Protein AF-A0A952PHN7-F1 (afdb_monomer_lite)

Secondary structure (DSSP, 8-state):
---SPPPHHHHHHHHHHHHHHHTTS--HHHHHHHH-HHHHHHHHHHHHHHHHHHHHHHHTT----------------------------------------------------PPPP--STTS-TTTT--TTSTTHHHHHHHHHHHHHHTSPSSB-GGGG---HHHHHHHHHHHHH--HHHHHHHHHS-TT-EEGGGTTEEHHHHHHHHHHHHHHHHHHHH--TT--HHHHHTTS-HHHHHHHEETTEE-HHHHHHHHHHHHHTTB---TTS-STTHHHHHHHTTTSS-TTGGGGHHHHTTTS---HHHHHHHH-TTT--HHHHHHHHHHHHHHTTSS-HHHHHHHHTT-SSS-GGGHHHHHHHHHS-TTSS-----TTSTT-SBPPPEEE--TTSPPEEEE-B--GGGGT---SEEEEEETTTEEEEEEEETTEEEESS-EEEETT-SSPEEEEE-TT--EEEEEE--SS-TT-SEEEEETTT--EE-TTTS---TTS-EEEEEETTEEESS--S-EEEETTTTEEEEEE-TT--TT--EEETTS-EEE-----SS---PPPHHHHT-EEEES-SEEETT-EE-EEEE--TT-EEEEEEETTEEE-----SSEEEPPPEE--HHHHHTT-EEEEEEEETTEEEEEEEE-S-EEEEEEEE-SSSEEEE-TTSEEEHHHHHHS-EEEE--HHHHHTGGGEEEEETTEEEEE--SS-B-------BSPPEEEEESS---SGGGEEEEESEEE--BTEEEEEESSSSEEEEEESS-----TTEEEEEE-SSSPPEEEEGGGEEEEETTEEEEE-TT-S--SEEEEEETTEEEEEE--S--HHHHHHHTTTS-HHHHHHHHHHHT--TTSHHHHHHHHHHHHHSHHHHHHHHHSSTTPPTT-B--S-HHHHHHHHHHHHTT---SSHHHHHHHHHHHT-SSSS--HHHHHHHHHHH-HHHHHHHHHHHHHHH--HHHHHHHHHHHTT--TT--HHHHHHHHHHHHHHHHHHHT--HHHHHHHHHHHHHHHHHTSS--HHHHHHHHHHHTSHHHHHHHHHHHHHHHHHHTT---------------PPPTT-----EEEETTTTEEEEEE--TTSSSTT--EEEEESSHHHHHHHHHHHHHHH----PPP---------------

Radius of gyration: 39.13 Å; chains: 1; bounding box: 106×112×116 Å

Sequence (1160 aa):
MLSDSPTITQIEDAVLEFLSTQAGRKSKDDIAAGIGIKDLRLVVRALQNLRAQRRVRAFNQGTGSSICTVYDVDPNNNQPQKPSQIVQPQIRQLTKSNPEVPKQPGDSKHSESTPTTPSNADAALFSALDPITRDSINKAFIRIKSRLYELPAPRSLCELRLSRDDYNWLVDWASNVTAATLTEYLNREPWRRTPDLEGFSNREALGTLFLVLAAEAARRESREGSVWPTFVNKFSDTARSAIAFMEGVNSSVRQSIEASAQSLRLRNAFGHTGIQYYYVSIFLQFGITRRGLRQLPYWLTGRTVTETIRYLMEGSSTHSPSFAKFWTLLIDFRNRRVGEDQFRRFLRTTPWVLPEWHDEVCRLAKAQPGDDEDEFDDDYADQLLTEPTLVWRYPDEPHFQFELGNTKALGLNEREYVLRIEGWKDIRLRQSSDRLRPTEPIRIPFSIPQPTLVLLDVNEEEKHRVELELWDPSEEIAIFDISNGKRIDAFEQFIRINRSYAVVTTDDLVPSHSIDKWFRLRKFDKMAWFLAEGWSKDFSFAWSDGELCWQPNLSVGDESGLPFAVKQISVQCDSKRAQIGDAINVSVNAPSSVRIKSLRLAGSRHQLPFENGKIDLPTLTVTPKIAASGFKIAMIVEFEEKKYRVTKAVPVTTSGSVRWNGYSWDPVQRETALEADDAQSYTYKLFLPQRIKDNLTDFGIFEGDSFCGRLKRRRQHLGLLSGYGAPLVVKKMFNATQEDDSVEICSAVRNSGILHSATYADNVTIQIDFKRPLDLADKHAVIIWPDDSEPTFLSSEELSQTSESTWQAICPSIRDFIALAIAYDGVRIGAQWPDSIDSFLANASGRIWPGKIAAYLRWMGFPILAARNFDTVRKFAYSYPDDVLAAWLSDYALHTGLNYHNNWSDWLTAVRKLYRNWYPSSPQIANKIIQKLSDSGNQGDLSLVAAKLLSCDPCLMYSVIHEWYRESKDARSIQQCINTVLHLTDTATGNDQVYWQKQCLETAAKTLRVDLRFLENTASTILKELQSVGHLADNTLANIDSLISAAAFRDYLASFLLLSITRTSTVAPNTQQTSNASSSSGMSDAELLKKFVFKESTGLLVVYYAGDKFGSPGKTLRKEFRQPQDAVSFIRRVGAAVREPTIRMNTDGTKKRAYRKNPS

pLDDT: mean 74.47, std 20.15, range [22.59, 96.69]

Foldseek 3Di:
DDPDDDDPVVVLVVVLVVVCVVVPNDDSVVVCVVCDPVNSVVVVVVVVVVVVVVVVVVVVPDDDDDDDDDDDDDDDDDDDDDDDDDDDDDDDDYDDDDDDDDDDDDDDDDDDDDPDDPPDLPDALCPPADLQDLCSLLSSLLSQLVLLVVDDFQAASLVSVHDPVNLVSLLVNQANDALVSLCCLLVPDQLPQDVSSVLGGSLLSNLVSLLNNQLVQCQEPHDQPDGFVSSLVSHDPRNSVNFDDPSGGDPSSVVSVVVNCVVSRYQFQPLPFDPARVVLRSCLNQPAHPVRLLCLLVVLVVPDDDPSLVCCQPNPSSHDPLSNVLSVVLSCLLVVVDDLVRNLVVVVVRSNDDPVCSVVSNVNSNDHPQVVHDDDDDPQLPDQWDPWAWADDPPDFIWTFIDGDDCVSLVDDAQWKWWDFAPDDTWIWGDDSNDTDTPDTPIGGPLCQWIKIFIAHPVRDTSDIDTDGNDDLLDAKWKAFNVGRDTDDQAPDADDLQTKMWIKGALQKDKPDDQPHKDANVVRNIIIGIGHRNDDQQIFIAGVVRHTDGHGHNDDDPPPPDDPQLVPKDKEKPALEDEQFDKIKIKIFHAQQKWWPWKTWPNDTDDDPGDHTMDIDPTDHRHPSCLVVQGKMWTWMAHPNDIDIDIDGYNYQYWEKWWDPSRDTHGQDQADAAEQVSLQPIWMDTRDGVVCVVPQVQKAKDQALHGAGGDDPDIDRSHGDLALFGWTKIAGLADRPDPVRIDTHYLTYHHQAQWDDWDDPDQFKIKTFGPFFDDQDQQKKKWFAALQAHIDIDTSVQKDDPDRGMIMGGGNPHRDTQKMFMDGQQATRGMDGDPECQSSLVNCVVHPDLLLVLLCCQRNSHNCNNPRNVVSSLVSCLVQVLSNLLSQLHVPNPDPRHDHDPPNLNSLQSVCVSCVLPAPPALVSLCSNQCSQQVDNPNRLLLSSLVSQLSNALLSSLRSVLRNCVPVVPVLSLVSNLCSLLSHDSPDDPVNSVVSLVVLLVQLCVSLVHDSVVLVVLLVQSLCCCVPPSHDDPSSVVNVSSSSVRSSSSSSSNSVSSVVSVVVVVDDDDDDDDDDDDDDDDDDPPPPDFDWDQDPVPQKIKTWDDDPPPDDPDDIDIDIDNDPVVVVVVVVVVVVVVPDDDDDDDDDDDDDDDDDDDDD

Structure (mmCIF, N/CA/C/O backbone):
data_AF-A0A952PHN7-F1
#
_entry.id   AF-A0A952PHN7-F1
#
loop_
_atom_site.group_PDB
_atom_site.id
_atom_site.type_symbol
_atom_site.label_atom_id
_atom_site.label_alt_id
_atom_site.label_comp_id
_atom_site.label_asym_id
_atom_site.label_entity_id
_atom_site.label_seq_id
_atom_site.pdbx_PDB_ins_code
_atom_site.Cartn_x
_atom_site.Cartn_y
_atom_site.Cartn_z
_atom_site.occupancy
_atom_site.B_iso_or_equiv
_atom_site.auth_seq_id
_atom_site.auth_comp_id
_atom_site.auth_asym_id
_atom_site.auth_atom_id
_atom_site.pdbx_PDB_model_num
ATOM 1 N N . MET A 1 1 ? -60.856 -6.091 -3.788 1.00 25.16 1 MET A N 1
ATOM 2 C CA . MET A 1 1 ? -60.203 -6.383 -5.085 1.00 25.16 1 MET A CA 1
ATOM 3 C C . MET A 1 1 ? -58.868 -5.648 -5.106 1.00 25.16 1 MET A C 1
ATOM 5 O O . MET A 1 1 ? -58.891 -4.433 -5.167 1.00 25.16 1 MET A O 1
ATOM 9 N N . LEU A 1 2 ? -57.686 -6.234 -4.937 1.00 24.84 2 LEU A N 1
ATOM 10 C CA . LEU A 1 2 ? -57.224 -7.623 -4.937 1.00 24.84 2 LEU A CA 1
ATOM 11 C C . LEU A 1 2 ? -56.180 -7.775 -3.813 1.00 24.84 2 LEU A C 1
ATOM 13 O O . LEU A 1 2 ? -55.282 -6.943 -3.692 1.00 24.84 2 LEU A O 1
ATOM 17 N N . SER A 1 3 ? -56.335 -8.817 -2.999 1.00 29.38 3 SER A N 1
ATOM 18 C CA . SER A 1 3 ? -55.445 -9.243 -1.908 1.00 29.38 3 SER A CA 1
ATOM 19 C C . SER A 1 3 ? -54.341 -10.204 -2.367 1.00 29.38 3 SER A C 1
ATOM 21 O O . SER A 1 3 ? -53.545 -10.639 -1.542 1.00 29.38 3 SER A O 1
ATOM 23 N N . ASP A 1 4 ? -54.244 -10.480 -3.669 1.00 38.00 4 ASP A N 1
ATOM 24 C CA . ASP A 1 4 ? -53.289 -11.432 -4.237 1.00 38.00 4 ASP A CA 1
ATOM 25 C C . ASP A 1 4 ? -52.246 -10.711 -5.099 1.00 38.00 4 ASP A C 1
ATOM 27 O O . ASP A 1 4 ? -52.570 -9.796 -5.862 1.00 38.00 4 ASP A O 1
ATOM 31 N N . SER A 1 5 ? -50.972 -11.096 -4.959 1.00 38.72 5 SER A N 1
ATOM 32 C CA . SER A 1 5 ? -49.879 -10.544 -5.772 1.00 38.72 5 SER A CA 1
ATOM 33 C C . SER A 1 5 ? -50.035 -10.994 -7.229 1.00 38.72 5 SER A C 1
ATOM 35 O O . SER A 1 5 ? -49.944 -12.196 -7.481 1.00 38.72 5 SER A O 1
ATOM 37 N N . PRO A 1 6 ? -50.233 -10.080 -8.199 1.00 46.44 6 PRO A N 1
ATOM 38 C CA . PRO A 1 6 ? -50.332 -10.470 -9.596 1.00 46.44 6 PRO A CA 1
ATOM 39 C C . PRO A 1 6 ? -48.989 -11.008 -10.102 1.00 46.44 6 PRO A C 1
ATOM 41 O O . PRO A 1 6 ? -47.919 -10.500 -9.750 1.00 46.44 6 PRO A O 1
ATOM 44 N N . THR A 1 7 ? -49.046 -12.044 -10.935 1.00 56.91 7 THR A N 1
ATOM 45 C CA . THR A 1 7 ? -47.867 -12.621 -11.597 1.00 56.91 7 THR A CA 1
ATOM 46 C C . THR A 1 7 ? -47.265 -11.624 -12.594 1.00 56.91 7 THR A C 1
ATOM 48 O O . THR A 1 7 ? -47.943 -10.711 -13.064 1.00 56.91 7 THR A O 1
ATOM 51 N N . ILE A 1 8 ? -45.978 -11.781 -12.934 1.00 50.44 8 ILE A N 1
ATOM 52 C CA . ILE A 1 8 ? -45.269 -10.888 -13.875 1.00 50.44 8 ILE A CA 1
ATOM 53 C C . ILE A 1 8 ? -46.044 -10.744 -15.192 1.00 50.44 8 ILE A C 1
ATOM 55 O O . ILE A 1 8 ? -46.203 -9.630 -15.678 1.00 50.44 8 ILE A O 1
ATOM 59 N N . THR A 1 9 ? -46.616 -11.839 -15.692 1.00 54.78 9 THR A N 1
ATOM 60 C CA . THR A 1 9 ? -47.423 -11.871 -16.918 1.00 54.78 9 THR A CA 1
ATOM 61 C C . THR A 1 9 ? -48.673 -10.990 -16.822 1.00 54.78 9 THR A C 1
ATOM 63 O O . THR A 1 9 ? -48.987 -10.269 -17.758 1.00 54.78 9 THR A O 1
ATOM 66 N N . GLN A 1 10 ? -49.337 -10.939 -15.662 1.00 60.16 10 GLN A N 1
ATOM 67 C CA . GLN A 1 10 ? -50.516 -10.085 -15.455 1.00 60.16 10 GLN A CA 1
ATOM 68 C C . GLN A 1 10 ? -50.166 -8.590 -15.418 1.00 60.16 10 GLN A C 1
ATOM 70 O O . GLN A 1 10 ? -50.974 -7.750 -15.812 1.00 60.16 10 GLN A O 1
ATOM 75 N N . ILE A 1 11 ? -48.963 -8.240 -14.950 1.00 60.09 11 ILE A N 1
ATOM 76 C CA . ILE A 1 11 ? -48.474 -6.854 -14.963 1.00 60.09 11 ILE A CA 1
ATOM 77 C C . ILE A 1 11 ? -48.022 -6.465 -16.378 1.00 60.09 11 ILE A C 1
ATOM 79 O O . ILE A 1 11 ? -48.313 -5.353 -16.816 1.00 60.09 11 ILE A O 1
ATOM 83 N N . GLU A 1 12 ? -47.350 -7.371 -17.096 1.00 59.28 12 GLU A N 1
ATOM 84 C CA . GLU A 1 12 ? -46.977 -7.190 -18.506 1.00 59.28 12 GLU A CA 1
ATOM 85 C C . GLU A 1 12 ? -48.232 -6.936 -19.368 1.00 59.28 12 GLU A C 1
ATOM 87 O O . GLU A 1 12 ? -48.279 -5.942 -20.097 1.00 59.28 12 GLU A O 1
ATOM 92 N N . ASP A 1 13 ? -49.291 -7.732 -19.191 1.00 64.25 13 ASP A N 1
ATOM 93 C CA . ASP A 1 13 ? -50.555 -7.582 -19.922 1.00 64.25 13 ASP A CA 1
ATOM 94 C C . ASP A 1 13 ? -51.287 -6.272 -19.608 1.00 64.25 13 ASP A C 1
ATOM 96 O O . ASP A 1 13 ? -51.806 -5.625 -20.522 1.00 64.25 13 ASP A O 1
ATOM 100 N N . ALA A 1 14 ? -51.297 -5.840 -18.342 1.00 64.50 14 ALA A N 1
ATOM 101 C CA . ALA A 1 14 ? -51.923 -4.582 -17.930 1.00 64.50 14 ALA A CA 1
ATOM 102 C C . ALA A 1 14 ? -51.176 -3.348 -18.472 1.00 64.50 14 ALA A C 1
ATOM 104 O O . ALA A 1 14 ? -51.799 -2.353 -18.847 1.00 64.50 14 ALA A O 1
ATOM 105 N N . VAL A 1 15 ? -49.841 -3.407 -18.550 1.00 63.16 15 VAL A N 1
ATOM 106 C CA . VAL A 1 15 ? -49.017 -2.338 -19.137 1.00 63.16 15 VAL A CA 1
ATOM 107 C C . VAL A 1 15 ? -49.210 -2.274 -20.652 1.00 63.16 15 VAL A C 1
ATOM 109 O O . VAL A 1 15 ? -49.379 -1.182 -21.195 1.00 63.16 15 VAL A O 1
ATOM 112 N N . LEU A 1 16 ? -49.251 -3.420 -21.338 1.00 61.19 16 LEU A N 1
ATOM 113 C CA . LEU A 1 16 ? -49.525 -3.473 -22.777 1.00 61.19 16 LEU A CA 1
ATOM 114 C C . LEU A 1 16 ? -50.943 -2.986 -23.110 1.00 61.19 16 LEU A C 1
ATOM 116 O O . LEU A 1 16 ? -51.140 -2.303 -24.113 1.00 61.19 16 LEU A O 1
ATOM 120 N N . GLU A 1 17 ? -51.923 -3.262 -22.251 1.00 65.62 17 GLU A N 1
ATOM 121 C CA . GLU A 1 17 ? -53.291 -2.754 -22.390 1.00 65.62 17 GLU A CA 1
ATOM 122 C C . GLU A 1 17 ? -53.381 -1.240 -22.199 1.00 65.62 17 GLU A C 1
ATOM 124 O O . GLU A 1 17 ? -53.993 -0.540 -23.010 1.00 65.62 17 GLU A O 1
ATOM 129 N N . PHE A 1 18 ? -52.702 -0.709 -21.182 1.00 63.56 18 PHE A N 1
ATOM 130 C CA . PHE A 1 18 ? -52.616 0.729 -20.954 1.00 63.56 18 PHE A CA 1
ATOM 131 C C . PHE A 1 18 ? -51.954 1.455 -22.138 1.00 63.56 18 PHE A C 1
ATOM 133 O O . PHE A 1 18 ? -52.471 2.466 -22.616 1.00 63.56 18 PHE A O 1
ATOM 140 N N . LEU A 1 19 ? -50.852 0.911 -22.665 1.00 57.75 19 LEU A N 1
ATOM 141 C CA . LEU A 1 19 ? -50.144 1.481 -23.815 1.00 57.75 19 LEU A CA 1
ATOM 142 C C . LEU A 1 19 ? -50.949 1.366 -25.118 1.00 57.75 19 LEU A C 1
ATOM 144 O O . LEU A 1 19 ? -50.977 2.320 -25.893 1.00 57.75 19 LEU A O 1
ATOM 148 N N . SER A 1 20 ? -51.667 0.260 -25.334 1.00 61.25 20 SER A N 1
ATOM 149 C CA . SER A 1 20 ? -52.590 0.098 -26.469 1.00 61.25 20 SER A CA 1
ATOM 150 C C . SER A 1 20 ? -53.733 1.117 -26.433 1.00 61.25 20 SER A C 1
ATOM 152 O O . SER A 1 20 ? -54.090 1.694 -27.465 1.00 61.25 20 SER A O 1
ATOM 154 N N . THR A 1 21 ? -54.234 1.428 -25.234 1.00 61.25 21 THR A N 1
ATOM 155 C CA . THR A 1 21 ? -55.294 2.426 -25.029 1.00 61.25 21 THR A CA 1
ATOM 156 C C . THR A 1 21 ? -54.805 3.853 -25.313 1.00 61.25 21 THR A C 1
ATOM 158 O O . THR A 1 21 ? -55.535 4.644 -25.907 1.00 61.25 21 THR A O 1
ATOM 161 N N . GLN A 1 22 ? -53.558 4.184 -24.957 1.00 58.03 22 GLN A N 1
ATOM 162 C CA . GLN A 1 22 ? -52.957 5.499 -25.230 1.00 58.03 22 GLN A CA 1
ATOM 163 C C . GLN A 1 22 ? -52.492 5.668 -26.687 1.00 58.03 22 GLN A C 1
ATOM 165 O O . GLN A 1 22 ? -52.459 6.785 -27.196 1.00 58.03 22 GLN A O 1
ATOM 170 N N . ALA A 1 23 ? -52.159 4.574 -27.379 1.00 57.06 23 ALA A N 1
ATOM 171 C CA . ALA A 1 23 ? -51.619 4.605 -28.740 1.00 57.06 23 ALA A CA 1
ATOM 172 C C . ALA A 1 23 ? -52.681 4.633 -29.859 1.00 57.06 23 ALA A C 1
ATOM 174 O O . ALA A 1 23 ? -52.315 4.604 -31.033 1.00 57.06 23 ALA A O 1
ATOM 175 N N . GLY A 1 24 ? -53.976 4.690 -29.528 1.00 48.31 24 GLY A N 1
ATOM 176 C CA . GLY A 1 24 ? -55.052 4.848 -30.513 1.00 48.31 24 GLY A CA 1
ATOM 177 C C . GLY A 1 24 ? -55.189 3.665 -31.483 1.00 48.31 24 GLY A C 1
ATOM 178 O O . GLY A 1 24 ? -54.911 3.801 -32.670 1.00 48.31 24 GLY A O 1
ATOM 179 N N . ARG A 1 25 ? -55.681 2.519 -30.982 1.00 46.12 25 ARG A N 1
ATOM 180 C CA . ARG A 1 25 ? -56.027 1.291 -31.742 1.00 46.12 25 ARG A CA 1
ATOM 181 C C . ARG A 1 25 ? -54.864 0.605 -32.489 1.00 46.12 25 ARG A C 1
ATOM 183 O O . ARG A 1 25 ? -55.049 0.137 -33.610 1.00 46.12 25 ARG A O 1
ATOM 190 N N . LYS A 1 26 ? -53.694 0.458 -31.858 1.00 57.50 26 LYS A N 1
ATOM 191 C CA . LYS A 1 26 ? -52.699 -0.562 -32.265 1.00 57.50 26 LYS A CA 1
ATOM 192 C C . LYS A 1 26 ? -52.862 -1.834 -31.430 1.00 57.50 26 LYS A C 1
ATOM 194 O O . LYS A 1 26 ? -53.170 -1.740 -30.238 1.00 57.50 26 LYS A O 1
ATOM 199 N N . SER A 1 27 ? -52.690 -3.004 -32.053 1.00 70.00 27 SER A N 1
ATOM 200 C CA . SER A 1 27 ? -52.836 -4.296 -31.369 1.00 70.00 27 SER A CA 1
ATOM 201 C C . SER A 1 27 ? -51.749 -4.469 -30.296 1.00 70.00 27 SER A C 1
ATOM 203 O O . SER A 1 27 ? -50.674 -3.870 -30.397 1.00 70.00 27 SER A O 1
ATOM 205 N N . LYS A 1 28 ? -52.023 -5.256 -29.243 1.00 61.41 28 LYS A N 1
ATOM 206 C CA . LYS A 1 28 ? -51.049 -5.509 -28.161 1.00 61.41 28 LYS A CA 1
ATOM 207 C C . LYS A 1 28 ? -49.740 -6.111 -28.705 1.00 61.41 28 LYS A C 1
ATOM 209 O O . LYS A 1 28 ? -48.668 -5.749 -28.219 1.00 61.41 28 LYS A O 1
ATOM 214 N N . ASP A 1 29 ? -49.826 -6.931 -29.753 1.00 64.56 29 ASP A N 1
ATOM 215 C CA . ASP A 1 29 ? -48.677 -7.608 -30.366 1.00 64.56 29 ASP A CA 1
ATOM 216 C C . ASP A 1 29 ? -47.746 -6.631 -31.108 1.00 64.56 29 ASP A C 1
ATOM 218 O O . ASP A 1 29 ? -46.523 -6.742 -30.999 1.00 64.56 29 ASP A O 1
ATOM 222 N N . ASP A 1 30 ? -48.295 -5.597 -31.759 1.00 64.19 30 ASP A N 1
ATOM 223 C CA . ASP A 1 30 ? -47.498 -4.565 -32.444 1.00 64.19 30 ASP A CA 1
ATOM 224 C C . ASP A 1 30 ? -46.695 -3.698 -31.460 1.00 64.19 30 ASP A C 1
ATOM 226 O O . ASP A 1 30 ? -45.573 -3.270 -31.743 1.00 64.19 30 ASP A O 1
ATOM 230 N N . ILE A 1 31 ? -47.264 -3.435 -30.280 1.00 62.34 31 ILE A N 1
ATOM 231 C CA . ILE A 1 31 ? -46.611 -2.649 -29.223 1.00 62.34 31 ILE A CA 1
ATOM 232 C C . ILE A 1 31 ? -45.529 -3.485 -28.530 1.00 62.34 31 ILE A C 1
ATOM 234 O O . ILE A 1 31 ? -44.439 -2.977 -28.259 1.00 62.34 31 ILE A O 1
ATOM 238 N N . ALA A 1 32 ? -45.790 -4.774 -28.296 1.00 56.06 32 ALA A N 1
ATOM 239 C CA . ALA A 1 32 ? -44.815 -5.693 -27.715 1.00 56.06 32 ALA A CA 1
ATOM 240 C C . ALA A 1 32 ? -43.590 -5.898 -28.628 1.00 56.06 32 ALA A C 1
ATOM 242 O O . ALA A 1 32 ? -42.456 -5.917 -28.140 1.00 56.06 32 ALA A O 1
ATOM 243 N N . ALA A 1 33 ? -43.798 -5.977 -29.948 1.00 59.47 33 ALA A N 1
ATOM 244 C CA . ALA A 1 33 ? -42.720 -6.096 -30.930 1.00 59.47 33 ALA A CA 1
ATOM 245 C C . ALA A 1 33 ? -41.837 -4.835 -31.010 1.00 59.47 33 ALA A C 1
ATOM 247 O O . ALA A 1 33 ? -40.624 -4.949 -31.177 1.00 59.47 33 ALA A O 1
ATOM 248 N N . GLY A 1 34 ? -42.422 -3.642 -30.851 1.00 58.56 34 GLY A N 1
ATOM 249 C CA . GLY A 1 34 ? -41.694 -2.370 -30.919 1.00 58.56 34 GLY A CA 1
ATOM 250 C C . GLY A 1 34 ? -40.891 -2.009 -29.664 1.00 58.56 34 GLY A C 1
ATOM 251 O O . GLY A 1 34 ? -39.894 -1.301 -29.772 1.00 58.56 34 GLY A O 1
ATOM 252 N N . ILE A 1 35 ? -41.307 -2.477 -28.482 1.00 60.25 35 ILE A N 1
ATOM 253 C CA . ILE A 1 35 ? -40.648 -2.145 -27.204 1.00 60.25 35 ILE A CA 1
ATOM 254 C C . ILE A 1 35 ? -39.605 -3.202 -26.809 1.00 60.25 35 ILE A C 1
ATOM 256 O O . ILE A 1 35 ? -38.677 -2.891 -26.076 1.00 60.25 35 ILE A O 1
ATOM 260 N N . GLY A 1 36 ? -39.713 -4.437 -27.309 1.00 58.62 36 GLY A N 1
ATOM 261 C CA . GLY A 1 36 ? -38.817 -5.530 -26.938 1.00 58.62 36 GLY A CA 1
ATOM 262 C C . GLY A 1 36 ? -39.097 -6.061 -25.523 1.00 58.62 36 GLY A C 1
ATOM 263 O O . GLY A 1 36 ? -39.077 -5.342 -24.526 1.00 58.62 36 GLY A O 1
ATOM 264 N N . ILE A 1 37 ? -39.320 -7.375 -25.401 1.00 50.50 37 ILE A N 1
ATOM 265 C CA . ILE A 1 37 ? -39.713 -8.048 -24.141 1.00 50.50 37 ILE A CA 1
ATOM 266 C C . ILE A 1 37 ? -38.724 -7.796 -22.979 1.00 50.50 37 ILE A C 1
ATOM 268 O O . ILE A 1 37 ? -39.112 -7.809 -21.809 1.00 50.50 37 ILE A O 1
ATOM 272 N N . LYS A 1 38 ? -37.439 -7.544 -23.270 1.00 47.75 38 LYS A N 1
ATOM 273 C CA . LYS A 1 38 ? -36.427 -7.232 -22.245 1.00 47.75 38 LYS A CA 1
ATOM 274 C C . LYS A 1 38 ? -36.626 -5.856 -21.602 1.00 47.75 38 LYS A C 1
ATOM 276 O O . LYS A 1 38 ? -36.463 -5.752 -20.386 1.00 47.75 38 LYS A O 1
ATOM 281 N N . ASP A 1 39 ? -37.021 -4.847 -22.372 1.00 50.44 39 ASP A N 1
ATOM 282 C CA . ASP A 1 39 ? -37.175 -3.479 -21.869 1.00 50.44 39 ASP A CA 1
ATOM 283 C C . ASP A 1 39 ? -38.470 -3.332 -21.064 1.00 50.44 39 ASP A C 1
ATOM 285 O O . ASP A 1 39 ? -38.482 -2.696 -20.007 1.00 50.44 39 ASP A O 1
ATOM 289 N N . LEU A 1 40 ? -39.530 -4.047 -21.464 1.00 48.84 40 LEU A N 1
ATOM 290 C CA . LEU A 1 40 ? -40.777 -4.124 -20.698 1.00 48.84 40 LEU A CA 1
ATOM 291 C C . LEU A 1 40 ? -40.547 -4.732 -19.298 1.00 48.84 40 LEU A C 1
ATOM 293 O O . LEU A 1 40 ? -41.014 -4.199 -18.290 1.00 48.84 40 LEU A O 1
ATOM 297 N N . ARG A 1 41 ? -39.735 -5.795 -19.204 1.00 54.44 41 ARG A N 1
ATOM 298 C CA . ARG A 1 41 ? -39.349 -6.419 -17.922 1.00 54.44 41 ARG A CA 1
ATOM 299 C C . ARG A 1 41 ? -38.484 -5.517 -17.046 1.00 54.44 41 ARG A C 1
ATOM 301 O O . ARG A 1 41 ? -38.558 -5.604 -15.817 1.00 54.44 41 ARG A O 1
ATOM 308 N N . LEU A 1 42 ? -37.684 -4.643 -17.656 1.00 48.06 42 LEU A N 1
ATOM 309 C CA . LEU A 1 42 ? -36.872 -3.660 -16.941 1.00 48.06 42 LEU A CA 1
ATOM 310 C C . LEU A 1 42 ? -37.757 -2.596 -16.272 1.00 48.06 42 LEU A C 1
ATOM 312 O O . LEU A 1 42 ? -37.559 -2.276 -15.099 1.00 48.06 42 LEU A O 1
ATOM 316 N N . VAL A 1 43 ? -38.784 -2.118 -16.983 1.00 45.75 43 VAL A N 1
ATOM 317 C CA . VAL A 1 43 ? -39.782 -1.168 -16.461 1.00 45.75 43 VAL A CA 1
ATOM 318 C C . VAL A 1 43 ? -40.606 -1.796 -15.331 1.00 45.75 43 VAL A C 1
ATOM 320 O O . VAL A 1 43 ? -40.799 -1.168 -14.288 1.00 45.75 43 VAL A O 1
ATOM 323 N N . VAL A 1 44 ? -41.021 -3.060 -15.475 1.00 51.47 44 VAL A N 1
ATOM 324 C CA . VAL A 1 44 ? -41.748 -3.794 -14.422 1.00 51.47 44 VAL A CA 1
ATOM 325 C C . VAL A 1 44 ? -40.894 -3.958 -13.156 1.00 51.47 44 VAL A C 1
ATOM 327 O O . VAL A 1 44 ? -41.381 -3.702 -12.051 1.00 51.47 44 VAL A O 1
ATOM 330 N N . ARG A 1 45 ? -39.599 -4.286 -13.288 1.00 51.62 45 ARG A N 1
ATOM 331 C CA . ARG A 1 45 ? -38.665 -4.337 -12.145 1.00 51.62 45 ARG A CA 1
ATOM 332 C C . ARG A 1 45 ? -38.447 -2.969 -11.497 1.00 51.62 45 ARG A C 1
ATOM 334 O O . ARG A 1 45 ? -38.401 -2.880 -10.270 1.00 51.62 45 ARG A O 1
ATOM 341 N N . ALA A 1 46 ? -38.355 -1.898 -12.284 1.00 44.12 46 ALA A N 1
ATOM 342 C CA . ALA A 1 46 ? -38.221 -0.540 -11.756 1.00 44.12 46 ALA A CA 1
ATOM 343 C C . ALA A 1 46 ? -39.458 -0.113 -10.942 1.00 44.12 46 ALA A C 1
ATOM 345 O O . ALA A 1 46 ? -39.319 0.467 -9.862 1.00 44.12 46 ALA A O 1
ATOM 346 N N . LEU A 1 47 ? -40.664 -0.466 -11.401 1.00 44.50 47 LEU A N 1
ATOM 347 C CA . LEU A 1 47 ? -41.917 -0.198 -10.687 1.00 44.50 47 LEU A CA 1
ATOM 348 C C . LEU A 1 47 ? -42.041 -1.010 -9.386 1.00 44.50 47 LEU A C 1
ATOM 350 O O . LEU A 1 47 ? -42.504 -0.477 -8.374 1.00 44.50 47 LEU A O 1
ATOM 354 N N . GLN A 1 48 ? -41.577 -2.264 -9.371 1.00 55.16 48 GLN A N 1
ATOM 355 C CA . GLN A 1 48 ? -41.507 -3.073 -8.147 1.00 55.16 48 GLN A CA 1
ATOM 356 C C . GLN A 1 48 ? -40.517 -2.483 -7.128 1.00 55.16 48 GLN A C 1
ATOM 358 O O . GLN A 1 48 ? -40.858 -2.356 -5.949 1.00 55.16 48 GLN A O 1
ATOM 363 N N . ASN A 1 49 ? -39.347 -2.022 -7.582 1.00 46.53 49 ASN A N 1
ATOM 364 C CA . ASN A 1 49 ? -38.347 -1.373 -6.727 1.00 46.53 49 ASN A CA 1
ATOM 365 C C . ASN A 1 49 ? -38.844 -0.039 -6.146 1.00 46.53 49 ASN A C 1
ATOM 367 O O . ASN A 1 49 ? -38.657 0.224 -4.959 1.00 46.53 49 ASN A O 1
ATOM 371 N N . LEU A 1 50 ? -39.555 0.774 -6.933 1.00 40.72 50 LEU A N 1
ATOM 372 C CA . LEU A 1 50 ? -40.196 2.006 -6.453 1.00 40.72 50 LEU A CA 1
ATOM 373 C C . LEU A 1 50 ? -41.273 1.732 -5.392 1.00 40.72 50 LEU A C 1
ATOM 375 O O . LEU A 1 50 ? -41.431 2.506 -4.445 1.00 40.72 50 LEU A O 1
ATOM 379 N N . ARG A 1 51 ? -41.996 0.612 -5.507 1.00 44.22 51 ARG A N 1
ATOM 380 C CA . ARG A 1 51 ? -42.998 0.189 -4.517 1.00 44.22 51 ARG A CA 1
ATOM 381 C C . ARG A 1 51 ? -42.347 -0.320 -3.226 1.00 44.22 51 ARG A C 1
ATOM 383 O O . ARG A 1 51 ? -42.831 0.011 -2.143 1.00 44.22 51 ARG A O 1
ATOM 390 N N . ALA A 1 52 ? -41.231 -1.044 -3.327 1.00 44.84 52 ALA A N 1
ATOM 391 C CA . ALA A 1 52 ? -40.421 -1.456 -2.179 1.00 44.84 52 ALA A CA 1
ATOM 392 C C . ALA A 1 52 ? -39.835 -0.240 -1.436 1.00 44.84 52 ALA A C 1
ATOM 394 O O . ALA A 1 52 ? -39.968 -0.136 -0.219 1.00 44.84 52 ALA A O 1
ATOM 395 N N . GLN A 1 53 ? -39.310 0.750 -2.167 1.00 41.62 53 GLN A N 1
ATOM 396 C CA . GLN A 1 53 ? -38.807 2.003 -1.588 1.00 41.62 53 GLN A CA 1
ATOM 397 C C . GLN A 1 53 ? -39.909 2.842 -0.918 1.00 41.62 53 GLN A C 1
ATOM 399 O O . GLN A 1 53 ? -39.663 3.476 0.109 1.00 41.62 53 GLN A O 1
ATOM 404 N N . ARG A 1 54 ? -41.143 2.824 -1.444 1.00 39.25 54 ARG A N 1
ATOM 405 C CA . ARG A 1 54 ? -42.294 3.479 -0.797 1.00 39.25 54 ARG A CA 1
ATOM 406 C C . ARG A 1 54 ? -42.763 2.756 0.468 1.00 39.25 54 ARG A C 1
ATOM 408 O O . ARG A 1 54 ? -43.148 3.438 1.410 1.00 39.25 54 ARG A O 1
ATOM 415 N N . ARG A 1 55 ? -42.679 1.420 0.535 1.00 40.78 55 ARG A N 1
ATOM 416 C CA . ARG A 1 55 ? -42.941 0.660 1.774 1.00 40.78 55 ARG A CA 1
ATOM 417 C C . ARG A 1 55 ? -41.913 0.968 2.864 1.00 40.78 55 ARG A C 1
ATOM 419 O O . ARG A 1 55 ? -42.310 1.190 3.998 1.00 40.78 55 ARG A O 1
ATOM 426 N N . VAL A 1 56 ? -40.633 1.085 2.510 1.00 39.47 56 VAL A N 1
ATOM 427 C CA . VAL A 1 56 ? -39.569 1.469 3.458 1.00 39.47 56 VAL A CA 1
ATOM 428 C C . VAL A 1 56 ? -39.737 2.917 3.945 1.00 39.47 56 VAL A C 1
ATOM 430 O O . VAL A 1 56 ? -39.545 3.196 5.124 1.00 39.47 56 VAL A O 1
ATOM 433 N N . ARG A 1 57 ? -40.181 3.846 3.084 1.00 34.94 57 ARG A N 1
ATOM 434 C CA . ARG A 1 57 ? -40.498 5.227 3.507 1.00 34.94 57 ARG A CA 1
ATOM 435 C C . ARG A 1 57 ? -41.768 5.343 4.355 1.00 34.94 57 ARG A C 1
ATOM 437 O O . ARG A 1 57 ? -41.793 6.184 5.242 1.00 34.94 57 ARG A O 1
ATOM 444 N N . ALA A 1 58 ? -42.784 4.516 4.109 1.00 33.50 58 ALA A N 1
ATOM 445 C CA . ALA A 1 58 ? -43.998 4.482 4.928 1.00 33.50 58 ALA A CA 1
ATOM 446 C C . ALA A 1 58 ? -43.755 3.838 6.306 1.00 33.50 58 ALA A C 1
ATOM 448 O O . ALA A 1 58 ? -44.356 4.263 7.285 1.00 33.50 58 ALA A O 1
ATOM 449 N N . PHE A 1 59 ? -42.832 2.872 6.397 1.00 34.09 59 PHE A N 1
ATOM 450 C CA . PHE A 1 59 ? -42.434 2.246 7.663 1.00 34.09 59 PHE A CA 1
ATOM 451 C C . PHE A 1 59 ? -41.601 3.191 8.552 1.00 34.09 59 PHE A C 1
ATOM 453 O O . PHE A 1 59 ? -41.727 3.163 9.768 1.00 34.09 59 PHE A O 1
ATOM 460 N N . ASN A 1 60 ? -40.827 4.103 7.952 1.00 35.75 60 ASN A N 1
ATOM 461 C CA . ASN A 1 60 ? -39.993 5.071 8.681 1.00 35.75 60 ASN A CA 1
ATOM 462 C C . ASN A 1 60 ? -40.719 6.370 9.095 1.00 35.75 60 ASN A C 1
ATOM 464 O O . ASN A 1 60 ? -40.078 7.270 9.633 1.00 35.75 60 ASN A O 1
ATOM 468 N N . GLN A 1 61 ? -42.027 6.508 8.839 1.00 33.19 61 GLN A N 1
ATOM 469 C CA . GLN A 1 61 ? -42.799 7.721 9.169 1.00 33.19 61 GLN A CA 1
ATOM 470 C C . GLN A 1 61 ? -44.044 7.474 10.036 1.00 33.19 61 GLN A C 1
ATOM 472 O O . GLN A 1 61 ? -44.854 8.382 10.203 1.00 33.19 61 GLN A O 1
ATOM 477 N N . GLY A 1 62 ? -44.204 6.293 10.638 1.00 30.61 62 GLY A N 1
ATOM 478 C CA . GLY A 1 62 ? -45.363 6.030 11.490 1.00 30.61 62 GLY A CA 1
ATOM 479 C C . GLY A 1 62 ? -45.136 4.935 12.518 1.00 30.61 62 GLY A C 1
ATOM 480 O O . GLY A 1 62 ? -45.485 3.790 12.267 1.00 30.61 62 GLY A O 1
ATOM 481 N N . THR A 1 63 ? -44.641 5.302 13.700 1.00 28.45 63 THR A N 1
ATOM 482 C CA . THR A 1 63 ? -44.843 4.509 14.922 1.00 28.45 63 THR A CA 1
ATOM 483 C C . THR A 1 63 ? -45.121 5.444 16.092 1.00 28.45 63 THR A C 1
ATOM 485 O O . THR A 1 63 ? -44.217 5.893 16.792 1.00 28.45 63 THR A O 1
ATOM 488 N N . GLY A 1 64 ? -46.403 5.745 16.274 1.00 26.98 64 GLY A N 1
ATOM 489 C CA . GLY A 1 64 ? -46.979 6.219 17.522 1.00 26.98 64 GLY A CA 1
ATOM 490 C C . GLY A 1 64 ? -48.267 5.435 17.771 1.00 26.98 64 GLY A C 1
ATOM 491 O O . GLY A 1 64 ? -49.103 5.345 16.876 1.00 26.98 64 GLY A O 1
ATOM 492 N N . SER A 1 65 ? -48.404 4.904 18.986 1.00 27.41 65 SER A N 1
ATOM 493 C CA . SER A 1 65 ? -49.553 4.198 19.585 1.00 27.41 65 SER A CA 1
ATOM 494 C C . SER A 1 65 ? -49.709 2.680 19.347 1.00 27.41 65 SER A C 1
ATOM 496 O O . SER A 1 65 ? -50.115 2.198 18.295 1.00 27.41 65 SER A O 1
ATOM 498 N N . SER A 1 66 ? -49.339 1.948 20.403 1.00 26.23 66 SER A N 1
ATOM 499 C CA . SER A 1 66 ? -50.135 0.988 21.185 1.00 26.23 66 SER A CA 1
ATOM 500 C C . SER A 1 66 ? -51.354 0.323 20.540 1.00 26.23 66 SER A C 1
ATOM 502 O O . SER A 1 66 ? -52.350 0.994 20.287 1.00 26.23 66 SER A O 1
ATOM 504 N N . ILE A 1 67 ? -51.359 -1.015 20.491 1.00 23.50 67 ILE A N 1
ATOM 505 C CA . ILE A 1 67 ? -52.594 -1.807 20.598 1.00 23.50 67 ILE A CA 1
ATOM 506 C C . ILE A 1 67 ? -52.367 -2.976 21.563 1.00 23.50 67 ILE A C 1
ATOM 508 O O . ILE A 1 67 ? -51.464 -3.792 21.387 1.00 23.50 67 ILE A O 1
ATOM 512 N N . CYS A 1 68 ? -53.209 -2.991 22.596 1.00 23.09 68 CYS A N 1
ATOM 513 C CA . CYS A 1 68 ? -53.351 -4.010 23.621 1.00 23.09 68 CYS A CA 1
ATOM 514 C C . CYS A 1 68 ? -53.842 -5.352 23.063 1.00 23.09 68 CYS A C 1
ATOM 516 O O . CYS A 1 68 ? -54.637 -5.422 22.129 1.00 23.09 68 CYS A O 1
ATOM 518 N N . THR A 1 69 ? -53.420 -6.409 23.744 1.00 23.98 69 THR A N 1
ATOM 519 C CA . THR A 1 69 ? -53.980 -7.759 23.734 1.00 23.98 69 THR A CA 1
ATOM 520 C C . THR A 1 69 ? -55.467 -7.770 24.103 1.00 23.98 69 THR A C 1
ATOM 522 O O . THR A 1 69 ? -55.851 -7.207 25.126 1.00 23.98 69 THR A O 1
ATOM 525 N N . VAL A 1 70 ? -56.276 -8.509 23.338 1.00 22.59 70 VAL A N 1
ATOM 526 C CA . VAL A 1 70 ? -57.548 -9.093 23.795 1.00 22.59 70 VAL A CA 1
ATOM 527 C C . VAL A 1 70 ? -57.596 -10.537 23.292 1.00 22.59 70 VAL A C 1
ATOM 529 O O . VAL A 1 70 ? -57.472 -10.789 22.095 1.00 22.59 70 VAL A O 1
ATOM 532 N N . TYR A 1 71 ? -57.711 -11.470 24.237 1.00 24.31 71 TYR A N 1
ATOM 533 C CA . TYR A 1 71 ? -58.097 -12.857 24.001 1.00 24.31 71 TYR A CA 1
ATOM 534 C C . TYR A 1 71 ? -59.592 -12.901 23.693 1.00 24.31 71 TYR A C 1
ATOM 536 O O . TYR A 1 71 ? -60.361 -12.285 24.424 1.00 24.31 71 TYR A O 1
ATOM 544 N N . ASP A 1 72 ? -59.995 -13.701 22.709 1.00 22.72 72 ASP A N 1
ATOM 545 C CA . ASP A 1 72 ? -61.254 -14.425 22.828 1.00 22.72 72 ASP A CA 1
ATOM 546 C C . ASP A 1 72 ? -61.132 -15.810 22.197 1.00 22.72 72 ASP A C 1
ATOM 548 O O . ASP A 1 72 ? -60.580 -16.003 21.111 1.00 22.72 72 ASP A O 1
ATOM 552 N N . VAL A 1 73 ? -61.578 -16.773 22.991 1.00 26.97 73 VAL A N 1
ATOM 553 C CA . VAL A 1 73 ? -61.614 -18.207 22.742 1.00 26.97 73 VAL A CA 1
ATOM 554 C C . VAL A 1 73 ? -62.957 -18.537 22.093 1.00 26.97 73 VAL A C 1
ATOM 556 O O . VAL A 1 73 ? -63.919 -17.784 22.221 1.00 26.97 73 VAL A O 1
ATOM 559 N N . ASP A 1 74 ? -63.002 -19.711 21.469 1.00 28.02 74 ASP A N 1
ATOM 560 C CA . ASP A 1 74 ? -64.082 -20.711 21.550 1.00 28.02 74 ASP A CA 1
ATOM 561 C C . ASP A 1 74 ? -64.567 -21.198 20.161 1.00 28.02 74 ASP A C 1
ATOM 563 O O . ASP A 1 74 ? -64.204 -20.647 19.121 1.00 28.02 74 ASP A O 1
ATOM 567 N N . PRO A 1 75 ? -65.259 -22.341 20.084 1.00 38.38 75 PRO A N 1
ATOM 568 C CA . PRO A 1 75 ? -64.638 -23.652 19.919 1.00 38.38 75 PRO A CA 1
ATOM 569 C C . PRO A 1 75 ? -65.291 -24.392 18.746 1.00 38.38 75 PRO A C 1
ATOM 571 O O . PRO A 1 75 ? -66.432 -24.118 18.390 1.00 38.38 75 PRO A O 1
ATOM 574 N N . ASN A 1 76 ? -64.633 -25.395 18.167 1.00 26.00 76 ASN A N 1
ATOM 575 C CA . ASN A 1 76 ? -65.337 -26.629 17.806 1.00 26.00 76 ASN A CA 1
ATOM 576 C C . ASN A 1 76 ? -64.385 -27.703 17.277 1.00 26.00 76 ASN A C 1
ATOM 578 O O . ASN A 1 76 ? -63.819 -27.601 16.195 1.00 26.00 76 ASN A O 1
ATOM 582 N N . ASN A 1 77 ? -64.377 -28.784 18.052 1.00 28.44 77 ASN A N 1
ATOM 583 C CA . ASN A 1 77 ? -64.337 -30.177 17.634 1.00 28.44 77 ASN A CA 1
ATOM 584 C C . ASN A 1 77 ? -63.048 -30.787 17.055 1.00 28.44 77 ASN A C 1
ATOM 586 O O . ASN A 1 77 ? -62.775 -30.775 15.861 1.00 28.44 77 ASN A O 1
ATOM 590 N N . ASN A 1 78 ? -62.400 -31.509 17.975 1.00 26.86 78 ASN A N 1
ATOM 591 C CA . ASN A 1 78 ? -62.239 -32.967 17.960 1.00 26.86 78 ASN A CA 1
ATOM 592 C C . ASN A 1 78 ? -61.274 -33.606 16.944 1.00 26.86 78 ASN A C 1
ATOM 594 O O . ASN A 1 78 ? -61.610 -33.954 15.817 1.00 26.86 78 ASN A O 1
ATOM 598 N N . GLN A 1 79 ? -60.084 -33.887 17.487 1.00 25.06 79 GLN A N 1
ATOM 599 C CA . GLN A 1 79 ? -59.277 -35.109 17.330 1.00 25.06 79 GLN A CA 1
ATOM 600 C C . GLN A 1 79 ? -60.080 -36.420 17.104 1.00 25.06 79 GLN A C 1
ATOM 602 O O . GLN A 1 79 ? -61.268 -36.460 17.423 1.00 25.06 79 GLN A O 1
ATOM 607 N N . PRO A 1 80 ? -59.425 -37.581 16.863 1.00 39.19 80 PRO A N 1
ATOM 608 C CA . PRO A 1 80 ? -58.164 -37.885 16.155 1.00 39.19 80 PRO A CA 1
ATOM 609 C C . PRO A 1 80 ? -58.333 -39.094 15.188 1.00 39.19 80 PRO A C 1
ATOM 611 O O . PRO A 1 80 ? -59.358 -39.758 15.233 1.00 39.19 80 PRO A O 1
ATOM 614 N N . GLN A 1 81 ? -57.319 -39.442 14.374 1.00 25.17 81 GLN A N 1
ATOM 615 C CA . GLN A 1 81 ? -56.825 -40.832 14.158 1.00 25.17 81 GLN A CA 1
ATOM 616 C C . GLN A 1 81 ? -55.831 -40.949 12.974 1.00 25.17 81 GLN A C 1
ATOM 618 O O . GLN A 1 81 ? -56.076 -40.501 11.860 1.00 25.17 81 GLN A O 1
ATOM 623 N N . LYS A 1 82 ? -54.694 -41.602 13.244 1.00 25.05 82 LYS A N 1
ATOM 624 C CA . LYS A 1 82 ? -53.821 -42.351 12.304 1.00 25.05 82 LYS A CA 1
ATOM 625 C C . LYS A 1 82 ? -54.368 -43.803 12.182 1.00 25.05 82 LYS A C 1
ATOM 627 O O . LYS A 1 82 ? -55.166 -44.158 13.046 1.00 25.05 82 LYS A O 1
ATOM 632 N N . PRO A 1 83 ? -53.803 -44.736 11.373 1.00 41.56 83 PRO A N 1
ATOM 633 C CA . PRO A 1 83 ? -53.107 -44.664 10.072 1.00 41.56 83 PRO A CA 1
ATOM 634 C C . PRO A 1 83 ? -53.570 -45.763 9.054 1.00 41.56 83 PRO A C 1
ATOM 636 O O . PRO A 1 83 ? -54.327 -46.661 9.405 1.00 41.56 83 PRO A O 1
ATOM 639 N N . SER A 1 84 ? -52.959 -45.766 7.852 1.00 25.80 84 SER A N 1
ATOM 640 C CA . SER A 1 84 ? -52.629 -46.944 6.999 1.00 25.80 84 SER A CA 1
ATOM 641 C C . SER A 1 84 ? -53.449 -47.243 5.720 1.00 25.80 84 SER A C 1
ATOM 643 O O . SER A 1 84 ? -54.619 -47.584 5.773 1.00 25.80 84 SER A O 1
ATOM 645 N N . GLN A 1 85 ? -52.687 -47.327 4.613 1.00 26.27 85 GLN A N 1
ATOM 646 C CA . GLN A 1 85 ? -52.637 -48.427 3.625 1.00 26.27 85 GLN A CA 1
ATOM 647 C C . GLN A 1 85 ? -53.566 -48.492 2.374 1.00 26.27 85 GLN A C 1
ATOM 649 O O . GLN A 1 85 ? -54.782 -48.538 2.468 1.00 26.27 85 GLN A O 1
ATOM 654 N N . ILE A 1 86 ? -52.880 -48.697 1.225 1.00 24.98 86 ILE A N 1
ATOM 655 C CA . ILE A 1 86 ? -53.178 -49.595 0.072 1.00 24.98 86 ILE A CA 1
ATOM 656 C C . ILE A 1 86 ? -53.755 -49.016 -1.259 1.00 24.98 86 ILE A C 1
ATOM 658 O O . ILE A 1 86 ? -54.922 -48.679 -1.375 1.00 24.98 86 ILE A O 1
ATOM 662 N N . VAL A 1 87 ? -52.859 -48.989 -2.271 1.00 26.02 87 VAL A N 1
ATOM 663 C CA . VAL A 1 87 ? -52.884 -49.573 -3.652 1.00 26.02 87 VAL A CA 1
ATOM 664 C C . VAL A 1 87 ? -54.003 -49.252 -4.681 1.00 26.02 87 VAL A C 1
ATOM 666 O O . VAL A 1 87 ? -55.114 -49.741 -4.559 1.00 26.02 87 VAL A O 1
ATOM 669 N N . GLN A 1 88 ? -53.553 -48.606 -5.784 1.00 26.16 88 GLN A N 1
ATOM 670 C CA . GLN A 1 88 ? -53.850 -48.715 -7.249 1.00 26.16 88 GLN A CA 1
ATOM 671 C C . GLN A 1 88 ? -55.304 -48.710 -7.805 1.00 26.16 88 GLN A C 1
ATOM 673 O O . GLN A 1 88 ? -56.253 -49.037 -7.106 1.00 26.16 88 GLN A O 1
ATOM 678 N N . PRO A 1 89 ? -55.490 -48.324 -9.097 1.00 32.78 89 PRO A N 1
ATOM 679 C CA . PRO A 1 89 ? -55.352 -49.273 -10.224 1.00 32.78 89 PRO A CA 1
ATOM 680 C C . PRO A 1 89 ? -54.590 -48.743 -11.468 1.00 32.78 89 PRO A C 1
ATOM 682 O O . PRO A 1 89 ? -54.579 -47.553 -11.775 1.00 32.78 89 PRO A O 1
ATOM 685 N N . GLN A 1 90 ? -53.985 -49.675 -12.216 1.00 28.95 90 GLN A N 1
ATOM 686 C CA . GLN A 1 90 ? -53.569 -49.554 -13.625 1.00 28.95 90 GLN A CA 1
ATOM 687 C C . GLN A 1 90 ? -54.677 -50.095 -14.570 1.00 28.95 90 GLN A C 1
ATOM 689 O O . GLN A 1 90 ? -55.473 -50.920 -14.132 1.00 28.95 90 GLN A O 1
ATOM 694 N N . ILE A 1 91 ? -54.629 -49.753 -15.877 1.00 30.14 91 ILE A N 1
ATOM 695 C CA . ILE A 1 91 ? -54.488 -50.673 -17.054 1.00 30.14 91 ILE A CA 1
ATOM 696 C C . ILE A 1 91 ? -55.187 -50.179 -18.362 1.00 30.14 91 ILE A C 1
ATOM 698 O O . ILE A 1 91 ? -56.402 -50.069 -18.421 1.00 30.14 91 ILE A O 1
ATOM 702 N N . ARG A 1 92 ? -54.338 -49.992 -19.404 1.00 27.86 92 ARG A N 1
ATOM 703 C CA . ARG A 1 92 ? -54.348 -50.332 -20.872 1.00 27.86 92 ARG A CA 1
ATOM 704 C C . ARG A 1 92 ? -55.587 -50.198 -21.791 1.00 27.86 92 ARG A C 1
ATOM 706 O O . ARG A 1 92 ? -56.665 -50.631 -21.422 1.00 27.86 92 ARG A O 1
ATOM 713 N N . GLN A 1 93 ? -55.323 -49.888 -23.084 1.00 26.17 93 GLN A N 1
ATOM 714 C CA . GLN A 1 93 ? -55.419 -50.787 -24.284 1.00 26.17 93 GLN A CA 1
ATOM 715 C C . GLN A 1 93 ? -54.955 -50.079 -25.608 1.00 26.17 93 GLN A C 1
ATOM 717 O O . GLN A 1 93 ? -55.256 -48.906 -25.769 1.00 26.17 93 GLN A O 1
ATOM 722 N N . LEU A 1 94 ? -54.014 -50.659 -26.406 1.00 27.47 94 LEU A N 1
ATOM 723 C CA . LEU A 1 94 ? -54.117 -51.327 -27.760 1.00 27.47 94 LEU A CA 1
ATOM 724 C C . LEU A 1 94 ? -54.064 -50.328 -28.972 1.00 27.47 94 LEU A C 1
ATOM 726 O O . LEU A 1 94 ? -54.568 -49.232 -28.824 1.00 27.47 94 LEU A O 1
ATOM 730 N N . THR A 1 95 ? -53.494 -50.523 -30.188 1.00 26.83 95 THR A N 1
ATOM 731 C CA . THR A 1 95 ? -52.998 -51.680 -30.990 1.00 26.83 95 THR A CA 1
ATOM 732 C C . THR A 1 95 ? -52.270 -51.251 -32.302 1.00 26.83 95 THR A C 1
ATOM 734 O O . THR A 1 95 ? -52.681 -50.285 -32.927 1.00 26.83 95 THR A O 1
ATOM 737 N N . LYS A 1 96 ? -51.256 -52.045 -32.718 1.00 30.66 96 LYS A N 1
ATOM 738 C CA . LYS A 1 96 ? -50.803 -52.551 -34.061 1.00 30.66 96 LYS A CA 1
ATOM 739 C C . LYS A 1 96 ? -51.082 -51.814 -35.402 1.00 30.66 96 LYS A C 1
ATOM 741 O O . LYS A 1 96 ? -52.235 -51.582 -35.740 1.00 30.66 96 LYS A O 1
ATOM 746 N N . SER A 1 97 ? -50.078 -51.773 -36.303 1.00 27.22 97 SER A N 1
ATOM 747 C CA . SER A 1 97 ? -49.962 -52.620 -37.534 1.00 27.22 97 SER A CA 1
ATOM 748 C C . SER A 1 97 ? -48.820 -52.185 -38.493 1.00 27.22 97 SER A C 1
ATOM 750 O O . SER A 1 97 ? -48.393 -51.038 -38.475 1.00 27.22 97 SER A O 1
ATOM 752 N N . ASN A 1 98 ? -48.317 -53.138 -39.290 1.00 27.89 98 ASN A N 1
ATOM 753 C CA . ASN A 1 98 ? -47.251 -53.071 -40.315 1.00 27.89 98 ASN A CA 1
ATOM 754 C C . ASN A 1 98 ? -47.734 -53.899 -41.538 1.00 27.89 98 ASN A C 1
ATOM 756 O O . ASN A 1 98 ? -48.538 -54.807 -41.299 1.00 27.89 98 ASN A O 1
ATOM 760 N N . PRO A 1 99 ? -47.325 -53.625 -42.799 1.00 47.88 99 PRO A N 1
ATOM 761 C CA . PRO A 1 99 ? -46.794 -54.700 -43.693 1.00 47.88 99 PRO A CA 1
ATOM 762 C C . PRO A 1 99 ? -45.742 -54.211 -44.753 1.00 47.88 99 PRO A C 1
ATOM 764 O O . PRO A 1 99 ? -45.798 -53.066 -45.182 1.00 47.88 99 PRO A O 1
ATOM 767 N N . GLU A 1 100 ? -44.618 -54.911 -45.015 1.00 28.17 100 GLU A N 1
ATOM 768 C CA . GLU A 1 100 ? -44.282 -55.941 -46.062 1.00 28.17 100 GLU A CA 1
ATOM 769 C C . GLU A 1 100 ? -43.540 -55.466 -47.364 1.00 28.17 100 GLU A C 1
ATOM 771 O O . GLU A 1 100 ? -44.137 -54.875 -48.252 1.00 28.17 100 GLU A O 1
ATOM 776 N N . VAL A 1 101 ? -42.209 -55.719 -47.440 1.00 32.31 101 VAL A N 1
ATOM 777 C CA . VAL A 1 101 ? -41.353 -56.549 -48.372 1.00 32.31 101 VAL A CA 1
ATOM 778 C C . VAL A 1 101 ? -41.732 -56.716 -49.883 1.00 32.31 101 VAL A C 1
ATOM 780 O O . VAL A 1 101 ? -42.884 -57.040 -50.154 1.00 32.31 101 VAL A O 1
ATOM 783 N N . PRO A 1 102 ? -40.791 -56.617 -50.886 1.00 43.19 102 PRO A N 1
ATOM 784 C CA . PRO A 1 102 ? -40.050 -57.803 -51.419 1.00 43.19 102 PRO A CA 1
ATOM 785 C C . PRO A 1 102 ? -38.614 -57.660 -52.030 1.00 43.19 102 PRO A C 1
ATOM 787 O O . PRO A 1 102 ? -38.350 -56.796 -52.853 1.00 43.19 102 PRO A O 1
ATOM 790 N N . LYS A 1 103 ? -37.773 -58.668 -51.694 1.00 29.55 103 LYS A N 1
ATOM 791 C CA . LYS A 1 103 ? -36.810 -59.521 -52.472 1.00 29.55 103 LYS A CA 1
ATOM 792 C C . LYS A 1 103 ? -35.496 -59.004 -53.151 1.00 29.55 103 LYS A C 1
ATOM 794 O O . LYS A 1 103 ? -35.469 -58.040 -53.897 1.00 29.55 103 LYS A O 1
ATOM 799 N N . GLN A 1 104 ? -34.438 -59.804 -52.899 1.00 29.20 104 GLN A N 1
ATOM 800 C CA . GLN A 1 104 ? -32.998 -59.880 -53.305 1.00 29.20 104 GLN A CA 1
ATOM 801 C C . GLN A 1 104 ? -32.739 -60.422 -54.754 1.00 29.20 104 GLN A C 1
ATOM 803 O O . GLN A 1 104 ? -33.754 -60.821 -55.332 1.00 29.20 104 GLN A O 1
ATOM 808 N N . PRO A 1 105 ? -31.495 -60.539 -55.353 1.00 45.41 105 PRO A N 1
ATOM 809 C CA . PRO A 1 105 ? -30.201 -60.992 -54.741 1.00 45.41 105 PRO A CA 1
ATOM 810 C C . PRO A 1 105 ? -28.811 -60.524 -55.312 1.00 45.41 105 PRO A C 1
ATOM 812 O O . PRO A 1 105 ? -28.725 -59.943 -56.387 1.00 45.41 105 PRO A O 1
ATOM 815 N N . GLY A 1 106 ? -27.722 -60.906 -54.600 1.00 27.20 106 GLY A N 1
ATOM 816 C CA . GLY A 1 106 ? -26.337 -61.171 -55.095 1.00 27.20 106 GLY A CA 1
ATOM 817 C C . GLY A 1 106 ? -25.288 -60.063 -54.852 1.00 27.20 106 GLY A C 1
ATOM 818 O O . GLY A 1 106 ? -25.313 -59.057 -55.543 1.00 27.20 106 GLY A O 1
ATOM 819 N N . ASP A 1 107 ? -24.435 -60.067 -53.815 1.00 28.66 107 ASP A N 1
ATOM 820 C CA . ASP A 1 107 ? -23.264 -60.916 -53.461 1.00 28.66 107 ASP A CA 1
ATOM 821 C C . ASP A 1 107 ? -21.915 -60.161 -53.595 1.00 28.66 107 ASP A C 1
ATOM 823 O O . ASP A 1 107 ? -21.355 -60.026 -54.679 1.00 28.66 107 ASP A O 1
ATOM 827 N N . SER A 1 108 ? -21.357 -59.684 -52.470 1.00 28.88 108 SER A N 1
ATOM 828 C CA . SER A 1 108 ? -20.067 -60.141 -51.898 1.00 28.88 108 SER A CA 1
ATOM 829 C C . SER A 1 108 ? -19.384 -59.102 -50.975 1.00 28.88 108 SER A C 1
ATOM 831 O O . SER A 1 108 ? -18.953 -58.034 -51.386 1.00 28.88 108 SER A O 1
ATOM 833 N N . LYS A 1 109 ? -19.263 -59.498 -49.698 1.00 29.92 109 LYS A N 1
ATOM 834 C CA . LYS A 1 109 ? -18.221 -59.169 -48.699 1.00 29.92 109 LYS A CA 1
ATOM 835 C C . LYS A 1 109 ? -17.833 -57.693 -48.468 1.00 29.92 109 LYS A C 1
ATOM 837 O O . LYS A 1 109 ? -16.814 -57.229 -48.965 1.00 29.92 109 LYS A O 1
ATOM 842 N N . HIS A 1 110 ? -18.501 -57.054 -47.503 1.00 31.05 110 HIS A N 1
ATOM 843 C CA . HIS A 1 110 ? -17.877 -56.046 -46.638 1.00 31.05 110 HIS A CA 1
ATOM 844 C C . HIS A 1 110 ? -18.085 -56.414 -45.166 1.00 31.05 110 HIS A C 1
ATOM 846 O O . HIS A 1 110 ? -19.197 -56.692 -44.728 1.00 31.05 110 HIS A O 1
ATOM 852 N N . SER A 1 111 ? -16.971 -56.470 -44.440 1.00 28.66 111 SER A N 1
ATOM 853 C CA . SER A 1 111 ? -16.867 -56.714 -43.005 1.00 28.66 111 SER A CA 1
ATOM 854 C C . SER A 1 111 ? -17.578 -55.627 -42.200 1.00 28.66 111 SER A C 1
ATOM 856 O O . SER A 1 111 ? -17.328 -54.441 -42.412 1.00 28.66 111 SER A O 1
ATOM 858 N N . GLU A 1 112 ? -18.409 -56.050 -41.251 1.00 26.61 112 GLU A N 1
ATOM 859 C CA . GLU A 1 112 ? -19.018 -55.210 -40.222 1.00 26.61 112 GLU A CA 1
ATOM 860 C C . GLU A 1 112 ? -17.939 -54.487 -39.402 1.00 26.61 112 GLU A C 1
ATOM 862 O O . GLU A 1 112 ? -17.171 -55.100 -38.661 1.00 26.61 112 GLU A O 1
ATOM 867 N N . SER A 1 113 ? -17.891 -53.161 -39.530 1.00 27.33 113 SER A N 1
ATOM 868 C CA . SER A 1 113 ? -17.236 -52.275 -38.574 1.00 27.33 113 SER A CA 1
ATOM 869 C C . SER A 1 113 ? -18.192 -52.016 -37.410 1.00 27.33 113 SER A C 1
ATOM 871 O O . SER A 1 113 ? -19.237 -51.382 -37.577 1.00 27.33 113 SER A O 1
ATOM 873 N N . THR A 1 114 ? -17.822 -52.493 -36.229 1.00 26.48 114 THR A N 1
ATOM 874 C CA . THR A 1 114 ? -18.361 -52.061 -34.937 1.00 26.48 114 THR A CA 1
ATOM 875 C C . THR A 1 114 ? -18.310 -50.529 -34.800 1.00 26.48 114 THR A C 1
ATOM 877 O O . THR A 1 114 ? -17.360 -49.907 -35.283 1.00 26.48 114 THR A O 1
ATOM 880 N N . PRO A 1 115 ? -19.280 -49.883 -34.121 1.00 29.59 115 PRO A N 1
ATOM 881 C CA . PRO A 1 115 ? -19.216 -48.452 -33.850 1.00 29.59 115 PRO A CA 1
ATOM 882 C C . PRO A 1 115 ? -18.059 -48.169 -32.888 1.00 29.59 115 PRO A C 1
ATOM 884 O O . PRO A 1 115 ? -18.044 -48.641 -31.751 1.00 29.59 115 PRO A O 1
ATOM 887 N N . THR A 1 116 ? -17.086 -47.402 -33.364 1.00 27.70 116 THR A N 1
ATOM 888 C CA . THR A 1 116 ? -15.935 -46.901 -32.614 1.00 27.70 116 THR A CA 1
ATOM 889 C C . THR A 1 116 ? -16.348 -46.114 -31.368 1.00 27.70 116 THR A C 1
ATOM 891 O O . THR A 1 116 ? -17.083 -45.130 -31.433 1.00 27.70 116 THR A O 1
ATOM 894 N N . THR A 1 117 ? -15.805 -46.561 -30.241 1.00 28.14 117 THR A N 1
ATOM 895 C CA . THR A 1 117 ? -15.712 -45.934 -28.917 1.00 28.14 117 THR A CA 1
ATOM 896 C C . THR A 1 117 ? -15.212 -44.476 -28.977 1.00 28.14 117 THR A C 1
ATOM 898 O O . THR A 1 117 ? -14.333 -44.177 -29.789 1.00 28.14 117 THR A O 1
ATOM 901 N N . PRO A 1 118 ? -15.668 -43.560 -28.095 1.00 32.12 118 PRO A N 1
ATOM 902 C CA . PRO A 1 118 ? -15.099 -42.217 -27.982 1.00 32.12 118 PRO A CA 1
ATOM 903 C C . PRO A 1 118 ? -13.747 -42.278 -27.250 1.00 32.12 118 PRO A C 1
ATOM 905 O O . PRO A 1 118 ? -13.692 -42.297 -26.025 1.00 32.12 118 PRO A O 1
ATOM 908 N N . SER A 1 119 ? -12.648 -42.328 -28.001 1.00 37.66 119 SER A N 1
ATOM 909 C CA . SER A 1 119 ? -11.274 -42.417 -27.485 1.00 37.66 119 SER A CA 1
ATOM 910 C C . SER A 1 119 ? -10.472 -41.171 -27.868 1.00 37.66 119 SER A C 1
ATOM 912 O O . SER A 1 119 ? -9.849 -41.156 -28.924 1.00 37.66 119 SER A O 1
ATOM 914 N N . ASN A 1 120 ? -10.495 -40.134 -27.022 1.00 38.69 120 ASN A N 1
ATOM 915 C CA . ASN A 1 120 ? -9.414 -39.128 -26.946 1.00 38.69 120 ASN A CA 1
ATOM 916 C C . ASN A 1 120 ? -9.483 -38.197 -25.714 1.00 38.69 120 ASN A C 1
ATOM 918 O O . ASN A 1 120 ? -8.593 -37.372 -25.526 1.00 38.69 120 ASN A O 1
ATOM 922 N N . ALA A 1 121 ? -10.493 -38.315 -24.843 1.00 44.84 121 ALA A N 1
ATOM 923 C CA . ALA A 1 121 ? -10.593 -37.471 -23.645 1.00 44.84 121 ALA A CA 1
ATOM 924 C C . ALA A 1 121 ? -9.634 -37.877 -22.500 1.00 44.84 121 ALA A C 1
ATOM 926 O O . ALA A 1 121 ? -9.354 -37.034 -21.646 1.00 44.84 121 ALA A O 1
ATOM 927 N N . ASP A 1 122 ? -9.101 -39.107 -22.522 1.00 51.94 122 ASP A N 1
ATOM 928 C CA . ASP A 1 122 ? -8.326 -39.709 -21.420 1.00 51.94 122 ASP A CA 1
ATOM 929 C C . ASP A 1 122 ? -6.801 -39.776 -21.658 1.00 51.94 122 ASP A C 1
ATOM 931 O O . ASP A 1 122 ? -6.070 -40.284 -20.811 1.00 51.94 122 ASP A O 1
ATOM 935 N N . ALA A 1 123 ? -6.282 -39.267 -22.783 1.00 67.88 123 ALA A N 1
ATOM 936 C CA . ALA A 1 123 ? -4.833 -39.211 -23.005 1.00 67.88 123 ALA A CA 1
ATOM 937 C C . ALA A 1 123 ? -4.197 -38.070 -22.187 1.00 67.88 123 ALA A C 1
ATOM 939 O O . ALA A 1 123 ? -4.673 -36.932 -22.242 1.00 67.88 123 ALA A O 1
ATOM 940 N N . ALA A 1 124 ? -3.112 -38.363 -21.458 1.00 82.38 124 ALA A N 1
ATOM 941 C CA . ALA A 1 124 ? -2.366 -37.367 -20.688 1.00 82.38 124 ALA A CA 1
ATOM 942 C C . ALA A 1 124 ? -1.859 -36.234 -21.601 1.00 82.38 124 ALA A C 1
ATOM 944 O O . ALA A 1 124 ? -1.245 -36.484 -22.647 1.00 82.38 124 ALA A O 1
ATOM 945 N N . LEU A 1 125 ? -2.120 -34.986 -21.205 1.00 90.06 125 LEU A N 1
ATOM 946 C CA . LEU A 1 125 ? -1.812 -33.759 -21.947 1.00 90.06 125 LEU A CA 1
ATOM 947 C C . LEU A 1 125 ? -0.324 -33.658 -22.331 1.00 90.06 125 LEU A C 1
ATOM 949 O O . LEU A 1 125 ? 0.014 -33.190 -23.426 1.00 90.06 125 LEU A O 1
ATOM 953 N N . PHE A 1 126 ? 0.565 -34.134 -21.458 1.00 92.50 126 PHE A N 1
ATOM 954 C CA . PHE A 1 126 ? 2.019 -34.046 -21.613 1.00 92.50 126 PHE A CA 1
ATOM 955 C C . PHE A 1 126 ? 2.696 -35.362 -22.025 1.00 92.50 126 PHE A C 1
ATOM 957 O O . PHE A 1 126 ? 3.914 -35.391 -22.147 1.00 92.50 126 PHE A O 1
ATOM 964 N N . SER A 1 127 ? 1.937 -36.419 -22.342 1.00 81.69 127 SER A N 1
ATOM 965 C CA . SER A 1 127 ? 2.430 -37.785 -22.658 1.00 81.69 127 SER A CA 1
ATOM 966 C C . SER A 1 127 ? 3.502 -37.916 -23.757 1.00 81.69 127 SER A C 1
ATOM 968 O O . SER A 1 127 ? 4.102 -38.976 -23.899 1.00 81.69 127 SER A O 1
ATOM 970 N N . ALA A 1 128 ? 3.760 -36.861 -24.532 1.00 82.12 128 ALA A N 1
ATOM 971 C CA . ALA A 1 128 ? 4.756 -36.832 -25.607 1.00 82.12 128 ALA A CA 1
ATOM 972 C C . ALA A 1 128 ? 5.731 -35.644 -25.491 1.00 82.12 128 ALA A C 1
ATOM 974 O O . ALA A 1 128 ? 6.347 -35.254 -26.482 1.00 82.12 128 ALA A O 1
ATOM 975 N N . LEU A 1 129 ? 5.815 -35.013 -24.317 1.00 89.38 129 LEU A N 1
ATOM 976 C CA . LEU A 1 129 ? 6.757 -33.934 -24.035 1.00 89.38 129 LEU A CA 1
ATOM 977 C C . LEU A 1 129 ? 7.826 -34.423 -23.066 1.00 89.38 129 LEU A C 1
ATOM 979 O O . LEU A 1 129 ? 7.510 -34.997 -22.030 1.00 89.38 129 LEU A O 1
ATOM 983 N N . ASP A 1 130 ? 9.084 -34.133 -23.373 1.00 86.81 130 ASP A N 1
ATOM 984 C CA . ASP A 1 130 ? 10.182 -34.333 -22.432 1.00 86.81 130 ASP A CA 1
ATOM 985 C C . ASP A 1 130 ? 10.251 -33.131 -21.462 1.00 86.81 130 ASP A C 1
ATOM 987 O O . ASP A 1 130 ? 10.462 -31.999 -21.932 1.00 86.81 130 ASP A O 1
ATOM 991 N N . PRO A 1 131 ? 10.071 -33.344 -20.139 1.00 85.69 131 PRO A N 1
ATOM 992 C CA . PRO A 1 131 ? 10.082 -32.276 -19.138 1.00 85.69 131 PRO A CA 1
ATOM 993 C C . PRO A 1 131 ? 11.445 -31.585 -18.982 1.00 85.69 131 PRO A C 1
ATOM 995 O O . PRO A 1 131 ? 11.498 -30.489 -18.430 1.00 85.69 131 PRO A O 1
ATOM 998 N N . ILE A 1 132 ? 12.541 -32.176 -19.470 1.00 83.38 132 ILE A N 1
ATOM 999 C CA . ILE A 1 132 ? 13.912 -31.682 -19.245 1.00 83.38 132 ILE A CA 1
ATOM 1000 C C . ILE A 1 132 ? 14.395 -30.785 -20.401 1.00 83.38 132 ILE A C 1
ATOM 1002 O O . ILE A 1 132 ? 15.371 -30.043 -20.280 1.00 83.38 132 ILE A O 1
ATOM 1006 N N . THR A 1 133 ? 13.701 -30.788 -21.541 1.00 80.50 133 THR A N 1
ATOM 1007 C CA . THR A 1 133 ? 14.111 -29.972 -22.694 1.00 80.50 133 THR A CA 1
ATOM 1008 C C . THR A 1 133 ? 13.931 -28.472 -22.440 1.00 80.50 133 THR A C 1
ATOM 1010 O O . THR A 1 133 ? 12.955 -28.042 -21.828 1.00 80.50 133 THR A O 1
ATOM 1013 N N . ARG A 1 134 ? 14.830 -27.634 -22.980 1.00 69.62 134 ARG A N 1
ATOM 1014 C CA . ARG A 1 134 ? 14.752 -26.159 -22.852 1.00 69.62 134 ARG A CA 1
ATOM 1015 C C . ARG A 1 134 ? 13.468 -25.560 -23.449 1.00 69.62 134 ARG A C 1
ATOM 1017 O O . ARG A 1 134 ? 13.031 -24.494 -23.033 1.00 69.62 134 ARG A O 1
ATOM 1024 N N . ASP A 1 135 ? 12.866 -26.254 -24.411 1.00 82.19 135 ASP A N 1
ATOM 1025 C CA . ASP A 1 135 ? 11.636 -25.854 -25.108 1.00 82.19 135 ASP A CA 1
ATOM 1026 C C . ASP A 1 135 ? 10.358 -26.460 -24.482 1.00 82.19 135 ASP A C 1
ATOM 1028 O O . ASP A 1 135 ? 9.246 -26.265 -24.975 1.00 82.19 135 ASP A O 1
ATOM 1032 N N . SER A 1 136 ? 10.498 -27.201 -23.376 1.00 87.31 136 SER A N 1
ATOM 1033 C CA . SER A 1 136 ? 9.379 -27.832 -22.662 1.00 87.31 136 SER A CA 1
ATOM 1034 C C . SER A 1 136 ? 8.328 -26.816 -22.204 1.00 87.31 136 SER A C 1
ATOM 1036 O O . SER A 1 136 ? 7.137 -27.088 -22.336 1.00 87.31 136 SER A O 1
ATOM 1038 N N . ILE A 1 137 ? 8.752 -25.628 -21.750 1.00 91.12 137 ILE A N 1
ATOM 1039 C CA . ILE A 1 137 ? 7.871 -24.540 -21.286 1.00 91.12 137 ILE A CA 1
ATOM 1040 C C . ILE A 1 137 ? 6.918 -24.108 -22.406 1.00 91.12 137 ILE A C 1
ATOM 1042 O O . ILE A 1 137 ? 5.700 -24.101 -22.225 1.00 91.12 137 ILE A O 1
ATOM 1046 N N . ASN A 1 138 ? 7.465 -23.805 -23.583 1.00 90.69 138 ASN A N 1
ATOM 1047 C CA . ASN A 1 138 ? 6.706 -23.321 -24.733 1.00 90.69 138 ASN A CA 1
ATOM 1048 C C . ASN A 1 138 ? 5.755 -24.392 -25.273 1.00 90.69 138 ASN A C 1
ATOM 1050 O O . ASN A 1 138 ? 4.566 -24.138 -25.470 1.00 90.69 138 ASN A O 1
ATOM 1054 N N . LYS A 1 139 ? 6.254 -25.622 -25.446 1.00 90.50 139 LYS A N 1
ATOM 1055 C CA . LYS A 1 139 ? 5.445 -26.755 -25.916 1.00 90.50 139 LYS A CA 1
ATOM 1056 C C . LYS A 1 139 ? 4.312 -27.100 -24.954 1.00 90.50 139 LYS A C 1
ATOM 1058 O O . LYS A 1 139 ? 3.188 -27.337 -25.398 1.00 90.50 139 LYS A O 1
ATOM 1063 N N . ALA A 1 140 ? 4.582 -27.118 -23.649 1.00 93.06 140 ALA A N 1
ATOM 1064 C CA . ALA A 1 140 ? 3.561 -27.363 -22.636 1.00 93.06 140 ALA A CA 1
ATOM 1065 C C . ALA A 1 140 ? 2.521 -26.237 -22.622 1.00 93.06 140 ALA A C 1
ATOM 1067 O O . ALA A 1 140 ? 1.322 -26.519 -22.616 1.00 93.06 140 ALA A O 1
ATOM 1068 N N . PHE A 1 141 ? 2.962 -24.977 -22.708 1.00 94.12 141 PHE A N 1
ATOM 1069 C CA . PHE A 1 141 ? 2.070 -23.826 -22.810 1.00 94.12 141 PHE A CA 1
ATOM 1070 C C . PHE A 1 141 ? 1.128 -23.928 -24.016 1.00 94.12 141 PHE A C 1
ATOM 1072 O O . PHE A 1 141 ? -0.080 -23.780 -23.841 1.00 94.12 141 PHE A O 1
ATOM 1079 N N . ILE A 1 142 ? 1.635 -24.245 -25.213 1.00 91.75 142 ILE A N 1
ATOM 1080 C CA . ILE A 1 142 ? 0.809 -24.386 -26.425 1.00 91.75 142 ILE A CA 1
ATOM 1081 C C . ILE A 1 142 ? -0.274 -25.457 -26.230 1.00 91.75 142 ILE A C 1
ATOM 1083 O O . ILE A 1 142 ? -1.437 -25.231 -26.578 1.00 91.75 142 ILE A O 1
ATOM 1087 N N . ARG A 1 143 ? 0.062 -26.602 -25.617 1.00 93.25 143 ARG A N 1
ATOM 1088 C CA . ARG A 1 143 ? -0.921 -27.665 -25.330 1.00 93.25 143 ARG A CA 1
ATOM 1089 C C . ARG A 1 143 ? -1.971 -27.231 -24.309 1.00 93.25 143 ARG A C 1
ATOM 1091 O O . ARG A 1 143 ? -3.160 -27.463 -24.528 1.00 93.25 143 ARG A O 1
ATOM 1098 N N . ILE A 1 144 ? -1.549 -26.576 -23.224 1.00 94.38 144 ILE A N 1
ATOM 1099 C CA . ILE A 1 144 ? -2.453 -26.031 -22.200 1.00 94.38 144 ILE A CA 1
ATOM 1100 C C . ILE A 1 144 ? -3.400 -25.007 -22.829 1.00 94.38 144 ILE A C 1
ATOM 1102 O O . ILE A 1 144 ? -4.615 -25.115 -22.672 1.00 94.38 144 ILE A O 1
ATOM 1106 N N . LYS A 1 145 ? -2.859 -24.040 -23.577 1.00 92.75 145 LYS A N 1
ATOM 1107 C CA . LYS A 1 145 ? -3.620 -22.993 -24.263 1.00 92.75 145 LYS A CA 1
ATOM 1108 C C . LYS A 1 145 ? -4.650 -23.591 -25.217 1.00 92.75 145 LYS A C 1
ATOM 1110 O O . LYS A 1 145 ? -5.819 -23.221 -25.130 1.00 92.75 145 LYS A O 1
ATOM 1115 N N . SER A 1 146 ? -4.233 -24.519 -26.080 1.00 91.00 146 SER A N 1
ATOM 1116 C CA . SER A 1 146 ? -5.110 -25.154 -27.073 1.00 91.00 146 SER A CA 1
ATOM 1117 C C . SER A 1 146 ? -6.326 -25.795 -26.400 1.00 91.00 146 SER A C 1
ATOM 1119 O O . SER A 1 146 ? -7.461 -25.479 -26.745 1.00 91.00 146 SER A O 1
ATOM 1121 N N . ARG A 1 147 ? -6.102 -26.588 -25.345 1.00 91.31 147 ARG A N 1
ATOM 1122 C CA . ARG A 1 147 ? -7.182 -27.255 -24.601 1.00 91.31 147 ARG A CA 1
ATOM 1123 C C . ARG A 1 147 ? -8.016 -26.288 -23.755 1.00 91.31 147 ARG A C 1
ATOM 1125 O O . ARG A 1 147 ? -9.218 -26.475 -23.611 1.00 91.31 147 ARG A O 1
ATOM 1132 N N . LEU A 1 148 ? -7.422 -25.217 -23.220 1.00 91.12 148 LEU A N 1
ATOM 1133 C CA . LEU A 1 148 ? -8.175 -24.155 -22.540 1.00 91.12 148 LEU A CA 1
ATOM 1134 C C . LEU A 1 148 ? -9.096 -23.401 -23.502 1.00 91.12 148 LEU A C 1
ATOM 1136 O O . LEU A 1 148 ? -10.170 -22.963 -23.093 1.00 91.12 148 LEU A O 1
ATOM 1140 N N . TYR A 1 149 ? -8.685 -23.212 -24.755 1.00 88.00 149 TYR A N 1
ATOM 1141 C CA . TYR A 1 149 ? -9.447 -22.455 -25.751 1.00 88.00 149 TYR A CA 1
ATOM 1142 C C . TYR A 1 149 ? -10.685 -23.202 -26.254 1.00 88.00 149 TYR A C 1
ATOM 1144 O O . TYR A 1 149 ? -11.639 -22.555 -26.679 1.00 88.00 149 TYR A O 1
ATOM 1152 N N . GLU A 1 150 ? -10.724 -24.523 -26.087 1.00 89.88 150 GLU A N 1
ATOM 1153 C CA . GLU A 1 150 ? -11.927 -25.344 -26.270 1.00 89.88 150 GLU A CA 1
ATOM 1154 C C . GLU A 1 150 ? -12.976 -25.125 -25.159 1.00 89.88 150 GLU A C 1
ATOM 1156 O O . GLU A 1 150 ? -14.139 -25.502 -25.313 1.00 89.88 150 GLU A O 1
ATOM 1161 N N . LEU A 1 151 ? -12.596 -24.494 -24.039 1.00 86.56 151 LEU A N 1
ATOM 1162 C CA . LEU A 1 151 ? -13.469 -24.232 -22.894 1.00 86.56 151 LEU A CA 1
ATOM 1163 C C . LEU A 1 151 ? -14.011 -22.790 -22.896 1.00 86.56 151 LEU A C 1
ATOM 1165 O O . LEU A 1 151 ? -13.278 -21.847 -23.219 1.00 86.56 151 LEU A O 1
ATOM 1169 N N . PRO A 1 152 ? -15.270 -22.574 -22.465 1.00 83.00 152 PRO A N 1
ATOM 1170 C CA . PRO A 1 152 ? -15.862 -21.242 -22.393 1.00 83.00 152 PRO A CA 1
ATOM 1171 C C . PRO A 1 152 ? -15.179 -20.378 -21.323 1.00 83.00 152 PRO A C 1
ATOM 1173 O O . PRO A 1 152 ? -14.967 -20.815 -20.195 1.00 83.00 152 PRO A O 1
ATOM 1176 N N . ALA A 1 153 ? -14.871 -19.124 -21.661 1.00 79.75 153 ALA A N 1
ATOM 1177 C CA . ALA A 1 153 ? -14.331 -18.153 -20.710 1.00 79.75 153 ALA A CA 1
ATOM 1178 C C . ALA A 1 153 ? -15.446 -17.493 -19.858 1.00 79.75 153 ALA A C 1
ATOM 1180 O O . ALA A 1 153 ? -16.542 -17.266 -20.377 1.00 79.75 153 ALA A O 1
ATOM 1181 N N . PRO A 1 154 ? -15.173 -17.096 -18.597 1.00 85.25 154 PRO A N 1
ATOM 1182 C CA . PRO A 1 154 ? -13.937 -17.344 -17.852 1.00 85.25 154 PRO A CA 1
ATOM 1183 C C . PRO A 1 154 ? -13.839 -18.815 -17.415 1.00 85.25 154 PRO A C 1
ATOM 1185 O O . PRO A 1 154 ? -14.859 -19.434 -17.118 1.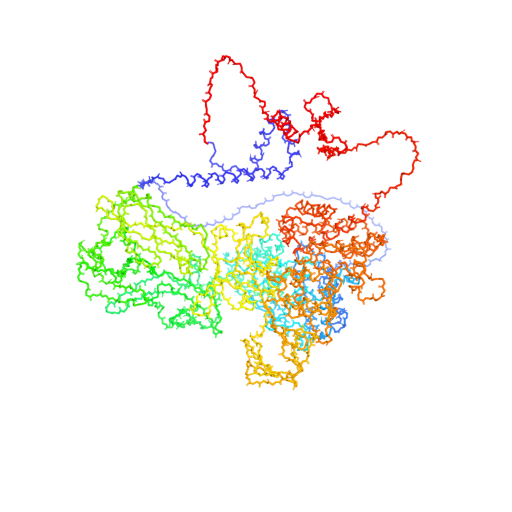00 85.25 154 PRO A O 1
ATOM 1188 N N . ARG A 1 155 ? -12.619 -19.359 -17.370 1.00 90.75 155 ARG A N 1
ATOM 1189 C CA . ARG A 1 155 ? -12.333 -20.802 -17.189 1.00 90.75 155 ARG A CA 1
ATOM 1190 C C . ARG A 1 155 ? -11.379 -21.087 -16.030 1.00 90.75 155 ARG A C 1
ATOM 1192 O O . ARG A 1 155 ? -10.661 -20.190 -15.599 1.00 90.75 155 ARG A O 1
ATOM 1199 N N . SER A 1 156 ? -11.378 -22.317 -15.524 1.00 94.69 156 SER A N 1
ATOM 1200 C CA . SER A 1 156 ? -10.527 -22.763 -14.410 1.00 94.69 156 SER A CA 1
ATOM 1201 C C . SER A 1 156 ? -9.620 -23.903 -14.854 1.00 94.69 156 SER A C 1
ATOM 1203 O O . SER A 1 156 ? -10.036 -24.753 -15.635 1.00 94.69 156 SER A O 1
ATOM 1205 N N . LEU A 1 157 ? -8.393 -23.962 -14.333 1.00 95.69 157 LEU A N 1
ATOM 1206 C CA . LEU A 1 157 ? -7.417 -24.965 -14.784 1.00 95.69 157 LEU A CA 1
ATOM 1207 C C . LEU A 1 157 ? -7.829 -26.415 -14.499 1.00 95.69 157 LEU A C 1
ATOM 1209 O O . LEU A 1 157 ? -7.488 -27.290 -15.288 1.00 95.69 157 LEU A O 1
ATOM 1213 N N . CYS A 1 158 ? -8.614 -26.692 -13.451 1.00 94.00 158 CYS A N 1
ATOM 1214 C CA . CYS A 1 158 ? -9.121 -28.049 -13.211 1.00 94.00 158 CYS A CA 1
ATOM 1215 C C . CYS A 1 158 ? -9.979 -28.584 -14.373 1.00 94.00 158 CYS A C 1
ATOM 1217 O O . CYS A 1 158 ? -10.037 -29.796 -14.587 1.00 94.00 158 CYS A O 1
ATOM 1219 N N . GLU A 1 159 ? -10.602 -27.700 -15.162 1.00 92.00 159 GLU A N 1
ATOM 1220 C CA . GLU A 1 159 ? -11.439 -28.057 -16.312 1.00 92.00 159 GLU A CA 1
ATOM 1221 C C . GLU A 1 159 ? -10.617 -28.664 -17.466 1.00 92.00 159 GLU A C 1
ATOM 1223 O O . GLU A 1 159 ? -11.188 -29.347 -18.313 1.00 92.00 159 GLU A O 1
ATOM 1228 N N . LEU A 1 160 ? -9.280 -28.527 -17.446 1.00 91.31 160 LEU A N 1
ATOM 1229 C CA . LEU A 1 160 ? -8.365 -29.252 -18.340 1.00 91.31 160 LEU A CA 1
ATOM 1230 C C . LEU A 1 160 ? -8.380 -30.770 -18.112 1.00 91.31 160 LEU A C 1
ATOM 1232 O O . LEU A 1 160 ? -8.049 -31.521 -19.033 1.00 91.31 160 LEU A O 1
ATOM 1236 N N . ARG A 1 161 ? -8.781 -31.207 -16.907 1.00 91.19 161 ARG A N 1
ATOM 1237 C CA . ARG A 1 161 ? -8.768 -32.604 -16.444 1.00 91.19 161 ARG A CA 1
ATOM 1238 C C . ARG A 1 161 ? -7.384 -33.243 -16.553 1.00 91.19 161 ARG A C 1
ATOM 1240 O O . ARG A 1 161 ? -7.228 -34.293 -17.168 1.00 91.19 161 ARG A O 1
ATOM 1247 N N . LEU A 1 162 ? -6.390 -32.584 -15.961 1.00 91.88 162 LEU A N 1
ATOM 1248 C CA . LEU A 1 162 ? -5.030 -33.112 -15.904 1.00 91.88 162 LEU A CA 1
ATOM 1249 C C . LEU A 1 162 ? -5.016 -34.463 -15.183 1.00 91.88 162 LEU A C 1
ATOM 1251 O O . LEU A 1 162 ? -5.586 -34.618 -14.098 1.00 91.88 162 LEU A O 1
ATOM 1255 N N . SER A 1 163 ? -4.372 -35.439 -15.814 1.00 90.88 163 SER A N 1
ATOM 1256 C CA . SER A 1 163 ? -4.194 -36.779 -15.265 1.00 90.88 163 SER A CA 1
ATOM 1257 C C . SER A 1 163 ? -3.145 -36.786 -14.146 1.00 90.88 163 SER A C 1
ATOM 1259 O O . SER A 1 163 ? -2.462 -35.792 -13.881 1.00 90.88 163 SER A O 1
ATOM 1261 N N . ARG A 1 164 ? -2.987 -37.931 -13.468 1.00 90.12 164 ARG A N 1
ATOM 1262 C CA . ARG A 1 164 ? -1.889 -38.102 -12.507 1.00 90.12 164 ARG A CA 1
ATOM 1263 C C . ARG A 1 164 ? -0.524 -38.015 -13.196 1.00 90.12 164 ARG A C 1
ATOM 1265 O O . ARG A 1 164 ? 0.390 -37.440 -12.614 1.00 90.12 164 ARG A O 1
ATOM 1272 N N . ASP A 1 165 ? -0.421 -38.513 -14.424 1.00 92.44 165 ASP A N 1
ATOM 1273 C CA . ASP A 1 165 ? 0.810 -38.465 -15.214 1.00 92.44 165 ASP A CA 1
ATOM 1274 C C . ASP A 1 165 ? 1.156 -37.030 -15.618 1.00 92.44 165 ASP A C 1
ATOM 1276 O O . ASP A 1 165 ? 2.315 -36.637 -15.540 1.00 92.44 165 ASP A O 1
ATOM 1280 N N . ASP A 1 166 ? 0.153 -36.205 -15.935 1.00 94.62 166 ASP A N 1
ATOM 1281 C CA . ASP A 1 166 ? 0.367 -34.778 -16.203 1.00 94.62 166 ASP A CA 1
ATOM 1282 C C . ASP A 1 166 ? 0.880 -34.029 -14.971 1.00 94.62 166 ASP A C 1
ATOM 1284 O O . ASP A 1 166 ? 1.747 -33.162 -15.073 1.00 94.62 166 ASP A O 1
ATOM 1288 N N . TYR A 1 167 ? 0.358 -34.370 -13.789 1.00 94.56 167 TYR A N 1
ATOM 1289 C CA . TYR A 1 167 ? 0.851 -33.806 -12.536 1.00 94.56 167 TYR A CA 1
ATOM 1290 C C . TYR A 1 167 ? 2.294 -34.234 -12.249 1.00 94.56 167 TYR A C 1
ATOM 1292 O O . TYR A 1 167 ? 3.109 -33.394 -11.875 1.00 94.56 167 TYR A O 1
ATOM 1300 N N . ASN A 1 168 ? 2.622 -35.512 -12.456 1.00 94.12 168 ASN A N 1
ATOM 1301 C CA . ASN A 1 168 ? 3.989 -36.005 -12.292 1.00 94.12 168 ASN A CA 1
ATOM 1302 C C . ASN A 1 168 ? 4.943 -35.300 -13.268 1.00 94.12 168 ASN A C 1
ATOM 1304 O O . ASN A 1 168 ? 5.980 -34.813 -12.838 1.00 94.12 168 ASN A O 1
ATOM 1308 N N . TRP A 1 169 ? 4.539 -35.115 -14.530 1.00 95.88 169 TRP A N 1
ATOM 1309 C CA . TRP A 1 169 ? 5.315 -34.364 -15.520 1.00 95.88 169 TRP A CA 1
ATOM 1310 C C . TRP A 1 169 ? 5.628 -32.932 -15.058 1.00 95.88 169 TRP A C 1
ATOM 1312 O O . TRP A 1 169 ? 6.755 -32.469 -15.206 1.00 95.88 169 TRP A O 1
ATOM 1322 N N . LEU A 1 170 ? 4.657 -32.229 -14.459 1.00 95.31 170 LEU A N 1
ATOM 1323 C CA . LEU A 1 170 ? 4.866 -30.874 -13.928 1.00 95.31 170 LEU A CA 1
ATOM 1324 C C . LEU A 1 170 ? 5.853 -30.853 -12.753 1.00 95.31 170 LEU A C 1
ATOM 1326 O O . LEU A 1 170 ? 6.637 -29.913 -12.630 1.00 95.31 170 LEU A O 1
ATOM 1330 N N . VAL A 1 171 ? 5.806 -31.868 -11.888 1.00 94.88 171 VAL A N 1
ATOM 1331 C CA . VAL A 1 171 ? 6.743 -32.013 -10.763 1.00 94.88 171 VAL A CA 1
ATOM 1332 C C . VAL A 1 171 ? 8.148 -32.343 -11.269 1.00 94.88 171 VAL A C 1
ATOM 1334 O O . VAL A 1 171 ? 9.116 -31.745 -10.795 1.00 94.88 171 VAL A O 1
ATOM 1337 N N . ASP A 1 172 ? 8.261 -33.222 -12.264 1.00 93.50 172 ASP A N 1
ATOM 1338 C CA . ASP A 1 172 ? 9.531 -33.577 -12.897 1.00 93.50 172 ASP A CA 1
ATOM 1339 C C . ASP A 1 172 ? 10.141 -32.366 -13.611 1.00 93.50 172 ASP A C 1
ATOM 1341 O O . ASP A 1 172 ? 11.321 -32.070 -13.428 1.00 93.50 172 ASP A O 1
ATOM 1345 N N . TRP A 1 173 ? 9.338 -31.599 -14.355 1.00 95.06 173 TRP A N 1
ATOM 1346 C CA . TRP A 1 173 ? 9.767 -30.338 -14.965 1.00 95.06 173 TRP A CA 1
ATOM 1347 C C . TRP A 1 173 ? 10.279 -29.342 -13.914 1.00 95.06 173 TRP A C 1
ATOM 1349 O O . TRP A 1 173 ? 11.392 -28.831 -14.038 1.00 95.06 173 TRP A O 1
ATOM 1359 N N . ALA A 1 174 ? 9.511 -29.100 -12.847 1.00 93.69 174 ALA A N 1
ATOM 1360 C CA . ALA A 1 174 ? 9.888 -28.154 -11.794 1.00 93.69 174 ALA A CA 1
ATOM 1361 C C . ALA A 1 174 ? 11.169 -28.568 -11.052 1.00 93.69 174 ALA A C 1
ATOM 1363 O O . ALA A 1 174 ? 11.973 -27.715 -10.673 1.00 93.69 174 ALA A O 1
ATOM 1364 N N . SER A 1 175 ? 11.391 -29.873 -10.888 1.00 92.38 175 SER A N 1
ATOM 1365 C CA . SER A 1 175 ? 12.587 -30.408 -10.233 1.00 92.38 175 SER A CA 1
ATOM 1366 C C . SER A 1 175 ? 13.846 -30.268 -11.099 1.00 92.38 175 SER A C 1
ATOM 1368 O O . SER A 1 175 ? 14.945 -30.155 -10.556 1.00 92.38 175 SER A O 1
ATOM 1370 N N . ASN A 1 176 ? 13.698 -30.246 -12.430 1.00 90.94 176 ASN A N 1
ATOM 1371 C CA . ASN A 1 176 ? 14.813 -30.249 -13.386 1.00 90.94 176 ASN A CA 1
ATOM 1372 C C . ASN A 1 176 ? 15.079 -28.893 -14.066 1.00 90.94 176 ASN A C 1
ATOM 1374 O O . ASN A 1 176 ? 16.139 -28.711 -14.668 1.00 90.94 176 ASN A O 1
ATOM 1378 N N . VAL A 1 177 ? 14.155 -27.929 -13.992 1.00 91.12 177 VAL A N 1
ATOM 1379 C CA . VAL A 1 177 ? 14.356 -26.603 -14.594 1.00 91.12 177 VAL A CA 1
ATOM 1380 C C . VAL A 1 177 ? 15.505 -25.853 -13.908 1.00 91.12 177 VAL A C 1
ATOM 1382 O O . VAL A 1 177 ? 15.631 -25.846 -12.686 1.00 91.12 177 VAL A O 1
ATOM 1385 N N . THR A 1 178 ? 16.367 -25.205 -14.694 1.00 87.56 178 THR A N 1
ATOM 1386 C CA . THR A 1 178 ? 17.541 -24.494 -14.168 1.00 87.56 178 THR A CA 1
ATOM 1387 C C . THR A 1 178 ? 17.224 -23.042 -13.815 1.00 87.56 178 THR A C 1
ATOM 1389 O O . THR A 1 178 ? 16.430 -22.388 -14.495 1.00 87.56 178 THR A O 1
ATOM 1392 N N . ALA A 1 179 ? 17.917 -22.497 -12.809 1.00 82.31 179 ALA A N 1
ATOM 1393 C CA . ALA A 1 179 ? 17.816 -21.084 -12.429 1.00 82.31 179 ALA A CA 1
ATOM 1394 C C . ALA A 1 179 ? 18.047 -20.140 -13.622 1.00 82.31 179 ALA A C 1
ATOM 1396 O O . ALA A 1 179 ? 17.283 -19.205 -13.821 1.00 82.31 179 ALA A O 1
ATOM 1397 N N . ALA A 1 180 ? 19.038 -20.437 -14.472 1.00 76.31 180 ALA A N 1
ATOM 1398 C CA . ALA A 1 180 ? 19.335 -19.646 -15.667 1.00 76.31 180 ALA A CA 1
ATOM 1399 C C . ALA A 1 180 ? 18.150 -19.580 -16.647 1.00 76.31 180 ALA A C 1
ATOM 1401 O O . ALA A 1 180 ? 17.845 -18.510 -17.166 1.00 76.31 180 ALA A O 1
ATOM 1402 N N . THR A 1 181 ? 17.449 -20.700 -16.862 1.00 83.25 181 THR A N 1
ATOM 1403 C CA . THR A 1 181 ? 16.266 -20.740 -17.738 1.00 83.25 181 THR A CA 1
ATOM 1404 C C . THR A 1 181 ? 15.117 -19.929 -17.141 1.00 83.25 181 THR A C 1
ATOM 1406 O O . THR A 1 181 ? 14.461 -19.173 -17.854 1.00 83.25 181 THR A O 1
ATOM 1409 N N . LEU A 1 182 ? 14.888 -20.044 -15.828 1.00 84.75 182 LEU A N 1
ATOM 1410 C CA . LEU A 1 182 ? 13.850 -19.276 -15.136 1.00 84.75 182 LEU A CA 1
ATOM 1411 C C . LEU A 1 182 ? 14.133 -17.773 -15.196 1.00 84.75 182 LEU A C 1
ATOM 1413 O O . LEU A 1 182 ? 13.252 -17.009 -15.581 1.00 84.75 182 LEU A O 1
ATOM 1417 N N . THR A 1 183 ? 15.362 -17.357 -14.892 1.00 76.50 183 THR A N 1
ATOM 1418 C CA . THR A 1 183 ? 15.790 -15.956 -14.964 1.00 76.50 183 THR A CA 1
ATOM 1419 C C . THR A 1 183 ? 15.671 -15.413 -16.385 1.00 76.50 183 THR A C 1
ATOM 1421 O O . THR A 1 183 ? 15.145 -14.322 -16.572 1.00 76.50 183 THR A O 1
ATOM 1424 N N . GLU A 1 184 ? 16.067 -16.182 -17.405 1.00 77.81 184 GLU A N 1
ATOM 1425 C CA . GLU A 1 184 ? 15.900 -15.783 -18.806 1.00 77.81 184 GLU A CA 1
ATOM 1426 C C . GLU A 1 184 ? 14.423 -15.541 -19.160 1.00 77.81 184 GLU A C 1
ATOM 1428 O O . GLU A 1 184 ? 14.088 -14.517 -19.750 1.00 77.81 184 GLU A O 1
ATOM 1433 N N . TYR A 1 185 ? 13.521 -16.457 -18.799 1.00 81.81 185 TYR A N 1
ATOM 1434 C CA . TYR A 1 185 ? 12.095 -16.326 -19.115 1.00 81.81 185 TYR A CA 1
ATOM 1435 C C . TYR A 1 185 ? 11.396 -15.229 -18.298 1.00 81.81 185 TYR A C 1
ATOM 1437 O O . TYR A 1 185 ? 10.477 -14.588 -18.808 1.00 81.81 185 TYR A O 1
ATOM 1445 N N . LEU A 1 186 ? 11.817 -15.009 -17.049 1.00 75.06 186 LEU A N 1
ATOM 1446 C CA . LEU A 1 186 ? 11.260 -13.985 -16.161 1.00 75.06 186 LEU A CA 1
ATOM 1447 C C . LEU A 1 186 ? 11.748 -12.573 -16.501 1.00 75.06 186 LEU A C 1
ATOM 1449 O O . LEU A 1 186 ? 10.961 -11.635 -16.372 1.00 75.06 186 LEU A O 1
ATOM 1453 N N . ASN A 1 187 ? 13.002 -12.436 -16.944 1.00 63.47 187 ASN A N 1
ATOM 1454 C CA . ASN A 1 187 ? 13.622 -11.150 -17.279 1.00 63.47 187 ASN A CA 1
ATOM 1455 C C . ASN A 1 187 ? 13.463 -10.774 -18.757 1.00 63.47 187 ASN A C 1
ATOM 1457 O O . ASN A 1 187 ? 13.759 -9.646 -19.137 1.00 63.47 187 ASN A O 1
ATOM 1461 N N . ARG A 1 188 ? 12.999 -11.694 -19.614 1.00 64.81 188 ARG A N 1
ATOM 1462 C CA . ARG A 1 188 ? 12.611 -11.344 -20.984 1.00 64.81 188 ARG A CA 1
ATOM 1463 C C . ARG A 1 188 ? 11.421 -10.393 -20.965 1.00 64.81 188 ARG A C 1
ATOM 1465 O O . ARG A 1 188 ? 10.438 -10.613 -20.258 1.00 64.81 188 ARG A O 1
ATOM 1472 N N . GLU A 1 189 ? 11.509 -9.378 -21.816 1.00 52.91 189 GLU A N 1
ATOM 1473 C CA . GLU A 1 189 ? 10.554 -8.280 -21.836 1.00 52.91 189 GLU A CA 1
ATOM 1474 C C . GLU A 1 189 ? 9.098 -8.761 -22.004 1.00 52.91 189 GLU A C 1
ATOM 1476 O O . GLU A 1 189 ? 8.786 -9.410 -23.010 1.00 52.91 189 GLU A O 1
ATOM 1481 N N . PRO A 1 190 ? 8.185 -8.446 -21.060 1.00 46.09 190 PRO A N 1
ATOM 1482 C CA . PRO A 1 190 ? 6.814 -8.974 -21.034 1.00 46.09 190 PRO A CA 1
ATOM 1483 C C . PRO A 1 190 ? 5.988 -8.668 -22.287 1.00 46.09 190 PRO A C 1
ATOM 1485 O O . PRO A 1 190 ? 5.048 -9.388 -22.605 1.00 46.09 190 PRO A O 1
ATOM 1488 N N . TRP A 1 191 ? 6.329 -7.598 -23.005 1.00 47.56 191 TRP A N 1
ATOM 1489 C CA . TRP A 1 191 ? 5.648 -7.183 -24.232 1.00 47.56 191 TRP A CA 1
ATOM 1490 C C . TRP A 1 191 ? 6.158 -7.895 -25.487 1.00 47.56 191 TRP A C 1
ATOM 1492 O O . TRP A 1 191 ? 5.490 -7.847 -26.522 1.00 47.56 191 TRP A O 1
ATOM 1502 N N . ARG A 1 192 ? 7.320 -8.563 -25.431 1.00 48.44 192 ARG A N 1
ATOM 1503 C CA . ARG A 1 192 ? 7.897 -9.273 -26.578 1.00 48.44 192 ARG A CA 1
ATOM 1504 C C . ARG A 1 192 ? 7.149 -10.587 -26.797 1.00 48.44 192 ARG A C 1
ATOM 1506 O O . ARG A 1 192 ? 7.556 -11.656 -26.338 1.00 48.44 192 ARG A O 1
ATOM 1513 N N . ARG A 1 193 ? 6.023 -10.485 -27.500 1.00 60.91 193 ARG A N 1
ATOM 1514 C CA . ARG A 1 193 ? 5.207 -11.619 -27.935 1.00 60.91 193 ARG A CA 1
ATOM 1515 C C . ARG A 1 193 ? 5.914 -12.343 -29.067 1.00 60.91 193 ARG A C 1
ATOM 1517 O O . ARG A 1 193 ? 6.403 -11.723 -30.008 1.00 60.91 193 ARG A O 1
ATOM 1524 N N . THR A 1 194 ? 6.003 -13.660 -28.953 1.00 62.59 194 THR A N 1
ATOM 1525 C CA . THR A 1 194 ? 6.691 -14.480 -29.953 1.00 62.59 194 THR A CA 1
ATOM 1526 C C . THR A 1 194 ? 5.668 -15.073 -30.926 1.00 62.59 194 THR A C 1
ATOM 1528 O O . THR A 1 194 ? 4.610 -15.529 -30.478 1.00 62.59 194 THR A O 1
ATOM 1531 N N . PRO A 1 195 ? 5.942 -15.073 -32.246 1.00 57.66 195 PRO A N 1
ATOM 1532 C CA . PRO A 1 195 ? 5.081 -15.738 -33.223 1.00 57.66 195 PRO A CA 1
ATOM 1533 C C . PRO A 1 195 ? 4.882 -17.226 -32.906 1.00 57.66 195 PRO A C 1
ATOM 1535 O O . PRO A 1 195 ? 3.765 -17.723 -33.010 1.00 57.66 195 PRO A O 1
ATOM 1538 N N . ASP A 1 196 ? 5.934 -17.893 -32.420 1.00 67.88 196 ASP A N 1
ATOM 1539 C CA . ASP A 1 196 ? 5.923 -19.317 -32.057 1.00 67.88 196 ASP A CA 1
ATOM 1540 C C . ASP A 1 196 ? 4.996 -19.636 -30.871 1.00 67.88 196 ASP A C 1
ATOM 1542 O O . ASP A 1 196 ? 4.502 -20.754 -30.752 1.00 67.88 196 ASP A O 1
ATOM 1546 N N . LEU A 1 197 ? 4.715 -18.651 -30.011 1.00 75.81 197 LEU A N 1
ATOM 1547 C CA . LEU A 1 197 ? 3.734 -18.756 -28.924 1.00 75.81 197 LEU A CA 1
ATOM 1548 C C . LEU A 1 197 ? 2.387 -18.126 -29.292 1.00 75.81 197 LEU A C 1
ATOM 1550 O O . LEU A 1 197 ? 1.587 -17.809 -28.408 1.00 75.81 197 LEU A O 1
ATOM 1554 N N . GLU A 1 198 ? 2.128 -17.924 -30.588 1.00 72.75 198 GLU A N 1
ATOM 1555 C CA . GLU A 1 198 ? 0.864 -17.408 -31.115 1.00 72.75 198 GLU A CA 1
ATOM 1556 C C . GLU A 1 198 ? 0.439 -16.097 -30.426 1.00 72.75 198 GLU A C 1
ATOM 1558 O O . GLU A 1 198 ? -0.699 -15.946 -29.964 1.00 72.75 198 GLU A O 1
ATOM 1563 N N . GLY A 1 199 ? 1.389 -15.166 -30.297 1.00 64.31 199 GLY A N 1
ATOM 1564 C CA . GLY A 1 199 ? 1.142 -13.851 -29.713 1.00 64.31 199 GLY A CA 1
ATOM 1565 C C . GLY A 1 199 ? 1.201 -13.808 -28.185 1.00 64.31 199 GLY A C 1
ATOM 1566 O O . GLY A 1 199 ? 0.709 -12.842 -27.612 1.00 64.31 199 GLY A O 1
ATOM 1567 N N . PHE A 1 200 ? 1.788 -14.803 -27.519 1.00 77.50 200 PHE A N 1
ATOM 1568 C CA . PHE A 1 200 ? 2.097 -14.757 -26.084 1.00 77.50 200 PHE A CA 1
ATOM 1569 C C . PHE A 1 200 ? 3.591 -14.505 -25.843 1.00 77.50 200 PHE A C 1
ATOM 1571 O O . PHE A 1 200 ? 4.451 -14.799 -26.682 1.00 77.50 200 PHE A O 1
ATOM 1578 N N . SER A 1 201 ? 3.905 -13.919 -24.693 1.00 79.12 201 SER A N 1
ATOM 1579 C CA . SER A 1 201 ? 5.273 -13.738 -24.214 1.00 79.12 201 SER A CA 1
ATOM 1580 C C . SER A 1 201 ? 5.799 -15.010 -23.542 1.00 79.12 201 SER A C 1
ATOM 1582 O O . SER A 1 201 ? 5.045 -15.815 -22.993 1.00 79.12 201 SER A O 1
ATOM 1584 N N . ASN A 1 202 ? 7.125 -15.162 -23.515 1.00 81.88 202 ASN A N 1
ATOM 1585 C CA . ASN A 1 202 ? 7.783 -16.235 -22.756 1.00 81.88 202 ASN A CA 1
ATOM 1586 C C . ASN A 1 202 ? 7.407 -16.179 -21.265 1.00 81.88 202 ASN A C 1
ATOM 1588 O O . ASN A 1 202 ? 7.223 -17.209 -20.616 1.00 81.88 202 ASN A O 1
ATOM 1592 N N . ARG A 1 203 ? 7.225 -14.965 -20.735 1.00 83.62 203 ARG A N 1
ATOM 1593 C CA . ARG A 1 203 ? 6.818 -14.737 -19.351 1.00 83.62 203 ARG A CA 1
ATOM 1594 C C . ARG A 1 203 ? 5.413 -15.272 -19.066 1.00 83.62 203 ARG A C 1
ATOM 1596 O O . ARG A 1 203 ? 5.204 -15.876 -18.019 1.00 83.62 203 ARG A O 1
ATOM 1603 N N . GLU A 1 204 ? 4.468 -15.101 -19.988 1.00 84.50 204 GLU A N 1
ATOM 1604 C CA . GLU A 1 204 ? 3.118 -15.677 -19.877 1.00 84.50 204 GLU A CA 1
ATOM 1605 C C . GLU A 1 204 ? 3.118 -17.200 -20.067 1.00 84.50 204 GLU A C 1
ATOM 1607 O O . GLU A 1 204 ? 2.371 -17.915 -19.397 1.00 84.50 204 GLU A O 1
ATOM 1612 N N . ALA A 1 205 ? 3.980 -17.730 -20.938 1.00 91.19 205 ALA A N 1
ATOM 1613 C CA . ALA A 1 205 ? 4.135 -19.175 -21.070 1.00 91.19 205 ALA A CA 1
ATOM 1614 C C . ALA A 1 205 ? 4.615 -19.802 -19.752 1.00 91.19 205 ALA A C 1
ATOM 1616 O O . ALA A 1 205 ? 3.987 -20.729 -19.235 1.00 91.19 205 ALA A O 1
ATOM 1617 N N . LEU A 1 206 ? 5.665 -19.235 -19.150 1.00 92.38 206 LEU A N 1
ATOM 1618 C CA . LEU A 1 206 ? 6.183 -19.685 -17.859 1.00 92.38 206 LEU A CA 1
ATOM 1619 C C . LEU A 1 206 ? 5.168 -19.481 -16.721 1.00 92.38 206 LEU A C 1
ATOM 1621 O O . LEU A 1 206 ? 4.935 -20.397 -15.931 1.00 92.38 206 LEU A O 1
ATOM 1625 N N . GLY A 1 207 ? 4.524 -18.313 -16.656 1.00 92.19 207 GLY A N 1
ATOM 1626 C CA . GLY A 1 207 ? 3.510 -18.018 -15.643 1.00 92.19 207 GLY A CA 1
ATOM 1627 C C . GLY A 1 207 ? 2.304 -18.962 -15.705 1.00 92.19 207 GLY A C 1
ATOM 1628 O O . GLY A 1 207 ? 1.740 -19.308 -14.666 1.00 92.19 207 GLY A O 1
ATOM 1629 N N . THR A 1 208 ? 1.954 -19.457 -16.897 1.00 95.06 208 THR A N 1
ATOM 1630 C CA . THR A 1 208 ? 0.917 -20.481 -17.081 1.00 95.06 208 THR A CA 1
ATOM 1631 C C . THR A 1 208 ? 1.331 -21.804 -16.442 1.00 95.06 208 THR A C 1
ATOM 1633 O O . THR A 1 208 ? 0.550 -22.370 -15.678 1.00 95.06 208 THR A O 1
ATOM 1636 N N . LEU A 1 209 ? 2.556 -22.285 -16.694 1.00 95.56 209 LEU A N 1
ATOM 1637 C CA . LEU A 1 209 ? 3.062 -23.510 -16.063 1.00 95.56 209 LEU A CA 1
ATOM 1638 C C . LEU A 1 209 ? 3.126 -23.369 -14.537 1.00 95.56 209 LEU A C 1
ATOM 1640 O O . LEU A 1 209 ? 2.697 -24.276 -13.823 1.00 95.56 209 LEU A O 1
ATOM 1644 N N . PHE A 1 210 ? 3.589 -22.221 -14.030 1.00 95.50 210 PHE A N 1
ATOM 1645 C CA . PHE A 1 210 ? 3.596 -21.945 -12.592 1.00 95.50 210 PHE A CA 1
ATOM 1646 C C . PHE A 1 210 ? 2.199 -22.005 -11.983 1.00 95.50 210 PHE A C 1
ATOM 1648 O O . PHE A 1 210 ? 2.016 -22.636 -10.944 1.00 95.50 210 PHE A O 1
ATOM 1655 N N . LEU A 1 211 ? 1.206 -21.393 -12.629 1.00 95.62 211 LEU A N 1
ATOM 1656 C CA . LEU A 1 211 ? -0.161 -21.395 -12.124 1.00 95.62 211 LEU A CA 1
ATOM 1657 C C . LEU A 1 211 ? -0.786 -22.799 -12.153 1.00 95.62 211 LEU A C 1
ATOM 1659 O O . LEU A 1 211 ? -1.474 -23.168 -11.203 1.00 95.62 211 LEU A O 1
ATOM 1663 N N . VAL A 1 212 ? -0.520 -23.597 -13.193 1.00 96.69 212 VAL A N 1
ATOM 1664 C CA . VAL A 1 212 ? -0.978 -24.996 -13.277 1.00 96.69 212 VAL A CA 1
ATOM 1665 C C . VAL A 1 212 ? -0.348 -25.847 -12.176 1.00 96.69 212 VAL A C 1
ATOM 1667 O O . VAL A 1 212 ? -1.071 -26.540 -11.457 1.00 96.69 212 VAL A O 1
ATOM 1670 N N . LEU A 1 213 ? 0.972 -25.758 -11.994 1.00 96.06 213 LEU A N 1
ATOM 1671 C CA . LEU A 1 213 ? 1.674 -26.482 -10.937 1.00 96.06 213 LEU A CA 1
ATOM 1672 C C . LEU A 1 213 ? 1.172 -26.065 -9.550 1.00 96.06 213 LEU A C 1
ATOM 1674 O O . LEU A 1 213 ? 0.876 -26.929 -8.727 1.00 96.06 213 LEU A O 1
ATOM 1678 N N . ALA A 1 214 ? 1.032 -24.761 -9.294 1.00 94.75 214 ALA A N 1
ATOM 1679 C CA . ALA A 1 214 ? 0.538 -24.249 -8.020 1.00 94.75 214 ALA A CA 1
ATOM 1680 C C . ALA A 1 214 ? -0.894 -24.720 -7.732 1.00 94.75 214 ALA A C 1
ATOM 1682 O O . ALA A 1 214 ? -1.175 -25.160 -6.619 1.00 94.75 214 ALA A O 1
ATOM 1683 N N . ALA A 1 215 ? -1.786 -24.677 -8.727 1.00 95.56 215 ALA A N 1
ATOM 1684 C CA . ALA A 1 215 ? -3.166 -25.129 -8.583 1.00 95.56 215 ALA A CA 1
ATOM 1685 C C . ALA A 1 215 ? -3.255 -26.633 -8.288 1.00 95.56 215 ALA A C 1
ATOM 1687 O O . ALA A 1 215 ? -3.930 -27.024 -7.338 1.00 95.56 215 ALA A O 1
ATOM 1688 N N . GLU A 1 216 ? -2.557 -27.483 -9.047 1.00 95.25 216 GLU A N 1
ATOM 1689 C CA . GLU A 1 216 ? -2.619 -28.937 -8.849 1.00 95.25 216 GLU A CA 1
ATOM 1690 C C . GLU A 1 216 ? -1.874 -29.403 -7.591 1.00 95.25 216 GLU A C 1
ATOM 1692 O O . GLU A 1 216 ? -2.353 -30.297 -6.886 1.00 95.25 216 GLU A O 1
ATOM 1697 N N . ALA A 1 217 ? -0.749 -28.771 -7.242 1.00 93.62 217 ALA A N 1
ATOM 1698 C CA . ALA A 1 217 ? -0.060 -29.049 -5.987 1.00 93.62 217 ALA A CA 1
ATOM 1699 C C . ALA A 1 217 ? -0.928 -28.640 -4.785 1.00 93.62 217 ALA A C 1
ATOM 1701 O O . ALA A 1 217 ? -1.114 -29.439 -3.863 1.00 93.62 217 ALA A O 1
ATOM 1702 N N . ALA A 1 218 ? -1.546 -27.453 -4.832 1.00 91.69 218 ALA A N 1
ATOM 1703 C CA . ALA A 1 218 ? -2.424 -26.988 -3.763 1.00 91.69 218 ALA A CA 1
ATOM 1704 C C . ALA A 1 218 ? -3.665 -27.864 -3.596 1.00 91.69 218 ALA A C 1
ATOM 1706 O O . ALA A 1 218 ? -3.994 -28.295 -2.488 1.00 91.69 218 ALA A O 1
ATOM 1707 N N . ARG A 1 219 ? -4.315 -28.203 -4.712 1.00 92.94 219 ARG A N 1
ATOM 1708 C CA . ARG A 1 219 ? -5.470 -29.097 -4.753 1.00 92.94 219 ARG A CA 1
ATOM 1709 C C . ARG A 1 219 ? -5.199 -30.418 -4.026 1.00 92.94 219 ARG A C 1
ATOM 1711 O O . ARG A 1 219 ? -6.047 -30.888 -3.264 1.00 92.94 219 ARG A O 1
ATOM 1718 N N . ARG A 1 220 ? -4.022 -31.014 -4.246 1.00 91.31 220 ARG A N 1
ATOM 1719 C CA . ARG A 1 220 ? -3.667 -32.359 -3.762 1.00 91.31 220 ARG A CA 1
ATOM 1720 C C . ARG A 1 220 ? -3.070 -32.380 -2.353 1.00 91.31 220 ARG A C 1
ATOM 1722 O O . ARG A 1 220 ? -3.355 -33.320 -1.609 1.00 91.31 220 ARG A O 1
ATOM 1729 N N . GLU A 1 221 ? -2.257 -31.389 -1.993 1.00 86.94 221 GLU A N 1
ATOM 1730 C CA . GLU A 1 221 ? -1.364 -31.466 -0.824 1.00 86.94 221 GLU A CA 1
ATOM 1731 C C . GLU A 1 221 ? -1.595 -30.358 0.220 1.00 86.94 221 GLU A C 1
ATOM 1733 O O . GLU A 1 221 ? -1.264 -30.546 1.397 1.00 86.94 221 GLU A O 1
ATOM 1738 N N . SER A 1 222 ? -2.190 -29.225 -0.165 1.00 80.81 222 SER A N 1
ATOM 1739 C CA . SER A 1 222 ? -2.321 -28.059 0.713 1.00 80.81 222 SER A CA 1
ATOM 1740 C C . SER A 1 222 ? -3.550 -28.089 1.636 1.00 80.81 222 SER A C 1
ATOM 1742 O O . SER A 1 222 ? -4.406 -28.977 1.580 1.00 80.81 222 SER A O 1
ATOM 1744 N N . ARG A 1 223 ? -3.604 -27.110 2.550 1.00 72.62 223 ARG A N 1
ATOM 1745 C CA . ARG A 1 223 ? -4.784 -26.736 3.350 1.00 72.62 223 ARG A CA 1
ATOM 1746 C C . ARG A 1 223 ? -5.379 -25.444 2.779 1.00 72.62 223 ARG A C 1
ATOM 1748 O O . ARG A 1 223 ? -4.672 -24.695 2.106 1.00 72.62 223 ARG A O 1
ATOM 1755 N N . GLU A 1 224 ? -6.647 -25.168 3.073 1.00 67.19 224 GLU A N 1
ATOM 1756 C CA . GLU A 1 224 ? -7.261 -23.872 2.751 1.00 67.19 224 GLU A CA 1
ATOM 1757 C C . GLU A 1 224 ? -6.394 -22.727 3.318 1.00 67.19 224 GLU A C 1
ATOM 1759 O O . GLU A 1 224 ? -5.987 -22.775 4.478 1.00 67.19 224 GLU A O 1
ATOM 1764 N N . GLY A 1 225 ? -6.046 -21.740 2.484 1.00 61.97 225 GLY A N 1
ATOM 1765 C CA . GLY A 1 225 ? -5.201 -20.597 2.870 1.00 61.97 225 GLY A CA 1
ATOM 1766 C C . GLY A 1 225 ? -3.673 -20.782 2.781 1.00 61.97 225 GLY A C 1
ATOM 1767 O O . GLY A 1 225 ? -2.953 -19.823 3.040 1.00 61.97 225 GLY A O 1
ATOM 1768 N N . SER A 1 226 ? -3.148 -21.949 2.379 1.00 74.94 226 SER A N 1
ATOM 1769 C CA . SER A 1 226 ? -1.697 -22.189 2.217 1.00 74.94 226 SER A CA 1
ATOM 1770 C C . SER A 1 226 ? -1.384 -22.755 0.828 1.00 74.94 226 SER A C 1
ATOM 1772 O O . SER A 1 226 ? -1.987 -23.743 0.434 1.00 74.94 226 SER A O 1
ATOM 1774 N N . VAL A 1 227 ? -0.471 -22.142 0.062 1.00 82.81 227 VAL A N 1
ATOM 1775 C CA . VAL A 1 227 ? -0.147 -22.560 -1.325 1.00 82.81 227 VAL A CA 1
ATOM 1776 C C . VAL A 1 227 ? 1.354 -22.506 -1.616 1.00 82.81 227 VAL A C 1
ATOM 1778 O O . VAL A 1 227 ? 1.908 -23.463 -2.155 1.00 82.81 227 VAL A O 1
ATOM 1781 N N . TRP A 1 228 ? 2.036 -21.412 -1.258 1.00 85.94 228 TRP A N 1
ATOM 1782 C CA . TRP A 1 228 ? 3.426 -21.197 -1.674 1.00 85.94 228 TRP A CA 1
ATOM 1783 C C . TRP A 1 228 ? 4.431 -22.228 -1.166 1.00 85.94 228 TRP A C 1
ATOM 1785 O O . TRP A 1 228 ? 5.224 -22.670 -1.993 1.00 85.94 228 TRP A O 1
ATOM 1795 N N . PRO A 1 229 ? 4.393 -22.693 0.099 1.00 81.69 229 PRO A N 1
ATOM 1796 C CA . PRO A 1 229 ? 5.327 -23.725 0.548 1.00 81.69 229 PRO A CA 1
ATOM 1797 C C . PRO A 1 229 ? 5.212 -25.003 -0.292 1.00 81.69 229 PRO A C 1
ATOM 1799 O O . PRO A 1 229 ? 6.210 -25.572 -0.720 1.00 81.69 229 PRO A O 1
ATOM 1802 N N . THR A 1 230 ? 3.982 -25.421 -0.609 1.00 85.50 230 THR A N 1
ATOM 1803 C CA . THR A 1 230 ? 3.715 -26.604 -1.438 1.00 85.50 230 THR A CA 1
ATOM 1804 C C . THR A 1 230 ? 4.202 -26.425 -2.877 1.00 85.50 230 THR A C 1
ATOM 1806 O O . THR A 1 230 ? 4.663 -27.389 -3.479 1.00 85.50 230 THR A O 1
ATOM 1809 N N . PHE A 1 231 ? 4.134 -25.207 -3.418 1.00 90.19 231 PHE A N 1
ATOM 1810 C CA . PHE A 1 231 ? 4.632 -24.867 -4.752 1.00 90.19 231 PHE A CA 1
ATOM 1811 C C . PHE A 1 231 ? 6.167 -24.784 -4.809 1.00 90.19 231 PHE A C 1
ATOM 1813 O O . PHE A 1 231 ? 6.785 -25.465 -5.623 1.00 90.19 231 PHE A O 1
ATOM 1820 N N . VAL A 1 232 ? 6.794 -23.993 -3.930 1.00 88.00 232 VAL A N 1
ATOM 1821 C CA . VAL A 1 232 ? 8.251 -23.752 -3.916 1.00 88.00 232 VAL A CA 1
ATOM 1822 C C . VAL A 1 232 ? 9.022 -25.048 -3.653 1.00 88.00 232 VAL A C 1
ATOM 1824 O O . VAL A 1 232 ? 10.055 -25.291 -4.278 1.00 88.00 232 VAL A O 1
ATOM 1827 N N . ASN A 1 233 ? 8.480 -25.937 -2.813 1.00 87.62 233 ASN A N 1
ATOM 1828 C CA . ASN A 1 233 ? 9.106 -27.222 -2.502 1.00 87.62 233 ASN A CA 1
ATOM 1829 C C . ASN A 1 233 ? 9.199 -28.188 -3.698 1.00 87.62 233 ASN A C 1
ATOM 1831 O O . ASN A 1 233 ? 9.917 -29.180 -3.598 1.00 87.62 233 ASN A O 1
ATOM 1835 N N . LYS A 1 234 ? 8.517 -27.918 -4.823 1.00 91.94 234 LYS A N 1
ATOM 1836 C CA . LYS A 1 234 ? 8.626 -28.726 -6.054 1.00 91.94 234 LYS A CA 1
ATOM 1837 C C . LYS A 1 234 ? 9.858 -28.397 -6.898 1.00 91.94 234 LYS A C 1
ATOM 1839 O O . LYS A 1 234 ? 10.156 -29.140 -7.823 1.00 91.94 234 LYS A O 1
ATOM 1844 N N . PHE A 1 235 ? 10.556 -27.305 -6.596 1.00 91.44 235 PHE A N 1
ATOM 1845 C CA . PHE A 1 235 ? 11.755 -26.886 -7.318 1.00 91.44 235 PHE A CA 1
ATOM 1846 C C . PHE A 1 235 ? 13.025 -27.333 -6.590 1.00 91.44 235 PHE A C 1
ATOM 1848 O O . PHE A 1 235 ? 13.027 -27.444 -5.359 1.00 91.44 235 PHE A O 1
ATOM 1855 N N . SER A 1 236 ? 14.105 -27.551 -7.346 1.00 87.75 236 SER A N 1
ATOM 1856 C CA . SER A 1 236 ? 15.453 -27.784 -6.807 1.00 87.75 236 SER A CA 1
ATOM 1857 C C . SER A 1 236 ? 15.991 -26.546 -6.081 1.00 87.75 236 SER A C 1
ATOM 1859 O O . SER A 1 236 ? 15.572 -25.423 -6.367 1.00 87.75 236 SER A O 1
ATOM 1861 N N . ASP A 1 237 ? 16.943 -26.717 -5.161 1.00 80.44 237 ASP A N 1
ATOM 1862 C CA . ASP A 1 237 ? 17.472 -25.601 -4.358 1.00 80.44 237 ASP A CA 1
ATOM 1863 C C . ASP A 1 237 ? 18.092 -24.488 -5.216 1.00 80.44 237 ASP A C 1
ATOM 1865 O O . ASP A 1 237 ? 17.919 -23.302 -4.931 1.00 80.44 237 ASP A O 1
ATOM 1869 N N . THR A 1 238 ? 18.735 -24.848 -6.331 1.00 76.94 238 THR A N 1
ATOM 1870 C CA . THR A 1 238 ? 19.283 -23.871 -7.280 1.00 76.94 238 THR A CA 1
ATOM 1871 C C . THR A 1 238 ? 18.171 -23.099 -7.990 1.00 76.94 238 THR A C 1
ATOM 1873 O O . THR A 1 238 ? 18.231 -21.873 -8.057 1.00 76.94 238 THR A O 1
ATOM 1876 N N . ALA A 1 239 ? 17.116 -23.769 -8.460 1.00 82.75 239 ALA A N 1
ATOM 1877 C CA . ALA A 1 239 ? 15.970 -23.121 -9.099 1.00 82.75 239 ALA A CA 1
ATOM 1878 C C . ALA A 1 239 ? 15.169 -22.243 -8.125 1.00 82.75 239 ALA A C 1
ATOM 1880 O O . ALA A 1 239 ? 14.693 -21.177 -8.520 1.00 82.75 239 ALA A O 1
ATOM 1881 N N . ARG A 1 240 ? 15.075 -22.637 -6.844 1.00 82.94 240 ARG A N 1
ATOM 1882 C CA . ARG A 1 240 ? 14.414 -21.847 -5.793 1.00 82.94 240 ARG A CA 1
ATOM 1883 C C . ARG A 1 240 ? 15.021 -20.457 -5.656 1.00 82.94 240 ARG A C 1
ATOM 1885 O O . ARG A 1 240 ? 14.259 -19.511 -5.491 1.00 82.94 240 ARG A O 1
ATOM 1892 N N . SER A 1 241 ? 16.338 -20.302 -5.806 1.00 76.31 241 SER A N 1
ATOM 1893 C CA . SER A 1 241 ? 16.984 -18.981 -5.718 1.00 76.31 241 SER A CA 1
ATOM 1894 C C . SER A 1 241 ? 16.478 -17.973 -6.766 1.00 76.31 241 SER A C 1
ATOM 1896 O O . SER A 1 241 ? 16.465 -16.775 -6.505 1.00 76.31 241 SER A O 1
ATOM 1898 N N . ALA A 1 242 ? 15.975 -18.443 -7.916 1.00 74.56 242 ALA A N 1
ATOM 1899 C CA . ALA A 1 242 ? 15.422 -17.594 -8.974 1.00 74.56 242 ALA A CA 1
ATOM 1900 C C . ALA A 1 242 ? 13.933 -17.230 -8.782 1.00 74.56 242 ALA A C 1
ATOM 1902 O O . ALA A 1 242 ? 13.438 -16.310 -9.437 1.00 74.56 242 ALA A O 1
ATOM 1903 N N . ILE A 1 243 ? 13.196 -17.940 -7.917 1.00 78.44 243 ILE A N 1
ATOM 1904 C CA . ILE A 1 243 ? 11.728 -17.806 -7.791 1.00 78.44 243 ILE A CA 1
ATOM 1905 C C . ILE A 1 243 ? 11.238 -17.507 -6.373 1.00 78.44 243 ILE A C 1
ATOM 1907 O O . ILE A 1 243 ? 10.146 -16.956 -6.221 1.00 78.44 243 ILE A O 1
ATOM 1911 N N . ALA A 1 244 ? 12.003 -17.865 -5.343 1.00 74.50 244 ALA A N 1
ATOM 1912 C CA . ALA A 1 244 ? 11.623 -17.724 -3.945 1.00 74.50 244 ALA A CA 1
ATOM 1913 C C . ALA A 1 244 ? 12.055 -16.364 -3.379 1.00 74.50 244 ALA A C 1
ATOM 1915 O O . ALA A 1 244 ? 13.076 -15.800 -3.767 1.00 74.50 244 ALA A O 1
ATOM 1916 N N . PHE A 1 245 ? 11.263 -15.839 -2.447 1.00 49.81 245 PHE A N 1
ATOM 1917 C CA . PHE A 1 245 ? 11.609 -14.681 -1.628 1.00 49.81 245 PHE A CA 1
ATOM 1918 C C . PHE A 1 245 ? 10.947 -14.834 -0.256 1.00 49.81 245 PHE A C 1
ATOM 1920 O O . PHE A 1 245 ? 9.715 -14.853 -0.165 1.00 49.81 245 PHE A O 1
ATOM 1927 N N . MET A 1 246 ? 11.761 -14.952 0.799 1.00 59.56 246 MET A N 1
ATOM 1928 C CA . MET A 1 246 ? 11.312 -15.324 2.150 1.00 59.56 246 MET A CA 1
ATOM 1929 C C . MET A 1 246 ? 10.427 -16.595 2.127 1.00 59.56 246 MET A C 1
ATOM 1931 O O . MET A 1 246 ? 10.800 -17.582 1.498 1.00 59.56 246 MET A O 1
ATOM 1935 N N . GLU A 1 247 ? 9.248 -16.578 2.763 1.00 49.59 247 GLU A N 1
ATOM 1936 C CA . GLU A 1 247 ? 8.292 -17.702 2.823 1.00 49.59 247 GLU A CA 1
ATOM 1937 C C . GLU A 1 247 ? 7.403 -17.866 1.564 1.00 49.59 247 GLU A C 1
ATOM 1939 O O . GLU A 1 247 ? 6.455 -18.656 1.555 1.00 49.59 247 GLU A O 1
ATOM 1944 N N . GLY A 1 248 ? 7.662 -17.120 0.483 1.00 69.56 248 GLY A N 1
ATOM 1945 C CA . GLY A 1 248 ? 6.827 -17.123 -0.722 1.00 69.56 248 GLY A CA 1
ATOM 1946 C C . GLY A 1 248 ? 7.607 -17.008 -2.031 1.00 69.56 248 GLY A C 1
ATOM 1947 O O . GLY A 1 248 ? 8.793 -17.312 -2.111 1.00 69.56 248 GLY A O 1
ATOM 1948 N N . VAL A 1 249 ? 6.914 -16.569 -3.085 1.00 78.12 249 VAL A N 1
ATOM 1949 C CA . VAL A 1 249 ? 7.508 -16.312 -4.410 1.00 78.12 249 VAL A CA 1
ATOM 1950 C C . VAL A 1 249 ? 7.817 -14.827 -4.614 1.00 78.12 249 VAL A C 1
ATOM 1952 O O . VAL A 1 249 ? 7.107 -13.970 -4.068 1.00 78.12 249 VAL A O 1
ATOM 1955 N N . ASN A 1 250 ? 8.834 -14.521 -5.421 1.00 74.69 250 ASN A N 1
ATOM 1956 C CA . ASN A 1 250 ? 9.229 -13.154 -5.772 1.00 74.69 250 ASN A CA 1
ATOM 1957 C C . ASN A 1 250 ? 8.189 -12.436 -6.666 1.00 74.69 250 ASN A C 1
ATOM 1959 O O . ASN A 1 250 ? 7.232 -13.037 -7.169 1.00 74.69 250 ASN A O 1
ATOM 1963 N N . SER A 1 251 ? 8.351 -11.121 -6.849 1.00 70.81 251 SER A N 1
ATOM 1964 C CA . SER A 1 251 ? 7.418 -10.289 -7.625 1.00 70.81 251 SER A CA 1
ATOM 1965 C C . SER A 1 251 ? 7.346 -10.691 -9.101 1.00 70.81 251 SER A C 1
ATOM 1967 O O . SER A 1 251 ? 6.262 -10.657 -9.689 1.00 70.81 251 SER A O 1
ATOM 1969 N N . SER A 1 252 ? 8.458 -11.141 -9.689 1.00 73.06 252 SER A N 1
ATOM 1970 C CA . SER A 1 252 ? 8.522 -11.535 -11.097 1.00 73.06 252 SER A CA 1
ATOM 1971 C C . SER A 1 252 ? 7.621 -12.730 -11.409 1.00 73.06 252 SER A C 1
ATOM 1973 O O . SER A 1 252 ? 6.884 -12.690 -12.401 1.00 73.06 252 SER A O 1
ATOM 1975 N N . VAL A 1 253 ? 7.620 -13.743 -10.534 1.00 80.81 253 VAL A N 1
ATOM 1976 C CA . VAL A 1 253 ? 6.735 -14.918 -10.612 1.00 80.81 253 VAL A CA 1
ATOM 1977 C C . VAL A 1 253 ? 5.274 -14.505 -10.455 1.00 80.81 253 VAL A C 1
ATOM 1979 O O . VAL A 1 253 ? 4.434 -14.891 -11.267 1.00 80.81 253 VAL A O 1
ATOM 1982 N N . ARG A 1 254 ? 4.963 -13.670 -9.459 1.00 80.19 254 ARG A N 1
ATOM 1983 C CA . ARG A 1 254 ? 3.598 -13.177 -9.206 1.00 80.19 254 ARG A CA 1
ATOM 1984 C C . ARG A 1 254 ? 3.005 -12.457 -10.416 1.00 80.19 254 ARG A C 1
ATOM 1986 O O . ARG A 1 254 ? 1.938 -12.832 -10.892 1.00 80.19 254 ARG A O 1
ATOM 1993 N N . GLN A 1 255 ? 3.749 -11.504 -10.967 1.00 75.19 255 GLN A N 1
ATOM 1994 C CA . GLN A 1 255 ? 3.367 -10.781 -12.179 1.00 75.19 255 GLN A CA 1
ATOM 1995 C C . GLN A 1 255 ? 3.213 -11.718 -13.388 1.00 75.19 255 GLN A C 1
ATOM 1997 O O . GLN A 1 255 ? 2.304 -11.529 -14.190 1.00 75.19 255 GLN A O 1
ATOM 2002 N N . SER A 1 256 ? 4.056 -12.754 -13.519 1.00 83.00 256 SER A N 1
ATOM 2003 C CA . SER A 1 256 ? 3.916 -13.737 -14.605 1.00 83.00 256 SER A CA 1
ATOM 2004 C C . SER A 1 256 ? 2.619 -14.548 -14.489 1.00 83.00 256 SER A C 1
ATOM 2006 O O . SER A 1 256 ? 1.925 -14.739 -15.487 1.00 83.00 256 SER A O 1
ATOM 2008 N N . ILE A 1 257 ? 2.246 -14.968 -13.274 1.00 89.44 257 ILE A N 1
ATOM 2009 C CA . ILE A 1 257 ? 0.989 -15.676 -12.991 1.00 89.44 257 ILE A CA 1
ATOM 2010 C C . ILE A 1 257 ? -0.211 -14.773 -13.292 1.00 89.44 257 ILE A C 1
ATOM 2012 O O . ILE A 1 257 ? -1.170 -15.215 -13.927 1.00 89.44 257 ILE A O 1
ATOM 2016 N N . GLU A 1 258 ? -0.156 -13.512 -12.859 1.00 82.31 258 GLU A N 1
ATOM 2017 C CA . GLU A 1 258 ? -1.214 -12.533 -13.105 1.00 82.31 258 GLU A CA 1
ATOM 2018 C C . GLU A 1 258 ? -1.408 -12.277 -14.605 1.00 82.31 258 GLU A C 1
ATOM 2020 O O . GLU A 1 258 ? -2.526 -12.421 -15.106 1.00 82.31 258 GLU A O 1
ATOM 2025 N N . ALA A 1 259 ? -0.324 -11.997 -15.337 1.00 76.62 259 ALA A N 1
ATOM 2026 C CA . ALA A 1 259 ? -0.359 -11.804 -16.785 1.00 76.62 259 ALA A CA 1
ATOM 2027 C C . ALA A 1 259 ? -0.942 -13.032 -17.502 1.00 76.62 259 ALA A C 1
ATOM 2029 O O . ALA A 1 259 ? -1.848 -12.911 -18.323 1.00 76.62 259 ALA A O 1
ATOM 2030 N N . SER A 1 260 ? -0.503 -14.233 -17.118 1.00 87.31 260 SER A N 1
ATOM 2031 C CA . SER A 1 260 ? -0.989 -15.491 -17.700 1.00 87.31 260 SER A CA 1
ATOM 2032 C C . SER A 1 260 ? -2.486 -15.692 -17.475 1.00 87.31 260 SER A C 1
ATOM 2034 O O . SER A 1 260 ? -3.222 -16.033 -18.401 1.00 87.31 260 SER A O 1
ATOM 2036 N N . ALA A 1 261 ? -2.963 -15.452 -16.252 1.00 85.94 261 ALA A N 1
ATOM 2037 C CA . ALA A 1 261 ? -4.373 -15.594 -15.920 1.00 85.94 261 ALA A CA 1
ATOM 2038 C C . ALA A 1 261 ? -5.252 -14.585 -16.668 1.00 85.94 261 ALA A C 1
ATOM 2040 O O . ALA A 1 261 ? -6.341 -14.949 -17.122 1.00 85.94 261 ALA A O 1
ATOM 2041 N N . GLN A 1 262 ? -4.785 -13.344 -16.828 1.00 80.56 262 GLN A N 1
ATOM 2042 C CA . GLN A 1 262 ? -5.483 -12.316 -17.598 1.00 80.56 262 GLN A CA 1
ATOM 2043 C C . GLN A 1 262 ? -5.529 -12.681 -19.088 1.00 80.56 262 GLN A C 1
ATOM 2045 O O . GLN A 1 262 ? -6.619 -12.756 -19.665 1.00 80.56 262 GLN A O 1
ATOM 2050 N N . SER A 1 263 ? -4.382 -13.003 -19.690 1.00 79.56 263 SER A N 1
ATOM 2051 C CA . SER A 1 263 ? -4.267 -13.304 -21.122 1.00 79.56 263 SER A CA 1
ATOM 2052 C C . SER A 1 263 ? -5.011 -14.579 -21.526 1.00 79.56 263 SER A C 1
ATOM 2054 O O . SER A 1 263 ? -5.663 -14.616 -22.571 1.00 79.56 263 SER A O 1
ATOM 2056 N N . LEU A 1 264 ? -5.023 -15.608 -20.671 1.00 83.75 264 LEU A N 1
ATOM 2057 C CA . LEU A 1 264 ? -5.785 -16.841 -20.904 1.00 83.75 264 LEU A CA 1
ATOM 2058 C C . LEU A 1 264 ? -7.255 -16.755 -20.460 1.00 83.75 264 LEU A C 1
ATOM 2060 O O . LEU A 1 264 ? -8.006 -17.719 -20.653 1.00 83.75 264 LEU A O 1
ATOM 2064 N N . ARG A 1 265 ? -7.703 -15.611 -19.922 1.00 86.06 265 ARG A N 1
ATOM 2065 C CA . ARG A 1 265 ? -9.066 -15.388 -19.402 1.00 86.06 265 ARG A CA 1
ATOM 2066 C C . ARG A 1 265 ? -9.468 -16.425 -18.339 1.00 86.06 265 ARG A C 1
ATOM 2068 O O . ARG A 1 265 ? -10.583 -16.957 -18.359 1.00 86.06 265 ARG A O 1
ATOM 2075 N N . LEU A 1 266 ? -8.547 -16.735 -17.429 1.00 91.44 266 LEU A N 1
ATOM 2076 C CA . LEU A 1 266 ? -8.791 -17.622 -16.292 1.00 91.44 266 LEU A CA 1
ATOM 2077 C C . LEU A 1 266 ? -9.603 -16.904 -15.207 1.00 91.44 266 LEU A C 1
ATOM 2079 O O . LEU A 1 266 ? -9.488 -15.688 -15.037 1.00 91.44 266 LEU A O 1
ATOM 2083 N N . ARG A 1 267 ? -10.408 -17.647 -14.440 1.00 91.44 267 ARG A N 1
ATOM 2084 C CA . ARG A 1 267 ? -11.118 -17.117 -13.264 1.00 91.44 267 ARG A CA 1
ATOM 2085 C C . ARG A 1 267 ? -10.090 -16.651 -12.245 1.00 91.44 267 ARG A C 1
ATOM 2087 O O . ARG A 1 267 ? -9.284 -17.449 -11.798 1.00 91.44 267 ARG A O 1
ATOM 2094 N N . ASN A 1 268 ? -10.098 -15.381 -11.876 1.00 89.06 268 ASN A N 1
ATOM 2095 C CA . ASN A 1 268 ? -9.106 -14.838 -10.959 1.00 89.06 268 ASN A CA 1
ATOM 2096 C C . ASN A 1 268 ? -9.712 -13.733 -10.091 1.00 89.06 268 ASN A C 1
ATOM 2098 O O . ASN A 1 268 ? -10.780 -13.205 -10.396 1.00 89.06 268 ASN A O 1
ATOM 2102 N N . ALA A 1 269 ? -9.017 -13.412 -9.006 1.00 82.50 269 ALA A N 1
ATOM 2103 C CA . ALA A 1 269 ? -9.334 -12.311 -8.108 1.00 82.50 269 ALA A CA 1
ATOM 2104 C C . ALA A 1 269 ? -8.322 -11.156 -8.247 1.00 82.50 269 ALA A C 1
ATOM 2106 O O . ALA A 1 269 ? -8.246 -10.300 -7.364 1.00 82.50 269 ALA A O 1
ATOM 2107 N N . PHE A 1 270 ? -7.536 -11.124 -9.332 1.00 70.69 270 PHE A N 1
ATOM 2108 C CA . PHE A 1 270 ? -6.619 -10.020 -9.613 1.00 70.69 270 PHE A CA 1
ATOM 2109 C C . PHE A 1 270 ? -7.434 -8.735 -9.824 1.00 70.69 270 PHE A C 1
ATOM 2111 O O . PHE A 1 270 ? -8.473 -8.739 -10.484 1.00 70.69 270 PHE A O 1
ATOM 2118 N N . GLY A 1 271 ? -7.028 -7.644 -9.170 1.00 54.03 271 GLY A N 1
ATOM 2119 C CA . GLY A 1 271 ? -7.813 -6.402 -9.100 1.00 54.03 271 GLY A CA 1
ATOM 2120 C C . GLY A 1 271 ? -8.866 -6.341 -7.976 1.00 54.03 271 GLY A C 1
ATOM 2121 O O . GLY A 1 271 ? -9.514 -5.305 -7.801 1.00 54.03 271 GLY A O 1
ATOM 2122 N N . HIS A 1 272 ? -9.034 -7.394 -7.165 1.00 48.34 272 HIS A N 1
ATOM 2123 C CA . HIS A 1 272 ? -9.750 -7.335 -5.883 1.00 48.34 272 HIS A CA 1
ATOM 2124 C C . HIS A 1 272 ? -8.749 -7.210 -4.723 1.00 48.34 272 HIS A C 1
ATOM 2126 O O . HIS A 1 272 ? -7.775 -7.950 -4.642 1.00 48.34 272 HIS A O 1
ATOM 2132 N N . THR A 1 273 ? -8.952 -6.252 -3.814 1.00 36.50 273 THR A N 1
ATOM 2133 C CA . THR A 1 273 ? -7.983 -5.964 -2.740 1.00 36.50 273 THR A CA 1
ATOM 2134 C C . THR A 1 273 ? -8.190 -6.839 -1.507 1.00 36.50 273 THR A C 1
ATOM 2136 O O . THR A 1 273 ? -9.284 -6.864 -0.948 1.00 36.50 273 THR A O 1
ATOM 2139 N N . GLY A 1 274 ? -7.110 -7.456 -1.030 1.00 43.72 274 GLY A N 1
ATOM 2140 C CA . GLY A 1 274 ? -7.021 -8.254 0.195 1.00 43.72 274 GLY A CA 1
ATOM 2141 C C . GLY A 1 274 ? -5.596 -8.795 0.358 1.00 43.72 274 GLY A C 1
ATOM 2142 O O . GLY A 1 274 ? -4.809 -8.717 -0.576 1.00 43.72 274 GLY A O 1
ATOM 2143 N N . ILE A 1 275 ? -5.239 -9.358 1.515 1.00 45.28 275 ILE A N 1
ATOM 2144 C CA . ILE A 1 275 ? -3.873 -9.871 1.785 1.00 45.28 275 ILE A CA 1
ATOM 2145 C C . ILE A 1 275 ? -3.576 -11.154 0.961 1.00 45.28 275 ILE A C 1
ATOM 2147 O O . ILE A 1 275 ? -2.461 -11.662 0.957 1.00 45.28 275 ILE A O 1
ATOM 2151 N N . GLN A 1 276 ? -4.558 -11.672 0.203 1.00 63.34 276 GLN A N 1
ATOM 2152 C CA . GLN A 1 276 ? -4.502 -13.017 -0.374 1.00 63.34 276 GLN A CA 1
ATOM 2153 C C . GLN A 1 276 ? -5.041 -13.172 -1.815 1.00 63.34 276 GLN A C 1
ATOM 2155 O O . GLN A 1 276 ? -5.391 -14.280 -2.213 1.00 63.34 276 GLN A O 1
ATOM 2160 N N . TYR A 1 277 ? -5.099 -12.122 -2.644 1.00 75.19 277 TYR A N 1
ATOM 2161 C CA . TYR A 1 277 ? -5.674 -12.226 -4.004 1.00 75.19 277 TYR A CA 1
ATOM 2162 C C . TYR A 1 277 ? -4.971 -13.256 -4.907 1.00 75.19 277 TYR A C 1
ATOM 2164 O O . TYR A 1 277 ? -5.634 -13.902 -5.719 1.00 75.19 277 TYR A O 1
ATOM 2172 N N . TYR A 1 278 ? -3.665 -13.484 -4.730 1.00 81.38 278 TYR A N 1
ATOM 2173 C CA . TYR A 1 278 ? -2.969 -14.587 -5.401 1.00 81.38 278 TYR A CA 1
ATOM 2174 C C . TYR A 1 278 ? -3.466 -15.959 -4.937 1.00 81.38 278 TYR A C 1
ATOM 2176 O O . TYR A 1 278 ? -3.747 -16.807 -5.778 1.00 81.38 278 TYR A O 1
ATOM 2184 N N . TYR A 1 279 ? -3.635 -16.165 -3.627 1.00 84.31 279 TYR A N 1
ATOM 2185 C CA . TYR A 1 279 ? -4.178 -17.415 -3.096 1.00 84.31 279 TYR A CA 1
ATOM 2186 C C . TYR A 1 279 ? -5.577 -17.648 -3.649 1.00 84.31 279 TYR A C 1
ATOM 2188 O O . TYR A 1 279 ? -5.798 -18.657 -4.309 1.00 84.31 279 TYR A O 1
ATOM 2196 N N . VAL A 1 280 ? -6.493 -16.689 -3.479 1.00 85.19 280 VAL A N 1
ATOM 2197 C CA . VAL A 1 280 ? -7.868 -16.796 -3.993 1.00 85.19 280 VAL A CA 1
ATOM 2198 C C . VAL A 1 280 ? -7.864 -17.095 -5.494 1.00 85.19 280 VAL A C 1
ATOM 2200 O O . VAL A 1 280 ? -8.589 -17.979 -5.936 1.00 85.19 280 VAL A O 1
ATOM 2203 N N . SER A 1 281 ? -7.003 -16.444 -6.281 1.00 90.00 281 SER A N 1
ATOM 2204 C CA . SER A 1 281 ? -6.881 -16.718 -7.720 1.00 90.00 281 SER A CA 1
ATOM 2205 C C . SER A 1 281 ? -6.417 -18.142 -8.029 1.00 90.00 281 SER A C 1
ATOM 2207 O O . SER A 1 281 ? -6.891 -18.722 -9.002 1.00 90.00 281 SER A O 1
ATOM 2209 N N . ILE A 1 282 ? -5.542 -18.730 -7.209 1.00 92.75 282 ILE A N 1
ATOM 2210 C CA . ILE A 1 282 ? -5.117 -20.130 -7.344 1.00 92.75 282 ILE A CA 1
ATOM 2211 C C . ILE A 1 282 ? -6.248 -21.080 -6.925 1.00 92.75 282 ILE A C 1
ATOM 2213 O O . ILE A 1 282 ? -6.562 -22.012 -7.664 1.00 92.75 282 ILE A O 1
ATOM 2217 N N . PHE A 1 283 ? -6.930 -20.815 -5.807 1.00 92.44 283 PHE A N 1
ATOM 2218 C CA . PHE A 1 283 ? -8.085 -21.606 -5.366 1.00 92.44 283 PHE A CA 1
ATOM 2219 C C . PHE A 1 283 ? -9.239 -21.556 -6.379 1.00 92.44 283 PHE A C 1
ATOM 2221 O O . PHE A 1 283 ? -9.873 -22.577 -6.627 1.00 92.44 283 PHE A O 1
ATOM 2228 N N . LEU A 1 284 ? -9.470 -20.430 -7.062 1.00 93.00 284 LEU A N 1
ATOM 2229 C CA . LEU A 1 284 ? -10.456 -20.326 -8.150 1.00 93.00 284 LEU A CA 1
ATOM 2230 C C . LEU A 1 284 ? -10.164 -21.276 -9.329 1.00 93.00 284 LEU A C 1
ATOM 2232 O O . LEU A 1 284 ? -11.066 -21.560 -10.124 1.00 93.00 284 LEU A O 1
ATOM 2236 N N . GLN A 1 285 ? -8.942 -21.808 -9.443 1.00 95.31 285 GLN A N 1
ATOM 2237 C CA . GLN A 1 285 ? -8.598 -22.783 -10.479 1.00 95.31 285 GLN A CA 1
ATOM 2238 C C . GLN A 1 285 ? -9.098 -24.201 -10.184 1.00 95.31 285 GLN A C 1
ATOM 2240 O O . GLN A 1 285 ? -9.217 -24.982 -11.127 1.00 95.31 285 GLN A O 1
ATOM 2245 N N . PHE A 1 286 ? -9.405 -24.544 -8.926 1.00 93.62 286 PHE A N 1
ATOM 2246 C CA . PHE A 1 286 ? -9.794 -25.912 -8.540 1.00 93.62 286 PHE A CA 1
ATOM 2247 C C . PHE A 1 286 ? -10.898 -26.020 -7.471 1.00 93.62 286 PHE A C 1
ATOM 2249 O O . PHE A 1 286 ? -11.421 -27.109 -7.242 1.00 93.62 286 PHE A O 1
ATOM 2256 N N . GLY A 1 287 ? -11.287 -24.918 -6.831 1.00 91.00 287 GLY A N 1
ATOM 2257 C CA . GLY A 1 287 ? -12.392 -24.828 -5.878 1.00 91.00 287 GLY A CA 1
ATOM 2258 C C . GLY A 1 287 ? -12.036 -25.256 -4.456 1.00 91.00 287 GLY A C 1
ATOM 2259 O O . GLY A 1 287 ? -11.990 -24.410 -3.569 1.00 91.00 287 GLY A O 1
ATOM 2260 N N . ILE A 1 288 ? -11.838 -26.559 -4.231 1.00 89.00 288 ILE A N 1
ATOM 2261 C CA . ILE A 1 288 ? -11.743 -27.160 -2.886 1.00 89.00 288 ILE A CA 1
ATOM 2262 C C . ILE A 1 288 ? -10.491 -28.035 -2.778 1.00 89.00 288 ILE A C 1
ATOM 2264 O O . ILE A 1 288 ? -10.211 -28.838 -3.672 1.00 89.00 288 ILE A O 1
ATOM 2268 N N . THR A 1 289 ? -9.743 -27.915 -1.677 1.00 90.25 289 THR A N 1
ATOM 2269 C CA . THR A 1 289 ? -8.587 -28.790 -1.408 1.00 90.25 289 THR A CA 1
ATOM 2270 C C . THR A 1 289 ? -9.015 -30.157 -0.889 1.00 90.25 289 THR A C 1
ATOM 2272 O O . THR A 1 289 ? -10.051 -30.295 -0.235 1.00 90.25 289 THR A O 1
ATOM 2275 N N . ARG A 1 290 ? -8.165 -31.178 -1.071 1.00 87.81 290 ARG A N 1
ATOM 2276 C CA . ARG A 1 290 ? -8.399 -32.507 -0.479 1.00 87.81 290 ARG A CA 1
ATOM 2277 C C . ARG A 1 290 ? -8.661 -32.438 1.026 1.00 87.81 290 ARG A C 1
ATOM 2279 O O . ARG A 1 290 ? -9.556 -33.103 1.533 1.00 87.81 290 ARG A O 1
ATOM 2286 N N . ARG A 1 291 ? -7.868 -31.638 1.749 1.00 81.12 291 ARG A N 1
ATOM 2287 C CA . ARG A 1 291 ? -8.000 -31.476 3.205 1.00 81.12 291 ARG A CA 1
ATOM 2288 C C . ARG A 1 291 ? -9.250 -30.673 3.578 1.00 81.12 291 ARG A C 1
ATOM 2290 O O . ARG A 1 291 ? -9.869 -30.983 4.592 1.00 81.12 291 ARG A O 1
ATOM 2297 N N . GLY A 1 292 ? -9.642 -29.707 2.744 1.00 82.38 292 GLY A N 1
ATOM 2298 C CA . GLY A 1 292 ? -10.863 -28.916 2.893 1.00 82.38 292 GLY A CA 1
ATOM 2299 C C . GLY A 1 292 ? -12.152 -29.733 2.776 1.00 82.38 292 GLY A C 1
ATOM 2300 O O . GLY A 1 292 ? -13.134 -29.384 3.422 1.00 82.38 292 GLY A O 1
ATOM 2301 N N . LEU A 1 293 ? -12.150 -30.871 2.062 1.00 84.94 293 LEU A N 1
ATOM 2302 C CA . LEU A 1 293 ? -13.321 -31.762 1.965 1.00 84.94 293 LEU A CA 1
ATOM 2303 C C . LEU A 1 293 ? -13.893 -32.172 3.327 1.00 84.94 293 LEU A C 1
ATOM 2305 O O . LEU A 1 293 ? -15.093 -32.404 3.434 1.00 84.94 293 LEU A O 1
ATOM 2309 N N . ARG A 1 294 ? -13.076 -32.222 4.383 1.00 82.06 294 ARG A N 1
ATOM 2310 C CA . ARG A 1 294 ? -13.546 -32.533 5.743 1.00 82.06 294 ARG A CA 1
ATOM 2311 C C . ARG A 1 294 ? -14.561 -31.520 6.285 1.00 82.06 294 ARG A C 1
ATOM 2313 O O . ARG A 1 294 ? -15.361 -31.886 7.131 1.00 82.06 294 ARG A O 1
ATOM 2320 N N . GLN A 1 295 ? -14.576 -30.289 5.770 1.00 78.75 295 GLN A N 1
ATOM 2321 C CA . GLN A 1 295 ? -15.543 -29.248 6.139 1.00 78.75 295 GLN A CA 1
ATOM 2322 C C . GLN A 1 295 ? -16.833 -29.289 5.303 1.00 78.75 295 GLN A C 1
ATOM 2324 O O . GLN A 1 295 ? -17.777 -28.549 5.572 1.00 78.75 295 GLN A O 1
ATOM 2329 N N . LEU A 1 296 ? -16.910 -30.177 4.307 1.00 83.38 296 LEU A N 1
ATOM 2330 C CA . LEU A 1 296 ? -18.061 -30.319 3.420 1.00 83.38 296 LEU A CA 1
ATOM 2331 C C . LEU A 1 296 ? -19.403 -30.540 4.155 1.00 83.38 296 LEU A C 1
ATOM 2333 O O . LEU A 1 296 ? -20.379 -29.920 3.737 1.00 83.38 296 LEU A O 1
ATOM 2337 N N . PRO A 1 297 ? -19.499 -31.320 5.259 1.00 81.25 297 PRO A N 1
ATOM 2338 C CA . PRO A 1 297 ? -20.748 -31.433 6.019 1.00 81.25 297 PRO A CA 1
ATOM 2339 C C . PRO A 1 297 ? -21.274 -30.083 6.535 1.00 81.25 297 PRO A C 1
ATOM 2341 O O . PRO A 1 297 ? -22.487 -29.874 6.550 1.00 81.25 297 PRO A O 1
ATOM 2344 N N . TYR A 1 298 ? -20.369 -29.172 6.916 1.00 74.12 298 TYR A N 1
ATOM 2345 C CA . TYR A 1 298 ? -20.690 -27.834 7.422 1.00 74.12 298 TYR A CA 1
ATOM 2346 C C . TYR A 1 298 ? -21.035 -26.862 6.293 1.00 74.12 298 TYR A C 1
ATOM 2348 O O . TYR A 1 298 ? -22.022 -26.140 6.378 1.00 74.12 298 TYR A O 1
ATOM 2356 N N . TRP A 1 299 ? -20.274 -26.860 5.197 1.00 81.19 299 TRP A N 1
ATOM 2357 C CA . TRP A 1 299 ? -20.546 -25.949 4.079 1.00 81.19 299 TRP A CA 1
ATOM 2358 C C . TRP A 1 299 ? -21.902 -26.210 3.405 1.00 81.19 299 TRP A C 1
ATOM 2360 O O . TRP A 1 299 ? -22.518 -25.297 2.858 1.00 81.19 299 TRP A O 1
ATOM 2370 N N . LEU A 1 300 ? -22.394 -27.452 3.443 1.00 77.25 300 LEU A N 1
ATOM 2371 C CA . LEU A 1 300 ? -23.655 -27.832 2.800 1.00 77.25 300 LEU A CA 1
ATOM 2372 C C . LEU A 1 300 ? -24.915 -27.529 3.611 1.00 77.25 300 LEU A C 1
ATOM 2374 O O . LEU A 1 300 ? -26.011 -27.674 3.070 1.00 77.25 300 LEU A O 1
ATOM 2378 N N . THR A 1 301 ? -24.802 -27.123 4.877 1.00 69.38 301 THR A N 1
ATOM 2379 C CA . THR A 1 301 ? -25.967 -26.666 5.658 1.00 69.38 301 THR A CA 1
ATOM 2380 C C . THR A 1 301 ? -26.334 -25.209 5.402 1.00 69.38 301 THR A C 1
ATOM 2382 O O . THR A 1 301 ? -27.312 -24.730 5.966 1.00 69.38 301 THR A O 1
ATOM 2385 N N . GLY A 1 302 ? -25.594 -24.511 4.535 1.00 54.38 302 GLY A N 1
ATOM 2386 C CA . GLY A 1 302 ? -25.801 -23.089 4.253 1.00 54.38 302 GLY A CA 1
ATOM 2387 C C . GLY A 1 302 ? -25.036 -22.147 5.188 1.00 54.38 302 GLY A C 1
ATOM 2388 O O . GLY A 1 302 ? -25.219 -20.937 5.090 1.00 54.38 302 GLY A O 1
ATOM 2389 N N . ARG A 1 303 ? -24.169 -22.684 6.059 1.00 49.94 303 ARG A N 1
ATOM 2390 C CA . ARG A 1 303 ? -23.234 -21.921 6.904 1.00 49.94 303 ARG A CA 1
ATOM 2391 C C . ARG A 1 303 ? -21.987 -21.496 6.122 1.00 49.94 303 ARG A C 1
ATOM 2393 O O . ARG A 1 303 ? -21.734 -22.015 5.037 1.00 49.94 303 ARG A O 1
ATOM 2400 N N . THR A 1 304 ? -21.238 -20.531 6.664 1.00 56.81 304 THR A N 1
ATOM 2401 C CA . THR A 1 304 ? -20.091 -19.825 6.051 1.00 56.81 304 THR A CA 1
ATOM 2402 C C . THR A 1 304 ? -19.240 -20.686 5.099 1.00 56.81 304 THR A C 1
ATOM 2404 O O . THR A 1 304 ? -18.366 -21.452 5.499 1.00 56.81 304 THR A O 1
ATOM 2407 N N . VAL A 1 305 ? -19.485 -20.545 3.792 1.00 71.06 305 VAL A N 1
ATOM 2408 C CA . VAL A 1 305 ? -18.656 -21.145 2.734 1.00 71.06 305 VAL A CA 1
ATOM 2409 C C . VAL A 1 305 ? -17.380 -20.328 2.526 1.00 71.06 305 VAL A C 1
ATOM 2411 O O . VAL A 1 305 ? -17.361 -19.121 2.781 1.00 71.06 305 VAL A O 1
ATOM 2414 N N . THR A 1 306 ? -16.310 -20.953 2.023 1.00 76.50 306 THR A N 1
ATOM 2415 C CA . THR A 1 306 ? -15.081 -20.211 1.705 1.00 76.50 306 THR A CA 1
ATOM 2416 C C . THR A 1 306 ? -15.349 -19.131 0.656 1.00 76.50 306 THR A C 1
ATOM 2418 O O . THR A 1 306 ? -16.234 -19.251 -0.199 1.00 76.50 306 THR A O 1
ATOM 2421 N N . GLU A 1 307 ? -14.551 -18.065 0.685 1.00 78.25 307 GLU A N 1
ATOM 2422 C CA . GLU A 1 307 ? -14.680 -16.967 -0.271 1.00 78.25 307 GLU A CA 1
ATOM 2423 C C . GLU A 1 307 ? -14.524 -17.441 -1.731 1.00 78.25 307 GLU A C 1
ATOM 2425 O O . GLU A 1 307 ? -15.233 -16.960 -2.615 1.00 78.25 307 GLU A O 1
ATOM 2430 N N . THR A 1 308 ? -13.696 -18.462 -1.976 1.00 85.38 308 THR A N 1
ATOM 2431 C CA . THR A 1 308 ? -13.576 -19.140 -3.277 1.00 85.38 308 THR A CA 1
ATOM 2432 C C . THR A 1 308 ? -14.886 -19.802 -3.707 1.00 85.38 308 THR A C 1
ATOM 2434 O O . THR A 1 308 ? -15.328 -19.588 -4.836 1.00 85.38 308 THR A O 1
ATOM 2437 N N . ILE A 1 309 ? -15.528 -20.581 -2.824 1.00 85.44 309 ILE A N 1
ATOM 2438 C CA . ILE A 1 309 ? -16.809 -21.250 -3.114 1.00 85.44 309 ILE A CA 1
ATOM 2439 C C . ILE A 1 309 ? -17.871 -20.195 -3.438 1.00 85.44 309 ILE A C 1
ATOM 2441 O O . ILE A 1 309 ? -18.554 -20.305 -4.456 1.00 85.44 309 ILE A O 1
ATOM 2445 N N . ARG A 1 310 ? -17.949 -19.123 -2.640 1.00 83.25 310 ARG A N 1
ATOM 2446 C CA . ARG A 1 310 ? -18.862 -17.998 -2.885 1.00 83.25 310 ARG A CA 1
ATOM 2447 C C . ARG A 1 310 ? -18.610 -17.339 -4.243 1.00 83.25 310 ARG A C 1
ATOM 2449 O O . ARG A 1 310 ? -19.556 -17.104 -4.991 1.00 83.25 310 ARG A O 1
ATOM 2456 N N . TYR A 1 311 ? -17.353 -17.078 -4.606 1.00 84.31 311 TYR A N 1
ATOM 2457 C CA . TYR A 1 311 ? -17.019 -16.489 -5.906 1.00 84.31 311 TYR A CA 1
ATOM 2458 C C . TYR A 1 311 ? -17.369 -17.397 -7.088 1.00 84.31 311 TYR A C 1
ATOM 2460 O O . TYR A 1 311 ? -17.922 -16.907 -8.073 1.00 84.31 311 TYR A O 1
ATOM 2468 N N . LEU A 1 312 ? -17.129 -18.706 -6.978 1.00 88.50 312 LEU A N 1
ATOM 2469 C CA . LEU A 1 312 ? -17.511 -19.672 -8.012 1.00 88.50 312 LEU A CA 1
ATOM 2470 C C . LEU A 1 312 ? -19.038 -19.831 -8.132 1.00 88.50 312 LEU A C 1
ATOM 2472 O O . LEU A 1 312 ? -19.525 -20.139 -9.220 1.00 88.50 312 LEU A O 1
ATOM 2476 N N . MET A 1 313 ? -19.793 -19.589 -7.055 1.00 85.44 313 MET A N 1
ATOM 2477 C CA . MET A 1 313 ? -21.259 -19.667 -7.027 1.00 85.44 313 MET A CA 1
ATOM 2478 C C . MET A 1 313 ? -21.953 -18.385 -7.508 1.00 85.44 313 MET A C 1
ATOM 2480 O O . MET A 1 313 ? -22.879 -18.471 -8.310 1.00 85.44 313 MET A O 1
ATOM 2484 N N . GLU A 1 314 ? -21.514 -17.203 -7.069 1.00 75.00 314 GLU A N 1
ATOM 2485 C CA . GLU A 1 314 ? -22.294 -15.951 -7.170 1.00 75.00 314 GLU A CA 1
ATOM 2486 C C . GLU A 1 314 ? -21.560 -14.795 -7.883 1.00 75.00 314 GLU A C 1
ATOM 2488 O O . GLU A 1 314 ? -22.161 -13.764 -8.191 1.00 75.00 314 GLU A O 1
ATOM 2493 N N . GLY A 1 315 ? -20.254 -14.915 -8.147 1.00 60.84 315 GLY A N 1
ATOM 2494 C CA . GLY A 1 315 ? -19.442 -13.807 -8.657 1.00 60.84 315 GLY A CA 1
ATOM 2495 C C . GLY A 1 315 ? -19.693 -13.479 -10.133 1.00 60.84 315 GLY A C 1
ATOM 2496 O O . GLY A 1 315 ? -19.472 -14.311 -10.998 1.00 60.84 315 GLY A O 1
ATOM 2497 N N . SER A 1 316 ? -20.049 -12.238 -10.481 1.00 60.34 316 SER A N 1
ATOM 2498 C CA . SER A 1 316 ? -20.321 -11.864 -11.891 1.00 60.34 316 SER A CA 1
ATOM 2499 C C . SER A 1 316 ? -19.169 -12.150 -12.880 1.00 60.34 316 SER A C 1
ATOM 2501 O O . SER A 1 316 ? -19.430 -12.489 -14.032 1.00 60.34 316 SER A O 1
ATOM 2503 N N . SER A 1 317 ? -17.902 -12.046 -12.452 1.00 70.44 317 SER A N 1
ATOM 2504 C CA . SER A 1 317 ? -16.707 -12.326 -13.272 1.00 70.44 317 SER A CA 1
ATOM 2505 C C . SER A 1 317 ? -15.999 -13.646 -12.945 1.00 70.44 317 SER A C 1
ATOM 2507 O O . SER A 1 317 ? -15.169 -14.091 -13.735 1.00 70.44 317 SER A O 1
ATOM 2509 N N . THR A 1 318 ? -16.304 -14.261 -11.801 1.00 82.81 318 THR A N 1
ATOM 2510 C CA . THR A 1 318 ? -15.642 -15.469 -11.273 1.00 82.81 318 THR A CA 1
ATOM 2511 C C . THR A 1 318 ? -16.579 -16.669 -11.151 1.00 82.81 318 THR A C 1
ATOM 2513 O O . THR A 1 318 ? -16.124 -17.754 -10.799 1.00 82.81 318 THR A O 1
ATOM 2516 N N . HIS A 1 319 ? -17.860 -16.511 -11.490 1.00 86.25 319 HIS A N 1
ATOM 2517 C CA . HIS A 1 319 ? -18.844 -17.585 -11.478 1.00 86.25 319 HIS A CA 1
ATOM 2518 C C . HIS A 1 319 ? -18.432 -18.725 -12.413 1.00 86.25 319 HIS A C 1
ATOM 2520 O O . HIS A 1 319 ? -17.931 -18.528 -13.528 1.00 86.25 319 HIS A O 1
ATOM 2526 N N . SER A 1 320 ? -18.671 -19.942 -11.945 1.00 90.94 320 SER A N 1
ATOM 2527 C CA . SER A 1 320 ? -18.446 -21.170 -12.684 1.00 90.94 320 SER A CA 1
ATOM 2528 C C . SER A 1 320 ? -19.750 -21.963 -12.751 1.00 90.94 320 SER A C 1
ATOM 2530 O O . SER A 1 320 ? -20.157 -22.548 -11.746 1.00 90.94 320 SER A O 1
ATOM 2532 N N . PRO A 1 321 ? -20.396 -22.056 -13.929 1.00 88.44 321 PRO A N 1
ATOM 2533 C CA . PRO A 1 321 ? -21.601 -22.867 -14.087 1.00 88.44 321 PRO A CA 1
ATOM 2534 C C . PRO A 1 321 ? -21.356 -24.350 -13.777 1.00 88.44 321 PRO A C 1
ATOM 2536 O O . PRO A 1 321 ? -22.224 -25.029 -13.227 1.00 88.44 321 PRO A O 1
ATOM 2539 N N . SER A 1 322 ? -20.162 -24.859 -14.107 1.00 90.81 322 SER A N 1
ATOM 2540 C CA . SER A 1 322 ? -19.773 -26.248 -13.850 1.00 90.81 322 SER A CA 1
ATOM 2541 C C . SER A 1 322 ? -19.614 -26.509 -12.347 1.00 90.81 322 SER A C 1
ATOM 2543 O O . SER A 1 322 ? -20.108 -27.523 -11.851 1.00 90.81 322 SER A O 1
ATOM 2545 N N . PHE A 1 323 ? -19.011 -25.568 -11.609 1.00 93.69 323 PHE A N 1
ATOM 2546 C CA . PHE A 1 323 ? -18.897 -25.647 -10.152 1.00 93.69 323 PHE A CA 1
ATOM 2547 C C . PHE A 1 323 ? -20.251 -25.466 -9.470 1.00 93.69 323 PHE A C 1
ATOM 2549 O O . PHE A 1 323 ? -20.589 -26.243 -8.588 1.00 93.69 323 PHE A O 1
ATOM 2556 N N . ALA A 1 324 ? -21.063 -24.499 -9.904 1.00 89.88 324 ALA A N 1
ATOM 2557 C CA . ALA A 1 324 ? -22.382 -24.257 -9.331 1.00 89.88 324 ALA A CA 1
ATOM 2558 C C . ALA A 1 324 ? -23.313 -25.463 -9.500 1.00 89.88 324 ALA A C 1
ATOM 2560 O O . ALA A 1 324 ? -24.022 -25.843 -8.565 1.00 89.88 324 ALA A O 1
ATOM 2561 N N . LYS A 1 325 ? -23.255 -26.133 -10.660 1.00 91.50 325 LYS A N 1
ATOM 2562 C CA . LYS A 1 325 ? -23.938 -27.413 -10.881 1.00 91.50 325 LYS A CA 1
ATOM 2563 C C . LYS A 1 325 ? -23.410 -28.502 -9.950 1.00 91.50 325 LYS A C 1
ATOM 2565 O O . LYS A 1 325 ? -24.210 -29.244 -9.386 1.00 91.50 325 LYS A O 1
ATOM 2570 N N . PHE A 1 326 ? -22.089 -28.598 -9.787 1.00 93.50 326 PHE A N 1
ATOM 2571 C CA . PHE A 1 326 ? -21.475 -29.536 -8.850 1.00 93.50 326 PHE A CA 1
ATOM 2572 C C . PHE A 1 326 ? -21.951 -29.291 -7.415 1.00 93.50 326 PHE A C 1
ATOM 2574 O O . PHE A 1 326 ? -22.454 -30.218 -6.790 1.00 93.50 326 PHE A O 1
ATOM 2581 N N . TRP A 1 327 ? -21.890 -28.050 -6.938 1.00 92.44 327 TRP A N 1
ATOM 2582 C CA . TRP A 1 327 ? -22.315 -27.651 -5.599 1.00 92.44 327 TRP A CA 1
ATOM 2583 C C . TRP A 1 327 ? -23.803 -27.924 -5.357 1.00 92.44 327 TRP A C 1
ATOM 2585 O O . TRP A 1 327 ? -24.171 -28.524 -4.351 1.00 92.44 327 TRP A O 1
ATOM 2595 N N . THR A 1 328 ? -24.659 -27.575 -6.322 1.00 89.25 328 THR A N 1
ATOM 2596 C CA . THR A 1 328 ? -26.109 -27.824 -6.250 1.00 89.25 328 THR A CA 1
ATOM 2597 C C . THR A 1 328 ? -26.418 -29.318 -6.177 1.00 89.25 328 THR A C 1
ATOM 2599 O O . THR A 1 328 ? -27.165 -29.744 -5.303 1.00 89.25 328 THR A O 1
ATOM 2602 N N . LEU A 1 329 ? -25.798 -30.139 -7.036 1.00 90.50 329 LEU A N 1
ATOM 2603 C CA . LEU A 1 329 ? -25.980 -31.595 -7.000 1.00 90.50 329 LEU A CA 1
ATOM 2604 C C . LEU A 1 329 ? -25.456 -32.217 -5.707 1.00 90.50 329 LEU A C 1
ATOM 2606 O O . LEU A 1 329 ? -25.975 -33.239 -5.270 1.00 90.50 329 LEU A O 1
ATOM 2610 N N . LEU A 1 330 ? -24.446 -31.607 -5.094 1.00 89.94 330 LEU A N 1
ATOM 2611 C CA . LEU A 1 330 ? -23.889 -32.050 -3.827 1.00 89.94 330 LEU A CA 1
ATOM 2612 C C . LEU A 1 330 ? -24.842 -31.731 -2.656 1.00 89.94 330 LEU A C 1
ATOM 2614 O O . LEU A 1 330 ? -25.074 -32.593 -1.807 1.00 89.94 330 LEU A O 1
ATOM 2618 N N . ILE A 1 331 ? -25.488 -30.558 -2.671 1.00 86.75 331 ILE A N 1
ATOM 2619 C CA . ILE A 1 331 ? -26.593 -30.203 -1.760 1.00 86.75 331 ILE A CA 1
ATOM 2620 C C . ILE A 1 331 ? -27.803 -31.130 -1.973 1.00 86.75 331 ILE A C 1
ATOM 2622 O O . ILE A 1 331 ? -28.382 -31.633 -1.010 1.00 86.75 331 ILE A O 1
ATOM 2626 N N . ASP A 1 332 ? -28.191 -31.397 -3.222 1.00 85.38 332 ASP A N 1
ATOM 2627 C CA . ASP A 1 332 ? -29.319 -32.281 -3.540 1.00 85.38 332 ASP A CA 1
ATOM 2628 C C . ASP A 1 332 ? -29.043 -33.739 -3.148 1.00 85.38 332 ASP A C 1
ATOM 2630 O O . ASP A 1 332 ? -29.938 -34.429 -2.651 1.00 85.38 332 ASP A O 1
ATOM 2634 N N . PHE A 1 333 ? -27.805 -34.207 -3.318 1.00 89.06 333 PHE A N 1
ATOM 2635 C CA . PHE A 1 333 ? -27.364 -35.521 -2.858 1.00 89.06 333 PHE A CA 1
ATOM 2636 C C . PHE A 1 333 ? -27.441 -35.640 -1.330 1.00 89.06 333 PHE A C 1
ATOM 2638 O O . PHE A 1 333 ? -27.992 -36.619 -0.821 1.00 89.06 333 PHE A O 1
ATOM 2645 N N . ARG A 1 334 ? -26.987 -34.616 -0.592 1.00 85.88 334 ARG A N 1
ATOM 2646 C CA . ARG A 1 334 ? -27.139 -34.538 0.873 1.00 85.88 334 ARG A CA 1
ATOM 2647 C C . ARG A 1 334 ? -28.604 -34.592 1.299 1.00 85.88 334 ARG A C 1
ATOM 2649 O O . ARG A 1 334 ? -28.970 -35.379 2.168 1.00 85.88 334 ARG A O 1
ATOM 2656 N N . ASN A 1 335 ? -29.456 -33.814 0.636 1.00 80.25 335 ASN A N 1
ATOM 2657 C CA . ASN A 1 335 ? -30.897 -33.760 0.893 1.00 80.25 335 ASN A CA 1
ATOM 2658 C C . ASN A 1 335 ? -31.666 -34.989 0.371 1.00 80.25 335 ASN A C 1
ATOM 2660 O O . ASN A 1 335 ? -32.897 -34.982 0.365 1.00 80.25 335 ASN A O 1
ATOM 2664 N N . ARG A 1 336 ? -30.962 -36.041 -0.080 1.00 85.25 336 ARG A N 1
ATOM 2665 C CA . ARG A 1 336 ? -31.520 -37.295 -0.619 1.00 85.25 336 ARG A CA 1
ATOM 2666 C C . ARG A 1 336 ? -32.462 -37.099 -1.816 1.00 85.25 336 ARG A C 1
ATOM 2668 O O . ARG A 1 336 ? -33.293 -37.960 -2.093 1.00 85.25 336 ARG A O 1
ATOM 2675 N N . ARG A 1 337 ? -32.324 -35.988 -2.547 1.00 85.25 337 ARG A N 1
ATOM 2676 C CA . ARG A 1 337 ? -33.057 -35.711 -3.797 1.00 85.25 337 ARG A CA 1
ATOM 2677 C C . ARG A 1 337 ? -32.423 -36.402 -5.005 1.00 85.25 337 ARG A C 1
ATOM 2679 O O . ARG A 1 337 ? -33.096 -36.630 -6.003 1.00 85.25 337 ARG A O 1
ATOM 2686 N N . VAL A 1 338 ? -31.139 -36.744 -4.901 1.00 90.69 338 VAL A N 1
ATOM 2687 C CA . VAL A 1 338 ? -30.355 -37.473 -5.908 1.00 90.69 338 VAL A CA 1
ATOM 2688 C C . VAL A 1 338 ? -29.826 -38.765 -5.280 1.00 90.69 338 VAL A C 1
ATOM 2690 O O . VAL A 1 338 ? -29.315 -38.749 -4.161 1.00 90.69 338 VAL A O 1
ATOM 2693 N N . GLY A 1 339 ? -29.949 -39.892 -5.987 1.00 86.44 339 GLY A N 1
ATOM 2694 C CA . GLY A 1 339 ? -29.426 -41.188 -5.532 1.00 86.44 339 GLY A CA 1
ATOM 2695 C C . GLY A 1 339 ? -27.900 -41.291 -5.655 1.00 86.44 339 GLY A C 1
ATOM 2696 O O . GLY A 1 339 ? -27.293 -40.632 -6.498 1.00 86.44 339 GLY A O 1
ATOM 2697 N N . GLU A 1 340 ? -27.261 -42.150 -4.854 1.00 90.81 340 GLU A N 1
ATOM 2698 C CA . GLU A 1 340 ? -25.793 -42.296 -4.853 1.00 90.81 340 GLU A CA 1
ATOM 2699 C C . GLU A 1 340 ? -25.225 -42.740 -6.201 1.00 90.81 340 GLU A C 1
ATOM 2701 O O . GLU A 1 340 ? -24.230 -42.176 -6.646 1.00 90.81 340 GLU A O 1
ATOM 2706 N N . ASP A 1 341 ? -25.887 -43.655 -6.909 1.00 88.69 341 ASP A N 1
ATOM 2707 C CA . ASP A 1 341 ? -25.448 -44.074 -8.244 1.00 88.69 341 ASP A CA 1
ATOM 2708 C C . ASP A 1 341 ? -25.477 -42.921 -9.251 1.00 88.69 341 ASP A C 1
ATOM 2710 O O . ASP A 1 341 ? -24.573 -42.773 -10.078 1.00 88.69 341 ASP A O 1
ATOM 2714 N N . GLN A 1 342 ? -26.501 -42.070 -9.171 1.00 90.00 342 GLN A N 1
ATOM 2715 C CA . GLN A 1 342 ? -26.627 -40.893 -10.025 1.00 90.00 342 GLN A CA 1
ATOM 2716 C C . GLN A 1 342 ? -25.550 -39.856 -9.685 1.00 90.00 342 GLN A C 1
ATOM 2718 O O . GLN A 1 342 ? -24.910 -39.321 -10.592 1.00 90.00 342 GLN A O 1
ATOM 2723 N N . PHE A 1 343 ? -25.301 -39.616 -8.396 1.00 93.06 343 PHE A N 1
ATOM 2724 C CA . PHE A 1 343 ? -24.262 -38.696 -7.941 1.00 93.06 343 PHE A CA 1
ATOM 2725 C C . PHE A 1 343 ? -22.858 -39.195 -8.308 1.00 93.06 343 PHE A C 1
ATOM 2727 O O . PHE A 1 343 ? -22.067 -38.437 -8.860 1.00 93.06 343 PHE A O 1
ATOM 2734 N N . ARG A 1 344 ? -22.564 -40.490 -8.132 1.00 93.06 344 ARG A N 1
ATOM 2735 C CA . ARG A 1 344 ? -21.290 -41.111 -8.536 1.00 93.06 344 ARG A CA 1
ATOM 2736 C C . ARG A 1 344 ? -21.065 -41.059 -10.045 1.00 93.06 344 ARG A C 1
ATOM 2738 O O . ARG A 1 344 ? -19.943 -40.803 -10.477 1.00 93.06 344 ARG A O 1
ATOM 2745 N N . ARG A 1 345 ? -22.108 -41.260 -10.861 1.00 92.00 345 ARG A N 1
ATOM 2746 C CA . ARG A 1 345 ? -22.019 -41.053 -12.320 1.00 92.00 345 ARG A CA 1
ATOM 2747 C C . ARG A 1 345 ? -21.680 -39.604 -12.654 1.00 92.00 345 ARG A C 1
ATOM 2749 O O . ARG A 1 345 ? -20.852 -39.375 -13.527 1.00 92.00 345 ARG A O 1
ATOM 2756 N N . PHE A 1 346 ? -22.264 -38.642 -11.942 1.00 93.00 346 PHE A N 1
ATOM 2757 C CA . PHE A 1 346 ? -21.931 -37.232 -12.119 1.00 93.00 346 PHE A CA 1
ATOM 2758 C C . PHE A 1 346 ? -20.500 -36.903 -11.666 1.00 93.00 346 PHE A C 1
ATOM 2760 O O . PHE A 1 346 ? -19.792 -36.213 -12.400 1.00 93.00 346 PHE A O 1
ATOM 2767 N N . LEU A 1 347 ? -20.035 -37.444 -10.533 1.00 91.81 347 LEU A N 1
ATOM 2768 C CA . LEU A 1 347 ? -18.661 -37.260 -10.051 1.00 91.81 347 LEU A CA 1
ATOM 2769 C C . LEU A 1 347 ? -17.622 -37.704 -11.093 1.00 91.81 347 LEU A C 1
ATOM 2771 O O . LEU A 1 347 ? -16.667 -36.984 -11.346 1.00 91.81 347 LEU A O 1
ATOM 2775 N N . ARG A 1 348 ? -17.867 -38.799 -11.825 1.00 90.44 348 ARG A N 1
ATOM 2776 C CA . ARG A 1 348 ? -16.992 -39.225 -12.941 1.00 90.44 348 ARG A CA 1
ATOM 2777 C C . ARG A 1 348 ? -16.879 -38.207 -14.081 1.00 90.44 348 ARG A C 1
ATOM 2779 O O . ARG A 1 348 ? -15.969 -38.303 -14.894 1.00 90.44 348 ARG A O 1
ATOM 2786 N N . THR A 1 349 ? -17.806 -37.257 -14.168 1.00 88.62 349 THR A N 1
ATOM 2787 C CA . THR A 1 349 ? -17.837 -36.232 -15.221 1.00 88.62 349 THR A CA 1
ATOM 2788 C C . THR A 1 349 ? -17.426 -34.843 -14.730 1.00 88.62 349 THR A C 1
ATOM 2790 O O . THR A 1 349 ? -17.199 -33.956 -15.556 1.00 88.62 349 THR A O 1
ATOM 2793 N N . THR A 1 350 ? -17.331 -34.615 -13.416 1.00 91.62 350 THR A N 1
ATOM 2794 C CA . THR A 1 350 ? -17.005 -33.290 -12.874 1.00 91.62 350 THR A CA 1
ATOM 2795 C C . THR A 1 350 ? -15.490 -33.098 -12.769 1.00 91.62 350 THR A C 1
ATOM 2797 O O . THR A 1 350 ? -14.809 -33.966 -12.235 1.00 91.62 350 THR A O 1
ATOM 2800 N N . PRO A 1 351 ? -14.928 -31.970 -13.240 1.00 92.06 351 PRO A N 1
ATOM 2801 C CA . PRO A 1 351 ? -13.498 -31.698 -13.106 1.00 92.06 351 PRO A CA 1
ATOM 2802 C C . PRO A 1 351 ? -13.097 -31.217 -11.705 1.00 92.06 351 PRO A C 1
ATOM 2804 O O . PRO A 1 351 ? -11.907 -31.124 -11.424 1.00 92.06 351 PRO A O 1
ATOM 2807 N N . TRP A 1 352 ? -14.059 -30.892 -10.833 1.00 93.94 352 TRP A N 1
ATOM 2808 C CA . TRP A 1 352 ? -13.833 -30.228 -9.539 1.00 93.94 352 TRP A CA 1
ATOM 2809 C C . TRP A 1 352 ? -13.397 -31.180 -8.421 1.00 93.94 352 TRP A C 1
ATOM 2811 O O . TRP A 1 352 ? -12.738 -30.766 -7.470 1.00 93.94 352 TRP A O 1
ATOM 2821 N N . VAL A 1 353 ? -13.655 -32.477 -8.574 1.00 92.56 353 VAL A N 1
ATOM 2822 C CA . VAL A 1 353 ? -13.246 -33.528 -7.634 1.00 92.56 353 VAL A CA 1
ATOM 2823 C C . VAL A 1 353 ? -12.399 -34.538 -8.392 1.00 92.56 353 VAL A C 1
ATOM 2825 O O . VAL A 1 353 ? -12.737 -34.901 -9.514 1.00 92.56 353 VAL A O 1
ATOM 2828 N N . LEU A 1 354 ? -11.284 -34.963 -7.801 1.00 91.38 354 LEU A N 1
ATOM 2829 C CA . LEU A 1 354 ? -10.438 -35.982 -8.414 1.00 91.38 354 LEU A CA 1
ATOM 2830 C C . LEU A 1 354 ? -11.055 -37.383 -8.241 1.00 91.38 354 LEU A C 1
ATOM 2832 O O . LEU A 1 354 ? -11.693 -37.626 -7.211 1.00 91.38 354 LEU A O 1
ATOM 2836 N N . PRO A 1 355 ? -10.841 -38.317 -9.190 1.00 89.88 355 PRO A N 1
ATOM 2837 C CA . PRO A 1 355 ? -11.403 -39.667 -9.121 1.00 89.88 355 PRO A CA 1
ATOM 2838 C C . PRO A 1 355 ? -11.141 -40.391 -7.798 1.00 89.88 355 PRO A C 1
ATOM 2840 O O . PRO A 1 355 ? -12.035 -41.032 -7.247 1.00 89.88 355 PRO A O 1
ATOM 2843 N N . GLU A 1 356 ? -9.940 -40.223 -7.247 1.00 90.00 356 GLU A N 1
ATOM 2844 C CA . GLU A 1 356 ? -9.517 -40.798 -5.971 1.00 90.00 356 GLU A CA 1
ATOM 2845 C C . GLU A 1 356 ? -10.251 -40.235 -4.735 1.00 90.00 356 GLU A C 1
ATOM 2847 O O . GLU A 1 356 ? -10.113 -40.785 -3.646 1.00 90.00 356 GLU A O 1
ATOM 2852 N N . TRP A 1 357 ? -11.020 -39.147 -4.864 1.00 92.38 357 TRP A N 1
ATOM 2853 C CA . TRP A 1 357 ? -11.774 -38.535 -3.757 1.00 92.38 357 TRP A CA 1
ATOM 2854 C C . TRP A 1 357 ? -13.260 -38.902 -3.768 1.00 92.38 357 TRP A C 1
ATOM 2856 O O . TRP A 1 357 ? -13.981 -38.532 -2.844 1.00 92.38 357 TRP A O 1
ATOM 2866 N N . HIS A 1 358 ? -13.749 -39.604 -4.796 1.00 93.31 358 HIS A N 1
ATOM 2867 C CA . HIS A 1 358 ? -15.184 -39.837 -4.981 1.00 93.31 358 HIS A CA 1
ATOM 2868 C C . HIS A 1 358 ? -15.854 -40.499 -3.769 1.00 93.31 358 HIS A C 1
ATOM 2870 O O . HIS A 1 358 ? -16.917 -40.051 -3.340 1.00 93.31 358 HIS A O 1
ATOM 2876 N N . ASP A 1 359 ? -15.226 -41.527 -3.193 1.00 91.00 359 ASP A N 1
ATOM 2877 C CA . ASP A 1 359 ? -15.760 -42.220 -2.015 1.00 91.00 359 ASP A CA 1
ATOM 2878 C C . ASP A 1 359 ? -15.809 -41.312 -0.784 1.00 91.00 359 ASP A C 1
ATOM 2880 O O . ASP A 1 359 ? -16.804 -41.286 -0.058 1.00 91.00 359 ASP A O 1
ATOM 2884 N N . GLU A 1 360 ? -14.757 -40.519 -0.579 1.00 90.38 360 GLU A N 1
ATOM 2885 C CA . GLU A 1 360 ? -14.660 -39.581 0.536 1.00 90.38 360 GLU A CA 1
ATOM 2886 C C . GLU A 1 360 ? -15.712 -38.468 0.428 1.00 90.38 360 GLU A C 1
ATOM 2888 O O . GLU A 1 360 ? -16.380 -38.166 1.417 1.00 90.38 360 GLU A O 1
ATOM 2893 N N . VAL A 1 361 ? -15.942 -37.927 -0.773 1.00 92.62 361 VAL A N 1
ATOM 2894 C CA . VAL A 1 361 ? -16.989 -36.925 -1.031 1.00 92.62 361 VAL A CA 1
ATOM 2895 C C . VAL A 1 361 ? -18.383 -37.498 -0.786 1.00 92.62 361 VAL A C 1
ATOM 2897 O O . VAL A 1 361 ? -19.189 -36.855 -0.115 1.00 92.62 361 VAL A O 1
ATOM 2900 N N . CYS A 1 362 ? -18.676 -38.708 -1.278 1.00 91.50 362 CYS A N 1
ATOM 2901 C CA . CYS A 1 362 ? -19.967 -39.360 -1.039 1.00 91.50 362 CYS A CA 1
ATOM 2902 C C . CYS A 1 362 ? -20.236 -39.566 0.459 1.00 91.50 362 CYS A C 1
ATOM 2904 O O . CYS A 1 362 ? -21.350 -39.321 0.926 1.00 91.50 362 CYS A O 1
ATOM 2906 N N . ARG A 1 363 ? -19.211 -39.992 1.209 1.00 91.62 363 ARG A N 1
ATOM 2907 C CA . ARG A 1 363 ? -19.287 -40.193 2.659 1.00 91.62 363 ARG A CA 1
ATOM 2908 C C . ARG A 1 363 ? -19.518 -38.873 3.401 1.00 91.62 363 ARG A C 1
ATOM 2910 O O . ARG A 1 363 ? -20.445 -38.784 4.198 1.00 91.62 363 ARG A O 1
ATOM 2917 N N . LEU A 1 364 ? -18.714 -37.846 3.120 1.00 88.62 364 LEU A N 1
ATOM 2918 C CA . LEU A 1 364 ? -18.764 -36.559 3.825 1.00 88.62 364 LEU A CA 1
ATOM 2919 C C . LEU A 1 364 ? -20.007 -35.733 3.471 1.00 88.62 364 LEU A C 1
ATOM 2921 O O . LEU A 1 364 ? -20.583 -35.097 4.344 1.00 88.62 364 LEU A O 1
ATOM 2925 N N . ALA A 1 365 ? -20.497 -35.787 2.231 1.00 86.81 365 ALA A N 1
ATOM 2926 C CA . ALA A 1 365 ? -21.726 -35.085 1.858 1.00 86.81 365 ALA A CA 1
ATOM 2927 C C . ALA A 1 365 ? -22.957 -35.580 2.649 1.00 86.81 365 ALA A C 1
ATOM 2929 O O . ALA A 1 365 ? -23.872 -34.796 2.914 1.00 86.81 365 ALA A O 1
ATOM 2930 N N . LYS A 1 366 ? -22.965 -36.863 3.048 1.00 83.25 366 LYS A N 1
ATOM 2931 C CA . LYS A 1 366 ? -24.040 -37.514 3.816 1.00 83.25 366 LYS A CA 1
ATOM 2932 C C . LYS A 1 366 ? -23.903 -37.395 5.338 1.00 83.25 366 LYS A C 1
ATOM 2934 O O . LYS A 1 366 ? -24.890 -37.648 6.023 1.00 83.25 366 LYS A O 1
ATOM 2939 N N . ALA A 1 367 ? -22.727 -37.044 5.855 1.00 77.31 367 ALA A N 1
ATOM 2940 C CA . ALA A 1 367 ? -22.498 -36.923 7.294 1.00 77.31 367 ALA A CA 1
ATOM 2941 C C . ALA A 1 367 ? -23.313 -35.758 7.889 1.00 77.31 367 ALA A C 1
ATOM 2943 O O . ALA A 1 367 ? -23.415 -34.694 7.261 1.00 77.31 367 ALA A O 1
ATOM 2944 N N . GLN A 1 368 ? -23.911 -35.937 9.073 1.00 63.75 368 GLN A N 1
ATOM 2945 C CA . GLN A 1 368 ? -24.579 -34.832 9.769 1.00 63.75 368 GLN A CA 1
ATOM 2946 C C . GLN A 1 368 ? -23.531 -33.846 10.315 1.00 63.75 368 GLN A C 1
ATOM 2948 O O . GLN A 1 368 ? -22.431 -34.266 10.679 1.00 63.75 368 GLN A O 1
ATOM 2953 N N . PRO A 1 369 ? -23.834 -32.536 10.380 1.00 55.00 369 PRO A N 1
ATOM 2954 C CA . PRO A 1 369 ? -23.013 -31.600 11.139 1.00 55.00 369 PRO A CA 1
ATOM 2955 C C . PRO A 1 369 ? -23.254 -31.924 12.616 1.00 55.00 369 PRO A C 1
ATOM 2957 O O . PRO A 1 369 ? -24.312 -31.589 13.142 1.00 55.00 369 PRO A O 1
ATOM 2960 N N . GLY A 1 370 ? -22.333 -32.659 13.237 1.00 44.66 370 GLY A N 1
ATOM 2961 C CA . GLY A 1 370 ? -22.486 -33.160 14.605 1.00 44.66 370 GLY A CA 1
ATOM 2962 C C . GLY A 1 370 ? -22.311 -34.671 14.793 1.00 44.66 370 GLY A C 1
ATOM 2963 O O . GLY A 1 370 ? -22.315 -35.102 15.937 1.00 44.66 370 GLY A O 1
ATOM 2964 N N . ASP A 1 371 ? -22.121 -35.476 13.733 1.00 41.41 371 ASP A N 1
ATOM 2965 C CA . ASP A 1 371 ? -21.679 -36.882 13.911 1.00 41.41 371 ASP A CA 1
ATOM 2966 C C . ASP A 1 371 ? -20.201 -36.967 14.363 1.00 41.41 371 ASP A C 1
ATOM 2968 O O . ASP A 1 371 ? -19.767 -37.993 14.880 1.00 41.41 371 ASP A O 1
ATOM 2972 N N . ASP A 1 372 ? -19.461 -35.864 14.211 1.00 38.91 372 ASP A N 1
ATOM 2973 C CA . ASP A 1 372 ? -18.367 -35.462 15.093 1.00 38.91 372 ASP A CA 1
ATOM 2974 C C . ASP A 1 372 ? -18.927 -34.274 15.902 1.00 38.91 372 ASP A C 1
ATOM 2976 O O . ASP A 1 372 ? -19.259 -33.235 15.320 1.00 38.91 372 ASP A O 1
ATOM 2980 N N . GLU A 1 373 ? -19.180 -34.487 17.199 1.00 33.84 373 GLU A N 1
ATOM 2981 C CA . GLU A 1 373 ? -19.879 -33.554 18.092 1.00 33.84 373 GLU A CA 1
ATOM 2982 C C . GLU A 1 373 ? -19.207 -32.188 18.081 1.00 33.84 373 GLU A C 1
ATOM 2984 O O . GLU A 1 373 ? -18.146 -32.026 18.663 1.00 33.84 373 GLU A O 1
ATOM 2989 N N . ASP A 1 374 ? -19.839 -31.199 17.449 1.00 33.25 374 ASP A N 1
ATOM 2990 C CA . ASP A 1 374 ? -19.499 -29.804 17.665 1.00 33.25 374 ASP A CA 1
ATOM 2991 C C . ASP A 1 374 ? -20.601 -28.878 17.140 1.00 33.25 374 ASP A C 1
ATOM 2993 O O . ASP A 1 374 ? -20.610 -28.420 15.993 1.00 33.25 374 ASP A O 1
ATOM 2997 N N . GLU A 1 375 ? -21.556 -28.625 18.035 1.00 36.69 375 GLU A N 1
ATOM 2998 C CA . GLU A 1 375 ? -22.646 -27.664 17.897 1.00 36.69 375 GLU A CA 1
ATOM 2999 C C . GLU A 1 375 ? -22.144 -26.253 17.592 1.00 36.69 375 GLU A C 1
ATOM 3001 O O . GLU A 1 375 ? -21.171 -25.768 18.179 1.00 36.69 375 GLU A O 1
ATOM 3006 N N . PHE A 1 376 ? -22.906 -25.564 16.745 1.00 38.31 376 PHE A N 1
ATOM 3007 C CA . PHE A 1 376 ? -22.843 -24.120 16.605 1.00 38.31 376 PHE A CA 1
ATOM 3008 C C . PHE A 1 376 ? -24.224 -23.543 16.371 1.00 38.31 376 PHE A C 1
ATOM 3010 O O . PHE A 1 376 ? -24.924 -23.980 15.458 1.00 38.31 376 PHE A O 1
ATOM 3017 N N . ASP A 1 377 ? -24.566 -22.554 17.183 1.00 31.91 377 ASP A N 1
ATOM 3018 C CA . ASP A 1 377 ? -25.680 -21.632 17.015 1.00 31.91 377 ASP A CA 1
ATOM 3019 C C . ASP A 1 377 ? -25.136 -20.353 16.354 1.00 31.91 377 ASP A C 1
ATOM 3021 O O . ASP A 1 377 ? -24.095 -19.834 16.767 1.00 31.91 377 ASP A O 1
ATOM 3025 N N . ASP A 1 378 ? -25.798 -19.883 15.294 1.00 36.09 378 ASP A N 1
ATOM 3026 C CA . ASP A 1 378 ? -25.259 -18.898 14.334 1.00 36.09 378 ASP A CA 1
ATOM 3027 C C . ASP A 1 378 ? -25.598 -17.430 14.645 1.00 36.09 378 ASP A C 1
ATOM 3029 O O . ASP A 1 378 ? -25.182 -16.547 13.901 1.00 36.09 378 ASP A O 1
ATOM 3033 N N . ASP A 1 379 ? -26.270 -17.121 15.756 1.00 33.31 379 ASP A N 1
ATOM 3034 C CA . ASP A 1 379 ? -26.659 -15.729 16.055 1.00 33.31 379 ASP A CA 1
ATOM 3035 C C . ASP A 1 379 ? -25.704 -14.988 17.023 1.00 33.31 379 ASP A C 1
ATOM 3037 O O . ASP A 1 379 ? -25.898 -13.807 17.304 1.00 33.31 379 ASP A O 1
ATOM 3041 N N . TYR A 1 380 ? -24.609 -15.629 17.467 1.00 37.19 380 TYR A N 1
ATOM 3042 C CA . TYR A 1 380 ? -23.564 -15.029 18.331 1.00 37.19 380 TYR A CA 1
ATOM 3043 C C . TYR A 1 380 ? -22.123 -15.160 17.782 1.00 37.19 380 TYR A C 1
ATOM 3045 O O . TYR A 1 380 ? -21.153 -14.962 18.516 1.00 37.19 380 TYR A O 1
ATOM 3053 N N . ALA A 1 381 ? -21.953 -15.505 16.501 1.00 42.00 381 ALA A N 1
ATOM 3054 C CA . ALA A 1 381 ? -20.696 -16.035 15.953 1.00 42.00 381 ALA A CA 1
ATOM 3055 C C . ALA A 1 381 ? -19.476 -15.081 15.937 1.00 42.00 381 ALA A C 1
ATOM 3057 O O . ALA A 1 381 ? -18.361 -15.555 15.755 1.00 42.00 381 ALA A O 1
ATOM 3058 N N . ASP A 1 382 ? -19.626 -13.778 16.189 1.00 47.25 382 ASP A N 1
ATOM 3059 C CA . ASP A 1 382 ? -18.517 -12.814 16.045 1.00 47.25 382 ASP A CA 1
ATOM 3060 C C . ASP A 1 382 ? -17.908 -12.301 17.366 1.00 47.25 382 ASP A C 1
ATOM 3062 O O . ASP A 1 382 ? -16.982 -11.486 17.339 1.00 47.25 382 ASP A O 1
ATOM 3066 N N . GLN A 1 383 ? -18.388 -12.744 18.534 1.00 56.94 383 GLN A N 1
ATOM 3067 C CA . GLN A 1 383 ? -17.885 -12.253 19.825 1.00 56.94 383 GLN A CA 1
ATOM 3068 C C . GLN A 1 383 ? -16.954 -13.270 20.509 1.00 56.94 383 GLN A C 1
ATOM 3070 O O . GLN A 1 383 ? -17.391 -14.311 20.995 1.00 56.94 383 GLN A O 1
ATOM 3075 N N . LEU A 1 384 ? -15.652 -12.941 20.584 1.00 72.88 384 LEU A N 1
ATOM 3076 C CA . LEU A 1 384 ? -14.636 -13.701 21.341 1.00 72.88 384 LEU A CA 1
ATOM 3077 C C . LEU A 1 384 ? -14.979 -13.800 22.840 1.00 72.88 384 LEU A C 1
ATOM 3079 O O . LEU A 1 384 ? -14.606 -14.773 23.492 1.00 72.88 384 LEU A O 1
ATOM 3083 N N . LEU A 1 385 ? -15.669 -12.795 23.384 1.00 79.38 385 LEU A N 1
ATOM 3084 C CA . LEU A 1 385 ? -16.053 -12.688 24.792 1.00 79.38 385 LEU A CA 1
ATOM 3085 C C . LEU A 1 385 ? -17.545 -12.381 24.919 1.00 79.38 385 LEU A C 1
ATOM 3087 O O . LEU A 1 385 ? -18.098 -11.680 24.077 1.00 79.38 385 LEU A O 1
ATOM 3091 N N . THR A 1 386 ? -18.170 -12.852 25.995 1.00 80.50 386 THR A N 1
ATOM 3092 C CA . THR A 1 386 ? -19.537 -12.464 26.379 1.00 80.50 386 THR A CA 1
ATOM 3093 C C . THR A 1 386 ? -19.628 -10.992 26.811 1.00 80.50 386 THR A C 1
ATOM 3095 O O . THR A 1 386 ? -18.610 -10.318 26.981 1.00 80.50 386 THR A O 1
ATOM 3098 N N . GLU A 1 387 ? -20.848 -10.488 27.052 1.00 78.19 387 GLU A N 1
ATOM 3099 C CA . GLU A 1 387 ? -21.037 -9.165 27.671 1.00 78.19 387 GLU A CA 1
ATOM 3100 C C . GLU A 1 387 ? -20.264 -9.052 29.007 1.00 78.19 387 GLU A C 1
ATOM 3102 O O . GLU A 1 387 ? -20.259 -10.003 29.799 1.00 78.19 387 GLU A O 1
ATOM 3107 N N . PRO A 1 388 ? -19.623 -7.898 29.284 1.00 87.12 388 PRO A N 1
ATOM 3108 C CA . PRO A 1 388 ? -18.898 -7.671 30.530 1.00 87.12 388 PRO A CA 1
ATOM 3109 C C . PRO A 1 388 ? -19.847 -7.657 31.728 1.00 87.12 388 PRO A C 1
ATOM 3111 O O . PRO A 1 388 ? -20.840 -6.931 31.735 1.00 87.12 388 PRO A O 1
ATOM 3114 N N . THR A 1 389 ? -19.494 -8.395 32.780 1.00 88.50 389 THR A N 1
ATOM 3115 C CA . THR A 1 389 ? -20.227 -8.386 34.054 1.00 88.50 389 THR A CA 1
ATOM 3116 C C . THR A 1 389 ? -19.313 -7.888 35.165 1.00 88.50 389 THR A C 1
ATOM 3118 O O . THR A 1 389 ? -18.271 -8.493 35.427 1.00 88.50 389 THR A O 1
ATOM 3121 N N . LEU A 1 390 ? -19.675 -6.786 35.827 1.00 92.38 390 LEU A N 1
ATOM 3122 C CA . LEU A 1 390 ? -18.938 -6.311 36.995 1.00 92.38 390 LEU A CA 1
ATOM 3123 C C . LEU A 1 390 ? -19.188 -7.234 38.192 1.00 92.38 390 LEU A C 1
ATOM 3125 O O . LEU A 1 390 ? -20.320 -7.375 38.650 1.00 92.38 390 LEU A O 1
ATOM 3129 N N . VAL A 1 391 ? -18.120 -7.801 38.746 1.00 90.69 391 VAL A N 1
ATOM 3130 C CA . VAL A 1 391 ? -18.156 -8.574 39.986 1.00 90.69 391 VAL A CA 1
ATOM 3131 C C . VAL A 1 391 ? -17.402 -7.801 41.058 1.00 90.69 391 VAL A C 1
ATOM 3133 O O . VAL A 1 391 ? -16.215 -7.504 40.919 1.00 90.69 391 VAL A O 1
ATOM 3136 N N . TRP A 1 392 ? -18.087 -7.497 42.159 1.00 91.88 392 TRP A N 1
ATOM 3137 C CA . TRP A 1 392 ? -17.463 -6.870 43.318 1.00 91.88 392 TRP A CA 1
ATOM 3138 C C . TRP A 1 392 ? -17.891 -7.565 44.609 1.00 91.88 392 TRP A C 1
ATOM 3140 O O . TRP A 1 392 ? -19.019 -7.414 45.078 1.00 91.88 392 TRP A O 1
ATOM 3150 N N . ARG A 1 393 ? -16.972 -8.349 45.181 1.00 84.50 393 ARG A N 1
ATOM 3151 C CA . ARG A 1 393 ? -17.129 -9.007 46.483 1.00 84.50 393 ARG A CA 1
ATOM 3152 C C . ARG A 1 393 ? -16.209 -8.330 47.492 1.00 84.50 393 ARG A C 1
ATOM 3154 O O . ARG A 1 393 ? -15.065 -8.724 47.656 1.00 84.50 393 ARG A O 1
ATOM 3161 N N . TYR A 1 394 ? -16.700 -7.275 48.131 1.00 75.75 394 TYR A N 1
ATOM 3162 C CA . TYR A 1 394 ? -15.932 -6.535 49.134 1.00 75.75 394 TYR A CA 1
ATOM 3163 C C . TYR A 1 394 ? -15.402 -7.471 50.249 1.00 75.75 394 TYR A C 1
ATOM 3165 O O . TYR A 1 394 ? -16.181 -8.305 50.725 1.00 75.75 394 TYR A O 1
ATOM 3173 N N . PRO A 1 395 ? -14.138 -7.336 50.712 1.00 78.88 395 PRO A N 1
ATOM 3174 C CA . PRO A 1 395 ? -13.196 -6.231 50.476 1.00 78.88 395 PRO A CA 1
ATOM 3175 C C . PRO A 1 395 ? -12.321 -6.338 49.215 1.00 78.88 395 PRO A C 1
ATOM 3177 O O . PRO A 1 395 ? -11.431 -5.507 49.046 1.00 78.88 395 PRO A O 1
ATOM 3180 N N . ASP A 1 396 ? -12.552 -7.310 48.329 1.00 84.44 396 ASP A N 1
ATOM 3181 C CA . ASP A 1 396 ? -11.728 -7.483 47.127 1.00 84.44 396 ASP A CA 1
ATOM 3182 C C . ASP A 1 396 ? -11.881 -6.311 46.137 1.00 84.44 396 ASP A C 1
ATOM 3184 O O . ASP A 1 396 ? -12.912 -5.625 46.098 1.00 84.44 396 ASP A O 1
ATOM 3188 N N . GLU A 1 397 ? -10.859 -6.100 45.297 1.00 84.31 397 GLU A N 1
ATOM 3189 C CA . GLU A 1 397 ? -10.918 -5.133 44.195 1.00 84.31 397 GLU A CA 1
ATOM 3190 C C . GLU A 1 397 ? -12.019 -5.541 43.190 1.00 84.31 397 GLU A C 1
ATOM 3192 O O . GLU A 1 397 ? -12.116 -6.722 42.815 1.00 84.31 397 GLU A O 1
ATOM 3197 N N . PRO A 1 398 ? -12.864 -4.593 42.733 1.00 90.81 398 PRO A N 1
ATOM 3198 C CA . PRO A 1 398 ? -13.824 -4.876 41.675 1.00 90.81 398 PRO A CA 1
ATOM 3199 C C . PRO A 1 398 ? -13.109 -5.343 40.402 1.00 90.81 398 PRO A C 1
ATOM 3201 O O . PRO A 1 398 ? -12.019 -4.883 40.060 1.00 90.81 398 PRO A O 1
ATOM 3204 N N . HIS A 1 399 ? -13.737 -6.245 39.659 1.00 91.81 399 HIS A N 1
ATOM 3205 C CA . HIS A 1 399 ? -13.219 -6.691 38.369 1.00 91.81 399 HIS A CA 1
ATOM 3206 C C . HIS A 1 399 ? -14.356 -7.062 37.427 1.00 91.81 399 HIS A C 1
ATOM 3208 O O . HIS A 1 399 ? -15.431 -7.485 37.849 1.00 91.81 399 HIS A O 1
ATOM 3214 N N . PHE A 1 400 ? -14.111 -6.920 36.131 1.00 91.75 400 PHE A N 1
ATOM 3215 C CA . PHE A 1 400 ? -15.017 -7.417 35.108 1.00 91.75 400 PHE A CA 1
ATOM 3216 C C . PHE A 1 400 ? -14.709 -8.874 34.825 1.00 91.75 400 PHE A C 1
ATOM 3218 O O . PHE A 1 400 ? -13.559 -9.227 34.574 1.00 91.75 400 PHE A O 1
ATOM 3225 N N . GLN A 1 401 ? -15.732 -9.713 34.863 1.00 89.94 401 GLN A N 1
ATOM 3226 C CA . GLN A 1 401 ? -15.627 -11.110 34.485 1.00 89.94 401 GLN A CA 1
ATOM 3227 C C . GLN A 1 401 ? -16.227 -11.313 33.094 1.00 89.94 401 GLN A C 1
ATOM 3229 O O . GLN A 1 401 ? -17.288 -10.770 32.777 1.00 89.94 401 GLN A O 1
ATOM 3234 N N . PHE A 1 402 ? -15.533 -12.117 32.293 1.00 88.44 402 PHE A N 1
ATOM 3235 C CA . PHE A 1 402 ? -15.965 -12.552 30.972 1.00 88.44 402 PHE A CA 1
ATOM 3236 C C . PHE A 1 402 ? -15.969 -14.068 30.898 1.00 88.44 402 PHE A C 1
ATOM 3238 O O . PHE A 1 402 ? -15.150 -14.743 31.529 1.00 88.44 402 PHE A O 1
ATOM 3245 N N . GLU A 1 403 ? -16.842 -14.588 30.050 1.00 83.25 403 GLU A N 1
ATOM 3246 C CA . GLU A 1 403 ? -16.734 -15.943 29.540 1.00 83.25 403 GLU A CA 1
ATOM 3247 C C . GLU A 1 403 ? -16.234 -15.885 28.094 1.00 83.25 403 GLU A C 1
ATOM 3249 O O . GLU A 1 403 ? -16.450 -14.899 27.379 1.00 83.25 403 GLU A O 1
ATOM 3254 N N . LEU A 1 404 ? -15.517 -16.928 27.665 1.00 78.38 404 LEU A N 1
ATOM 3255 C CA . LEU A 1 404 ? -15.184 -17.069 26.251 1.00 78.38 404 LEU A CA 1
ATOM 3256 C C . LEU A 1 404 ? -16.482 -17.294 25.486 1.00 78.38 404 LEU A C 1
ATOM 3258 O O . LEU A 1 404 ? -17.241 -18.214 25.794 1.00 78.38 404 LEU A O 1
ATOM 3262 N N . GLY A 1 405 ? -16.707 -16.444 24.491 1.00 69.69 405 GLY A N 1
ATOM 3263 C CA . GLY A 1 405 ? -17.770 -16.628 23.524 1.00 69.69 405 GLY A CA 1
ATOM 3264 C C . GLY A 1 405 ? -17.443 -17.769 22.563 1.00 69.69 405 GLY A C 1
ATOM 3265 O O . GLY A 1 405 ? -16.673 -18.689 22.856 1.00 69.69 405 GLY A O 1
ATOM 3266 N N . ASN A 1 406 ? -18.026 -17.725 21.373 1.00 63.31 406 ASN A N 1
ATOM 3267 C CA . ASN A 1 406 ? -17.880 -18.801 20.406 1.00 63.31 406 ASN A CA 1
ATOM 3268 C C . ASN A 1 406 ? -16.505 -18.761 19.699 1.00 63.31 406 ASN A C 1
ATOM 3270 O O . ASN A 1 406 ? -16.359 -18.227 18.601 1.00 63.31 406 ASN A O 1
ATOM 3274 N N . THR A 1 407 ? -15.474 -19.345 20.318 1.00 60.78 407 THR A N 1
ATOM 3275 C CA . THR A 1 407 ? -14.080 -19.266 19.837 1.00 60.78 407 THR A CA 1
ATOM 3276 C C . THR A 1 407 ? -13.819 -19.973 18.514 1.00 60.78 407 THR A C 1
ATOM 3278 O O . THR A 1 407 ? -12.804 -19.726 17.871 1.00 60.78 407 THR A O 1
ATOM 3281 N N . LYS A 1 408 ? -14.691 -20.880 18.084 1.00 54.50 408 LYS A N 1
ATOM 3282 C CA . LYS A 1 408 ? -14.426 -21.680 16.889 1.00 54.50 408 LYS A CA 1
ATOM 3283 C C . LYS A 1 408 ? -14.802 -20.952 15.583 1.00 54.50 408 LYS A C 1
ATOM 3285 O O . LYS A 1 408 ? -14.266 -21.290 14.532 1.00 54.50 408 LYS A O 1
ATOM 3290 N N . ALA A 1 409 ? -15.625 -19.899 15.643 1.00 51.25 409 ALA A N 1
ATOM 3291 C CA . ALA A 1 409 ? -15.841 -18.983 14.513 1.00 51.25 409 ALA A CA 1
ATOM 3292 C C . ALA A 1 409 ? -14.561 -18.218 14.112 1.00 51.25 409 ALA A C 1
ATOM 3294 O O . ALA A 1 409 ? -14.443 -17.717 12.996 1.00 51.25 409 ALA A O 1
ATOM 3295 N N . LEU A 1 410 ? -13.568 -18.181 15.007 1.00 55.22 410 LEU A N 1
ATOM 3296 C CA . LEU A 1 410 ? -12.273 -17.537 14.792 1.00 55.22 410 LEU A CA 1
ATOM 3297 C C . LEU A 1 410 ? -11.248 -18.440 14.081 1.00 55.22 410 LEU A C 1
ATOM 3299 O O . LEU A 1 410 ? -10.116 -18.014 13.870 1.00 55.22 410 LEU A O 1
ATOM 3303 N N . GLY A 1 411 ? -11.615 -19.675 13.705 1.00 59.38 411 GLY A N 1
ATOM 3304 C CA . GLY A 1 411 ? -10.747 -20.569 12.924 1.00 59.38 411 GLY A CA 1
ATOM 3305 C C . GLY A 1 411 ? -9.463 -20.994 13.649 1.00 59.38 411 GLY A C 1
ATOM 3306 O O . GLY A 1 411 ? -8.416 -21.153 13.019 1.00 59.38 411 GLY A O 1
ATOM 3307 N N . LEU A 1 412 ? -9.534 -21.137 14.972 1.00 68.81 412 LEU A N 1
ATOM 3308 C CA . LEU A 1 412 ? -8.407 -21.445 15.852 1.00 68.81 412 LEU A CA 1
ATOM 3309 C C . LEU A 1 412 ? -8.098 -22.957 15.830 1.00 68.81 412 LEU A C 1
ATOM 3311 O O . LEU A 1 412 ? -8.967 -23.765 16.140 1.00 68.81 412 LEU A O 1
ATOM 3315 N N . ASN A 1 413 ? -6.870 -23.336 15.463 1.00 69.50 413 ASN A N 1
ATOM 3316 C CA . ASN A 1 413 ? -6.416 -24.717 15.241 1.00 69.50 413 ASN A CA 1
ATOM 3317 C C . ASN A 1 413 ? -5.269 -25.184 16.165 1.00 69.50 413 ASN A C 1
ATOM 3319 O O . ASN A 1 413 ? -4.877 -26.349 16.095 1.00 69.50 413 ASN A O 1
ATOM 3323 N N . GLU A 1 414 ? -4.695 -24.295 16.975 1.00 74.94 414 GLU A N 1
ATOM 3324 C CA . GLU A 1 414 ? -3.574 -24.606 17.865 1.00 74.94 414 GLU A CA 1
ATOM 3325 C C . GLU A 1 414 ? -4.055 -25.137 19.217 1.00 74.94 414 GLU A C 1
ATOM 3327 O O . GLU A 1 414 ? -5.094 -24.743 19.742 1.00 74.94 414 GLU A O 1
ATOM 3332 N N . ARG A 1 415 ? -3.259 -26.023 19.826 1.00 79.81 415 ARG A N 1
ATOM 3333 C CA . ARG A 1 415 ? -3.609 -26.645 21.118 1.00 79.81 415 ARG A CA 1
ATOM 3334 C C . ARG A 1 415 ? -3.603 -25.659 22.285 1.00 79.81 415 ARG A C 1
ATOM 3336 O O . ARG A 1 415 ? -4.250 -25.904 23.307 1.00 79.81 415 ARG A O 1
ATOM 3343 N N . GLU A 1 416 ? -2.846 -24.580 22.148 1.00 86.12 416 GLU A N 1
ATOM 3344 C CA . GLU A 1 416 ? -2.703 -23.535 23.147 1.00 86.12 416 GLU A CA 1
ATOM 3345 C C . GLU A 1 416 ? -2.702 -22.177 22.445 1.00 86.12 416 GLU A C 1
ATOM 3347 O O . GLU A 1 416 ? -2.127 -22.011 21.372 1.00 86.12 416 GLU A O 1
ATOM 3352 N N . TYR A 1 417 ? -3.375 -21.218 23.062 1.00 88.94 417 TYR A N 1
ATOM 3353 C CA . TYR A 1 417 ? -3.398 -19.823 22.658 1.00 88.94 417 TYR A CA 1
ATOM 3354 C C . TYR A 1 417 ? -3.078 -18.954 23.864 1.00 88.94 417 TYR A C 1
ATOM 3356 O O . TYR A 1 417 ? -3.251 -19.364 25.014 1.00 88.94 417 TYR A O 1
ATOM 3364 N N . VAL A 1 418 ? -2.663 -17.724 23.607 1.00 90.25 418 VAL A N 1
ATOM 3365 C CA . VAL A 1 418 ? -2.463 -16.713 24.637 1.00 90.25 418 VAL A CA 1
ATOM 3366 C C . VAL A 1 418 ? -3.426 -15.567 24.376 1.00 90.25 418 VAL A C 1
ATOM 3368 O O . VAL A 1 418 ? -3.339 -14.879 23.365 1.00 90.25 418 VAL A O 1
ATOM 3371 N N . LEU A 1 419 ? -4.364 -15.354 25.294 1.00 90.38 419 LEU A N 1
ATOM 3372 C CA . LEU A 1 419 ? -5.175 -14.148 25.334 1.00 90.38 419 LEU A CA 1
ATOM 3373 C C . LEU A 1 419 ? -4.399 -13.074 26.098 1.00 90.38 419 LEU A C 1
ATOM 3375 O O . LEU A 1 419 ? -4.415 -13.030 27.328 1.00 90.38 419 LEU A O 1
ATOM 3379 N N . ARG A 1 420 ? -3.705 -12.222 25.355 1.00 89.19 420 ARG A N 1
ATOM 3380 C CA . ARG A 1 420 ? -2.967 -11.073 25.867 1.00 89.19 420 ARG A CA 1
ATOM 3381 C C . ARG A 1 420 ? -3.912 -9.909 26.101 1.00 89.19 420 ARG A C 1
ATOM 3383 O O . ARG A 1 420 ? -4.518 -9.392 25.166 1.00 89.19 420 ARG A O 1
ATOM 3390 N N . ILE A 1 421 ? -4.025 -9.470 27.347 1.00 86.25 421 ILE A N 1
ATOM 3391 C CA . ILE A 1 421 ? -4.703 -8.222 27.696 1.00 86.25 421 ILE A CA 1
ATOM 3392 C C . ILE A 1 421 ? -3.621 -7.148 27.745 1.00 86.25 421 ILE A C 1
ATOM 3394 O O . ILE A 1 421 ? -2.794 -7.135 28.662 1.00 86.25 421 ILE A O 1
ATOM 3398 N N . GLU A 1 422 ? -3.592 -6.283 26.729 1.00 76.88 422 GLU A N 1
ATOM 3399 C CA . GLU A 1 422 ? -2.515 -5.308 26.540 1.00 76.88 422 GLU A CA 1
ATOM 3400 C C . GLU A 1 422 ? -2.323 -4.436 27.790 1.00 76.88 422 GLU A C 1
ATOM 3402 O O . GLU A 1 422 ? -3.265 -3.839 28.316 1.00 76.88 422 GLU A O 1
ATOM 3407 N N . GLY A 1 423 ? -1.076 -4.372 28.268 1.00 69.31 423 GLY A N 1
ATOM 3408 C CA . GLY A 1 423 ? -0.700 -3.592 29.448 1.00 69.31 423 GLY A CA 1
ATOM 3409 C C . GLY A 1 423 ? -1.080 -4.217 30.793 1.00 69.31 423 GLY A C 1
ATOM 3410 O O . GLY A 1 423 ? -0.987 -3.522 31.806 1.00 69.31 423 GLY A O 1
ATOM 3411 N N . TRP A 1 424 ? -1.504 -5.488 30.830 1.00 81.25 424 TRP A N 1
ATOM 3412 C CA . TRP A 1 424 ? -1.837 -6.163 32.085 1.00 81.25 424 TRP A CA 1
ATOM 3413 C C . TRP A 1 424 ? -1.342 -7.605 32.203 1.00 81.25 424 TRP A C 1
ATOM 3415 O O . TRP A 1 424 ? -0.402 -7.850 32.959 1.00 81.25 424 TRP A O 1
ATOM 3425 N N . LYS A 1 425 ? -1.988 -8.568 31.532 1.00 85.69 425 LYS A N 1
ATOM 3426 C CA . LYS A 1 425 ? -1.723 -9.996 31.751 1.00 85.69 425 LYS A CA 1
ATOM 3427 C C . LYS A 1 425 ? -2.037 -10.842 30.520 1.00 85.69 425 LYS A C 1
ATOM 3429 O O . LYS A 1 425 ? -3.013 -10.593 29.816 1.00 85.69 425 LYS A O 1
ATOM 3434 N N . ASP A 1 426 ? -1.242 -11.890 30.347 1.00 89.50 426 ASP A N 1
ATOM 3435 C CA . ASP A 1 426 ? -1.460 -12.961 29.381 1.00 89.50 426 ASP A CA 1
ATOM 3436 C C . ASP A 1 426 ? -2.188 -14.136 30.050 1.00 89.50 426 ASP A C 1
ATOM 3438 O O . ASP A 1 426 ? -1.717 -14.690 31.047 1.00 89.50 426 ASP A O 1
ATOM 3442 N N . ILE A 1 427 ? -3.333 -14.530 29.490 1.00 89.81 427 ILE A N 1
ATOM 3443 C CA . ILE A 1 427 ? -4.135 -15.670 29.944 1.00 89.81 427 ILE A CA 1
ATOM 3444 C C . ILE A 1 427 ? -3.981 -16.796 28.930 1.00 89.81 427 ILE A C 1
ATOM 3446 O O . ILE A 1 427 ? -4.333 -16.649 27.760 1.00 89.81 427 ILE A O 1
ATOM 3450 N N . ARG A 1 428 ? -3.484 -17.952 29.371 1.00 89.62 428 ARG A N 1
ATOM 3451 C CA . ARG A 1 428 ? -3.360 -19.115 28.488 1.00 89.62 428 ARG A CA 1
ATOM 3452 C C . ARG A 1 428 ? -4.725 -19.745 28.266 1.00 89.62 428 ARG A C 1
ATOM 3454 O O . ARG A 1 428 ? -5.467 -20.001 29.212 1.00 89.62 428 ARG A O 1
ATOM 3461 N N . LEU A 1 429 ? -5.050 -20.013 27.013 1.00 88.81 429 LEU A N 1
ATOM 3462 C CA . LEU A 1 429 ? -6.233 -20.749 26.610 1.00 88.81 429 LEU A CA 1
ATOM 3463 C C . LEU A 1 429 ? -5.784 -22.117 26.115 1.00 88.81 429 LEU A C 1
ATOM 3465 O O . LEU A 1 429 ? -4.997 -22.213 25.178 1.00 88.81 429 LEU A O 1
ATOM 3469 N N . ARG A 1 430 ? -6.280 -23.182 26.737 1.00 84.75 430 ARG A N 1
ATOM 3470 C CA . ARG A 1 430 ? -5.996 -24.554 26.316 1.00 84.75 430 ARG A CA 1
ATOM 3471 C C . ARG A 1 430 ? -7.201 -25.144 25.624 1.00 84.75 430 ARG A C 1
ATOM 3473 O O . ARG A 1 430 ? -8.330 -25.012 26.102 1.00 84.75 430 ARG A O 1
ATOM 3480 N N . GLN A 1 431 ? -6.950 -25.819 24.515 1.00 75.00 431 GLN A N 1
ATOM 3481 C CA . GLN A 1 431 ? -7.980 -26.554 23.812 1.00 75.00 431 GLN A CA 1
ATOM 3482 C C . GLN A 1 431 ? -8.284 -27.843 24.582 1.00 75.00 431 GLN A C 1
ATOM 3484 O O . GLN A 1 431 ? -7.437 -28.724 24.726 1.00 75.00 431 GLN A O 1
ATOM 3489 N N . SER A 1 432 ? -9.498 -27.927 25.116 1.00 62.75 432 SER A N 1
ATOM 3490 C CA . SER A 1 432 ? -10.032 -29.101 25.803 1.00 62.75 432 SER A CA 1
ATOM 3491 C C . SER A 1 432 ? -11.300 -29.506 25.077 1.00 62.75 432 SER A C 1
ATOM 3493 O O . SER A 1 432 ? -12.269 -28.750 25.143 1.00 62.75 432 SER A O 1
ATOM 3495 N N . SER A 1 433 ? -11.305 -30.689 24.446 1.00 51.84 433 SER A N 1
ATOM 3496 C CA . SER A 1 433 ? -12.519 -31.305 23.871 1.00 51.84 433 SER A CA 1
ATOM 3497 C C . SER A 1 433 ? -13.357 -30.281 23.085 1.00 51.84 433 SER A C 1
ATOM 3499 O O . SER A 1 433 ? -14.455 -29.921 23.503 1.00 51.84 433 SER A O 1
ATOM 3501 N N . ASP A 1 434 ? -12.727 -29.700 22.060 1.00 55.69 434 ASP A N 1
ATOM 3502 C CA . ASP A 1 434 ? -13.277 -28.718 21.114 1.00 55.69 434 ASP A CA 1
ATOM 3503 C C . ASP A 1 434 ? -13.688 -27.325 21.615 1.00 55.69 434 ASP A C 1
ATOM 3505 O O . ASP A 1 434 ? -14.116 -26.474 20.830 1.00 55.69 434 ASP A O 1
ATOM 3509 N N . ARG A 1 435 ? -13.455 -26.991 22.888 1.00 63.66 435 ARG A N 1
ATOM 3510 C CA . ARG A 1 435 ? -13.570 -25.603 23.369 1.00 63.66 435 ARG A CA 1
ATOM 3511 C C . ARG A 1 435 ? -12.250 -25.097 23.924 1.00 63.66 435 ARG A C 1
ATOM 3513 O O . ARG A 1 435 ? -11.547 -25.791 24.661 1.00 63.66 435 ARG A O 1
ATOM 3520 N N . LEU A 1 436 ? -11.921 -23.852 23.590 1.00 76.50 436 LEU A N 1
ATOM 3521 C CA . LEU A 1 436 ? -10.864 -23.137 24.287 1.00 76.50 436 LEU A CA 1
ATOM 3522 C C . LEU A 1 436 ? -11.352 -22.841 25.695 1.00 76.50 436 LEU A C 1
ATOM 3524 O O . LEU A 1 436 ? -12.412 -22.249 25.890 1.00 76.50 436 LEU A O 1
ATOM 3528 N N . ARG A 1 437 ? -10.586 -23.293 26.682 1.00 80.12 437 ARG A N 1
ATOM 3529 C CA . ARG A 1 437 ? -10.820 -22.965 28.082 1.00 80.12 437 ARG A CA 1
ATOM 3530 C C . ARG A 1 437 ? -9.650 -22.146 28.585 1.00 80.12 437 ARG A C 1
ATOM 3532 O O . ARG A 1 437 ? -8.502 -22.544 28.374 1.00 80.12 437 ARG A O 1
ATOM 3539 N N . PRO A 1 438 ? -9.911 -21.017 29.251 1.00 85.75 438 PRO A N 1
ATOM 3540 C CA . PRO A 1 438 ? -8.837 -20.274 29.859 1.00 85.75 438 PRO A CA 1
ATOM 3541 C C . PRO A 1 438 ? -8.329 -21.079 31.065 1.00 85.75 438 PRO A C 1
ATOM 3543 O O . PRO A 1 438 ? -9.107 -21.723 31.773 1.00 85.75 438 PRO A O 1
ATOM 3546 N N . THR A 1 439 ? -7.017 -21.089 31.293 1.00 84.69 439 THR A N 1
ATOM 3547 C CA . THR A 1 439 ? -6.411 -21.771 32.452 1.00 84.69 439 THR A CA 1
ATOM 3548 C C . THR A 1 439 ? -6.840 -21.147 33.779 1.00 84.69 439 THR A C 1
ATOM 3550 O O . THR A 1 439 ? -6.724 -21.772 34.828 1.00 84.69 439 THR A O 1
ATOM 3553 N N . GLU A 1 440 ? -7.341 -19.917 33.725 1.00 85.62 440 GLU A N 1
ATOM 3554 C CA . GLU A 1 440 ? -7.885 -19.140 34.832 1.00 85.62 440 GLU A CA 1
ATOM 3555 C C . GLU A 1 440 ? -9.062 -18.278 34.331 1.00 85.62 440 GLU A C 1
ATOM 3557 O O . GLU A 1 440 ? -9.112 -17.969 33.144 1.00 85.62 440 GLU A O 1
ATOM 3562 N N . PRO A 1 441 ? -10.024 -17.873 35.180 1.00 85.31 441 PRO A N 1
ATOM 3563 C CA . PRO A 1 441 ? -11.128 -17.013 34.753 1.00 85.31 441 PRO A CA 1
ATOM 3564 C C . PRO A 1 441 ? -10.638 -15.702 34.121 1.00 85.31 441 PRO A C 1
ATOM 3566 O O . PRO A 1 441 ? -9.743 -15.052 34.663 1.00 85.31 441 PRO A O 1
ATOM 3569 N N . ILE A 1 442 ? -11.265 -15.279 33.017 1.00 89.25 442 ILE A N 1
ATOM 3570 C CA . ILE A 1 442 ? -10.944 -14.009 32.353 1.00 89.25 442 ILE A CA 1
ATOM 3571 C C . ILE A 1 442 ? -11.517 -12.875 33.199 1.00 89.25 442 ILE A C 1
ATOM 3573 O O . ILE A 1 442 ? -12.700 -12.540 33.120 1.00 89.25 442 ILE A O 1
ATOM 3577 N N . ARG A 1 443 ? -10.665 -12.317 34.056 1.00 89.44 443 ARG A N 1
ATOM 3578 C CA . ARG A 1 443 ? -10.992 -11.204 34.945 1.00 89.44 443 ARG A CA 1
ATOM 3579 C C . ARG A 1 443 ? -10.190 -10.009 34.501 1.00 89.44 443 ARG A C 1
ATOM 3581 O O . ARG A 1 443 ? -8.983 -10.121 34.467 1.00 89.44 443 ARG A O 1
ATOM 3588 N N . ILE A 1 444 ? -10.815 -8.888 34.185 1.00 88.88 444 ILE A N 1
ATOM 3589 C CA . ILE A 1 444 ? -10.104 -7.646 33.886 1.00 88.88 444 ILE A CA 1
ATOM 3590 C C . ILE A 1 444 ? -10.251 -6.729 35.101 1.00 88.88 444 ILE A C 1
ATOM 3592 O O . ILE A 1 444 ? -11.386 -6.487 35.525 1.00 88.88 444 ILE A O 1
ATOM 3596 N N . PRO A 1 445 ? -9.150 -6.220 35.682 1.00 87.06 445 PRO A N 1
ATOM 3597 C CA . PRO A 1 445 ? -9.221 -5.279 36.787 1.00 87.06 445 PRO A CA 1
ATOM 3598 C C . PRO A 1 445 ? -10.080 -4.079 36.418 1.00 87.06 445 PRO A C 1
ATOM 3600 O O . PRO A 1 445 ? -10.009 -3.561 35.301 1.00 87.06 445 PRO A O 1
ATOM 3603 N N . PHE A 1 446 ? -10.859 -3.589 37.376 1.00 85.88 446 PHE A N 1
ATOM 3604 C CA . PHE A 1 446 ? -11.708 -2.422 37.154 1.00 85.88 446 PHE A CA 1
ATOM 3605 C C . PHE A 1 446 ? -10.915 -1.157 36.786 1.00 85.88 446 PHE A C 1
ATOM 3607 O O . PHE A 1 446 ? -11.432 -0.250 36.134 1.00 85.88 446 PHE A O 1
ATOM 3614 N N . SER A 1 447 ? -9.628 -1.135 37.140 1.00 80.81 447 SER A N 1
ATOM 3615 C CA . SER A 1 447 ? -8.632 -0.140 36.745 1.00 80.81 447 SER A CA 1
ATOM 3616 C C . SER A 1 447 ? -8.223 -0.184 35.264 1.00 80.81 447 SER A C 1
ATOM 3618 O O . SER A 1 447 ? -7.335 0.565 34.870 1.00 80.81 447 SER A O 1
ATOM 3620 N N . ILE A 1 448 ? -8.851 -0.999 34.410 1.00 83.19 448 ILE A N 1
ATOM 3621 C CA . ILE A 1 448 ? -8.625 -0.998 32.956 1.00 83.19 448 ILE A CA 1
ATOM 3622 C C . ILE A 1 448 ? -9.962 -0.739 32.236 1.00 83.19 448 ILE A C 1
ATOM 3624 O O . ILE A 1 448 ? -10.678 -1.681 31.914 1.00 83.19 448 ILE A O 1
ATOM 3628 N N . PRO A 1 449 ? -10.323 0.532 31.977 1.00 80.69 449 PRO A N 1
ATOM 3629 C CA . PRO A 1 449 ? -11.640 0.910 31.450 1.00 80.69 449 PRO A CA 1
ATOM 3630 C C . PRO A 1 449 ? -11.872 0.496 29.996 1.00 80.69 449 PRO A C 1
ATOM 3632 O O . PRO A 1 449 ? -13.002 0.218 29.608 1.00 80.69 449 PRO A O 1
ATOM 3635 N N . GLN A 1 450 ? -10.813 0.479 29.185 1.00 81.81 450 GLN A N 1
ATOM 3636 C CA . GLN A 1 450 ? -10.883 0.200 27.751 1.00 81.81 450 GLN A CA 1
ATOM 3637 C C . GLN A 1 450 ? -9.774 -0.787 27.340 1.00 81.81 450 GLN A C 1
ATOM 3639 O O . GLN A 1 450 ? -8.785 -0.381 26.721 1.00 81.81 450 GLN A O 1
ATOM 3644 N N . PRO A 1 451 ? -9.845 -2.063 27.765 1.00 82.81 451 PRO A N 1
ATOM 3645 C CA . PRO A 1 451 ? -8.803 -3.036 27.471 1.00 82.81 451 PRO A CA 1
ATOM 3646 C C . PRO A 1 451 ? -8.813 -3.407 25.986 1.00 82.81 451 PRO A C 1
ATOM 3648 O O . PRO A 1 451 ? -9.867 -3.578 25.367 1.00 82.81 451 PRO A O 1
ATOM 3651 N N . THR A 1 452 ? -7.617 -3.592 25.431 1.00 79.31 452 THR A N 1
ATOM 3652 C CA . THR A 1 452 ? -7.442 -4.275 24.149 1.00 79.31 452 THR A CA 1
ATOM 3653 C C . THR A 1 452 ? -6.990 -5.700 24.430 1.00 79.31 452 THR A C 1
ATOM 3655 O O . THR A 1 452 ? -5.977 -5.918 25.091 1.00 79.31 452 THR A O 1
ATOM 3658 N N . LEU A 1 453 ? -7.762 -6.667 23.949 1.00 84.75 453 LEU A N 1
ATOM 3659 C CA . LEU A 1 453 ? -7.439 -8.080 24.030 1.00 84.75 453 LEU A CA 1
ATOM 3660 C C . LEU A 1 453 ? -6.930 -8.560 22.683 1.00 84.75 453 LEU A C 1
ATOM 3662 O O . LEU A 1 453 ? -7.548 -8.285 21.655 1.00 84.75 453 LEU A O 1
ATOM 3666 N N . VAL A 1 454 ? -5.831 -9.299 22.701 1.00 83.00 454 VAL A N 1
ATOM 3667 C CA . VAL A 1 454 ? -5.203 -9.889 21.527 1.00 83.00 454 VAL A CA 1
ATOM 3668 C C . VAL A 1 454 ? -5.079 -11.381 21.764 1.00 83.00 454 VAL A C 1
ATOM 3670 O O . VAL A 1 454 ? -4.496 -11.821 22.748 1.00 83.00 454 VAL A O 1
ATOM 3673 N N . LEU A 1 455 ? -5.656 -12.166 20.871 1.00 85.69 455 LEU A N 1
ATOM 3674 C CA . LEU A 1 455 ? -5.516 -13.605 20.866 1.00 85.69 455 LEU A CA 1
ATOM 3675 C C . LEU A 1 455 ? -4.336 -13.976 19.972 1.00 85.69 455 LEU A C 1
ATOM 3677 O O . LEU A 1 455 ? -4.389 -13.762 18.761 1.00 85.69 455 LEU A O 1
ATOM 3681 N N . LEU A 1 456 ? -3.297 -14.526 20.582 1.00 84.56 456 LEU A N 1
ATOM 3682 C CA . LEU A 1 456 ? -2.053 -14.941 19.949 1.00 84.56 456 LEU A CA 1
ATOM 3683 C C . LEU A 1 456 ? -1.976 -16.464 19.908 1.00 84.56 456 LEU A C 1
ATOM 3685 O O . LEU A 1 456 ? -2.421 -17.132 20.845 1.00 84.56 456 LEU A O 1
ATOM 3689 N N . ASP A 1 457 ? -1.412 -17.015 18.841 1.00 83.25 457 ASP A N 1
ATOM 3690 C CA . ASP A 1 457 ? -1.069 -18.434 18.787 1.00 83.25 457 ASP A CA 1
ATOM 3691 C C . ASP A 1 457 ? 0.282 -18.746 19.458 1.00 83.25 457 ASP A C 1
ATOM 3693 O O . ASP A 1 457 ? 0.912 -17.884 20.073 1.00 83.25 457 ASP A O 1
ATOM 3697 N N . VAL A 1 458 ? 0.722 -20.003 19.357 1.00 80.69 458 VAL A N 1
ATOM 3698 C CA . VAL A 1 458 ? 2.006 -20.470 19.910 1.00 80.69 458 VAL A CA 1
ATOM 3699 C C . VAL A 1 458 ? 3.240 -19.803 19.288 1.00 80.69 458 VAL A C 1
ATOM 3701 O O . VAL A 1 458 ? 4.303 -19.846 19.899 1.00 80.69 458 VAL A O 1
ATOM 3704 N N . ASN A 1 459 ? 3.111 -19.187 18.110 1.00 76.44 459 ASN A N 1
ATOM 3705 C CA . ASN A 1 459 ? 4.176 -18.448 17.425 1.00 76.44 459 ASN A CA 1
ATOM 3706 C C . ASN A 1 459 ? 4.081 -16.934 17.681 1.00 76.44 459 ASN A C 1
ATOM 3708 O O . ASN A 1 459 ? 4.727 -16.154 16.986 1.00 76.44 459 ASN A O 1
ATOM 3712 N N . GLU A 1 460 ? 3.253 -16.519 18.644 1.00 73.25 460 GLU A N 1
ATOM 3713 C CA . GLU A 1 460 ? 2.911 -15.120 18.914 1.00 73.25 460 GLU A CA 1
ATOM 3714 C C . GLU A 1 460 ? 2.232 -14.395 17.735 1.00 73.25 460 GLU A C 1
ATOM 3716 O O . GLU A 1 460 ? 2.202 -13.165 17.686 1.00 73.25 460 GLU A O 1
ATOM 3721 N N . GLU A 1 461 ? 1.624 -15.131 16.798 1.00 71.81 461 GLU A N 1
ATOM 3722 C CA . GLU A 1 461 ? 0.880 -14.537 15.688 1.00 71.81 461 GLU A CA 1
ATOM 3723 C C . GLU A 1 461 ? -0.542 -14.156 16.133 1.00 71.81 461 GLU A C 1
ATOM 3725 O O . GLU A 1 461 ? -1.298 -14.979 16.662 1.00 71.81 461 GLU A O 1
ATOM 3730 N N . GLU A 1 462 ? -0.938 -12.906 15.883 1.00 79.19 462 GLU A N 1
ATOM 3731 C CA . GLU A 1 462 ? -2.279 -12.400 16.188 1.00 79.19 462 GLU A CA 1
ATOM 3732 C C . GLU A 1 462 ? -3.351 -13.080 15.328 1.00 79.19 462 GLU A C 1
ATOM 3734 O O . GLU A 1 462 ? -3.423 -12.894 14.114 1.00 79.19 462 GLU A O 1
ATOM 3739 N N . LYS A 1 463 ? -4.245 -13.831 15.977 1.00 79.19 463 LYS A N 1
ATOM 3740 C CA . LYS A 1 463 ? -5.423 -14.441 15.342 1.00 79.19 463 LYS A CA 1
ATOM 3741 C C . LYS A 1 463 ? -6.674 -13.591 15.481 1.00 79.19 463 LYS A C 1
ATOM 3743 O O . LYS A 1 463 ? -7.538 -13.614 14.605 1.00 79.19 463 LYS A O 1
ATOM 3748 N N . HIS A 1 464 ? -6.803 -12.856 16.582 1.00 73.81 464 HIS A N 1
ATOM 3749 C CA . HIS A 1 464 ? -7.967 -12.012 16.817 1.00 73.81 464 HIS A CA 1
ATOM 3750 C C . HIS A 1 464 ? -7.660 -10.857 17.766 1.00 73.81 464 HIS A C 1
ATOM 3752 O O . HIS A 1 464 ? -6.817 -10.987 18.647 1.00 73.81 464 HIS A O 1
ATOM 3758 N N . ARG A 1 465 ? -8.387 -9.744 17.632 1.00 74.75 465 ARG A N 1
ATOM 3759 C CA . ARG A 1 465 ? -8.245 -8.578 18.508 1.00 74.75 465 ARG A CA 1
ATOM 3760 C C . ARG A 1 465 ? -9.590 -7.933 18.802 1.00 74.75 465 ARG A C 1
ATOM 3762 O O . ARG A 1 465 ? -10.361 -7.660 17.882 1.00 74.75 465 ARG A O 1
ATOM 3769 N N . VAL A 1 466 ? -9.832 -7.649 20.079 1.00 77.12 466 VAL A N 1
ATOM 3770 C CA . VAL A 1 466 ? -11.058 -7.024 20.587 1.00 77.12 466 VAL A CA 1
ATOM 3771 C C . VAL A 1 466 ? -10.700 -5.790 21.406 1.00 77.12 466 VAL A C 1
ATOM 3773 O O . VAL A 1 466 ? -9.933 -5.872 22.359 1.00 77.12 466 VAL A O 1
ATOM 3776 N N . GLU A 1 467 ? -11.266 -4.643 21.041 1.00 74.00 467 GLU A N 1
ATOM 3777 C CA . GLU A 1 467 ? -11.280 -3.447 21.889 1.00 74.00 467 GLU A CA 1
ATOM 3778 C C . GLU A 1 467 ? -12.596 -3.452 22.671 1.00 74.00 467 GLU A C 1
ATOM 3780 O O . GLU A 1 467 ? -13.665 -3.470 22.059 1.00 74.00 467 GLU A O 1
ATOM 3785 N N . LEU A 1 468 ? -12.527 -3.460 24.001 1.00 79.00 468 LEU A N 1
ATOM 3786 C CA . LEU A 1 468 ? -13.709 -3.340 24.854 1.00 79.00 468 LEU A CA 1
ATOM 3787 C C . LEU A 1 468 ? -13.782 -1.942 25.459 1.00 79.00 468 LEU A C 1
ATOM 3789 O O . LEU A 1 468 ? -12.757 -1.333 25.750 1.00 79.00 468 LEU A O 1
ATOM 3793 N N . GLU A 1 469 ? -14.998 -1.473 25.719 1.00 79.44 469 GLU A N 1
ATOM 3794 C CA . GLU A 1 469 ? -15.262 -0.304 26.553 1.00 79.44 469 GLU A CA 1
ATOM 3795 C C . GLU A 1 469 ? -16.105 -0.742 27.753 1.00 79.44 469 GLU A C 1
ATOM 3797 O O . GLU A 1 469 ? -17.301 -0.992 27.633 1.00 79.44 469 GLU A O 1
ATOM 3802 N N . LEU A 1 470 ? -15.458 -0.894 28.909 1.00 84.94 470 LEU A N 1
ATOM 3803 C CA . LEU A 1 470 ? -16.093 -1.361 30.146 1.00 84.94 470 LEU A CA 1
ATOM 3804 C C . LEU A 1 470 ? -16.780 -0.207 30.877 1.00 84.94 470 LEU A C 1
ATOM 3806 O O . LEU A 1 470 ? -17.884 -0.353 31.398 1.00 84.94 470 LEU A O 1
ATOM 3810 N N . TRP A 1 471 ? -16.129 0.955 30.888 1.00 82.69 471 TRP A N 1
ATOM 3811 C CA . TRP A 1 471 ? -16.678 2.227 31.348 1.00 82.69 471 TRP A CA 1
ATOM 3812 C C . TRP A 1 471 ? -15.888 3.387 30.741 1.00 82.69 471 TRP A C 1
ATOM 3814 O O . TRP A 1 471 ? -14.722 3.224 30.384 1.00 82.69 471 TRP A O 1
ATOM 3824 N N . ASP A 1 472 ? -16.519 4.557 30.619 1.00 75.56 472 ASP A N 1
ATOM 3825 C CA . ASP A 1 472 ? -15.883 5.750 30.056 1.00 75.56 472 ASP A CA 1
ATOM 3826 C C . ASP A 1 472 ? -15.132 6.520 31.162 1.00 75.56 472 ASP A C 1
ATOM 3828 O O . ASP A 1 472 ? -15.760 7.032 32.095 1.00 75.56 472 ASP A O 1
ATOM 3832 N N . PRO A 1 473 ? -13.794 6.665 31.081 1.00 72.25 473 PRO A N 1
ATOM 3833 C CA . PRO A 1 473 ? -13.020 7.424 32.062 1.00 72.25 473 PRO A CA 1
ATOM 3834 C C . PRO A 1 473 ? -13.397 8.902 32.155 1.00 72.25 473 PRO A C 1
ATOM 3836 O O . PRO A 1 473 ? -13.072 9.557 33.145 1.00 72.25 473 PRO A O 1
ATOM 3839 N N . SER A 1 474 ? -14.034 9.454 31.125 1.00 67.81 474 SER A N 1
ATOM 3840 C CA . SER A 1 474 ? -14.432 10.857 31.090 1.00 67.81 474 SER A CA 1
ATOM 3841 C C . SER A 1 474 ? -15.733 11.142 31.845 1.00 67.81 474 SER A C 1
ATOM 3843 O O . SER A 1 474 ? -15.938 12.288 32.244 1.00 67.81 474 SER A O 1
ATOM 3845 N N . GLU A 1 475 ? -16.553 10.124 32.130 1.00 74.25 475 GLU A N 1
ATOM 3846 C CA . GLU A 1 475 ? -17.828 10.293 32.837 1.00 74.25 475 GLU A CA 1
ATOM 3847 C C . GLU A 1 475 ? -17.656 10.636 34.315 1.00 74.25 475 GLU A C 1
ATOM 3849 O O . GLU A 1 475 ? -16.810 10.073 35.006 1.00 74.25 475 GLU A O 1
ATOM 3854 N N . GLU A 1 476 ? -18.494 11.535 34.827 1.00 77.75 476 GLU A N 1
ATOM 3855 C CA . GLU A 1 476 ? -18.498 11.925 36.238 1.00 77.75 476 GLU A CA 1
ATOM 3856 C C . GLU A 1 476 ? -18.905 10.766 37.140 1.00 77.75 476 GLU A C 1
ATOM 3858 O O . GLU A 1 476 ? -18.252 10.529 38.154 1.00 77.75 476 GLU A O 1
ATOM 3863 N N . ILE A 1 477 ? -19.980 10.069 36.753 1.00 85.62 477 ILE A N 1
ATOM 3864 C CA . ILE A 1 477 ? -20.594 8.983 37.510 1.00 85.62 477 ILE A CA 1
ATOM 3865 C C . ILE A 1 477 ? -21.004 7.848 36.571 1.00 85.62 477 ILE A C 1
ATOM 3867 O O . ILE A 1 477 ? -21.763 8.076 35.631 1.00 85.62 477 ILE A O 1
ATOM 3871 N N . ALA A 1 478 ? -20.564 6.627 36.876 1.00 88.62 478 ALA A N 1
ATOM 3872 C CA . ALA A 1 478 ? -21.039 5.393 36.252 1.00 88.62 478 ALA A CA 1
ATOM 3873 C C . ALA A 1 478 ? -21.595 4.447 37.324 1.00 88.62 478 ALA A C 1
ATOM 3875 O O . ALA A 1 478 ? -20.969 4.260 38.368 1.00 88.62 478 ALA A O 1
ATOM 3876 N N . ILE A 1 479 ? -22.760 3.842 37.076 1.00 91.19 479 ILE A N 1
ATOM 3877 C CA . ILE A 1 479 ? -23.433 2.962 38.040 1.00 91.19 479 ILE A CA 1
ATOM 3878 C C . ILE A 1 479 ? -23.555 1.555 37.473 1.00 91.19 479 ILE A C 1
ATOM 3880 O O . ILE A 1 479 ? -23.906 1.367 36.309 1.00 91.19 479 ILE A O 1
ATOM 3884 N N . PHE A 1 480 ? -23.289 0.564 38.317 1.00 92.81 480 PHE A N 1
ATOM 3885 C CA . PHE A 1 480 ? -23.455 -0.849 38.008 1.00 92.81 480 PHE A CA 1
ATOM 3886 C C . PHE A 1 480 ? -24.313 -1.510 39.081 1.00 92.81 480 PHE A C 1
ATOM 3888 O O . PHE A 1 480 ? -24.063 -1.332 40.275 1.00 92.81 480 PHE A O 1
ATOM 3895 N N . ASP A 1 481 ? -25.313 -2.284 38.672 1.00 91.81 481 ASP A N 1
ATOM 3896 C CA . ASP A 1 481 ? -26.088 -3.119 39.592 1.00 91.81 481 ASP A CA 1
ATOM 3897 C C . ASP A 1 481 ? -25.252 -4.344 39.966 1.00 91.81 481 ASP A C 1
ATOM 3899 O O . ASP A 1 481 ? -24.879 -5.138 39.107 1.00 91.81 481 ASP A O 1
ATOM 3903 N N . ILE A 1 482 ? -24.937 -4.505 41.252 1.00 91.56 482 ILE A N 1
ATOM 3904 C CA . ILE A 1 482 ? -24.079 -5.601 41.730 1.00 91.56 482 ILE A CA 1
ATOM 3905 C C . ILE A 1 482 ? -24.748 -6.967 41.538 1.00 91.56 482 ILE A C 1
ATOM 3907 O O . ILE A 1 482 ? -24.055 -7.973 41.406 1.00 91.56 482 ILE A O 1
ATOM 3911 N N . SER A 1 483 ? -26.084 -7.026 41.506 1.00 86.31 483 SER A N 1
ATOM 3912 C CA . SER A 1 483 ? -26.810 -8.296 41.400 1.00 86.31 483 SER A CA 1
ATOM 3913 C C . SER A 1 483 ? -26.641 -8.974 40.040 1.00 86.31 483 SER A C 1
ATOM 3915 O O . SER A 1 483 ? -26.682 -10.200 39.960 1.00 86.31 483 SER A O 1
ATOM 3917 N N . ASN A 1 484 ? -26.437 -8.192 38.978 1.00 86.25 484 ASN A N 1
ATOM 3918 C CA . ASN A 1 484 ? -26.274 -8.691 37.612 1.00 86.25 484 ASN A CA 1
ATOM 3919 C C . ASN A 1 484 ? -25.009 -8.168 36.913 1.00 86.25 484 ASN A C 1
ATOM 3921 O O . ASN A 1 484 ? -24.789 -8.500 35.753 1.00 86.25 484 ASN A O 1
ATOM 3925 N N . GLY A 1 485 ? -24.219 -7.328 37.587 1.00 86.62 485 GLY A N 1
ATOM 3926 C CA . GLY A 1 485 ? -23.002 -6.688 37.094 1.00 86.62 485 GLY A CA 1
ATOM 3927 C C . GLY A 1 485 ? -23.188 -5.766 35.887 1.00 86.62 485 GLY A C 1
ATOM 3928 O O . GLY A 1 485 ? -22.187 -5.350 35.298 1.00 86.62 485 GLY A O 1
ATOM 3929 N N . LYS A 1 486 ? -24.430 -5.454 35.493 1.00 88.12 486 LYS A N 1
ATOM 3930 C CA . LYS A 1 486 ? -24.727 -4.633 34.317 1.00 88.12 486 LYS A CA 1
ATOM 3931 C C . LYS A 1 486 ? -24.672 -3.151 34.655 1.00 88.12 486 LYS A C 1
ATOM 3933 O O . LYS A 1 486 ? -25.044 -2.717 35.747 1.00 88.12 486 LYS A O 1
ATOM 3938 N N . ARG A 1 487 ? -24.234 -2.370 33.671 1.00 87.56 487 ARG A N 1
ATOM 3939 C CA . ARG A 1 487 ? -24.210 -0.910 33.738 1.00 87.56 487 ARG A CA 1
ATOM 3940 C C . ARG A 1 487 ? -25.623 -0.339 33.614 1.00 87.56 487 ARG A C 1
ATOM 3942 O O . ARG A 1 487 ? -26.418 -0.819 32.809 1.00 87.56 487 ARG A O 1
ATOM 3949 N N . ILE A 1 488 ? -25.897 0.697 34.395 1.00 87.88 488 ILE A N 1
ATOM 3950 C CA . ILE A 1 488 ? -27.155 1.446 34.443 1.00 87.88 488 ILE A CA 1
ATOM 3951 C C . ILE A 1 488 ? -26.843 2.905 34.115 1.00 87.88 488 ILE A C 1
ATOM 3953 O O . ILE A 1 488 ? -25.804 3.428 34.530 1.00 87.88 488 ILE A O 1
ATOM 3957 N N . ASP A 1 489 ? -27.733 3.572 33.379 1.00 79.94 489 ASP A N 1
ATOM 3958 C CA . ASP A 1 489 ? -27.617 5.022 33.205 1.00 79.94 489 ASP A CA 1
ATOM 3959 C C . ASP A 1 489 ? -27.948 5.717 34.528 1.00 79.94 489 ASP A C 1
ATOM 3961 O O . ASP A 1 489 ? -29.084 5.673 35.001 1.00 79.94 489 ASP A O 1
ATOM 3965 N N . ALA A 1 490 ? -26.943 6.356 35.127 1.00 79.88 490 ALA A N 1
ATOM 3966 C CA . ALA A 1 490 ? -27.057 6.957 36.446 1.00 79.88 490 ALA A CA 1
ATOM 3967 C C . ALA A 1 490 ? -28.126 8.060 36.534 1.00 79.88 490 ALA A C 1
ATOM 3969 O O . ALA A 1 490 ? -28.634 8.316 37.623 1.00 79.88 490 ALA A O 1
ATOM 3970 N N . PHE A 1 491 ? -28.449 8.735 35.429 1.00 75.12 491 PHE A N 1
ATOM 3971 C CA . PHE A 1 491 ? -29.295 9.931 35.427 1.00 75.12 491 PHE A CA 1
ATOM 3972 C C . PHE A 1 491 ? -30.717 9.649 34.944 1.00 75.12 491 PHE A C 1
ATOM 3974 O O . PHE A 1 491 ? -31.646 10.334 35.367 1.00 75.12 491 PHE A O 1
ATOM 3981 N N . GLU A 1 492 ? -30.894 8.658 34.072 1.00 73.25 492 GLU A N 1
ATOM 3982 C CA . GLU A 1 492 ? -32.197 8.353 33.474 1.00 73.25 492 GLU A CA 1
ATOM 3983 C C . GLU A 1 492 ? -32.889 7.169 34.152 1.00 73.25 492 GLU A C 1
ATOM 3985 O O . GLU A 1 492 ? -34.095 7.205 34.404 1.00 73.25 492 GLU A O 1
ATOM 3990 N N . GLN A 1 493 ? -32.139 6.109 34.462 1.00 77.50 493 GLN A N 1
ATOM 3991 C CA . GLN A 1 493 ? -32.736 4.851 34.893 1.00 77.50 493 GLN A CA 1
ATOM 3992 C C . GLN A 1 493 ? -33.094 4.861 36.380 1.00 77.50 493 GLN A C 1
ATOM 3994 O O . GLN A 1 493 ? -32.368 5.367 37.231 1.00 77.50 493 GLN A O 1
ATOM 3999 N N . PHE A 1 494 ? -34.238 4.251 36.688 1.00 81.94 494 PHE A N 1
ATOM 4000 C CA . PHE A 1 494 ? -34.737 4.091 38.048 1.00 81.94 494 PHE A CA 1
ATOM 4001 C C . PHE A 1 494 ? -33.822 3.180 38.883 1.00 81.94 494 PHE A C 1
ATOM 4003 O O . PHE A 1 494 ? -33.553 2.036 38.501 1.00 81.94 494 PHE A O 1
ATOM 4010 N N . ILE A 1 495 ? -33.397 3.660 40.055 1.00 86.88 495 ILE A N 1
ATOM 4011 C CA . ILE A 1 495 ? -32.485 2.949 40.963 1.00 86.88 495 ILE A CA 1
ATOM 4012 C C . ILE A 1 495 ? -33.252 2.506 42.210 1.00 86.88 495 ILE A C 1
ATOM 4014 O O . ILE A 1 495 ? -33.950 3.285 42.855 1.00 86.88 495 ILE A O 1
ATOM 4018 N N . ARG A 1 496 ? -33.132 1.225 42.570 1.00 86.62 496 ARG A N 1
ATOM 4019 C CA . ARG A 1 496 ? -33.906 0.615 43.654 1.00 86.62 496 ARG A CA 1
ATOM 4020 C C . ARG A 1 496 ? -33.121 0.580 44.955 1.00 86.62 496 ARG A C 1
ATOM 4022 O O . ARG A 1 496 ? -32.070 -0.035 45.030 1.00 86.62 496 ARG A O 1
ATOM 4029 N N . ILE A 1 497 ? -33.691 1.122 46.022 1.00 88.88 497 ILE A N 1
ATOM 4030 C CA . ILE A 1 497 ? -33.038 1.168 47.343 1.00 88.88 497 ILE A CA 1
ATOM 4031 C C . ILE A 1 497 ? -32.746 -0.226 47.925 1.00 88.88 497 ILE A C 1
ATOM 4033 O O . ILE A 1 497 ? -31.777 -0.422 48.652 1.00 88.88 497 ILE A O 1
ATOM 4037 N N . ASN A 1 498 ? -33.554 -1.226 47.574 1.00 87.88 498 ASN A N 1
ATOM 4038 C CA . ASN A 1 498 ? -33.386 -2.610 48.021 1.00 87.88 498 ASN A CA 1
ATOM 4039 C C . ASN A 1 498 ? -32.382 -3.418 47.177 1.00 87.88 498 ASN A C 1
ATOM 4041 O O . ASN A 1 498 ? -32.487 -4.640 47.099 1.00 87.88 498 ASN A O 1
ATOM 4045 N N . ARG A 1 499 ? -31.451 -2.748 46.495 1.00 90.75 499 ARG A N 1
ATOM 4046 C CA . ARG A 1 499 ? -30.371 -3.372 45.729 1.00 90.75 499 ARG A CA 1
ATOM 4047 C C . ARG A 1 499 ? -29.042 -2.711 46.048 1.00 90.75 499 ARG A C 1
ATOM 4049 O O . ARG A 1 499 ? -29.000 -1.559 46.477 1.00 90.75 499 ARG A O 1
ATOM 4056 N N . SER A 1 500 ? -27.971 -3.463 45.813 1.00 91.50 500 SER A N 1
ATOM 4057 C CA . SER A 1 500 ? -26.604 -2.970 45.955 1.00 91.50 500 SER A CA 1
ATOM 4058 C C . SER A 1 500 ? -26.053 -2.486 44.614 1.00 91.50 500 SER A C 1
ATOM 4060 O O . SER A 1 500 ? -26.299 -3.113 43.581 1.00 91.50 500 SER A O 1
ATOM 4062 N N . TYR A 1 501 ? -25.268 -1.410 44.636 1.00 93.19 501 TYR A N 1
ATOM 4063 C CA . TYR A 1 501 ? -24.691 -0.792 43.440 1.00 93.19 501 TYR A CA 1
ATOM 4064 C C . TYR A 1 501 ? -23.201 -0.496 43.613 1.00 93.19 501 TYR A C 1
ATOM 4066 O O . TYR A 1 501 ? -22.761 -0.107 44.694 1.00 93.19 501 TYR A O 1
ATOM 4074 N N . ALA A 1 502 ? -22.432 -0.631 42.532 1.00 92.81 502 ALA A N 1
ATOM 4075 C CA . ALA A 1 502 ? -21.133 0.020 42.416 1.00 92.81 502 ALA A CA 1
ATOM 4076 C C . ALA A 1 502 ? -21.346 1.391 41.781 1.00 92.81 502 ALA A C 1
ATOM 4078 O O . ALA A 1 502 ? -21.871 1.473 40.669 1.00 92.81 502 ALA A O 1
ATOM 4079 N N . VAL A 1 503 ? -20.922 2.452 42.459 1.00 92.12 503 VAL A N 1
ATOM 4080 C CA . VAL A 1 503 ? -20.939 3.806 41.904 1.00 92.12 503 VAL A CA 1
ATOM 4081 C C . VAL A 1 503 ? -19.505 4.251 41.691 1.00 92.12 503 VAL A C 1
ATOM 4083 O O . VAL A 1 503 ? -18.753 4.394 42.646 1.00 92.12 503 VAL A O 1
ATOM 4086 N N . VAL A 1 504 ? -19.102 4.447 40.443 1.00 89.69 504 VAL A N 1
ATOM 4087 C CA . VAL A 1 504 ? -17.798 5.018 40.103 1.00 89.69 504 VAL A CA 1
ATOM 4088 C C . VAL A 1 504 ? -17.972 6.505 39.967 1.00 89.69 504 VAL A C 1
ATOM 4090 O O . VAL A 1 504 ? -18.776 6.936 39.151 1.00 89.69 504 VAL A O 1
ATOM 4093 N N . THR A 1 505 ? -17.211 7.277 40.721 1.00 89.94 505 THR A N 1
ATOM 4094 C CA . THR A 1 505 ? -17.187 8.728 40.640 1.00 89.94 505 THR A CA 1
ATOM 4095 C C . THR A 1 505 ? -15.790 9.219 40.316 1.00 89.94 505 THR A C 1
ATOM 4097 O O . THR A 1 505 ? -14.799 8.496 40.436 1.00 89.94 505 THR A O 1
ATOM 4100 N N . THR A 1 506 ? -15.686 10.481 39.936 1.00 85.81 506 THR A N 1
ATOM 4101 C CA . THR A 1 506 ? -14.427 11.219 40.023 1.00 85.81 506 THR A CA 1
ATOM 4102 C C . THR A 1 506 ? -14.021 11.416 41.479 1.00 85.81 506 THR A C 1
ATOM 4104 O O . THR A 1 506 ? -14.860 11.339 42.379 1.00 85.81 506 THR A O 1
ATOM 4107 N N . ASP A 1 507 ? -12.727 11.578 41.738 1.00 85.06 507 ASP A N 1
ATOM 4108 C CA . ASP A 1 507 ? -12.211 11.692 43.105 1.00 85.06 507 ASP A CA 1
ATOM 4109 C C . ASP A 1 507 ? -12.492 13.052 43.768 1.00 85.06 507 ASP A C 1
ATOM 4111 O O . ASP A 1 507 ? -12.359 13.176 44.984 1.00 85.06 507 ASP A O 1
ATOM 4115 N N . ASP A 1 508 ? -12.967 14.034 42.996 1.00 83.75 508 ASP A N 1
ATOM 4116 C CA . ASP A 1 508 ? -13.501 15.319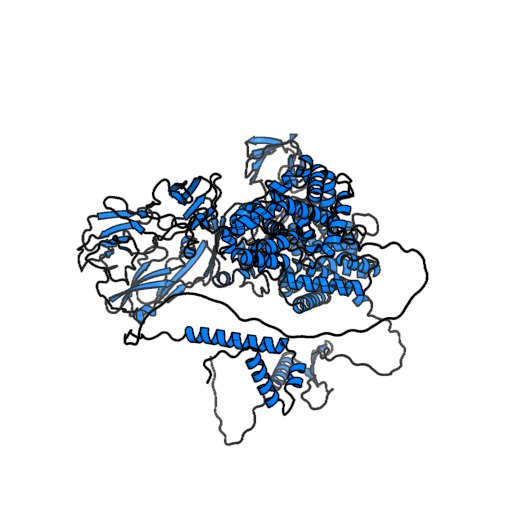 43.461 1.00 83.75 508 ASP A CA 1
ATOM 4117 C C . ASP A 1 508 ? -14.993 15.273 43.856 1.00 83.75 508 ASP A C 1
ATOM 4119 O O . ASP A 1 508 ? -15.554 16.305 44.242 1.00 83.75 508 ASP A O 1
ATOM 4123 N N . LEU A 1 509 ? -15.632 14.097 43.782 1.00 86.62 509 LEU A N 1
ATOM 4124 C CA . LEU A 1 509 ? -16.998 13.859 44.254 1.00 86.62 509 LEU A CA 1
ATOM 4125 C C . LEU A 1 509 ? -17.014 13.197 45.635 1.00 86.62 509 LEU A C 1
ATOM 4127 O O . LEU A 1 509 ? -16.356 12.187 45.884 1.00 86.62 509 LEU A O 1
ATOM 4131 N N . VAL A 1 510 ? -17.837 13.755 46.516 1.00 88.88 510 VAL A N 1
ATOM 4132 C CA . VAL A 1 510 ? -18.020 13.357 47.908 1.00 88.88 510 VAL A CA 1
ATOM 4133 C C . VAL A 1 510 ? -19.452 12.844 48.098 1.00 88.88 510 VAL A C 1
ATOM 4135 O O . VAL A 1 510 ? -20.406 13.523 47.702 1.00 88.88 510 VAL A O 1
ATOM 4138 N N . PRO A 1 511 ? -19.649 11.652 48.687 1.00 92.06 511 PRO A N 1
ATOM 4139 C CA . PRO A 1 511 ? -20.983 11.171 49.014 1.00 92.06 511 PRO A CA 1
ATOM 4140 C C . PRO A 1 511 ? -21.574 11.963 50.192 1.00 92.06 511 PRO A C 1
ATOM 4142 O O . PRO A 1 511 ? -20.897 12.247 51.176 1.00 92.06 511 PRO A O 1
ATOM 4145 N N . SER A 1 512 ? -22.867 12.275 50.113 1.00 87.81 512 SER A N 1
ATOM 4146 C CA . SER A 1 512 ? -23.663 12.929 51.177 1.00 87.81 512 SER A CA 1
ATOM 4147 C C . SER A 1 512 ? -23.692 12.169 52.507 1.00 87.81 512 SER A C 1
ATOM 4149 O O . SER A 1 512 ? -23.930 12.763 53.554 1.00 87.81 512 SER A O 1
ATOM 4151 N N . HIS A 1 513 ? -23.471 10.857 52.462 1.00 86.38 513 HIS A N 1
ATOM 4152 C CA . HIS A 1 513 ? -23.407 9.975 53.620 1.00 86.38 513 HIS A CA 1
ATOM 4153 C C . HIS A 1 513 ? -22.087 9.206 53.565 1.00 86.38 513 HIS A C 1
ATOM 4155 O O . HIS A 1 513 ? -21.624 8.848 52.480 1.00 86.38 513 HIS A O 1
ATOM 4161 N N . SER A 1 514 ? -21.485 8.925 54.720 1.00 83.38 514 SER A N 1
ATOM 4162 C CA . SER A 1 514 ? -20.255 8.136 54.778 1.00 83.38 514 SER A CA 1
ATOM 4163 C C . SER A 1 514 ? -20.499 6.728 54.237 1.00 83.38 514 SER A C 1
ATOM 4165 O O . SER A 1 514 ? -21.345 5.993 54.746 1.00 83.38 514 SER A O 1
ATOM 4167 N N . ILE A 1 515 ? -19.747 6.356 53.203 1.00 87.56 515 ILE A N 1
ATOM 4168 C CA . ILE A 1 515 ? -19.699 4.990 52.688 1.00 87.56 515 ILE A CA 1
ATOM 4169 C C . ILE A 1 515 ? -18.395 4.368 53.169 1.00 87.56 515 ILE A C 1
ATOM 4171 O O . ILE A 1 515 ? -17.314 4.757 52.731 1.00 87.56 515 ILE A O 1
ATOM 4175 N N . ASP A 1 516 ? -18.504 3.359 54.027 1.00 82.69 516 ASP A N 1
ATOM 4176 C CA . ASP A 1 516 ? -17.337 2.696 54.623 1.00 82.69 516 ASP A CA 1
ATOM 4177 C C . ASP A 1 516 ? -16.609 1.762 53.640 1.00 82.69 516 ASP A C 1
ATOM 4179 O O . ASP A 1 516 ? -15.493 1.319 53.899 1.00 82.69 516 ASP A O 1
ATOM 4183 N N . LYS A 1 517 ? -17.240 1.444 52.502 1.00 89.00 517 LYS A N 1
ATOM 4184 C CA . LYS A 1 517 ? -16.753 0.487 51.500 1.00 89.00 517 LYS A CA 1
ATOM 4185 C C . LYS A 1 517 ? -16.452 1.183 50.169 1.00 89.00 517 LYS A C 1
ATOM 4187 O O . LYS A 1 517 ? -17.368 1.490 49.405 1.00 89.00 517 LYS A O 1
ATOM 4192 N N . TRP A 1 518 ? -15.174 1.405 49.867 1.00 90.56 518 TRP A N 1
ATOM 4193 C CA . TRP A 1 518 ? -14.736 2.070 48.633 1.00 90.56 518 TRP A CA 1
ATOM 4194 C C . TRP A 1 518 ? -13.375 1.568 48.133 1.00 90.56 518 TRP A C 1
ATOM 4196 O O . TRP A 1 518 ? -12.624 0.927 48.865 1.00 90.56 518 TRP A O 1
ATOM 4206 N N . PHE A 1 519 ? -13.060 1.866 46.871 1.00 88.50 519 PHE A N 1
ATOM 4207 C CA . PHE A 1 519 ? -11.799 1.529 46.209 1.00 88.50 519 PHE A CA 1
ATOM 4208 C C . PHE A 1 519 ? -11.309 2.694 45.329 1.00 88.50 519 PHE A C 1
ATOM 4210 O O . PHE A 1 519 ? -12.095 3.273 44.582 1.00 88.50 519 PHE A O 1
ATOM 4217 N N . ARG A 1 520 ? -10.016 3.054 45.387 1.00 87.81 520 ARG A N 1
ATOM 4218 C CA . ARG A 1 520 ? -9.453 4.193 44.626 1.00 87.81 520 ARG A CA 1
ATOM 4219 C C . ARG A 1 520 ? -8.698 3.747 43.376 1.00 87.81 520 ARG A C 1
ATOM 4221 O O . ARG A 1 520 ? -7.731 2.996 43.459 1.00 87.81 520 ARG A O 1
ATOM 4228 N N . LEU A 1 521 ? -9.057 4.316 42.228 1.00 83.31 521 LEU A N 1
ATOM 4229 C CA . LEU A 1 521 ? -8.455 4.044 40.921 1.00 83.31 521 LEU A CA 1
ATOM 4230 C C . LEU A 1 521 ? -7.446 5.148 40.571 1.00 83.31 521 LEU A C 1
ATOM 4232 O O . LEU A 1 521 ? -7.740 6.069 39.810 1.00 83.31 521 LEU A O 1
ATOM 4236 N N . ARG A 1 522 ? -6.234 5.052 41.133 1.00 75.31 522 ARG A N 1
ATOM 4237 C CA . ARG A 1 522 ? -5.200 6.110 41.060 1.00 75.31 522 ARG A CA 1
ATOM 4238 C C . ARG A 1 522 ? -4.816 6.551 39.641 1.00 75.31 522 ARG A C 1
ATOM 4240 O O . ARG A 1 522 ? -4.379 7.674 39.468 1.00 75.31 522 ARG A O 1
ATOM 4247 N N . LYS A 1 523 ? -4.952 5.682 38.634 1.00 70.44 523 LYS A N 1
ATOM 4248 C CA . LYS A 1 523 ? -4.579 5.987 37.239 1.00 70.44 523 LYS A CA 1
ATOM 4249 C C . LYS A 1 523 ? -5.574 6.920 36.527 1.00 70.44 523 LYS A C 1
ATOM 4251 O O . LYS A 1 523 ? -5.232 7.475 35.489 1.00 70.44 523 LYS A O 1
ATOM 4256 N N . PHE A 1 524 ? -6.796 7.058 37.045 1.00 69.62 524 PHE A N 1
ATOM 4257 C CA . PHE A 1 524 ? -7.888 7.788 36.383 1.00 69.62 524 PHE A CA 1
ATOM 4258 C C . PHE A 1 524 ? -8.525 8.866 37.259 1.00 69.62 524 PHE A C 1
ATOM 4260 O O . PHE A 1 524 ? -9.541 9.424 36.849 1.00 69.62 524 PHE A O 1
ATOM 4267 N N . ASP A 1 525 ? -7.983 9.113 38.455 1.00 80.56 525 ASP A N 1
ATOM 4268 C CA . ASP A 1 525 ? -8.560 10.038 39.438 1.00 80.56 525 ASP A CA 1
ATOM 4269 C C . ASP A 1 525 ? -10.044 9.723 39.710 1.00 80.56 525 ASP A C 1
ATOM 4271 O O . ASP A 1 525 ? -10.934 10.575 39.669 1.00 80.56 525 ASP A O 1
ATOM 4275 N N . LYS A 1 526 ? -10.326 8.428 39.926 1.00 86.31 526 LYS A N 1
ATOM 4276 C CA . LYS A 1 526 ? -11.670 7.907 40.213 1.00 86.31 526 LYS A CA 1
ATOM 4277 C C . LYS A 1 526 ? -11.739 7.190 41.556 1.00 86.31 526 LYS A C 1
ATOM 4279 O O . LYS A 1 526 ? -10.762 6.599 42.026 1.00 86.31 526 LYS A O 1
ATOM 4284 N N . MET A 1 527 ? -12.943 7.169 42.111 1.00 89.38 527 MET A N 1
ATOM 4285 C CA . MET A 1 527 ? -13.336 6.432 43.306 1.00 89.38 527 MET A CA 1
ATOM 4286 C C . MET A 1 527 ? -14.490 5.496 42.951 1.00 89.38 527 MET A C 1
ATOM 4288 O O . MET A 1 527 ? -15.466 5.925 42.353 1.00 89.38 527 MET A O 1
ATOM 4292 N N . ALA A 1 528 ? -14.396 4.219 43.300 1.00 90.69 528 ALA A N 1
ATOM 4293 C CA . ALA A 1 528 ? -15.519 3.292 43.247 1.00 90.69 528 ALA A CA 1
ATOM 4294 C C . ALA A 1 528 ? -16.097 3.136 44.657 1.00 90.69 528 ALA A C 1
ATOM 4296 O O . ALA A 1 528 ? -15.365 2.843 45.600 1.00 90.69 528 ALA A O 1
ATOM 4297 N N . TRP A 1 529 ? -17.405 3.304 44.799 1.00 92.31 529 TRP A N 1
ATOM 4298 C CA . TRP A 1 529 ? -18.143 3.233 46.056 1.00 92.31 529 TRP A CA 1
ATOM 4299 C C . TRP A 1 529 ? -19.096 2.041 46.029 1.00 92.31 529 TRP A C 1
ATOM 4301 O O . TRP A 1 529 ? -19.812 1.846 45.044 1.00 92.31 529 TRP A O 1
ATOM 4311 N N . PHE A 1 530 ? -19.120 1.250 47.101 1.00 92.44 530 PHE A N 1
ATOM 4312 C CA . PHE A 1 530 ? -20.049 0.133 47.243 1.00 92.44 530 PHE A CA 1
ATOM 4313 C C . PHE A 1 530 ? -21.269 0.584 48.047 1.00 92.44 530 PHE A C 1
ATOM 4315 O O . PHE A 1 530 ? -21.221 0.710 49.273 1.00 92.44 530 PHE A O 1
ATOM 4322 N N . LEU A 1 531 ? -22.375 0.819 47.350 1.00 91.94 531 LEU A N 1
ATOM 4323 C CA . LEU A 1 531 ? -23.647 1.197 47.947 1.00 91.94 531 LEU A CA 1
ATOM 4324 C C . LEU A 1 531 ? -24.415 -0.079 48.310 1.00 91.94 531 LEU A C 1
ATOM 4326 O O . LEU A 1 531 ? -24.950 -0.748 47.430 1.00 91.94 531 LEU A O 1
ATOM 4330 N N . ALA A 1 532 ? -24.419 -0.451 49.591 1.00 88.88 532 ALA A N 1
ATOM 4331 C CA . ALA A 1 532 ? -25.109 -1.650 50.072 1.00 88.88 532 ALA A CA 1
ATOM 4332 C C . ALA A 1 532 ? -26.635 -1.469 50.073 1.00 88.88 532 ALA A C 1
ATOM 4334 O O . ALA A 1 532 ? -27.126 -0.352 50.217 1.00 88.88 532 ALA A O 1
ATOM 4335 N N . GLU A 1 533 ? -27.377 -2.570 49.936 1.00 89.25 533 GLU A N 1
ATOM 4336 C CA . GLU A 1 533 ? -28.843 -2.570 50.012 1.00 89.25 533 GLU A CA 1
ATOM 4337 C C . GLU A 1 533 ? -29.369 -1.860 51.274 1.00 89.25 533 GLU A C 1
ATOM 4339 O O . GLU A 1 533 ? -28.800 -1.983 52.358 1.00 89.25 533 GLU A O 1
ATOM 4344 N N . GLY A 1 534 ? -30.461 -1.102 51.129 1.00 84.69 534 GLY A N 1
ATOM 4345 C CA . GLY A 1 534 ? -31.030 -0.307 52.223 1.00 84.69 534 GLY A CA 1
ATOM 4346 C C . GLY A 1 534 ? -30.407 1.083 52.399 1.00 84.69 534 GLY A C 1
ATOM 4347 O O . GLY A 1 534 ? -30.536 1.675 53.468 1.00 84.69 534 GLY A O 1
ATOM 4348 N N . TRP A 1 535 ? -29.742 1.616 51.372 1.00 89.00 535 TRP A N 1
ATOM 4349 C CA . TRP A 1 535 ? -29.172 2.966 51.364 1.00 89.00 535 TRP A CA 1
ATOM 4350 C C . TRP A 1 535 ? -30.239 4.087 51.452 1.00 89.00 535 TRP A C 1
ATOM 4352 O O . TRP A 1 535 ? -31.421 3.878 51.188 1.00 89.00 535 TRP A O 1
ATOM 4362 N N . SER A 1 536 ? -29.840 5.294 51.874 1.00 86.38 536 SER A N 1
ATOM 4363 C CA . SER A 1 536 ? -30.771 6.405 52.164 1.00 86.38 536 SER A CA 1
ATOM 4364 C C . SER A 1 536 ? -31.476 6.955 50.916 1.00 86.38 536 SER A C 1
ATOM 4366 O O . SER A 1 536 ? -30.850 7.138 49.878 1.00 86.38 536 SER A O 1
ATOM 4368 N N . LYS A 1 537 ? -32.759 7.327 51.026 1.00 83.19 537 LYS A N 1
ATOM 4369 C CA . LYS A 1 537 ? -33.500 7.998 49.937 1.00 83.19 537 LYS A CA 1
ATOM 4370 C C . LYS A 1 537 ? -32.903 9.349 49.543 1.00 83.19 537 LYS A C 1
ATOM 4372 O O . LYS A 1 537 ? -33.021 9.742 48.389 1.00 83.19 537 LYS A O 1
ATOM 4377 N N . ASP A 1 538 ? -32.233 10.004 50.486 1.00 82.81 538 ASP A N 1
ATOM 4378 C CA . ASP A 1 538 ? -31.596 11.309 50.297 1.00 82.81 538 ASP A CA 1
ATOM 4379 C C . ASP A 1 538 ? -30.115 11.173 49.902 1.00 82.81 538 ASP A C 1
ATOM 4381 O O . ASP A 1 538 ? -29.342 12.133 49.954 1.00 82.81 538 ASP A O 1
ATOM 4385 N N . PHE A 1 539 ? -29.682 9.957 49.545 1.00 89.00 539 PHE A N 1
ATOM 4386 C CA . PHE A 1 539 ? -28.317 9.714 49.112 1.00 89.00 539 PHE A CA 1
ATOM 4387 C C . PHE A 1 539 ? -28.012 10.498 47.833 1.00 89.00 539 PHE A C 1
ATOM 4389 O O . PHE A 1 539 ? -28.767 10.488 46.873 1.00 89.00 539 PHE A O 1
ATOM 4396 N N . SER A 1 540 ? -26.877 11.172 47.815 1.00 88.56 540 SER A N 1
ATOM 4397 C CA . SER A 1 540 ? -26.390 11.974 46.697 1.00 88.56 540 SER A CA 1
ATOM 4398 C C . SER A 1 540 ? -24.866 12.053 46.686 1.00 88.56 540 SER A C 1
ATOM 4400 O O . SER A 1 540 ? -24.216 11.792 47.703 1.00 88.56 540 SER A O 1
ATOM 4402 N N . PHE A 1 541 ? -24.310 12.435 45.538 1.00 89.25 541 PHE A N 1
ATOM 4403 C CA . PHE A 1 541 ? -22.919 12.847 45.381 1.00 89.25 541 PHE A CA 1
ATOM 4404 C C . PHE A 1 541 ? -22.865 14.349 45.108 1.00 89.25 541 PHE A C 1
ATOM 4406 O O . PHE A 1 541 ? -23.550 14.859 44.217 1.00 89.25 541 PHE A O 1
ATOM 4413 N N . ALA A 1 542 ? -22.033 15.051 45.867 1.00 84.38 542 ALA A N 1
ATOM 4414 C CA . ALA A 1 542 ? -21.749 16.469 45.709 1.00 84.38 542 ALA A CA 1
ATOM 4415 C C . ALA A 1 542 ? -20.269 16.668 45.380 1.00 84.38 542 ALA A C 1
ATOM 4417 O O . ALA A 1 542 ? -19.437 15.816 45.669 1.00 84.38 542 ALA A O 1
ATOM 4418 N N . TRP A 1 543 ? -19.926 17.787 44.766 1.00 81.88 543 TRP A N 1
ATOM 4419 C CA . TRP A 1 543 ? -18.537 18.192 44.601 1.00 81.88 543 TRP A CA 1
ATOM 4420 C C . TRP A 1 543 ? -17.915 18.540 45.960 1.00 81.88 543 TRP A C 1
ATOM 4422 O O . TRP A 1 543 ? -18.619 18.803 46.936 1.00 81.88 543 TRP A O 1
ATOM 4432 N N . SER A 1 544 ? -16.585 18.590 46.024 1.00 76.44 544 SER A N 1
ATOM 4433 C CA . SER A 1 544 ? -15.846 19.014 47.225 1.00 76.44 544 SER A CA 1
ATOM 4434 C C . SER A 1 544 ? -16.193 20.429 47.722 1.00 76.44 544 SER A C 1
ATOM 4436 O O . SER A 1 544 ? -15.973 20.733 48.891 1.00 76.44 544 SER A O 1
ATOM 4438 N N . ASP A 1 545 ? -16.769 21.275 46.863 1.00 76.25 545 ASP A N 1
ATOM 4439 C CA . ASP A 1 545 ? -17.308 22.604 47.192 1.00 76.25 545 ASP A CA 1
ATOM 4440 C C . ASP A 1 545 ? -18.741 22.565 47.779 1.00 76.25 545 ASP A C 1
ATOM 4442 O O . ASP A 1 545 ? -19.313 23.607 48.098 1.00 76.25 545 ASP A O 1
ATOM 4446 N N . GLY A 1 546 ? -19.312 21.369 47.957 1.00 74.19 546 GLY A N 1
ATOM 4447 C CA . GLY A 1 546 ? -20.643 21.135 48.517 1.00 74.19 546 GLY A CA 1
ATOM 4448 C C . GLY A 1 546 ? -21.781 21.175 47.495 1.00 74.19 546 GLY A C 1
ATOM 4449 O O . GLY A 1 546 ? -22.930 20.915 47.854 1.00 74.19 546 GLY A O 1
ATOM 4450 N N . GLU A 1 547 ? -21.513 21.467 46.220 1.00 76.25 547 GLU A N 1
ATOM 4451 C CA . GLU A 1 547 ? -22.567 21.526 45.214 1.00 76.25 547 GLU A CA 1
ATOM 4452 C C . GLU A 1 547 ? -23.030 20.123 44.768 1.00 76.25 547 GLU A C 1
ATOM 4454 O O . GLU A 1 547 ? -22.242 19.307 44.300 1.00 76.25 547 GLU A O 1
ATOM 4459 N N . LEU A 1 548 ? -24.343 19.861 44.824 1.00 77.38 548 LEU A N 1
ATOM 4460 C CA . LEU A 1 548 ? -24.951 18.610 44.347 1.00 77.38 548 LEU A CA 1
ATOM 4461 C C . LEU A 1 548 ? -24.600 18.317 42.873 1.00 77.38 548 LEU A C 1
ATOM 4463 O O . LEU A 1 548 ? -24.966 19.096 41.986 1.00 77.38 548 LEU A O 1
ATOM 4467 N N . CYS A 1 549 ? -23.962 17.175 42.615 1.00 77.56 549 CYS A N 1
ATOM 4468 C CA . CYS A 1 549 ? -23.646 16.666 41.279 1.00 77.56 549 CYS A CA 1
ATOM 4469 C C . CYS A 1 549 ? -24.700 15.663 40.797 1.00 77.56 549 CYS A C 1
ATOM 4471 O O . CYS A 1 549 ? -25.151 15.735 39.654 1.00 77.56 549 CYS A O 1
ATOM 4473 N N . TRP A 1 550 ? -25.104 14.743 41.673 1.00 84.94 550 TRP A N 1
ATOM 4474 C CA . TRP A 1 550 ? -25.997 13.648 41.322 1.00 84.94 550 TRP A CA 1
ATOM 4475 C C . TRP A 1 550 ? -26.816 13.164 42.513 1.00 84.94 550 TRP A C 1
ATOM 4477 O O . TRP A 1 550 ? -26.328 13.121 43.641 1.00 84.94 550 TRP A O 1
ATOM 4487 N N . GLN A 1 551 ? -28.041 12.735 42.226 1.00 84.12 551 GLN A N 1
ATOM 4488 C CA . GLN A 1 551 ? -28.929 12.034 43.144 1.00 84.12 551 GLN A CA 1
ATOM 4489 C C . GLN A 1 551 ? -29.662 10.920 42.370 1.00 84.12 551 GLN A C 1
ATOM 4491 O O . GLN A 1 551 ? -29.912 11.086 41.173 1.00 84.12 551 GLN A O 1
ATOM 4496 N N . PRO A 1 552 ? -30.003 9.794 43.013 1.00 83.94 552 PRO A N 1
ATOM 4497 C CA . PRO A 1 552 ? -30.632 8.658 42.365 1.00 83.94 552 PRO A CA 1
ATOM 4498 C C . PRO A 1 552 ? -32.050 8.993 41.911 1.00 83.94 552 PRO A C 1
ATOM 4500 O O . PRO A 1 552 ? -32.825 9.620 42.635 1.00 83.94 552 PRO A O 1
ATOM 4503 N N . ASN A 1 553 ? -32.413 8.513 40.722 1.00 81.44 553 ASN A N 1
ATOM 4504 C CA . ASN A 1 553 ? -33.785 8.598 40.246 1.00 81.44 553 ASN A CA 1
ATOM 4505 C C . ASN A 1 553 ? -34.653 7.545 40.958 1.00 81.44 553 ASN A C 1
ATOM 4507 O O . ASN A 1 553 ? -34.568 6.348 40.670 1.00 81.44 553 ASN A O 1
ATOM 4511 N N . LEU A 1 554 ? -35.475 8.004 41.905 1.00 81.25 554 LEU A N 1
ATOM 4512 C CA . LEU A 1 554 ? -36.383 7.177 42.705 1.00 81.25 554 LEU A CA 1
ATOM 4513 C C . LEU A 1 554 ? -37.842 7.215 42.212 1.00 81.25 554 LEU A C 1
ATOM 4515 O O . LEU A 1 554 ? -38.697 6.563 42.816 1.00 81.25 554 LEU A O 1
ATOM 4519 N N . SER A 1 555 ? -38.163 7.958 41.148 1.00 72.75 555 SER A N 1
ATOM 4520 C CA . SER A 1 555 ? -39.513 7.991 40.579 1.00 72.75 555 SER A CA 1
ATOM 4521 C C . SER A 1 555 ? -39.639 7.010 39.411 1.00 72.75 555 SER A C 1
ATOM 4523 O O . SER A 1 555 ? -38.900 7.050 38.430 1.00 72.75 555 SER A O 1
ATOM 4525 N N . VAL A 1 556 ? -40.609 6.098 39.507 1.00 51.31 556 VAL A N 1
ATOM 4526 C CA . VAL A 1 556 ? -40.994 5.219 38.397 1.00 51.31 556 VAL A CA 1
ATOM 4527 C C . VAL A 1 556 ? -41.950 6.004 37.499 1.00 51.31 556 VAL A C 1
ATOM 4529 O O . VAL A 1 556 ? -43.103 6.197 37.873 1.00 51.31 556 VAL A O 1
ATOM 4532 N N . GLY A 1 557 ? -41.490 6.445 36.326 1.00 48.44 557 GLY A N 1
ATOM 4533 C CA . GLY A 1 557 ? -42.383 6.901 35.252 1.00 48.44 557 GLY A CA 1
ATOM 4534 C C . GLY A 1 557 ? -42.365 8.385 34.871 1.00 48.44 557 GLY A C 1
ATOM 4535 O O . GLY A 1 557 ? -43.200 8.770 34.059 1.00 48.44 557 GLY A O 1
ATOM 4536 N N . ASP A 1 558 ? -41.435 9.206 35.365 1.00 46.41 558 ASP A N 1
ATOM 4537 C CA . ASP A 1 558 ? -41.229 10.547 34.794 1.00 46.41 558 ASP A CA 1
ATOM 4538 C C . ASP A 1 558 ? -40.241 10.468 33.620 1.00 46.41 558 ASP A C 1
ATOM 4540 O O . ASP A 1 558 ? -39.035 10.652 33.774 1.00 46.41 558 ASP A O 1
ATOM 4544 N N . GLU A 1 559 ? -40.747 10.217 32.410 1.00 47.53 559 GLU A N 1
ATOM 4545 C CA . GLU A 1 559 ? -40.021 10.546 31.174 1.00 47.53 559 GLU A CA 1
ATOM 4546 C C . GLU A 1 559 ? -40.015 12.076 30.976 1.00 47.53 559 GLU A C 1
ATOM 4548 O O . GLU A 1 559 ? -40.561 12.619 30.013 1.00 47.53 559 GLU A O 1
ATOM 4553 N N . SER A 1 560 ? -39.425 12.828 31.909 1.00 53.41 560 SER A N 1
ATOM 4554 C CA . SER A 1 560 ? -39.257 14.270 31.742 1.00 53.41 560 SER A CA 1
ATOM 4555 C C . SER A 1 560 ? -38.087 14.528 30.793 1.00 53.41 560 SER A C 1
ATOM 4557 O O . SER A 1 560 ? -36.940 14.684 31.212 1.00 53.41 560 SER A O 1
ATOM 4559 N N . GLY A 1 561 ? -38.359 14.550 29.488 1.00 64.38 561 GLY A N 1
ATOM 4560 C CA . GLY A 1 561 ? -37.376 14.985 28.496 1.00 64.38 561 GLY A CA 1
ATOM 4561 C C . GLY A 1 561 ? -36.838 16.392 28.806 1.00 64.38 561 GLY A C 1
ATOM 4562 O O . GLY A 1 561 ? -37.538 17.222 29.382 1.00 64.38 561 GLY A O 1
ATOM 4563 N N . LEU A 1 562 ? -35.597 16.683 28.390 1.00 76.19 562 LEU A N 1
ATOM 4564 C CA . LEU A 1 562 ? -34.928 17.963 28.681 1.00 76.19 562 LEU A CA 1
ATOM 4565 C C . LEU A 1 562 ? -35.813 19.187 28.331 1.00 76.19 562 LEU A C 1
ATOM 4567 O O . LEU A 1 562 ? -36.364 19.226 27.215 1.00 76.19 562 LEU A O 1
ATOM 4571 N N . PRO A 1 563 ? -35.903 20.209 29.213 1.00 83.88 563 PRO A N 1
ATOM 4572 C CA . PRO A 1 563 ? -36.613 21.454 28.930 1.00 83.88 563 PRO A CA 1
ATOM 4573 C C . PRO A 1 563 ? -36.117 22.123 27.647 1.00 83.88 563 PRO A C 1
ATOM 4575 O O . PRO A 1 563 ? -34.943 22.019 27.282 1.00 83.88 563 PRO A O 1
ATOM 4578 N N . PHE A 1 564 ? -36.995 22.862 26.964 1.00 84.06 564 PHE A N 1
ATOM 4579 C CA . PHE A 1 564 ? -36.645 23.523 25.702 1.00 84.06 564 PHE A CA 1
ATOM 4580 C C . PHE A 1 564 ? -35.454 24.488 25.849 1.00 84.06 564 PHE A C 1
ATOM 4582 O O . PHE A 1 564 ? -34.543 24.447 25.025 1.00 84.06 564 PHE A O 1
ATOM 4589 N N . ALA A 1 565 ? -35.401 25.277 26.929 1.00 84.06 565 ALA A N 1
ATOM 4590 C CA . ALA A 1 565 ? -34.279 26.178 27.212 1.00 84.06 565 ALA A CA 1
ATOM 4591 C C . ALA A 1 565 ? -32.946 25.421 27.377 1.00 84.06 565 ALA A C 1
ATOM 4593 O O . ALA A 1 565 ? -31.916 25.835 26.854 1.00 84.06 565 ALA A O 1
ATOM 4594 N N . VAL A 1 566 ? -32.968 24.255 28.028 1.00 84.88 566 VAL A N 1
ATOM 4595 C CA . VAL A 1 566 ? -31.788 23.391 28.193 1.00 84.88 566 VAL A CA 1
ATOM 4596 C C . VAL A 1 566 ? -31.351 22.783 26.852 1.00 84.88 566 VAL A C 1
ATOM 4598 O O . VAL A 1 566 ? -30.159 22.686 26.554 1.00 84.88 566 VAL A O 1
ATOM 4601 N N . LYS A 1 567 ? -32.303 22.441 25.974 1.00 85.19 567 LYS A N 1
ATOM 4602 C CA . LYS A 1 567 ? -32.008 21.948 24.617 1.00 85.19 567 LYS A CA 1
ATOM 4603 C C . LYS A 1 567 ? -31.304 22.994 23.741 1.00 85.19 567 LYS A C 1
ATOM 4605 O O . LYS A 1 567 ? -30.517 22.591 22.879 1.00 85.19 567 LYS A O 1
ATOM 4610 N N . GLN A 1 568 ? -31.529 24.291 23.984 1.00 87.38 568 GLN A N 1
ATOM 4611 C CA . GLN A 1 568 ? -30.936 25.411 23.235 1.00 87.38 568 GLN A CA 1
ATOM 4612 C C . GLN A 1 568 ? -29.444 25.654 23.507 1.00 87.38 568 GLN A C 1
ATOM 4614 O O . GLN A 1 568 ? -28.831 26.447 22.792 1.00 87.38 568 GLN A O 1
ATOM 4619 N N . ILE A 1 569 ? -28.834 24.968 24.480 1.00 89.56 569 ILE A N 1
ATOM 4620 C CA . ILE A 1 569 ? -27.380 25.029 24.669 1.00 89.56 569 ILE A CA 1
ATOM 4621 C C . ILE A 1 569 ? -26.688 24.574 23.378 1.00 89.56 569 ILE A C 1
ATOM 4623 O O . ILE A 1 569 ? -26.966 23.484 22.855 1.00 89.56 569 ILE A O 1
ATOM 4627 N N . SER A 1 570 ? -25.777 25.403 22.872 1.00 88.88 570 SER A N 1
ATOM 4628 C CA . SER A 1 570 ? -25.015 25.133 21.653 1.00 88.88 570 SER A CA 1
ATOM 4629 C C . SER A 1 570 ? -23.518 25.169 21.923 1.00 88.88 570 SER A C 1
ATOM 4631 O O . SER A 1 570 ? -23.038 25.930 22.758 1.00 88.88 570 SER A O 1
ATOM 4633 N N . VAL A 1 571 ? -22.788 24.319 21.208 1.00 90.19 571 VAL A N 1
ATOM 4634 C CA . VAL A 1 571 ? -21.329 24.246 21.263 1.00 90.19 571 VAL A CA 1
ATOM 4635 C C . VAL A 1 571 ? -20.795 24.691 19.913 1.00 90.19 571 VAL A C 1
ATOM 4637 O O . VAL A 1 571 ? -21.280 24.243 18.874 1.00 90.19 571 VAL A O 1
ATOM 4640 N N . GLN A 1 572 ? -19.813 25.581 19.930 1.00 89.62 572 GLN A N 1
ATOM 4641 C CA . GLN A 1 572 ? -19.130 26.090 18.749 1.00 89.62 572 GLN A CA 1
ATOM 4642 C C . GLN A 1 572 ? -17.644 25.768 18.852 1.00 89.62 572 GLN A C 1
ATOM 4644 O O . GLN A 1 572 ? -17.071 25.755 19.937 1.00 89.62 572 GLN A O 1
ATOM 4649 N N . CYS A 1 573 ? -17.020 25.519 17.710 1.00 88.88 573 CYS A N 1
ATOM 4650 C CA . CYS A 1 573 ? -15.578 25.370 17.588 1.00 88.88 573 CYS A CA 1
ATOM 4651 C C . CYS A 1 573 ? -15.094 26.358 16.527 1.00 88.88 573 CYS A C 1
ATOM 4653 O O . CYS A 1 573 ? -15.805 26.598 15.547 1.00 88.88 573 CYS A O 1
ATOM 4655 N N . ASP A 1 574 ? -13.917 26.941 16.734 1.00 88.94 574 ASP A N 1
ATOM 4656 C CA . ASP A 1 574 ? -13.267 27.814 15.751 1.00 88.94 574 ASP A CA 1
ATOM 4657 C C . ASP A 1 574 ? -12.935 27.078 14.441 1.00 88.94 574 ASP A C 1
ATOM 4659 O O . ASP A 1 574 ? -12.915 27.681 13.367 1.00 88.94 574 ASP A O 1
ATOM 4663 N N . SER A 1 575 ? -12.767 25.758 14.527 1.00 85.12 575 SER A N 1
ATOM 4664 C CA . SER A 1 575 ? -12.365 24.887 13.433 1.00 85.12 575 SER A CA 1
ATOM 4665 C C . SER A 1 575 ? -13.432 23.834 13.137 1.00 85.12 575 SER A C 1
ATOM 4667 O O . SER A 1 575 ? -13.856 23.066 13.997 1.00 85.12 575 SER A O 1
ATOM 4669 N N . LYS A 1 576 ? -13.862 23.743 11.872 1.00 83.00 576 LYS A N 1
ATOM 4670 C CA . LYS A 1 576 ? -14.786 22.679 11.420 1.00 83.00 576 LYS A CA 1
ATOM 4671 C C . LYS A 1 576 ? -14.081 21.340 11.191 1.00 83.00 576 LYS A C 1
ATOM 4673 O O . LYS A 1 576 ? -14.732 20.293 11.158 1.00 83.00 576 LYS A O 1
ATOM 4678 N N . ARG A 1 577 ? -12.766 21.374 10.982 1.00 82.81 577 ARG A N 1
ATOM 4679 C CA . ARG A 1 577 ? -11.898 20.217 10.755 1.00 82.81 577 ARG A CA 1
ATOM 4680 C C . ARG A 1 577 ? -10.661 20.378 11.626 1.00 82.81 577 ARG A C 1
ATOM 4682 O O . ARG A 1 577 ? -10.163 21.492 11.725 1.00 82.81 577 ARG A O 1
ATOM 4689 N N . ALA A 1 578 ? -10.201 19.290 12.223 1.00 84.56 578 ALA A N 1
ATOM 4690 C CA . ALA A 1 578 ? -8.976 19.276 13.010 1.00 84.56 578 ALA A CA 1
ATOM 4691 C C . ALA A 1 578 ? -8.244 17.950 12.806 1.00 84.56 578 ALA A C 1
ATOM 4693 O O . ALA A 1 578 ? -8.873 16.892 12.701 1.00 84.56 578 ALA A O 1
ATOM 4694 N N . GLN A 1 579 ? -6.924 17.999 12.734 1.00 81.88 579 GLN A N 1
ATOM 4695 C CA . GLN A 1 579 ? -6.075 16.824 12.694 1.00 81.88 579 GLN A CA 1
ATOM 4696 C C . GLN A 1 579 ? -5.677 16.369 14.096 1.00 81.88 579 GLN A C 1
ATOM 4698 O O . GLN A 1 579 ? -5.740 17.130 15.060 1.00 81.88 579 GLN A O 1
ATOM 4703 N N . ILE A 1 580 ? -5.285 15.102 14.227 1.00 85.00 580 ILE A N 1
ATOM 4704 C CA . ILE A 1 580 ? -4.645 14.629 15.457 1.00 85.00 580 ILE A CA 1
ATOM 4705 C C . ILE A 1 580 ? -3.361 15.441 15.675 1.00 85.00 580 ILE A C 1
ATOM 4707 O O . ILE A 1 580 ? -2.477 15.414 14.830 1.00 85.00 580 ILE A O 1
ATOM 4711 N N . GLY A 1 581 ? -3.260 16.121 16.817 1.00 81.06 581 GLY A N 1
ATOM 4712 C CA . GLY A 1 581 ? -2.166 17.037 17.148 1.00 81.06 581 GLY A CA 1
ATOM 4713 C C . GLY A 1 581 ? -2.532 18.521 17.051 1.00 81.06 581 GLY A C 1
ATOM 4714 O O . GLY A 1 581 ? -1.863 19.333 17.687 1.00 81.06 581 GLY A O 1
ATOM 4715 N N . ASP A 1 582 ? -3.618 18.879 16.357 1.00 84.62 582 ASP A N 1
ATOM 4716 C CA . ASP A 1 582 ? -4.034 20.278 16.207 1.00 84.62 582 ASP A CA 1
ATOM 4717 C C . ASP A 1 582 ? -4.543 20.867 17.524 1.00 84.62 582 ASP A C 1
ATOM 4719 O O . ASP A 1 582 ? -5.151 20.177 18.344 1.00 84.62 582 ASP A O 1
ATOM 4723 N N . ALA A 1 583 ? -4.353 22.172 17.701 1.00 88.19 583 ALA A N 1
ATOM 4724 C CA . ALA A 1 583 ? -4.936 22.946 18.788 1.00 88.19 583 ALA A CA 1
ATOM 4725 C C . ALA A 1 583 ? -6.243 23.610 18.318 1.00 88.19 583 ALA A C 1
ATOM 4727 O O . ALA A 1 583 ? -6.244 24.300 17.302 1.00 88.19 583 ALA A O 1
ATOM 4728 N N . ILE A 1 584 ? -7.343 23.422 19.053 1.00 89.25 584 ILE A N 1
ATOM 4729 C CA . ILE A 1 584 ? -8.657 23.999 18.726 1.00 89.25 584 ILE A CA 1
ATOM 4730 C C . ILE A 1 584 ? -9.236 24.794 19.894 1.00 89.25 584 ILE A C 1
ATOM 4732 O O . ILE A 1 584 ? -9.012 24.454 21.058 1.00 89.25 584 ILE A O 1
ATOM 4736 N N . ASN A 1 585 ? -10.041 25.813 19.591 1.00 89.88 585 ASN A N 1
ATOM 4737 C CA . ASN A 1 585 ? -10.790 26.561 20.598 1.00 89.88 585 ASN A CA 1
ATOM 4738 C C . ASN A 1 585 ? -12.269 26.184 20.552 1.00 89.88 585 ASN A C 1
ATOM 4740 O O . ASN A 1 585 ? -12.896 26.122 19.489 1.00 89.88 585 ASN A O 1
ATOM 4744 N N . VAL A 1 586 ? -12.840 25.929 21.727 1.00 88.81 586 VAL A N 1
ATOM 4745 C CA . VAL A 1 586 ? -14.227 25.486 21.876 1.00 88.81 586 VAL A CA 1
ATOM 4746 C C . VAL A 1 586 ? -14.968 26.458 22.777 1.00 88.81 586 VAL A C 1
ATOM 4748 O O . VAL A 1 586 ? -14.440 26.889 23.796 1.00 88.81 586 VAL A O 1
ATOM 4751 N N . SER A 1 587 ? -16.198 26.800 22.408 1.00 89.50 587 SER A N 1
ATOM 4752 C CA . SER A 1 587 ? -17.048 27.687 23.193 1.00 89.50 587 SER A CA 1
ATOM 4753 C C . SER A 1 587 ? -18.452 27.123 23.367 1.00 89.50 587 SER A C 1
ATOM 4755 O O . SER A 1 587 ? -18.974 26.421 22.497 1.00 89.50 587 SER A O 1
ATOM 4757 N N . VAL A 1 588 ? -19.062 27.407 24.513 1.00 90.44 588 VAL A N 1
ATOM 4758 C CA . VAL A 1 588 ? -20.416 26.974 24.865 1.00 90.44 588 VAL A CA 1
ATOM 4759 C C . VAL A 1 588 ? -21.300 28.197 25.035 1.00 90.44 588 VAL A C 1
ATOM 4761 O O . VAL A 1 588 ? -20.979 29.092 25.808 1.00 90.44 588 VAL A O 1
ATOM 4764 N N . ASN A 1 589 ? -22.431 28.217 24.334 1.00 89.81 589 ASN A N 1
ATOM 4765 C CA . ASN A 1 589 ? -23.446 29.257 24.454 1.00 89.81 589 ASN A CA 1
ATOM 4766 C C . ASN A 1 589 ? -24.693 28.681 25.130 1.00 89.81 589 ASN A C 1
ATOM 4768 O O . ASN A 1 589 ? -25.294 27.734 24.609 1.00 89.81 589 ASN A O 1
ATOM 4772 N N . ALA A 1 590 ? -25.102 29.275 26.249 1.00 89.44 590 ALA A N 1
ATOM 4773 C CA . ALA A 1 590 ? -26.326 28.931 26.970 1.00 89.44 590 ALA A CA 1
ATOM 4774 C C . ALA A 1 590 ? -27.288 30.134 27.041 1.00 89.44 590 ALA A C 1
ATOM 4776 O O . ALA A 1 590 ? -26.833 31.277 27.134 1.00 89.44 590 ALA A O 1
ATOM 4777 N N . PRO A 1 591 ? -28.618 29.912 27.003 1.00 88.38 591 PRO A N 1
ATOM 4778 C CA . PRO A 1 591 ? -29.594 30.972 27.257 1.00 88.38 591 PRO A CA 1
ATOM 4779 C C . PRO A 1 591 ? -29.420 31.580 28.652 1.00 88.38 591 PRO A C 1
ATOM 4781 O O . PRO A 1 591 ? -29.059 30.877 29.589 1.00 88.38 591 PRO A O 1
ATOM 4784 N N . SER A 1 592 ? -29.772 32.855 28.826 1.00 84.44 592 SER A N 1
ATOM 4785 C CA . SER A 1 592 ? -29.673 33.552 30.122 1.00 84.44 592 SER A CA 1
ATOM 4786 C C . SER A 1 592 ? -30.515 32.929 31.243 1.00 84.44 592 SER A C 1
ATOM 4788 O O . SER A 1 592 ? -30.238 33.166 32.415 1.00 84.44 592 SER A O 1
ATOM 4790 N N . SER A 1 593 ? -31.531 32.132 30.898 1.00 85.25 593 SER A N 1
ATOM 4791 C CA . SER A 1 593 ? -32.360 31.379 31.843 1.00 85.25 593 SER A CA 1
ATOM 4792 C C . SER A 1 593 ? -31.724 30.068 32.320 1.00 85.25 593 SER A C 1
ATOM 4794 O O . SER A 1 593 ? -32.272 29.427 33.210 1.00 85.25 593 SER A O 1
ATOM 4796 N N . VAL A 1 594 ? -30.621 29.629 31.706 1.00 87.06 594 VAL A N 1
ATOM 4797 C CA . VAL A 1 594 ? -29.934 28.372 32.019 1.00 87.06 594 VAL A CA 1
ATOM 4798 C C . VAL A 1 594 ? -28.558 28.692 32.583 1.00 87.06 594 VAL A C 1
ATOM 4800 O O . VAL A 1 594 ? -27.711 29.259 31.895 1.00 87.06 594 VAL A O 1
ATOM 4803 N N . ARG A 1 595 ? -28.307 28.284 33.825 1.00 84.06 595 ARG A N 1
ATOM 4804 C CA . ARG A 1 595 ? -27.003 28.470 34.465 1.00 84.06 595 ARG A CA 1
ATOM 4805 C C . ARG A 1 595 ? -26.183 27.193 34.327 1.00 84.06 595 ARG A C 1
ATOM 4807 O O . ARG A 1 595 ? -26.565 26.153 34.857 1.00 84.06 595 ARG A O 1
ATOM 4814 N N . ILE A 1 596 ? -25.049 27.258 33.632 1.00 83.50 596 ILE A N 1
ATOM 4815 C CA . ILE A 1 596 ? -24.081 26.152 33.621 1.00 83.50 596 ILE A CA 1
ATOM 4816 C C . ILE A 1 596 ? -23.380 26.148 34.984 1.00 83.50 596 ILE A C 1
ATOM 4818 O O . ILE A 1 596 ? -22.877 27.180 35.414 1.00 83.50 596 ILE A O 1
ATOM 4822 N N . LYS A 1 597 ? -23.402 25.012 35.683 1.00 78.12 597 LYS A N 1
ATOM 4823 C CA . LYS A 1 597 ? -22.784 24.845 37.010 1.00 78.12 597 LYS A CA 1
ATOM 4824 C C . LYS A 1 597 ? -21.433 24.158 36.927 1.00 78.12 597 LYS A C 1
ATOM 4826 O O . LYS A 1 597 ? -20.498 24.502 37.641 1.00 78.12 597 LYS A O 1
ATOM 4831 N N . SER A 1 598 ? -21.320 23.182 36.034 1.00 77.00 598 SER A N 1
ATOM 4832 C CA . SER A 1 598 ? -20.063 22.500 35.772 1.00 77.00 598 SER A CA 1
ATOM 4833 C C . SER A 1 598 ? -19.977 22.060 34.319 1.00 77.00 598 SER A C 1
ATOM 4835 O O . SER A 1 598 ? -20.986 21.787 33.663 1.00 77.00 598 SER A O 1
ATOM 4837 N N . LEU A 1 599 ? -18.745 22.013 33.818 1.00 83.00 599 LEU A N 1
ATOM 4838 C CA . LEU A 1 599 ? -18.425 21.565 32.474 1.00 83.00 599 LEU A CA 1
ATOM 4839 C C . LEU A 1 599 ? -17.185 20.675 32.521 1.00 83.00 599 LEU A C 1
ATOM 4841 O O . LEU A 1 599 ? -16.174 21.029 33.139 1.00 83.00 599 LEU A O 1
ATOM 4845 N N . ARG A 1 600 ? -17.263 19.535 31.831 1.00 77.88 600 ARG A N 1
ATOM 4846 C CA . ARG A 1 600 ? -16.131 18.651 31.565 1.00 77.88 600 ARG A CA 1
ATOM 4847 C C . ARG A 1 600 ? -15.888 18.512 30.070 1.00 77.88 600 ARG A C 1
ATOM 4849 O O . ARG A 1 600 ? -16.795 18.216 29.291 1.00 77.88 600 ARG A O 1
ATOM 4856 N N . LEU A 1 601 ? -14.628 18.692 29.693 1.00 75.94 601 LEU A N 1
ATOM 4857 C CA . LEU A 1 601 ? -14.121 18.497 28.341 1.00 75.94 601 LEU A CA 1
ATOM 4858 C C . LEU A 1 601 ? -12.901 17.577 28.430 1.00 75.94 601 LEU A C 1
ATOM 4860 O O . LEU A 1 601 ? -12.017 17.791 29.254 1.00 75.94 601 LEU A O 1
ATOM 4864 N N . ALA A 1 602 ? -12.875 16.519 27.614 1.00 66.56 602 ALA A N 1
ATOM 4865 C CA . ALA A 1 602 ? -11.785 15.536 27.586 1.00 66.56 602 ALA A CA 1
ATOM 4866 C C . ALA A 1 602 ? -11.433 14.898 28.956 1.00 66.56 602 ALA A C 1
ATOM 4868 O O . ALA A 1 602 ? -10.322 14.407 29.147 1.00 66.56 602 ALA A O 1
ATOM 4869 N N . GLY A 1 603 ? -12.385 14.866 29.898 1.00 65.44 603 GLY A N 1
ATOM 4870 C CA . GLY A 1 603 ? -12.210 14.313 31.247 1.00 65.44 603 GLY A CA 1
ATOM 4871 C C . GLY A 1 603 ? -11.762 15.318 32.316 1.00 65.44 603 GLY A C 1
ATOM 4872 O O . GLY A 1 603 ? -11.801 14.970 33.493 1.00 65.44 603 GLY A O 1
ATOM 4873 N N . SER A 1 604 ? -11.424 16.557 31.947 1.00 70.94 604 SER A N 1
ATOM 4874 C CA . SER A 1 604 ? -11.012 17.611 32.885 1.00 70.94 604 SER A CA 1
ATOM 4875 C C . SER A 1 604 ? -12.180 18.530 33.249 1.00 70.94 604 SER A C 1
ATOM 4877 O O . SER A 1 604 ? -12.943 18.942 32.372 1.00 70.94 604 SER A O 1
ATOM 4879 N N . ARG A 1 605 ? -12.324 18.866 34.542 1.00 73.81 605 ARG A N 1
ATOM 4880 C CA . ARG A 1 605 ? -13.293 19.868 35.024 1.00 73.81 605 ARG A CA 1
ATOM 4881 C C . ARG A 1 605 ? -12.735 21.259 34.760 1.00 73.81 605 ARG A C 1
ATOM 4883 O O . ARG A 1 605 ? -11.625 21.575 35.177 1.00 73.81 605 ARG A O 1
ATOM 4890 N N . HIS A 1 606 ? -13.534 22.101 34.123 1.00 72.56 606 HIS A N 1
ATOM 4891 C CA . HIS A 1 606 ? -13.217 23.513 33.969 1.00 72.56 606 HIS A CA 1
ATOM 4892 C C . HIS A 1 606 ? -14.104 24.317 34.920 1.00 72.56 606 HIS A C 1
ATOM 4894 O O . HIS A 1 606 ? -15.322 24.372 34.750 1.00 72.56 606 HIS A O 1
ATOM 4900 N N . GLN A 1 607 ? -13.491 24.907 35.950 1.00 62.12 607 GLN A N 1
ATOM 4901 C CA . GLN A 1 607 ? -14.125 25.937 36.772 1.00 62.12 607 GLN A CA 1
ATOM 4902 C C . GLN A 1 607 ? -13.869 27.281 36.091 1.00 62.12 607 GLN A C 1
ATOM 4904 O O . GLN A 1 607 ? -12.777 27.835 36.186 1.00 62.12 607 GLN A O 1
ATOM 4909 N N . LEU A 1 608 ? -14.851 27.773 35.343 1.00 64.62 608 LEU A N 1
ATOM 4910 C CA . LEU A 1 608 ? -14.824 29.125 34.791 1.00 64.62 608 LEU A CA 1
ATOM 4911 C C . LEU A 1 608 ? -15.873 29.954 35.536 1.00 64.62 608 LEU A C 1
ATOM 4913 O O . LEU A 1 608 ? -16.904 29.399 35.917 1.00 64.62 608 LEU A O 1
ATOM 4917 N N . PRO A 1 609 ? -15.637 31.253 35.784 1.00 59.31 609 PRO A N 1
ATOM 4918 C CA . PRO A 1 609 ? -16.661 32.121 36.347 1.00 59.31 609 PRO A CA 1
ATOM 4919 C C . PRO A 1 609 ? -17.854 32.138 35.383 1.00 59.31 609 PRO A C 1
ATOM 4921 O O . PRO A 1 609 ? -17.770 32.667 34.277 1.00 59.31 609 PRO A O 1
ATOM 4924 N N . PHE A 1 610 ? -18.940 31.467 35.770 1.00 64.25 610 PHE A N 1
ATOM 4925 C CA . PHE A 1 610 ? -20.130 31.293 34.943 1.00 64.25 610 PHE A CA 1
ATOM 4926 C C . PHE A 1 610 ? -20.948 32.592 34.921 1.00 64.25 610 PHE A C 1
ATOM 4928 O O . PHE A 1 610 ? -21.963 32.717 35.607 1.00 64.25 610 PHE A O 1
ATOM 4935 N N . GLU A 1 611 ? -20.495 33.574 34.143 1.00 56.09 611 GLU A N 1
ATOM 4936 C CA . GLU A 1 611 ? -21.309 34.727 33.760 1.00 56.09 611 GLU A CA 1
ATOM 4937 C C . GLU A 1 611 ? -22.129 34.381 32.507 1.00 56.09 611 GLU A C 1
ATOM 4939 O O . GLU A 1 611 ? -21.655 33.723 31.582 1.00 56.09 611 GLU A O 1
ATOM 4944 N N . ASN A 1 612 ? -23.411 34.750 32.521 1.00 60.81 612 ASN A N 1
ATOM 4945 C CA . ASN A 1 612 ? -24.404 34.323 31.534 1.00 60.81 612 ASN A CA 1
ATOM 4946 C C . ASN A 1 612 ? -23.972 34.605 30.079 1.00 60.81 612 ASN A C 1
ATOM 4948 O O . ASN A 1 612 ? -23.557 35.715 29.756 1.00 60.81 612 ASN A O 1
ATOM 4952 N N . GLY A 1 613 ? -24.192 33.637 29.179 1.00 73.94 613 GLY A N 1
ATOM 4953 C CA . GLY A 1 613 ? -24.038 33.809 27.730 1.00 73.94 613 GLY A CA 1
ATOM 4954 C C . GLY A 1 613 ? -23.081 32.804 27.086 1.00 73.94 613 GLY A C 1
ATOM 4955 O O . GLY A 1 613 ? -23.457 31.649 26.876 1.00 73.94 613 GLY A O 1
ATOM 4956 N N . LYS A 1 614 ? -21.877 33.274 26.726 1.00 83.50 614 LYS A N 1
ATOM 4957 C CA . LYS A 1 614 ? -20.829 32.541 25.991 1.00 83.50 614 LYS A CA 1
ATOM 4958 C C . LYS A 1 614 ? -19.641 32.246 26.896 1.00 83.50 614 LYS A C 1
ATOM 4960 O O . LYS A 1 614 ? -19.097 33.155 27.511 1.00 83.50 614 LYS A O 1
ATOM 4965 N N . ILE A 1 615 ? -19.210 30.992 26.916 1.00 83.81 615 ILE A N 1
ATOM 4966 C CA . ILE A 1 615 ? -18.052 30.526 27.676 1.00 83.81 615 ILE A CA 1
ATOM 4967 C C . ILE A 1 615 ? -17.008 30.038 26.684 1.00 83.81 615 ILE A C 1
ATOM 4969 O O . ILE A 1 615 ? -17.261 29.072 25.966 1.00 83.81 615 ILE A O 1
ATOM 4973 N N . ASP A 1 616 ? -15.846 30.681 26.657 1.00 84.06 616 ASP A N 1
ATOM 4974 C CA . ASP A 1 616 ? -14.689 30.209 25.899 1.00 84.06 616 ASP A CA 1
ATOM 4975 C C . ASP A 1 616 ? -13.867 29.251 26.772 1.00 84.06 616 ASP A C 1
ATOM 4977 O O . ASP A 1 616 ? -13.477 29.580 27.894 1.00 84.06 616 ASP A O 1
ATOM 4981 N N . LEU A 1 617 ? -13.655 28.030 26.280 1.00 84.50 617 LEU A N 1
ATOM 4982 C CA . LEU A 1 617 ? -12.862 27.007 26.957 1.00 84.50 617 LEU A CA 1
ATOM 4983 C C . LEU A 1 617 ? -11.376 27.168 26.607 1.00 84.50 617 LEU A C 1
ATOM 4985 O O . LEU A 1 617 ? -11.055 27.707 25.545 1.00 84.50 617 LEU A O 1
ATOM 4989 N N . PRO A 1 618 ? -10.457 26.671 27.457 1.00 80.94 618 PRO A N 1
ATOM 4990 C CA . PRO A 1 618 ? -9.039 26.631 27.122 1.00 80.94 618 PRO A CA 1
ATOM 4991 C C . PRO A 1 618 ? -8.784 25.897 25.804 1.00 80.94 618 PRO A C 1
ATOM 4993 O O . PRO A 1 618 ? -9.473 24.924 25.482 1.00 80.94 618 PRO A O 1
ATOM 4996 N N . THR A 1 619 ? -7.765 26.344 25.070 1.00 85.50 619 THR A N 1
ATOM 4997 C CA . THR A 1 619 ? -7.328 25.699 23.832 1.00 85.50 619 THR A CA 1
ATOM 4998 C C . THR A 1 619 ? -7.007 24.227 24.088 1.00 85.50 619 THR A C 1
ATOM 5000 O O . THR A 1 619 ? -6.242 23.892 24.994 1.00 85.50 619 THR A O 1
ATOM 5003 N N . LEU A 1 620 ? -7.599 23.344 23.287 1.00 83.88 620 LEU A N 1
ATOM 5004 C CA . LEU A 1 620 ? -7.510 21.898 23.445 1.00 83.88 620 LEU A CA 1
ATOM 5005 C C . LEU A 1 620 ? -6.732 21.281 22.283 1.00 83.88 620 LEU A C 1
ATOM 5007 O O . LEU A 1 620 ? -7.085 21.484 21.125 1.00 83.88 620 LEU A O 1
ATOM 5011 N N . THR A 1 621 ? -5.727 20.463 22.587 1.00 86.00 621 THR A N 1
ATOM 5012 C CA . THR A 1 621 ? -5.042 19.651 21.575 1.00 86.00 621 THR A CA 1
ATOM 5013 C C . THR A 1 621 ? -5.852 18.394 21.255 1.00 86.00 621 THR A C 1
ATOM 5015 O O . THR A 1 621 ? -6.230 17.639 22.154 1.00 86.00 621 THR A O 1
ATOM 5018 N N . VAL A 1 622 ? -6.102 18.128 19.974 1.00 85.56 622 VAL A N 1
ATOM 5019 C CA . VAL A 1 622 ? -6.821 16.938 19.510 1.00 85.56 622 VAL A CA 1
ATOM 5020 C C . VAL A 1 622 ? -5.935 15.705 19.674 1.00 85.56 622 VAL A C 1
ATOM 5022 O O . VAL A 1 622 ? -5.109 15.380 18.827 1.00 85.56 622 VAL A O 1
ATOM 5025 N N . THR A 1 623 ? -6.110 14.984 20.776 1.00 82.69 623 THR A N 1
ATOM 5026 C CA . THR A 1 623 ? -5.388 13.728 21.024 1.00 82.69 623 THR A CA 1
ATOM 5027 C C . THR A 1 623 ? -6.114 12.525 20.407 1.00 82.69 623 THR A C 1
ATOM 5029 O O . THR A 1 623 ? -7.331 12.580 20.186 1.00 82.69 623 THR A O 1
ATOM 5032 N N . PRO A 1 624 ? -5.425 11.385 20.196 1.00 76.06 624 PRO A N 1
ATOM 5033 C CA . PRO A 1 624 ? -6.061 10.152 19.721 1.00 76.06 624 PRO A CA 1
ATOM 5034 C C . PRO A 1 624 ? -7.233 9.703 20.603 1.00 76.06 624 PRO A C 1
ATOM 5036 O O . PRO A 1 624 ? -8.252 9.234 20.096 1.00 76.06 624 PRO A O 1
ATOM 5039 N N . LYS A 1 625 ? -7.109 9.892 21.925 1.00 72.69 625 LYS A N 1
ATOM 5040 C CA . LYS A 1 625 ? -8.150 9.571 22.910 1.00 72.69 625 LYS A CA 1
ATOM 5041 C C . LYS A 1 625 ? -9.406 10.417 22.691 1.00 72.69 625 LYS A C 1
ATOM 5043 O O . LYS A 1 625 ? -10.508 9.881 22.669 1.00 72.69 625 LYS A O 1
ATOM 5048 N N . ILE A 1 626 ? -9.231 11.721 22.478 1.00 75.94 626 ILE A N 1
ATOM 5049 C CA . ILE A 1 626 ? -10.334 12.663 22.247 1.00 75.94 626 ILE A CA 1
ATOM 5050 C C . ILE A 1 626 ? -11.010 12.397 20.892 1.00 75.94 626 ILE A C 1
ATOM 5052 O O . ILE A 1 626 ? -12.238 12.421 20.785 1.00 75.94 626 ILE A O 1
ATOM 5056 N N . ALA A 1 627 ? -10.225 12.105 19.852 1.00 76.56 627 ALA A N 1
ATOM 5057 C CA . ALA A 1 627 ? -10.758 11.779 18.533 1.00 76.56 627 ALA A CA 1
ATOM 5058 C C . ALA A 1 627 ? -11.520 10.442 18.516 1.00 76.56 627 ALA A C 1
ATOM 5060 O O . ALA A 1 627 ? -12.499 10.309 17.781 1.00 76.56 627 ALA A O 1
ATOM 5061 N N . ALA A 1 628 ? -11.102 9.463 19.329 1.00 69.81 628 ALA A N 1
ATOM 5062 C CA . ALA A 1 628 ? -11.777 8.172 19.453 1.00 69.81 628 ALA A CA 1
ATOM 5063 C C . ALA A 1 628 ? -13.130 8.269 20.179 1.00 69.81 628 ALA A C 1
ATOM 5065 O O . ALA A 1 628 ? -14.076 7.610 19.756 1.00 69.81 628 ALA A O 1
ATOM 5066 N N . SER A 1 629 ? -13.248 9.109 21.214 1.00 65.62 629 SER A N 1
ATOM 5067 C CA . SER A 1 629 ? -14.486 9.270 21.999 1.00 65.62 629 SER A CA 1
ATOM 5068 C C . SER A 1 629 ? -15.543 10.178 21.346 1.00 65.62 629 SER A C 1
ATOM 5070 O O . SER A 1 629 ? -16.642 10.356 21.879 1.00 65.62 629 SER A O 1
ATOM 5072 N N . GLY A 1 630 ? -15.246 10.741 20.169 1.00 65.12 630 GLY A N 1
ATOM 5073 C CA . GLY A 1 630 ? -16.197 11.543 19.395 1.00 65.12 630 GLY A CA 1
ATOM 5074 C C . GLY A 1 630 ? -16.392 12.970 19.911 1.00 65.12 630 GLY A C 1
ATOM 5075 O O . GLY A 1 630 ? -17.447 13.547 19.663 1.00 65.12 630 GLY A O 1
ATOM 5076 N N . PHE A 1 631 ? -15.393 13.528 20.608 1.00 76.00 631 PHE A N 1
ATOM 5077 C CA . PHE A 1 631 ? -15.320 14.942 21.002 1.00 76.00 631 PHE A CA 1
ATOM 5078 C C . PHE A 1 631 ? -16.611 15.460 21.674 1.00 76.00 631 PHE A C 1
ATOM 5080 O O . PHE A 1 631 ? -17.368 16.242 21.101 1.00 76.00 631 PHE A O 1
ATOM 5087 N N . LYS A 1 632 ? -16.892 15.005 22.901 1.00 78.25 632 LYS A N 1
ATOM 5088 C CA . LYS A 1 632 ? -18.101 15.377 23.658 1.00 78.25 632 LYS A CA 1
ATOM 5089 C C . LYS A 1 632 ? -17.779 16.300 24.835 1.00 78.25 632 LYS A C 1
ATOM 5091 O O . LYS A 1 632 ? -16.730 16.174 25.463 1.00 78.25 632 LYS A O 1
ATOM 5096 N N . ILE A 1 633 ? -18.715 17.195 25.138 1.00 81.44 633 ILE A N 1
ATOM 5097 C CA . ILE A 1 633 ? -18.737 18.030 26.341 1.00 81.44 633 ILE A CA 1
ATOM 5098 C C . ILE A 1 633 ? -19.911 17.583 27.197 1.00 81.44 633 ILE A C 1
ATOM 5100 O O . ILE A 1 633 ? -21.048 17.587 26.717 1.00 81.44 633 ILE A O 1
ATOM 5104 N N . ALA A 1 634 ? -19.632 17.234 28.448 1.00 80.00 634 ALA A N 1
ATOM 5105 C CA . ALA A 1 634 ? -20.643 16.981 29.464 1.00 80.00 634 ALA A CA 1
ATOM 5106 C C . ALA A 1 634 ? -20.806 18.229 30.339 1.00 80.00 634 ALA A C 1
ATOM 5108 O O . ALA A 1 634 ? -19.826 18.860 30.741 1.00 80.00 634 ALA A O 1
ATOM 5109 N N . MET A 1 635 ? -22.053 18.616 30.592 1.00 83.12 635 MET A N 1
ATOM 5110 C CA . MET A 1 635 ? -22.407 19.800 31.369 1.00 83.12 635 MET A CA 1
ATOM 5111 C C . MET A 1 635 ? -23.486 19.450 32.384 1.00 83.12 635 MET A C 1
ATOM 5113 O O . MET A 1 635 ? -24.447 18.752 32.052 1.00 83.12 635 MET A O 1
ATOM 5117 N N . ILE A 1 636 ? -23.365 19.998 33.590 1.00 79.94 636 ILE A N 1
ATOM 5118 C CA . ILE A 1 636 ? -24.471 20.077 34.544 1.00 79.94 636 ILE A CA 1
ATOM 5119 C C . ILE A 1 636 ? -25.016 21.497 34.492 1.00 79.94 636 ILE A C 1
ATOM 5121 O O . ILE A 1 636 ? -24.273 22.470 34.659 1.00 79.94 636 ILE A O 1
ATOM 5125 N N . VAL A 1 637 ? -26.316 21.617 34.240 1.00 84.00 637 VAL A N 1
ATOM 5126 C CA . VAL A 1 637 ? -26.996 22.905 34.102 1.00 84.00 637 VAL A CA 1
ATOM 5127 C C . VAL A 1 637 ? -28.193 22.999 35.031 1.00 84.00 637 VAL A C 1
ATOM 5129 O O . VAL A 1 637 ? -28.856 22.006 35.305 1.00 84.00 637 VAL A O 1
ATOM 5132 N N . GLU A 1 638 ? -28.474 24.202 35.506 1.00 83.31 638 GLU A N 1
ATOM 5133 C CA . GLU A 1 638 ? -29.594 24.529 36.381 1.00 83.31 638 GLU A CA 1
ATOM 5134 C C . GLU A 1 638 ? -30.618 25.365 35.602 1.00 83.31 638 GLU A C 1
ATOM 5136 O O . GLU A 1 638 ? -30.267 26.366 34.968 1.00 83.31 638 GLU A O 1
ATOM 5141 N N . PHE A 1 639 ? -31.879 24.936 35.630 1.00 84.50 639 PHE A N 1
ATOM 5142 C CA . PHE A 1 639 ? -33.021 25.624 35.030 1.00 84.50 639 PHE A CA 1
ATOM 5143 C C . PHE A 1 639 ? -34.237 25.459 35.948 1.00 84.50 639 PHE A C 1
ATOM 5145 O O . PHE A 1 639 ? -34.597 24.330 36.277 1.00 84.50 639 PHE A O 1
ATOM 5152 N N . GLU A 1 640 ? -34.851 26.574 36.361 1.00 84.94 640 GLU A N 1
ATOM 5153 C CA . GLU A 1 640 ? -35.988 26.589 37.306 1.00 84.94 640 GLU A CA 1
ATOM 5154 C C . GLU A 1 640 ? -35.708 25.766 38.580 1.00 84.94 640 GLU A C 1
ATOM 5156 O O . GLU A 1 640 ? -36.504 24.920 38.976 1.00 84.94 640 GLU A O 1
ATOM 5161 N N . GLU A 1 641 ? -34.523 25.959 39.175 1.00 76.94 641 GLU A N 1
ATOM 5162 C CA . GLU A 1 641 ? -34.035 25.248 40.378 1.00 76.94 641 GLU A CA 1
ATOM 5163 C C . GLU A 1 641 ? -33.863 23.723 40.222 1.00 76.94 641 GLU A C 1
ATOM 5165 O O . GLU A 1 641 ? -33.425 23.042 41.149 1.00 76.94 641 GLU A O 1
ATOM 5170 N N . LYS A 1 642 ? -34.121 23.170 39.031 1.00 76.00 642 LYS A N 1
ATOM 5171 C CA . LYS A 1 642 ? -33.843 21.772 38.689 1.00 76.00 642 LYS A CA 1
ATOM 5172 C C . LYS A 1 642 ? -32.516 21.651 37.950 1.00 76.00 642 LYS A C 1
ATOM 5174 O O . LYS A 1 642 ? -32.187 22.470 37.090 1.00 76.00 642 LYS A O 1
ATOM 5179 N N . LYS A 1 643 ? -31.758 20.599 38.261 1.00 73.62 643 LYS A N 1
ATOM 5180 C CA . LYS A 1 643 ? -30.486 20.283 37.602 1.00 73.62 643 LYS A CA 1
ATOM 5181 C C . LYS A 1 643 ? -30.691 19.258 36.491 1.00 73.62 643 LYS A C 1
ATOM 5183 O O . LYS A 1 643 ? -31.410 18.281 36.670 1.00 73.62 643 LYS A O 1
ATOM 5188 N N . TYR A 1 644 ? -30.026 19.472 35.363 1.00 77.69 644 TYR A N 1
ATOM 5189 C CA . TYR A 1 644 ? -30.067 18.609 34.188 1.00 77.69 644 TYR A CA 1
ATOM 5190 C C . TYR A 1 644 ? -28.647 18.298 33.718 1.00 77.69 644 TYR A C 1
ATOM 5192 O O . TYR A 1 644 ? -27.778 19.174 33.723 1.00 77.69 644 TYR A O 1
ATOM 5200 N N . ARG A 1 645 ? -28.422 17.066 33.254 1.00 76.25 645 ARG A N 1
ATOM 5201 C CA . ARG A 1 645 ? -27.201 16.691 32.535 1.00 76.25 645 ARG A CA 1
ATOM 5202 C C . ARG A 1 645 ? -27.402 16.925 31.045 1.00 76.25 645 ARG A C 1
ATOM 5204 O O . ARG A 1 645 ? -28.406 16.508 30.471 1.00 76.25 645 ARG A O 1
ATOM 5211 N N . VAL A 1 646 ? -26.437 17.577 30.411 1.00 79.94 646 VAL A N 1
ATOM 5212 C CA . VAL A 1 646 ? -26.450 17.832 28.972 1.00 79.94 646 VAL A CA 1
ATOM 5213 C C . VAL A 1 646 ? -25.119 17.415 28.381 1.00 79.94 646 VAL A C 1
ATOM 5215 O O . VAL A 1 646 ? -24.077 17.963 28.730 1.00 79.94 646 VAL A O 1
ATOM 5218 N N . THR A 1 647 ? -25.171 16.495 27.424 1.00 80.88 647 THR A N 1
ATOM 5219 C CA . THR A 1 647 ? -24.007 16.113 26.626 1.00 80.88 647 THR A CA 1
ATOM 5220 C C . THR A 1 647 ? -24.160 16.679 25.220 1.00 80.88 647 THR A C 1
ATOM 5222 O O . THR A 1 647 ? -25.176 16.458 24.558 1.00 80.88 647 THR A O 1
ATOM 5225 N N . LYS A 1 648 ? -23.162 17.427 24.747 1.00 84.94 648 LYS A N 1
ATOM 5226 C CA . LYS A 1 648 ? -23.130 17.982 23.386 1.00 84.94 648 LYS A CA 1
ATOM 5227 C C . LYS A 1 648 ? -21.857 17.537 22.678 1.00 84.94 648 LYS A C 1
ATOM 5229 O O . LYS A 1 648 ? -20.774 17.594 23.250 1.00 84.94 648 LYS A O 1
ATOM 5234 N N . ALA A 1 649 ? -21.990 17.104 21.428 1.00 84.25 649 ALA A N 1
ATOM 5235 C CA . ALA A 1 649 ? -20.837 16.884 20.564 1.00 84.25 649 ALA A CA 1
ATOM 5236 C C . ALA A 1 649 ? -20.251 18.237 20.137 1.00 84.25 649 ALA A C 1
ATOM 5238 O O . ALA A 1 649 ? -20.995 19.168 19.817 1.00 84.25 649 ALA A O 1
ATOM 5239 N N . VAL A 1 650 ? -18.928 18.340 20.115 1.00 85.69 650 VAL A N 1
ATOM 5240 C CA . VAL A 1 650 ? -18.225 19.477 19.522 1.00 85.69 650 VAL A CA 1
ATOM 5241 C C . VAL A 1 650 ? -18.311 19.330 18.000 1.00 85.69 650 VAL A C 1
ATOM 5243 O O . VAL A 1 650 ? -18.016 18.251 17.483 1.00 85.69 650 VAL A O 1
ATOM 5246 N N . PRO A 1 651 ? -18.719 20.373 17.255 1.00 85.12 651 PRO A N 1
ATOM 5247 C CA . PRO A 1 651 ? -18.935 20.291 15.810 1.00 85.12 651 PRO A CA 1
ATOM 5248 C C . PRO A 1 651 ? -17.613 20.344 15.020 1.00 85.12 651 PRO A C 1
ATOM 5250 O O . PRO A 1 651 ? -17.434 21.193 14.148 1.00 85.12 651 PRO A O 1
ATOM 5253 N N . VAL A 1 652 ? -16.687 19.433 15.321 1.00 85.12 652 VAL A N 1
ATOM 5254 C CA . VAL A 1 652 ? -15.380 19.306 14.670 1.00 85.12 652 VAL A CA 1
ATOM 5255 C C . VAL A 1 652 ? -15.246 17.926 14.036 1.00 85.12 652 VAL A C 1
ATOM 5257 O O . VAL A 1 652 ? -15.521 16.897 14.652 1.00 85.12 652 VAL A O 1
ATOM 5260 N N . THR A 1 653 ? -14.832 17.889 12.773 1.00 83.38 653 THR A N 1
ATOM 5261 C CA . THR A 1 653 ? -14.511 16.632 12.092 1.00 83.38 653 THR A CA 1
ATOM 5262 C C . THR A 1 653 ? -13.034 16.331 12.282 1.00 83.38 653 THR A C 1
ATOM 5264 O O . THR A 1 653 ? -12.192 17.075 11.782 1.00 83.38 653 THR A O 1
ATOM 5267 N N . THR A 1 654 ? -12.717 15.245 12.985 1.00 82.81 654 THR A N 1
ATOM 5268 C CA . THR A 1 654 ? -11.329 14.836 13.205 1.00 82.81 654 THR A CA 1
ATOM 5269 C C . THR A 1 654 ? -10.804 13.976 12.056 1.00 82.81 654 THR A C 1
ATOM 5271 O O . THR A 1 654 ? -11.503 13.090 11.548 1.00 82.81 654 THR A O 1
ATOM 5274 N N . SER A 1 655 ? -9.565 14.233 11.640 1.00 86.44 655 SER A N 1
ATOM 5275 C CA . SER A 1 655 ? -8.843 13.415 10.663 1.00 86.44 655 SER A CA 1
ATOM 5276 C C . SER A 1 655 ? -7.393 13.162 11.077 1.00 86.44 655 SER A C 1
ATOM 5278 O O . SER A 1 655 ? -6.876 13.833 11.959 1.00 86.44 655 SER A O 1
ATOM 5280 N N . GLY A 1 656 ? -6.721 12.202 10.453 1.00 86.00 656 GLY A N 1
ATOM 5281 C CA . GLY A 1 656 ? -5.291 11.957 10.656 1.00 86.00 656 GLY A CA 1
ATOM 5282 C C . GLY A 1 656 ? -4.998 10.489 10.911 1.00 86.00 656 GLY A C 1
ATOM 5283 O O . GLY A 1 656 ? -5.853 9.622 10.706 1.00 86.00 656 GLY A O 1
ATOM 5284 N N . SER A 1 657 ? -3.786 10.193 11.365 1.00 88.12 657 SER A N 1
ATOM 5285 C CA . SER A 1 657 ? -3.400 8.818 11.654 1.00 88.12 657 SER A CA 1
ATOM 5286 C C . SER A 1 657 ? -2.509 8.710 12.877 1.00 88.12 657 SER A C 1
ATOM 5288 O O . SER A 1 657 ? -1.817 9.649 13.265 1.00 88.12 657 SER A O 1
ATOM 5290 N N . VAL A 1 658 ? -2.567 7.542 13.499 1.00 87.31 658 VAL A N 1
ATOM 5291 C CA . VAL A 1 658 ? -1.707 7.178 14.619 1.00 87.31 658 VAL A CA 1
ATOM 5292 C C . VAL A 1 658 ? -1.060 5.833 14.332 1.00 87.31 658 VAL A C 1
ATOM 5294 O O . VAL A 1 658 ? -1.685 4.954 13.728 1.00 87.31 658 VAL A O 1
ATOM 5297 N N . ARG A 1 659 ? 0.182 5.683 14.780 1.00 88.38 659 ARG A N 1
ATOM 5298 C CA . ARG A 1 659 ? 0.998 4.476 14.678 1.00 88.38 659 ARG A CA 1
ATOM 5299 C C . ARG A 1 659 ? 1.062 3.793 16.040 1.00 88.38 659 ARG A C 1
ATOM 5301 O O . ARG A 1 659 ? 1.278 4.457 17.051 1.00 88.38 659 ARG A O 1
ATOM 5308 N N . TRP A 1 660 ? 0.883 2.478 16.066 1.00 80.62 660 TRP A N 1
ATOM 5309 C CA . TRP A 1 660 ? 1.110 1.673 17.263 1.00 80.62 660 TRP A CA 1
ATOM 5310 C C . TRP A 1 660 ? 2.591 1.325 17.382 1.00 80.62 660 TRP A C 1
ATOM 5312 O O . TRP A 1 660 ? 3.130 0.697 16.474 1.00 80.62 660 TRP A O 1
ATOM 5322 N N . ASN A 1 661 ? 3.232 1.699 18.489 1.00 73.75 661 ASN A N 1
ATOM 5323 C CA . ASN A 1 661 ? 4.650 1.405 18.740 1.00 73.75 661 ASN A CA 1
ATOM 5324 C C . ASN A 1 661 ? 4.878 0.180 19.657 1.00 73.75 661 ASN A C 1
ATOM 5326 O O . ASN A 1 661 ? 6.009 -0.088 20.050 1.00 73.75 661 ASN A O 1
ATOM 5330 N N . GLY A 1 662 ? 3.811 -0.540 20.028 1.00 61.38 662 GLY A N 1
ATOM 5331 C CA . GLY A 1 662 ? 3.846 -1.650 20.990 1.00 61.38 662 GLY A CA 1
ATOM 5332 C C . GLY A 1 662 ? 3.283 -1.304 22.373 1.00 61.38 662 GLY A C 1
ATOM 5333 O O . GLY A 1 662 ? 2.776 -2.195 23.052 1.00 61.38 662 GLY A O 1
ATOM 5334 N N . TYR A 1 663 ? 3.297 -0.025 22.764 1.00 64.75 663 TYR A N 1
ATOM 5335 C CA . TYR A 1 663 ? 2.856 0.435 24.089 1.00 64.75 663 TYR A CA 1
ATOM 5336 C C . TYR A 1 663 ? 1.912 1.649 24.039 1.00 64.75 663 TYR A C 1
ATOM 5338 O O . TYR A 1 663 ? 1.040 1.790 24.900 1.00 64.75 663 TYR A O 1
ATOM 5346 N N . SER A 1 664 ? 2.060 2.526 23.042 1.00 71.56 664 SER A N 1
ATOM 5347 C CA . SER A 1 664 ? 1.262 3.737 22.846 1.00 71.56 664 SER A CA 1
ATOM 5348 C C . SER A 1 664 ? 0.890 3.980 21.382 1.00 71.56 664 SER A C 1
ATOM 5350 O O . SER A 1 664 ? 1.452 3.411 20.442 1.00 71.56 664 SER A O 1
ATOM 5352 N N . TRP A 1 665 ? -0.113 4.845 21.211 1.00 78.56 665 TRP A N 1
ATOM 5353 C CA . TRP A 1 665 ? -0.515 5.400 19.925 1.00 78.56 665 TRP A CA 1
ATOM 5354 C C . TRP A 1 665 ? 0.173 6.736 19.706 1.00 78.56 665 TRP A C 1
ATOM 5356 O O . TRP A 1 665 ? -0.219 7.736 20.311 1.00 78.56 665 TRP A O 1
ATOM 5366 N N . ASP A 1 666 ? 1.146 6.749 18.805 1.00 82.94 666 ASP A N 1
ATOM 5367 C CA . ASP A 1 666 ? 1.891 7.954 18.472 1.00 82.94 666 ASP A CA 1
ATOM 5368 C C . ASP A 1 666 ? 1.259 8.616 17.239 1.00 82.94 666 ASP A C 1
ATOM 5370 O O . ASP A 1 666 ? 0.960 7.925 16.258 1.00 82.94 666 ASP A O 1
ATOM 5374 N N . PRO A 1 667 ? 1.013 9.935 17.254 1.00 84.94 667 PRO A N 1
ATOM 5375 C CA . PRO A 1 667 ? 0.499 10.637 16.086 1.00 84.94 667 PRO A CA 1
ATOM 5376 C C . PRO A 1 667 ? 1.522 10.605 14.951 1.00 84.94 667 PRO A C 1
ATOM 5378 O O . PRO A 1 667 ? 2.700 10.898 15.150 1.00 84.94 667 PRO A O 1
ATOM 5381 N N . VAL A 1 668 ? 1.060 10.268 13.749 1.00 86.25 668 VAL A N 1
ATOM 5382 C CA . VAL A 1 668 ? 1.855 10.446 12.531 1.00 86.25 668 VAL A CA 1
ATOM 5383 C C . VAL A 1 668 ? 1.636 11.881 12.079 1.00 86.25 668 VAL A C 1
ATOM 5385 O O . VAL A 1 668 ? 0.517 12.249 11.718 1.00 86.25 668 VAL A O 1
ATOM 5388 N N . GLN A 1 669 ? 2.688 12.692 12.151 1.00 81.75 669 GLN A N 1
ATOM 5389 C CA . GLN A 1 669 ? 2.618 14.101 11.781 1.00 81.75 669 GLN A CA 1
ATOM 5390 C C . GLN A 1 669 ? 2.549 14.230 10.263 1.00 81.75 669 GLN A C 1
ATOM 5392 O O . GLN A 1 669 ? 3.323 13.588 9.544 1.00 81.75 669 GLN A O 1
ATOM 5397 N N . ARG A 1 670 ? 1.658 15.093 9.777 1.00 80.94 670 ARG A N 1
ATOM 5398 C CA . ARG A 1 670 ? 1.459 15.311 8.344 1.00 80.94 670 ARG A CA 1
ATOM 5399 C C . ARG A 1 670 ? 2.743 15.795 7.679 1.00 80.94 670 ARG A C 1
ATOM 5401 O O . ARG A 1 670 ? 3.079 15.353 6.592 1.00 80.94 670 ARG A O 1
ATOM 5408 N N . GLU A 1 671 ? 3.480 16.675 8.340 1.00 82.00 671 GLU A N 1
ATOM 5409 C CA . GLU A 1 671 ? 4.673 17.320 7.796 1.00 82.00 671 GLU A CA 1
ATOM 5410 C C . GLU A 1 671 ? 5.862 16.356 7.719 1.00 82.00 671 GLU A C 1
ATOM 5412 O O . GLU A 1 671 ? 6.789 16.588 6.941 1.00 82.00 671 GLU A O 1
ATOM 5417 N N . THR A 1 672 ? 5.836 15.263 8.487 1.00 83.19 672 THR A N 1
ATOM 5418 C CA . THR A 1 672 ? 6.930 14.287 8.531 1.00 83.19 672 THR A CA 1
ATOM 5419 C C . THR A 1 672 ? 6.848 13.263 7.407 1.00 83.19 672 THR A C 1
ATOM 5421 O O . THR A 1 672 ? 5.772 12.788 7.049 1.00 83.19 672 THR A O 1
ATOM 5424 N N . ALA A 1 673 ? 8.012 12.890 6.869 1.00 88.75 673 ALA A N 1
ATOM 5425 C CA . ALA A 1 673 ? 8.101 11.790 5.924 1.00 88.75 673 ALA A CA 1
ATOM 5426 C C . ALA A 1 673 ? 7.926 10.450 6.652 1.00 88.75 673 ALA A C 1
ATOM 5428 O O . ALA A 1 673 ? 8.572 10.205 7.671 1.00 88.75 673 ALA A O 1
ATOM 5429 N N . LEU A 1 674 ? 7.090 9.574 6.103 1.00 92.06 674 LEU A N 1
ATOM 5430 C CA . LEU A 1 674 ? 6.905 8.214 6.598 1.00 92.06 674 LEU A CA 1
ATOM 5431 C C . LEU A 1 674 ? 7.905 7.264 5.923 1.00 92.06 674 LEU A C 1
ATOM 5433 O O . LEU A 1 674 ? 8.070 7.314 4.704 1.00 92.06 674 LEU A O 1
ATOM 5437 N N . GLU A 1 675 ? 8.554 6.378 6.679 1.00 91.44 675 GLU A N 1
ATOM 5438 C CA . GLU A 1 675 ? 9.351 5.296 6.083 1.00 91.44 675 GLU A CA 1
ATOM 5439 C C . GLU A 1 675 ? 8.437 4.219 5.481 1.00 91.44 675 GLU A C 1
ATOM 5441 O O . GLU A 1 675 ? 7.476 3.775 6.111 1.00 91.44 675 GLU A O 1
ATOM 5446 N N . ALA A 1 676 ? 8.753 3.758 4.272 1.00 88.62 676 ALA A N 1
ATOM 5447 C CA . ALA A 1 676 ? 8.011 2.691 3.603 1.00 88.62 676 ALA A CA 1
ATOM 5448 C C . ALA A 1 676 ? 8.011 1.383 4.420 1.00 88.62 676 ALA A C 1
ATOM 5450 O O . ALA A 1 676 ? 6.981 0.716 4.515 1.00 88.62 676 ALA A O 1
ATOM 5451 N N . ASP A 1 677 ? 9.129 1.062 5.077 1.00 82.62 677 ASP A N 1
ATOM 5452 C CA . ASP A 1 677 ? 9.237 -0.110 5.956 1.00 82.62 677 ASP A CA 1
ATOM 5453 C C . ASP A 1 677 ? 8.340 0.020 7.196 1.00 82.62 677 ASP A C 1
ATOM 5455 O O . ASP A 1 677 ? 7.723 -0.961 7.623 1.00 82.62 677 ASP A O 1
ATOM 5459 N N . ASP A 1 678 ? 8.198 1.230 7.748 1.00 86.00 678 ASP A N 1
ATOM 5460 C CA . ASP A 1 678 ? 7.318 1.485 8.892 1.00 86.00 678 ASP A CA 1
ATOM 5461 C C . ASP A 1 678 ? 5.854 1.238 8.514 1.00 86.00 678 ASP A C 1
ATOM 5463 O O . ASP A 1 678 ? 5.108 0.614 9.270 1.00 86.00 678 ASP A O 1
ATOM 5467 N N . ALA A 1 679 ? 5.451 1.678 7.319 1.00 84.31 679 ALA A N 1
ATOM 5468 C CA . ALA A 1 679 ? 4.099 1.501 6.798 1.00 84.31 679 ALA A CA 1
ATOM 5469 C C . ALA A 1 679 ? 3.679 0.022 6.685 1.00 84.31 679 ALA A C 1
ATOM 5471 O O . ALA A 1 679 ? 2.492 -0.300 6.842 1.00 84.31 679 ALA A O 1
ATOM 5472 N N . GLN A 1 680 ? 4.648 -0.866 6.438 1.00 76.38 680 GLN A N 1
ATOM 5473 C CA . GLN A 1 680 ? 4.451 -2.312 6.385 1.00 76.38 680 GLN A CA 1
ATOM 5474 C C . GLN A 1 680 ? 4.580 -2.979 7.762 1.00 76.38 680 GLN A C 1
ATOM 5476 O O . GLN A 1 680 ? 3.860 -3.937 8.034 1.00 76.38 680 GLN A O 1
ATOM 5481 N N . SER A 1 681 ? 5.466 -2.482 8.625 1.00 73.31 681 SER A N 1
ATOM 5482 C CA . SER A 1 681 ? 5.807 -3.131 9.899 1.00 73.31 681 SER A CA 1
ATOM 5483 C C . SER A 1 681 ? 4.854 -2.755 11.033 1.00 73.31 681 SER A C 1
ATOM 5485 O O . SER A 1 681 ? 4.513 -3.590 11.868 1.00 73.31 681 SER A O 1
ATOM 5487 N N . TYR A 1 682 ? 4.375 -1.510 11.059 1.00 78.62 682 TYR A N 1
ATOM 5488 C CA . TYR A 1 682 ? 3.523 -1.014 12.134 1.00 78.62 682 TYR A CA 1
ATOM 5489 C C . TYR A 1 682 ? 2.041 -1.052 11.780 1.00 78.62 682 TYR A C 1
ATOM 5491 O O . TYR A 1 682 ? 1.628 -0.985 10.622 1.00 78.62 682 TYR A O 1
ATOM 5499 N N . THR A 1 683 ? 1.220 -1.127 12.824 1.00 82.56 683 THR A N 1
ATOM 5500 C CA . THR A 1 683 ? -0.233 -1.028 12.709 1.00 82.56 683 THR A CA 1
ATOM 5501 C C . THR A 1 683 ? -0.669 0.428 12.834 1.00 82.56 683 THR A C 1
ATOM 5503 O O . THR A 1 683 ? -0.296 1.115 13.787 1.00 82.56 683 THR A O 1
ATOM 5506 N N . TYR A 1 684 ? -1.516 0.884 11.910 1.00 87.12 684 TYR A N 1
ATOM 5507 C CA . TYR A 1 684 ? -2.031 2.251 11.884 1.00 87.12 684 TYR A CA 1
ATOM 5508 C C . TYR A 1 684 ? -3.533 2.290 12.150 1.00 87.12 684 TYR A C 1
ATOM 5510 O O . TYR A 1 684 ? -4.295 1.427 11.699 1.00 87.12 684 TYR A O 1
ATOM 5518 N N . LYS A 1 685 ? -3.981 3.335 12.849 1.00 85.94 685 LYS A N 1
ATOM 5519 C CA . LYS A 1 685 ? -5.400 3.685 12.985 1.00 85.94 685 LYS A CA 1
ATOM 5520 C C . LYS A 1 685 ? -5.641 5.015 12.281 1.00 85.94 685 LYS A C 1
ATOM 5522 O O . LYS A 1 685 ? -5.046 6.031 12.631 1.00 85.94 685 LYS A O 1
ATOM 5527 N N . LEU A 1 686 ? -6.511 4.985 11.273 1.00 87.44 686 LEU A N 1
ATOM 5528 C CA . LEU A 1 686 ? -6.894 6.161 10.498 1.00 87.44 686 LEU A CA 1
ATOM 5529 C C . LEU A 1 686 ? -8.149 6.788 11.104 1.00 87.44 686 LEU A C 1
ATOM 5531 O O . LEU A 1 686 ? -9.200 6.150 11.203 1.00 87.44 686 LEU A O 1
ATOM 5535 N N . PHE A 1 687 ? -8.048 8.055 11.481 1.00 85.25 687 PHE A N 1
ATOM 5536 C CA . PHE A 1 687 ? -9.188 8.884 11.831 1.00 85.25 687 PHE A CA 1
ATOM 5537 C C . PHE A 1 687 ? -9.674 9.552 10.548 1.00 85.25 687 PHE A C 1
ATOM 5539 O O . PHE A 1 687 ? -8.960 10.335 9.926 1.00 85.25 687 PHE A O 1
ATOM 5546 N N . LEU A 1 688 ? -10.875 9.177 10.111 1.00 85.25 688 LEU A N 1
ATOM 5547 C CA . LEU A 1 688 ? -11.446 9.631 8.846 1.00 85.25 688 LEU A CA 1
ATOM 5548 C C . LEU A 1 688 ? -12.748 10.413 9.080 1.00 85.25 688 LEU A C 1
ATOM 5550 O O . LEU A 1 688 ? -13.548 10.015 9.938 1.00 85.25 688 LEU A O 1
ATOM 5554 N N . PRO A 1 689 ? -13.011 11.462 8.280 1.00 82.06 689 PRO A N 1
ATOM 5555 C CA . PRO A 1 689 ? -14.303 12.138 8.233 1.00 82.06 689 PRO A CA 1
ATOM 5556 C C . PRO A 1 689 ? -15.476 11.173 8.006 1.00 82.06 689 PRO A C 1
ATOM 5558 O O . PRO A 1 689 ? -15.355 10.214 7.239 1.00 82.06 689 PRO A O 1
ATOM 5561 N N . GLN A 1 690 ? -16.640 11.457 8.604 1.00 78.06 690 GLN A N 1
ATOM 5562 C CA . GLN A 1 690 ? -17.823 10.581 8.529 1.00 78.06 690 GLN A CA 1
ATOM 5563 C C . GLN A 1 690 ? -18.239 10.257 7.085 1.00 78.06 690 GLN A C 1
ATOM 5565 O O . GLN A 1 690 ? -18.474 9.101 6.754 1.00 78.06 690 GLN A O 1
ATOM 5570 N N . ARG A 1 691 ? -18.185 11.249 6.189 1.00 77.25 691 ARG A N 1
ATOM 5571 C CA . ARG A 1 691 ? -18.475 11.082 4.753 1.00 77.25 691 ARG A CA 1
ATOM 5572 C C . ARG A 1 691 ? -17.636 9.997 4.057 1.00 77.25 691 ARG A C 1
ATOM 5574 O O . ARG A 1 691 ? -18.112 9.377 3.114 1.00 77.25 691 ARG A O 1
ATOM 5581 N N . ILE A 1 692 ? -16.398 9.769 4.515 1.00 80.75 692 ILE A N 1
ATOM 5582 C CA . ILE A 1 692 ? -15.521 8.701 4.010 1.00 80.75 692 ILE A CA 1
ATOM 5583 C C . ILE A 1 692 ? -15.884 7.373 4.687 1.00 80.75 692 ILE A C 1
ATOM 5585 O O . ILE A 1 692 ? -15.958 6.344 4.020 1.00 80.75 692 ILE A O 1
ATOM 5589 N N . LYS A 1 693 ? -16.168 7.391 5.999 1.00 77.25 693 LYS A N 1
ATOM 5590 C CA . LYS A 1 693 ? -16.586 6.205 6.774 1.00 77.25 693 LYS A CA 1
ATOM 5591 C C . LYS A 1 693 ? -17.874 5.562 6.247 1.00 77.25 693 LYS A C 1
ATOM 5593 O O . LYS A 1 693 ? -18.007 4.336 6.317 1.00 77.25 693 LYS A O 1
ATOM 5598 N N . ASP A 1 694 ? -18.788 6.371 5.717 1.00 77.81 694 ASP A N 1
ATOM 5599 C CA . ASP A 1 694 ? -20.066 5.907 5.175 1.00 77.81 694 ASP A CA 1
ATOM 5600 C C . ASP A 1 694 ? -19.897 5.167 3.834 1.00 77.81 694 ASP A C 1
ATOM 5602 O O . ASP A 1 694 ? -20.647 4.235 3.563 1.00 77.81 694 ASP A O 1
ATOM 5606 N N . ASN A 1 695 ? -18.868 5.505 3.039 1.00 77.31 695 ASN A N 1
ATOM 5607 C CA . ASN A 1 695 ? -18.631 4.961 1.691 1.00 77.31 695 ASN A CA 1
ATOM 5608 C C . ASN A 1 695 ? -17.186 4.475 1.479 1.00 77.31 695 ASN A C 1
ATOM 5610 O O . ASN A 1 695 ? -16.559 4.766 0.463 1.00 77.31 695 ASN A O 1
ATOM 5614 N N . LEU A 1 696 ? -16.637 3.704 2.420 1.00 73.94 696 LEU A N 1
ATOM 5615 C CA . LEU A 1 696 ? -15.230 3.264 2.381 1.00 73.94 696 LEU A CA 1
ATOM 5616 C C . LEU A 1 696 ? -14.829 2.516 1.100 1.00 73.94 696 LEU A C 1
ATOM 5618 O O . LEU A 1 696 ? -13.658 2.520 0.738 1.00 73.94 696 LEU A O 1
ATOM 5622 N N . THR A 1 697 ? -15.776 1.877 0.408 1.00 73.06 697 THR A N 1
ATOM 5623 C CA . THR A 1 697 ? -15.511 1.132 -0.835 1.00 73.06 697 THR A CA 1
ATOM 5624 C C . THR A 1 697 ? -15.045 2.007 -1.989 1.00 73.06 697 THR A C 1
ATOM 5626 O O . THR A 1 697 ? -14.382 1.491 -2.890 1.00 73.06 697 THR A O 1
ATOM 5629 N N . ASP A 1 698 ? -15.383 3.294 -1.947 1.00 75.12 698 ASP A N 1
ATOM 5630 C CA . ASP A 1 698 ? -15.101 4.263 -3.006 1.00 75.12 698 ASP A CA 1
ATOM 5631 C C . ASP A 1 698 ? -13.761 4.978 -2.794 1.00 75.12 698 ASP A C 1
ATOM 5633 O O . ASP A 1 698 ? -13.293 5.693 -3.682 1.00 75.12 698 ASP A O 1
ATOM 5637 N N . PHE A 1 699 ? -13.135 4.788 -1.629 1.00 82.00 699 PHE A N 1
ATOM 5638 C CA . PHE A 1 699 ? -11.898 5.449 -1.232 1.00 82.00 699 PHE A CA 1
ATOM 5639 C C . PHE A 1 699 ? -10.745 4.454 -1.092 1.00 82.00 699 PHE A C 1
ATOM 5641 O O . PHE A 1 699 ? -10.909 3.299 -0.689 1.00 82.00 699 PHE A O 1
ATOM 5648 N N . GLY A 1 700 ? -9.549 4.928 -1.419 1.00 82.50 700 GLY A N 1
ATOM 5649 C CA . GLY A 1 700 ? -8.305 4.174 -1.337 1.00 82.50 700 GLY A CA 1
ATOM 5650 C C . GLY A 1 700 ? -7.199 4.986 -0.683 1.00 82.50 700 GLY A C 1
ATOM 5651 O O . GLY A 1 700 ? -7.298 6.208 -0.579 1.00 82.50 700 GLY A O 1
ATOM 5652 N N . ILE A 1 701 ? -6.154 4.287 -0.257 1.00 85.81 701 ILE A N 1
ATOM 5653 C CA . ILE A 1 701 ? -4.868 4.857 0.136 1.00 85.81 701 ILE A CA 1
ATOM 5654 C C . ILE A 1 701 ? -4.002 4.926 -1.116 1.00 85.81 701 ILE A C 1
ATOM 5656 O O . ILE A 1 701 ? -3.905 3.942 -1.854 1.00 85.81 701 ILE A O 1
ATOM 5660 N N . PHE A 1 702 ? -3.381 6.076 -1.334 1.00 85.56 702 PHE A N 1
ATOM 5661 C CA . PHE A 1 702 ? -2.506 6.339 -2.461 1.00 85.56 702 PHE A CA 1
ATOM 5662 C C . PHE A 1 702 ? -1.208 6.984 -1.993 1.00 85.56 702 PHE A C 1
ATOM 5664 O O . PHE A 1 702 ? -1.240 7.915 -1.197 1.00 85.56 702 PHE A O 1
ATOM 5671 N N . GLU A 1 703 ? -0.084 6.537 -2.535 1.00 87.25 703 GLU A N 1
ATOM 5672 C CA . GLU A 1 703 ? 1.187 7.254 -2.495 1.00 87.25 703 GLU A CA 1
ATOM 5673 C C . GLU A 1 703 ? 1.273 8.085 -3.780 1.00 87.25 703 GLU A C 1
ATOM 5675 O O . GLU A 1 703 ? 1.548 7.575 -4.869 1.00 87.25 703 GLU A O 1
ATOM 5680 N N . GLY A 1 704 ? 0.936 9.368 -3.674 1.00 85.00 704 GLY A N 1
ATOM 5681 C CA . GLY A 1 704 ? 0.720 10.243 -4.820 1.00 85.00 704 GLY A CA 1
ATOM 5682 C C . GLY A 1 704 ? -0.419 9.730 -5.703 1.00 85.00 704 GLY A C 1
ATOM 5683 O O . GLY A 1 704 ? -1.603 9.863 -5.368 1.00 85.00 704 GLY A O 1
ATOM 5684 N N . ASP A 1 705 ? -0.048 9.148 -6.841 1.00 76.44 705 ASP A N 1
ATOM 5685 C CA . ASP A 1 705 ? -0.975 8.582 -7.826 1.00 76.44 705 ASP A CA 1
ATOM 5686 C C . ASP A 1 705 ? -0.967 7.041 -7.833 1.00 76.44 705 ASP A C 1
ATOM 5688 O O . ASP A 1 705 ? -1.833 6.424 -8.455 1.00 76.44 705 ASP A O 1
ATOM 5692 N N . SER A 1 706 ? -0.054 6.409 -7.087 1.00 75.88 706 SER A N 1
ATOM 5693 C CA . SER A 1 706 ? 0.014 4.955 -6.930 1.00 75.88 706 SER A CA 1
ATOM 5694 C C . SER A 1 706 ? -1.011 4.480 -5.910 1.00 75.88 706 SER A C 1
ATOM 5696 O O . SER A 1 706 ? -0.993 4.910 -4.761 1.00 75.88 706 SER A O 1
ATOM 5698 N N . PHE A 1 707 ? -1.899 3.570 -6.302 1.00 76.19 707 PHE A N 1
ATOM 5699 C CA . PHE A 1 707 ? -2.838 2.941 -5.375 1.00 76.19 707 PHE A CA 1
ATOM 5700 C C . PHE A 1 707 ? -2.119 1.925 -4.473 1.00 76.19 707 PHE A C 1
ATOM 5702 O O . PHE A 1 707 ? -1.608 0.920 -4.961 1.00 76.19 707 PHE A O 1
ATOM 5709 N N . CYS A 1 708 ? -2.130 2.154 -3.159 1.00 73.94 708 CYS A N 1
ATOM 5710 C CA . CYS A 1 708 ? -1.450 1.306 -2.171 1.00 73.94 708 CYS A CA 1
ATOM 5711 C C . CYS A 1 708 ? -2.392 0.277 -1.532 1.00 73.94 708 CYS A C 1
ATOM 5713 O O . CYS A 1 708 ? -1.975 -0.819 -1.156 1.00 73.94 708 CYS A O 1
ATOM 5715 N N . GLY A 1 709 ? -3.681 0.603 -1.399 1.00 70.00 709 GLY A N 1
ATOM 5716 C CA . GLY A 1 709 ? -4.646 -0.306 -0.785 1.00 70.00 709 GLY A CA 1
ATOM 5717 C C . GLY A 1 709 ? -6.014 0.310 -0.518 1.00 70.00 709 GLY A C 1
ATOM 5718 O O . GLY A 1 709 ? -6.218 1.517 -0.618 1.00 70.00 709 GLY A O 1
ATOM 5719 N N . ARG A 1 710 ? -6.994 -0.531 -0.166 1.00 71.94 710 ARG A N 1
ATOM 5720 C CA . ARG A 1 710 ? -8.321 -0.057 0.264 1.00 71.94 710 ARG A CA 1
ATOM 5721 C C . ARG A 1 710 ? -8.324 0.349 1.725 1.00 71.94 710 ARG A C 1
ATOM 5723 O O . ARG A 1 710 ? -7.602 -0.218 2.540 1.00 71.94 710 ARG A O 1
ATOM 5730 N N . LEU A 1 711 ? -9.217 1.274 2.058 1.00 75.38 711 LEU A N 1
ATOM 5731 C CA . LEU A 1 711 ? -9.518 1.584 3.446 1.00 75.38 711 LEU A CA 1
ATOM 5732 C C . LEU A 1 711 ? -10.253 0.428 4.123 1.00 75.38 711 LEU A C 1
ATOM 5734 O O . LEU A 1 711 ? -11.198 -0.141 3.572 1.00 75.38 711 LEU A O 1
ATOM 5738 N N . LYS A 1 712 ? -9.866 0.142 5.363 1.00 69.69 712 LYS A N 1
ATOM 5739 C CA . LYS A 1 712 ? -10.600 -0.745 6.266 1.00 69.69 712 LYS A CA 1
ATOM 5740 C C . LYS A 1 712 ? -11.162 0.070 7.428 1.00 69.69 712 LYS A C 1
ATOM 5742 O O . LYS A 1 712 ? -10.600 1.086 7.820 1.00 69.69 712 LYS A O 1
ATOM 5747 N N . ARG A 1 713 ? -12.278 -0.395 8.006 1.00 60.84 713 ARG A N 1
ATOM 5748 C CA . ARG A 1 713 ? -12.839 0.182 9.248 1.00 60.84 713 ARG A CA 1
ATOM 5749 C C . ARG A 1 713 ? -11.943 -0.054 10.465 1.00 60.84 713 ARG A C 1
ATOM 5751 O O . ARG A 1 713 ? -12.049 0.672 11.446 1.00 60.84 713 ARG A O 1
ATOM 5758 N N . ARG A 1 714 ? -11.120 -1.103 10.411 1.00 66.38 714 ARG A N 1
ATOM 5759 C CA . ARG A 1 714 ? -10.235 -1.542 11.494 1.00 66.38 714 ARG A CA 1
ATOM 5760 C C . ARG A 1 714 ? -8.819 -1.010 11.281 1.00 66.38 714 ARG A C 1
ATOM 5762 O O . ARG A 1 714 ? -8.482 -0.557 10.187 1.00 66.38 714 ARG A O 1
ATOM 5769 N N . ARG A 1 715 ? -8.004 -1.103 12.337 1.00 74.38 715 ARG A N 1
ATOM 5770 C CA . ARG A 1 715 ? -6.557 -0.868 12.279 1.00 74.38 715 ARG A CA 1
ATOM 5771 C C . ARG A 1 715 ? -5.951 -1.689 11.130 1.00 74.38 715 ARG A C 1
ATOM 5773 O O . ARG A 1 715 ? -6.409 -2.802 10.863 1.00 74.38 715 ARG A O 1
ATOM 5780 N N . GLN A 1 716 ? -4.968 -1.140 10.431 1.00 71.31 716 GLN A N 1
ATOM 5781 C CA . GLN A 1 716 ? -4.348 -1.807 9.288 1.00 71.31 716 GLN A CA 1
ATOM 5782 C C . GLN A 1 716 ? -2.899 -1.368 9.102 1.00 71.31 716 GLN A C 1
ATOM 5784 O O . GLN A 1 716 ? -2.543 -0.242 9.444 1.00 71.31 716 GLN A O 1
ATOM 5789 N N . HIS A 1 717 ? -2.088 -2.236 8.506 1.00 78.88 717 HIS A N 1
ATOM 57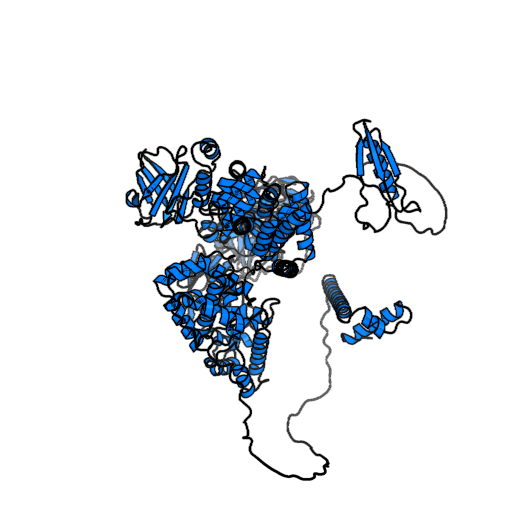90 C CA . HIS A 1 717 ? -0.869 -1.807 7.825 1.00 78.88 717 HIS A CA 1
ATOM 5791 C C . HIS A 1 717 ? -1.252 -0.959 6.607 1.00 78.88 717 HIS A C 1
ATOM 5793 O O . HIS A 1 717 ? -2.300 -1.191 5.992 1.00 78.88 717 HIS A O 1
ATOM 5799 N N . LEU A 1 718 ? -0.421 0.022 6.258 1.00 78.19 718 LEU A N 1
ATOM 5800 C CA . LEU A 1 718 ? -0.700 0.924 5.133 1.00 78.19 718 LEU A CA 1
ATOM 5801 C C . LEU A 1 718 ? -0.332 0.300 3.777 1.00 78.19 718 LEU A C 1
ATOM 5803 O O . LEU A 1 718 ? -0.726 0.825 2.738 1.00 78.19 718 LEU A O 1
ATOM 5807 N N . GLY A 1 719 ? 0.317 -0.867 3.799 1.00 69.38 719 GLY A N 1
ATOM 5808 C CA . GLY A 1 719 ? 0.656 -1.660 2.622 1.00 69.38 719 GLY A CA 1
ATOM 5809 C C . GLY A 1 719 ? 2.109 -1.480 2.201 1.00 69.38 719 GLY A C 1
ATOM 5810 O O . GLY A 1 719 ? 2.911 -0.900 2.928 1.00 69.38 719 GLY A O 1
ATOM 5811 N N . LEU A 1 720 ? 2.439 -2.016 1.026 1.00 76.50 720 LEU A N 1
ATOM 5812 C CA . LEU A 1 720 ? 3.742 -1.804 0.407 1.00 76.50 720 LEU A CA 1
ATOM 5813 C C . LEU A 1 720 ? 3.748 -0.407 -0.221 1.00 76.50 720 LEU A C 1
ATOM 5815 O O . LEU A 1 720 ? 2.925 -0.128 -1.094 1.00 76.50 720 LEU A O 1
ATOM 5819 N N . LEU A 1 721 ? 4.650 0.454 0.245 1.00 85.12 721 LEU A N 1
ATOM 5820 C CA . LEU A 1 721 ? 4.860 1.788 -0.309 1.00 85.12 721 LEU A CA 1
ATOM 5821 C C . LEU A 1 721 ? 6.189 1.829 -1.073 1.00 85.12 721 LEU A C 1
ATOM 5823 O O . LEU A 1 721 ? 7.140 1.130 -0.730 1.00 85.12 721 LEU A O 1
ATOM 5827 N N . SER A 1 722 ? 6.248 2.663 -2.101 1.00 85.00 722 SER A N 1
ATOM 5828 C CA . SER A 1 722 ? 7.394 2.830 -2.999 1.00 85.00 722 SER A CA 1
ATOM 5829 C C . SER A 1 722 ? 8.511 3.627 -2.325 1.00 85.00 722 SER A C 1
ATOM 5831 O O . SER A 1 722 ? 9.680 3.244 -2.362 1.00 85.00 722 SER A O 1
ATOM 5833 N N . GLY A 1 723 ? 8.138 4.735 -1.678 1.00 90.31 723 GLY A N 1
ATOM 5834 C CA . GLY A 1 723 ? 9.040 5.624 -0.959 1.00 90.31 723 GLY A CA 1
ATOM 5835 C C . GLY A 1 723 ? 9.826 6.588 -1.847 1.00 90.31 723 GLY A C 1
ATOM 5836 O O . GLY A 1 723 ? 10.957 6.930 -1.507 1.00 90.31 723 GLY A O 1
ATOM 5837 N N . TYR A 1 724 ? 9.239 7.048 -2.958 1.00 92.38 724 TYR A N 1
ATOM 5838 C CA . TYR A 1 724 ? 9.869 8.019 -3.874 1.00 92.38 724 TYR A CA 1
ATOM 5839 C C . TYR A 1 724 ? 9.517 9.481 -3.559 1.00 92.38 724 TYR A C 1
ATOM 5841 O O . TYR A 1 724 ? 9.704 10.367 -4.392 1.00 92.38 724 TYR A O 1
ATOM 5849 N N . GLY A 1 725 ? 9.040 9.763 -2.348 1.00 92.38 725 GLY A N 1
ATOM 5850 C CA . GLY A 1 725 ? 8.787 11.110 -1.838 1.00 92.38 725 GLY A CA 1
ATOM 5851 C C . GLY A 1 725 ? 7.361 11.614 -2.021 1.00 92.38 725 GLY A C 1
ATOM 5852 O O . GLY A 1 725 ? 7.065 12.717 -1.579 1.00 92.38 725 GLY A O 1
ATOM 5853 N N . ALA A 1 726 ? 6.471 10.846 -2.650 1.00 92.00 726 ALA A N 1
ATOM 5854 C CA . ALA A 1 726 ? 5.094 11.284 -2.852 1.00 92.00 726 ALA A CA 1
ATOM 5855 C C . ALA A 1 726 ? 4.302 11.289 -1.531 1.00 92.00 726 ALA A C 1
ATOM 5857 O O . ALA A 1 726 ? 4.577 10.467 -0.653 1.00 92.00 726 ALA A O 1
ATOM 5858 N N . PRO A 1 727 ? 3.309 12.185 -1.384 1.00 92.38 727 PRO A N 1
ATOM 5859 C CA . PRO A 1 727 ? 2.467 12.227 -0.196 1.00 92.38 727 PRO A CA 1
ATOM 5860 C C . PRO A 1 727 ? 1.595 10.976 -0.103 1.00 92.38 727 PRO A C 1
ATOM 5862 O O . PRO A 1 727 ? 1.095 10.481 -1.117 1.00 92.38 727 PRO A O 1
ATOM 5865 N N . LEU A 1 728 ? 1.358 10.493 1.114 1.00 91.62 728 LEU A N 1
ATOM 5866 C CA . LEU A 1 728 ? 0.402 9.420 1.356 1.00 91.62 728 LEU A CA 1
ATOM 5867 C C . LEU A 1 728 ? -0.969 10.036 1.627 1.00 91.62 728 LEU A C 1
ATOM 5869 O O . LEU A 1 728 ? -1.146 10.766 2.599 1.00 91.62 728 LEU A O 1
ATOM 5873 N N . VAL A 1 729 ? -1.951 9.746 0.781 1.00 90.31 729 VAL A N 1
ATOM 5874 C CA . VAL A 1 729 ? -3.283 10.354 0.829 1.00 90.31 729 VAL A CA 1
ATOM 5875 C C . VAL A 1 729 ? -4.379 9.302 0.781 1.00 90.31 729 VAL A C 1
ATOM 5877 O O . VAL A 1 729 ? -4.286 8.286 0.098 1.00 90.31 729 VAL A O 1
ATOM 5880 N N . VAL A 1 730 ? -5.476 9.571 1.474 1.00 88.88 730 VAL A N 1
ATOM 5881 C CA . VAL A 1 730 ? -6.744 8.872 1.303 1.00 88.88 730 VAL A CA 1
ATOM 5882 C C . VAL A 1 730 ? -7.597 9.688 0.351 1.00 88.88 730 VAL A C 1
ATOM 5884 O O . VAL A 1 730 ? -7.978 10.802 0.694 1.00 88.88 730 VAL A O 1
ATOM 5887 N N . LYS A 1 731 ? -7.923 9.160 -0.828 1.00 84.62 731 LYS A N 1
ATOM 5888 C CA . LYS A 1 731 ? -8.765 9.859 -1.813 1.00 84.62 731 LYS A CA 1
ATOM 5889 C C . LYS A 1 731 ? -9.755 8.913 -2.480 1.00 84.62 731 LYS A C 1
ATOM 5891 O O . LYS A 1 731 ? -9.605 7.689 -2.436 1.00 84.62 731 LYS A O 1
ATOM 5896 N N . LYS A 1 732 ? -10.799 9.487 -3.075 1.00 80.38 732 LYS A N 1
ATOM 5897 C CA . LYS A 1 732 ? -11.778 8.738 -3.866 1.00 80.38 732 LYS A CA 1
ATOM 5898 C C . LYS A 1 732 ? -11.100 8.152 -5.108 1.00 80.38 732 LYS A C 1
ATOM 5900 O O . LYS A 1 732 ? -10.331 8.846 -5.766 1.00 80.38 732 LYS A O 1
ATOM 5905 N N . MET A 1 733 ? -11.383 6.892 -5.439 1.00 69.56 733 MET A N 1
ATOM 5906 C CA . MET A 1 733 ? -10.712 6.201 -6.552 1.00 69.56 733 MET A CA 1
ATOM 5907 C C . MET A 1 733 ? -11.097 6.769 -7.930 1.00 69.56 733 MET A C 1
ATOM 5909 O O . MET A 1 733 ? -10.272 6.775 -8.841 1.00 69.56 733 MET A O 1
ATOM 5913 N N . PHE A 1 734 ? -12.334 7.263 -8.083 1.00 62.38 734 PHE A N 1
ATOM 5914 C CA . PHE A 1 734 ? -12.875 7.783 -9.346 1.00 62.38 734 PHE A CA 1
ATOM 5915 C C . PHE A 1 734 ? -13.676 9.072 -9.132 1.00 62.38 734 PHE A C 1
ATOM 5917 O O . PHE A 1 734 ? -14.339 9.228 -8.103 1.00 62.38 734 PHE A O 1
ATOM 5924 N N . ASN A 1 735 ? -13.683 9.956 -10.139 1.00 59.59 735 ASN A N 1
ATOM 5925 C CA . ASN A 1 735 ? -14.423 11.225 -10.138 1.00 59.59 735 ASN A CA 1
ATOM 5926 C C . ASN A 1 735 ? -14.090 12.119 -8.929 1.00 59.59 735 ASN A C 1
ATOM 5928 O O . ASN A 1 735 ? -14.985 12.737 -8.351 1.00 59.59 735 ASN A O 1
ATOM 5932 N N . ALA A 1 736 ? -12.822 12.151 -8.512 1.00 60.25 736 ALA A N 1
ATOM 5933 C CA . ALA A 1 736 ? -12.356 13.079 -7.490 1.00 60.25 736 ALA A CA 1
ATOM 5934 C C . ALA A 1 736 ? -12.326 14.487 -8.102 1.00 60.25 736 ALA A C 1
ATOM 5936 O O . ALA A 1 736 ? -11.372 14.865 -8.771 1.00 60.25 736 ALA A O 1
ATOM 5937 N N . THR A 1 737 ? -13.418 15.235 -7.956 1.00 49.75 737 THR A N 1
ATOM 5938 C CA . THR A 1 737 ? -13.570 16.547 -8.602 1.00 49.75 737 THR A CA 1
ATOM 5939 C C . THR A 1 737 ? -13.106 17.720 -7.731 1.00 49.75 737 THR A C 1
ATOM 5941 O O . THR A 1 737 ? -13.143 18.848 -8.212 1.00 49.75 737 THR A O 1
ATOM 5944 N N . GLN A 1 738 ? -12.695 17.498 -6.470 1.00 52.44 738 GLN A N 1
ATOM 5945 C CA . GLN A 1 738 ? -12.258 18.558 -5.542 1.00 52.44 738 GLN A CA 1
ATOM 5946 C C . GLN A 1 738 ? -11.210 18.074 -4.516 1.00 52.44 738 GLN A C 1
ATOM 5948 O O . GLN A 1 738 ? -11.270 16.931 -4.060 1.00 52.44 738 GLN A O 1
ATOM 5953 N N . GLU A 1 739 ? -10.313 18.977 -4.085 1.00 54.44 739 GLU A N 1
ATOM 5954 C CA . GLU A 1 739 ? -9.373 18.788 -2.952 1.00 54.44 739 GLU A CA 1
ATOM 5955 C C . GLU A 1 739 ? -10.085 18.341 -1.668 1.00 54.44 739 GLU A C 1
ATOM 5957 O O . GLU A 1 739 ? -9.544 17.575 -0.866 1.00 54.44 739 GLU A O 1
ATOM 5962 N N . ASP A 1 740 ? -11.346 18.753 -1.527 1.00 56.38 740 ASP A N 1
ATOM 5963 C CA . ASP A 1 740 ? -12.213 18.430 -0.405 1.00 56.38 740 ASP A CA 1
ATOM 5964 C C . ASP A 1 740 ? -12.507 16.932 -0.252 1.00 56.38 740 ASP A C 1
ATOM 5966 O O . ASP A 1 740 ? -13.023 16.569 0.796 1.00 56.38 740 ASP A O 1
ATOM 5970 N N . ASP A 1 741 ? -12.161 16.058 -1.211 1.00 69.50 741 ASP A N 1
ATOM 5971 C CA . ASP A 1 741 ? -12.328 14.592 -1.165 1.00 69.50 741 ASP A CA 1
ATOM 5972 C C . ASP A 1 741 ? -11.067 13.805 -0.780 1.00 69.50 741 ASP A C 1
ATOM 5974 O O . ASP A 1 741 ? -11.080 12.570 -0.805 1.00 69.50 741 ASP A O 1
ATOM 5978 N N . SER A 1 742 ? -10.003 14.495 -0.369 1.00 80.81 742 SER A N 1
ATOM 5979 C CA . SER A 1 742 ? -8.753 13.864 0.058 1.00 80.81 742 SER A CA 1
ATOM 5980 C C . SER A 1 742 ? -8.424 14.125 1.532 1.00 80.81 742 SER A C 1
ATOM 5982 O O . SER A 1 742 ? -8.786 15.157 2.094 1.00 80.81 742 SER A O 1
ATOM 5984 N N . VAL A 1 743 ? -7.767 13.164 2.181 1.00 85.69 743 VAL A N 1
ATOM 5985 C CA . VAL A 1 743 ? -7.186 13.297 3.523 1.00 85.69 743 VAL A CA 1
ATOM 5986 C C . VAL A 1 743 ? -5.727 12.883 3.433 1.00 85.69 743 VAL A C 1
ATOM 5988 O O . VAL A 1 743 ? -5.428 11.711 3.219 1.00 85.69 743 VAL A O 1
ATOM 5991 N N . GLU A 1 744 ? -4.820 13.838 3.579 1.00 87.44 744 GLU A N 1
ATOM 5992 C CA . GLU A 1 744 ? -3.386 13.564 3.622 1.00 87.44 744 GLU A CA 1
ATOM 5993 C C . GLU A 1 744 ? -3.007 12.923 4.962 1.00 87.44 744 GLU A C 1
ATOM 5995 O O . GLU A 1 744 ? -3.401 13.403 6.024 1.00 87.44 744 GLU A O 1
ATOM 6000 N N . ILE A 1 745 ? -2.286 11.806 4.889 1.00 88.00 745 ILE A N 1
ATOM 6001 C CA . ILE A 1 745 ? -1.733 11.072 6.028 1.00 88.00 745 ILE A CA 1
ATOM 6002 C C . ILE A 1 745 ? -0.333 11.608 6.345 1.00 88.00 745 ILE A C 1
ATOM 6004 O O . ILE A 1 745 ? -0.046 11.896 7.502 1.00 88.00 745 ILE A O 1
ATOM 6008 N N . CYS A 1 746 ? 0.518 11.740 5.323 1.00 90.00 746 CYS A N 1
ATOM 6009 C CA . CYS A 1 746 ? 1.853 12.325 5.431 1.00 90.00 746 CYS A CA 1
ATOM 6010 C C . CYS A 1 746 ? 2.273 13.002 4.118 1.00 90.00 746 CYS A C 1
ATOM 6012 O O . CYS A 1 746 ? 1.814 12.628 3.035 1.00 90.00 746 CYS A O 1
ATOM 6014 N N . SER A 1 747 ? 3.169 13.979 4.225 1.00 90.31 747 SER A N 1
ATOM 6015 C CA . SER A 1 747 ? 3.616 14.852 3.134 1.00 90.31 747 SER A CA 1
ATOM 6016 C C . SER A 1 747 ? 4.543 14.150 2.144 1.00 90.31 747 SER A C 1
ATOM 6018 O O . SER A 1 747 ? 4.634 14.546 0.982 1.00 90.31 747 SER A O 1
ATOM 6020 N N . ALA A 1 748 ? 5.226 13.099 2.596 1.00 93.06 748 ALA A N 1
ATOM 6021 C CA . ALA A 1 748 ? 6.119 12.288 1.787 1.00 93.06 748 ALA A CA 1
ATOM 6022 C C . ALA A 1 748 ? 6.241 10.872 2.359 1.00 93.06 748 ALA A C 1
ATOM 6024 O O . ALA A 1 748 ? 6.180 10.667 3.572 1.00 93.06 748 ALA A O 1
ATOM 6025 N N . VAL A 1 749 ? 6.480 9.899 1.487 1.00 93.31 749 VAL A N 1
ATOM 6026 C CA . VAL A 1 749 ? 6.952 8.563 1.859 1.00 93.31 749 VAL A CA 1
ATOM 6027 C C . VAL A 1 749 ? 8.378 8.403 1.351 1.00 93.31 749 VAL A C 1
ATOM 6029 O O . VAL A 1 749 ? 8.660 8.745 0.204 1.00 93.31 749 VAL A O 1
ATOM 6032 N N . ARG A 1 750 ? 9.286 7.879 2.172 1.00 93.06 750 ARG A N 1
ATOM 6033 C CA . ARG A 1 750 ? 10.680 7.616 1.786 1.00 93.06 750 ARG A CA 1
ATOM 6034 C C . ARG A 1 750 ? 11.063 6.165 2.051 1.00 93.06 750 ARG A C 1
ATOM 6036 O O . ARG A 1 750 ? 10.464 5.513 2.898 1.00 93.06 750 ARG A O 1
ATOM 6043 N N . ASN A 1 751 ? 12.046 5.656 1.318 1.00 91.19 751 ASN A N 1
ATOM 6044 C CA . ASN A 1 751 ? 12.548 4.296 1.492 1.00 91.19 751 ASN A CA 1
ATOM 6045 C C . ASN A 1 751 ? 14.071 4.306 1.645 1.00 91.19 751 ASN A C 1
ATOM 6047 O O . ASN A 1 751 ? 14.798 4.062 0.680 1.00 91.19 751 ASN A O 1
ATOM 6051 N N . SER A 1 752 ? 14.541 4.570 2.864 1.00 91.06 752 SER A N 1
ATOM 6052 C CA . SER A 1 752 ? 15.971 4.511 3.220 1.00 91.06 752 SER A CA 1
ATOM 6053 C C . SER A 1 752 ? 16.513 3.075 3.343 1.00 91.06 752 SER A C 1
ATOM 6055 O O . SER A 1 752 ? 17.719 2.869 3.477 1.00 91.06 752 SER A O 1
ATOM 6057 N N . GLY A 1 753 ? 15.642 2.063 3.262 1.00 89.44 753 GLY A N 1
ATOM 6058 C CA . GLY A 1 753 ? 15.988 0.660 3.473 1.00 89.44 753 GLY A CA 1
ATOM 6059 C C . GLY A 1 753 ? 16.535 0.409 4.879 1.00 89.44 753 GLY A C 1
ATOM 6060 O O . GLY A 1 753 ? 16.054 0.982 5.860 1.00 89.44 753 GLY A O 1
ATOM 6061 N N . ILE A 1 754 ? 17.559 -0.439 4.978 1.00 88.94 754 ILE A N 1
ATOM 6062 C CA . ILE A 1 754 ? 18.119 -0.880 6.267 1.00 88.94 754 ILE A CA 1
ATOM 6063 C C . ILE A 1 754 ? 19.027 0.145 6.958 1.00 88.94 754 ILE A C 1
ATOM 6065 O O . ILE A 1 754 ? 19.365 -0.045 8.125 1.00 88.94 754 ILE A O 1
ATOM 6069 N N . LEU A 1 755 ? 19.438 1.203 6.257 1.00 91.50 755 LEU A N 1
ATOM 6070 C CA . LEU A 1 755 ? 20.363 2.202 6.785 1.00 91.50 755 LEU A CA 1
ATOM 6071 C C . LEU A 1 755 ? 19.634 3.121 7.777 1.00 91.50 755 LEU A C 1
ATOM 6073 O O . LEU A 1 755 ? 18.570 3.653 7.459 1.00 91.50 755 LEU A O 1
ATOM 6077 N N . HIS A 1 756 ? 20.185 3.288 8.980 1.00 90.50 756 HIS A N 1
ATOM 6078 C CA . HIS A 1 756 ? 19.674 4.218 9.989 1.00 90.50 756 HIS A CA 1
ATOM 6079 C C . HIS A 1 756 ? 20.368 5.576 9.880 1.00 90.50 756 HIS A C 1
ATOM 6081 O O . HIS A 1 756 ? 19.698 6.598 9.728 1.00 90.50 756 HIS A O 1
ATOM 6087 N N . SER A 1 757 ? 21.700 5.567 9.914 1.00 93.56 757 SER A N 1
ATOM 6088 C CA . SER A 1 757 ? 22.530 6.760 9.784 1.00 93.56 757 SER A CA 1
ATOM 6089 C C . SER A 1 757 ? 23.915 6.421 9.248 1.00 93.56 757 SER A C 1
ATOM 6091 O O . SER A 1 757 ? 24.437 5.335 9.470 1.00 93.56 757 SER A O 1
ATOM 6093 N N . ALA A 1 758 ? 24.521 7.384 8.573 1.00 93.81 758 ALA A N 1
ATOM 6094 C CA . ALA A 1 758 ? 25.919 7.406 8.204 1.00 93.81 758 ALA A CA 1
ATOM 6095 C C . ALA A 1 758 ? 26.496 8.767 8.595 1.00 93.81 758 ALA A C 1
ATOM 6097 O O . ALA A 1 758 ? 25.974 9.807 8.176 1.00 93.81 758 ALA A O 1
ATOM 6098 N N . THR A 1 759 ? 27.543 8.757 9.413 1.00 93.12 759 THR A N 1
ATOM 6099 C CA . THR A 1 759 ? 28.193 9.960 9.944 1.00 93.12 759 THR A CA 1
ATOM 6100 C C . THR A 1 759 ? 29.702 9.762 10.014 1.00 93.12 759 THR A C 1
ATOM 6102 O O . THR A 1 759 ? 30.197 8.646 10.143 1.00 93.12 759 THR A O 1
ATOM 6105 N N . TYR A 1 760 ? 30.458 10.852 9.931 1.00 90.50 760 TYR A N 1
ATOM 6106 C CA . TYR A 1 760 ? 31.897 10.806 10.169 1.00 90.50 760 TYR A CA 1
ATOM 6107 C C . TYR A 1 760 ? 32.174 10.591 11.662 1.00 90.50 760 TYR A C 1
ATOM 6109 O O . TYR A 1 760 ? 31.755 11.397 12.494 1.00 90.50 760 TYR A O 1
ATOM 6117 N N . ALA A 1 761 ? 32.880 9.510 11.997 1.00 87.62 761 ALA A N 1
ATOM 6118 C CA . ALA A 1 761 ? 33.421 9.286 13.338 1.00 87.62 761 ALA A CA 1
ATOM 6119 C C . ALA A 1 761 ? 34.685 10.135 13.567 1.00 87.62 761 ALA A C 1
ATOM 6121 O O . ALA A 1 761 ? 34.914 10.644 14.663 1.00 87.62 761 ALA A O 1
ATOM 6122 N N . ASP A 1 762 ? 35.480 10.318 12.510 1.00 86.38 762 ASP A N 1
ATOM 6123 C CA . ASP A 1 762 ? 36.626 11.224 12.431 1.00 86.38 762 ASP A CA 1
ATOM 6124 C C . ASP A 1 762 ? 36.789 11.739 10.980 1.00 86.38 762 ASP A C 1
ATOM 6126 O O . ASP A 1 762 ? 35.928 11.503 10.138 1.00 86.38 762 ASP A O 1
ATOM 6130 N N . ASN A 1 763 ? 37.879 12.445 10.661 1.00 83.06 763 ASN A N 1
ATOM 6131 C CA . ASN A 1 763 ? 38.094 13.043 9.331 1.00 83.06 763 ASN A CA 1
ATOM 6132 C C . ASN A 1 763 ? 38.259 12.033 8.176 1.00 83.06 763 ASN A C 1
ATOM 6134 O O . ASN A 1 763 ? 38.353 12.460 7.026 1.00 83.06 763 ASN A O 1
ATOM 6138 N N . VAL A 1 764 ? 38.385 10.736 8.461 1.00 86.88 764 VAL A N 1
ATOM 6139 C CA . VAL A 1 764 ? 38.634 9.690 7.458 1.00 86.88 764 VAL A CA 1
ATOM 6140 C C . VAL A 1 764 ? 37.739 8.464 7.633 1.00 86.88 764 VAL A C 1
ATOM 6142 O O . VAL A 1 764 ? 37.654 7.662 6.713 1.00 86.88 764 VAL A O 1
ATOM 6145 N N . THR A 1 765 ? 37.064 8.304 8.768 1.00 90.31 765 THR A N 1
ATOM 6146 C CA . THR A 1 765 ? 36.256 7.128 9.093 1.00 90.31 765 THR A CA 1
ATOM 6147 C C . THR A 1 765 ? 34.778 7.486 9.103 1.00 90.31 765 THR A C 1
ATOM 6149 O O . THR A 1 765 ? 34.343 8.346 9.871 1.00 90.31 765 THR A O 1
ATOM 6152 N N . ILE A 1 766 ? 33.990 6.784 8.294 1.00 94.06 766 ILE A N 1
ATOM 6153 C CA . ILE A 1 766 ? 32.530 6.885 8.278 1.00 94.06 766 ILE A CA 1
ATOM 6154 C C . ILE A 1 766 ? 31.964 5.723 9.088 1.00 94.06 766 ILE A C 1
ATOM 6156 O O . ILE A 1 766 ? 32.224 4.560 8.783 1.00 94.06 766 ILE A O 1
ATOM 6160 N N . GLN A 1 767 ? 31.181 6.042 10.113 1.00 95.19 767 GLN A N 1
ATOM 6161 C CA . GLN A 1 767 ? 30.373 5.083 10.849 1.00 95.19 767 GLN A CA 1
ATOM 6162 C C . GLN A 1 767 ? 29.014 4.933 10.165 1.00 95.19 767 GLN A C 1
ATOM 6164 O O . GLN A 1 767 ? 28.362 5.921 9.829 1.00 95.19 767 GLN A O 1
ATOM 6169 N N . ILE A 1 768 ? 28.603 3.686 9.958 1.00 96.56 768 ILE A N 1
ATOM 6170 C CA . ILE A 1 768 ? 27.383 3.303 9.253 1.00 96.56 768 ILE A CA 1
ATOM 6171 C C . ILE A 1 768 ? 26.543 2.463 10.212 1.00 96.56 768 ILE A C 1
ATOM 6173 O O . ILE A 1 768 ? 26.905 1.329 10.519 1.00 96.56 768 ILE A O 1
ATOM 6177 N N . ASP A 1 769 ? 25.422 3.008 10.667 1.00 95.81 769 ASP A N 1
ATOM 6178 C CA . ASP A 1 769 ? 24.509 2.355 11.600 1.00 95.81 769 ASP A CA 1
ATOM 6179 C C . ASP A 1 769 ? 23.264 1.830 10.879 1.00 95.81 769 ASP A C 1
ATOM 6181 O O . ASP A 1 769 ? 22.669 2.502 10.027 1.00 95.81 769 ASP A O 1
ATOM 6185 N N . PHE A 1 770 ? 22.828 0.631 11.256 1.00 92.69 770 PHE A N 1
ATOM 6186 C CA . PHE A 1 770 ? 21.701 -0.071 10.651 1.00 92.69 770 PHE A CA 1
ATOM 6187 C C . PHE A 1 770 ? 20.486 -0.119 11.575 1.00 92.69 770 PHE A C 1
ATOM 6189 O O . PHE A 1 770 ? 20.601 -0.250 12.791 1.00 92.69 770 PHE A O 1
ATOM 6196 N N . LYS A 1 771 ? 19.285 -0.093 10.984 1.00 86.06 771 LYS A N 1
ATOM 6197 C CA . LYS A 1 771 ? 18.011 -0.233 11.715 1.00 86.06 771 LYS A CA 1
ATOM 6198 C C . LYS A 1 771 ? 17.825 -1.623 12.333 1.00 86.06 771 LYS A C 1
ATOM 6200 O O . LYS A 1 771 ? 16.991 -1.799 13.215 1.00 86.06 771 LYS A O 1
ATOM 6205 N N . ARG A 1 772 ? 18.543 -2.619 11.813 1.00 85.88 772 ARG A N 1
ATOM 6206 C CA . ARG A 1 772 ? 18.521 -4.022 12.239 1.00 85.88 772 ARG A CA 1
ATOM 6207 C C . ARG A 1 772 ? 19.909 -4.637 12.048 1.00 85.88 772 ARG A C 1
ATOM 6209 O O . ARG A 1 772 ? 20.645 -4.122 11.205 1.00 85.88 772 ARG A O 1
ATOM 6216 N N . PRO A 1 773 ? 20.244 -5.718 12.771 1.00 86.38 773 PRO A N 1
ATOM 6217 C CA . PRO A 1 773 ? 21.517 -6.405 12.600 1.00 86.38 773 PRO A CA 1
ATOM 6218 C C . PRO A 1 773 ? 21.801 -6.772 11.138 1.00 86.38 773 PRO A C 1
ATOM 6220 O O . PRO A 1 773 ? 20.890 -7.209 10.424 1.00 86.38 773 PRO A O 1
ATOM 6223 N N . LEU A 1 774 ? 23.044 -6.573 10.698 1.00 90.50 774 LEU A N 1
ATOM 6224 C CA . LEU A 1 774 ? 23.506 -6.883 9.347 1.00 90.50 774 LEU A CA 1
ATOM 6225 C C . LEU A 1 774 ? 24.957 -7.373 9.374 1.00 90.50 774 LEU A C 1
ATOM 6227 O O . LEU A 1 774 ? 25.885 -6.603 9.634 1.00 90.50 774 LEU A O 1
ATOM 6231 N N . ASP A 1 775 ? 25.141 -8.644 9.031 1.00 89.88 775 ASP A N 1
ATOM 6232 C CA . ASP A 1 775 ? 26.464 -9.252 8.934 1.00 89.88 775 ASP A CA 1
ATOM 6233 C C . ASP A 1 775 ? 27.178 -8.821 7.653 1.00 89.88 775 ASP A C 1
ATOM 6235 O O . ASP A 1 775 ? 26.622 -8.890 6.549 1.00 89.88 775 ASP A O 1
ATOM 6239 N N . LEU A 1 776 ? 28.431 -8.388 7.799 1.00 91.81 776 LEU A N 1
ATOM 6240 C CA . LEU A 1 776 ? 29.288 -8.060 6.668 1.00 91.81 776 LEU A CA 1
ATOM 6241 C C . LEU A 1 776 ? 29.659 -9.339 5.900 1.00 91.81 776 LEU A C 1
ATOM 6243 O O . LEU A 1 776 ? 29.978 -10.374 6.479 1.00 91.81 776 LEU A O 1
ATOM 6247 N N . ALA A 1 777 ? 29.620 -9.264 4.571 1.00 90.81 777 ALA A N 1
ATOM 6248 C CA . ALA A 1 777 ? 29.865 -10.392 3.672 1.00 90.81 777 ALA A CA 1
ATOM 6249 C C . ALA A 1 777 ? 30.509 -9.906 2.372 1.00 90.81 777 ALA A C 1
ATOM 6251 O O . ALA A 1 777 ? 30.302 -8.756 1.990 1.00 90.81 777 ALA A O 1
ATOM 6252 N N . ASP A 1 778 ? 31.188 -10.802 1.657 1.00 90.62 778 ASP A N 1
ATOM 6253 C CA . ASP A 1 778 ? 32.046 -10.498 0.495 1.00 90.62 778 ASP A CA 1
ATOM 6254 C C . ASP A 1 778 ? 31.330 -9.813 -0.683 1.00 90.62 778 ASP A C 1
ATOM 6256 O O . ASP A 1 778 ? 31.950 -9.226 -1.564 1.00 90.62 778 ASP A O 1
ATOM 6260 N N . LYS A 1 779 ? 29.997 -9.903 -0.726 1.00 90.50 779 LYS A N 1
ATOM 6261 C CA . LYS A 1 779 ? 29.155 -9.295 -1.768 1.00 90.50 779 LYS A CA 1
ATOM 6262 C C . LYS A 1 779 ? 28.625 -7.907 -1.408 1.00 90.50 779 LYS A C 1
ATOM 6264 O O . LYS A 1 779 ? 27.873 -7.327 -2.196 1.00 90.50 779 LYS A O 1
ATOM 6269 N N . HIS A 1 780 ? 28.940 -7.406 -0.217 1.00 93.94 780 HIS A N 1
ATOM 6270 C CA . HIS A 1 780 ? 28.548 -6.066 0.186 1.00 93.94 780 HIS A CA 1
ATOM 6271 C C . HIS A 1 780 ? 29.453 -5.016 -0.450 1.00 93.94 780 HIS A C 1
ATOM 6273 O O . HIS A 1 780 ? 30.665 -5.193 -0.552 1.00 93.94 780 HIS A O 1
ATOM 6279 N N . ALA A 1 781 ? 28.843 -3.902 -0.839 1.00 94.06 781 ALA A N 1
ATOM 6280 C CA . ALA A 1 781 ? 29.550 -2.715 -1.288 1.00 94.06 781 ALA A CA 1
ATOM 6281 C C . ALA A 1 781 ? 28.912 -1.464 -0.681 1.00 94.06 781 ALA A C 1
ATOM 6283 O O . ALA A 1 781 ? 27.685 -1.377 -0.562 1.00 94.06 781 ALA A O 1
ATOM 6284 N N . VAL A 1 782 ? 29.745 -0.487 -0.329 1.00 95.19 782 VAL A N 1
ATOM 6285 C CA . VAL A 1 782 ? 29.311 0.845 0.106 1.00 95.19 782 VAL A CA 1
ATOM 6286 C C . VAL A 1 782 ? 29.629 1.839 -1.005 1.00 95.19 782 VAL A C 1
ATOM 6288 O O . VAL A 1 782 ? 30.743 1.886 -1.517 1.00 95.19 782 VAL A O 1
ATOM 6291 N N . ILE A 1 783 ? 28.632 2.623 -1.402 1.00 95.06 783 ILE A N 1
ATOM 6292 C CA . ILE A 1 783 ? 28.738 3.644 -2.440 1.00 95.06 783 ILE A CA 1
ATOM 6293 C C . ILE A 1 783 ? 28.631 4.996 -1.748 1.00 95.06 783 ILE A C 1
ATOM 6295 O O . ILE A 1 783 ? 27.603 5.298 -1.141 1.00 95.06 783 ILE A O 1
ATOM 6299 N N . ILE A 1 784 ? 29.670 5.815 -1.860 1.00 94.25 784 ILE A N 1
ATOM 6300 C CA . ILE A 1 784 ? 29.738 7.149 -1.259 1.00 94.25 784 ILE A CA 1
ATOM 6301 C C . ILE A 1 784 ? 29.721 8.166 -2.386 1.00 94.25 784 ILE A C 1
ATOM 6303 O O . ILE A 1 784 ? 30.523 8.071 -3.311 1.00 94.25 784 ILE A O 1
ATOM 6307 N N . TRP A 1 785 ? 28.817 9.137 -2.322 1.00 92.06 785 TRP A N 1
ATOM 6308 C CA . TRP A 1 785 ? 28.700 10.189 -3.323 1.00 92.06 785 TRP A CA 1
ATOM 6309 C C . TRP A 1 785 ? 29.184 11.530 -2.758 1.00 92.06 785 TRP A C 1
ATOM 6311 O O . TRP A 1 785 ? 28.453 12.145 -1.975 1.00 92.06 785 TRP A O 1
ATOM 6321 N N . PRO A 1 786 ? 30.387 11.995 -3.144 1.00 88.38 786 PRO A N 1
ATOM 6322 C CA . PRO A 1 786 ? 30.888 13.316 -2.773 1.00 88.38 786 PRO A CA 1
ATOM 6323 C C . PRO A 1 786 ? 30.117 14.431 -3.489 1.00 88.38 786 PRO A C 1
ATOM 6325 O O . PRO A 1 786 ? 29.519 14.207 -4.541 1.00 88.38 786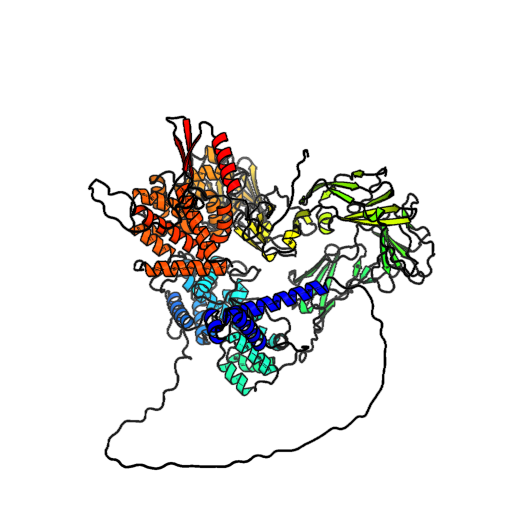 PRO A O 1
ATOM 6328 N N . ASP A 1 787 ? 30.150 15.646 -2.947 1.00 82.56 787 ASP A N 1
ATOM 6329 C CA . ASP A 1 787 ? 29.433 16.811 -3.488 1.00 82.56 787 ASP A CA 1
ATOM 6330 C C . ASP A 1 787 ? 30.016 17.371 -4.793 1.00 82.56 787 ASP A C 1
ATOM 6332 O O . ASP A 1 787 ? 29.330 18.088 -5.530 1.00 82.56 787 ASP A O 1
ATOM 6336 N N . ASP A 1 788 ? 31.259 17.013 -5.107 1.00 78.81 788 ASP A N 1
ATOM 6337 C CA . ASP A 1 788 ? 32.045 17.606 -6.180 1.00 78.81 788 ASP A CA 1
ATOM 6338 C C . ASP A 1 788 ? 32.491 16.634 -7.284 1.00 78.81 788 ASP A C 1
ATOM 6340 O O . ASP A 1 788 ? 33.032 17.091 -8.299 1.00 78.81 788 ASP A O 1
ATOM 6344 N N . SER A 1 789 ? 32.258 15.328 -7.114 1.00 84.38 789 SER A N 1
ATOM 6345 C CA . SER A 1 789 ? 32.852 14.263 -7.930 1.00 84.38 789 SER A CA 1
ATOM 6346 C C . SER A 1 789 ? 31.943 13.032 -8.094 1.00 84.38 789 SER A C 1
ATOM 6348 O O . SER A 1 789 ? 30.829 12.964 -7.572 1.00 84.38 789 SER A O 1
ATOM 6350 N N . GLU A 1 790 ? 32.373 12.075 -8.924 1.00 86.31 790 GLU A N 1
ATOM 6351 C CA . GLU A 1 790 ? 31.625 10.831 -9.147 1.00 86.31 790 GLU A CA 1
ATOM 6352 C C . GLU A 1 790 ? 31.612 9.934 -7.891 1.00 86.31 790 GLU A C 1
ATOM 6354 O O . GLU A 1 790 ? 32.541 10.002 -7.083 1.00 86.31 790 GLU A O 1
ATOM 6359 N N . PRO A 1 791 ? 30.596 9.062 -7.724 1.00 90.69 791 PRO A N 1
ATOM 6360 C CA . PRO A 1 791 ? 30.542 8.156 -6.582 1.00 90.69 791 PRO A CA 1
ATOM 6361 C C . PRO A 1 791 ? 31.762 7.238 -6.483 1.00 90.69 791 PRO A C 1
ATOM 6363 O O . PRO A 1 791 ? 32.211 6.664 -7.476 1.00 90.69 791 PRO A O 1
ATOM 6366 N N . THR A 1 792 ? 32.260 7.079 -5.262 1.00 91.88 792 THR A N 1
ATOM 6367 C CA . THR A 1 792 ? 33.334 6.154 -4.894 1.00 91.88 792 THR A CA 1
ATOM 6368 C C . THR A 1 792 ? 32.729 4.858 -4.360 1.00 91.88 792 THR A C 1
ATOM 6370 O O . THR A 1 792 ? 31.723 4.880 -3.651 1.00 91.88 792 THR A O 1
ATOM 6373 N N . PHE A 1 793 ? 33.343 3.730 -4.711 1.00 93.25 793 PHE A N 1
ATOM 6374 C CA . PHE A 1 793 ? 32.886 2.388 -4.365 1.00 93.25 793 PHE A CA 1
ATOM 6375 C C . PHE A 1 793 ? 33.881 1.752 -3.408 1.00 93.25 793 PHE A C 1
ATOM 6377 O O . PHE A 1 793 ? 35.066 1.696 -3.724 1.00 93.25 793 PHE A O 1
ATOM 6384 N N . LEU A 1 794 ? 33.382 1.264 -2.279 1.00 93.44 794 LEU A N 1
ATOM 6385 C CA . LEU A 1 794 ? 34.144 0.486 -1.316 1.00 93.44 794 LEU A CA 1
ATOM 6386 C C . LEU A 1 794 ? 33.666 -0.957 -1.344 1.00 93.44 794 LEU A C 1
ATOM 6388 O O . LEU A 1 794 ? 32.463 -1.231 -1.250 1.00 93.44 794 LEU A O 1
ATOM 6392 N N . SER A 1 795 ? 34.621 -1.865 -1.461 1.00 91.56 795 SER A N 1
ATOM 6393 C CA . SER A 1 795 ? 34.418 -3.305 -1.342 1.00 91.56 795 SER A CA 1
ATOM 6394 C C . SER A 1 795 ? 34.301 -3.735 0.122 1.00 91.56 795 SER A C 1
ATOM 6396 O O . SER A 1 795 ? 34.645 -2.984 1.032 1.00 91.56 795 SER A O 1
ATOM 6398 N N . SER A 1 796 ? 33.862 -4.970 0.369 1.00 89.81 796 SER A N 1
ATOM 6399 C CA . SER A 1 796 ? 33.811 -5.543 1.721 1.00 89.81 796 SER A CA 1
ATOM 6400 C C . SER A 1 796 ? 35.168 -5.578 2.434 1.00 89.81 796 SER A C 1
ATOM 6402 O O . SER A 1 796 ? 35.195 -5.586 3.658 1.00 89.81 796 SER A O 1
ATOM 6404 N N . GLU A 1 797 ? 36.283 -5.592 1.695 1.00 89.19 797 GLU A N 1
ATOM 6405 C CA . GLU A 1 797 ? 37.647 -5.588 2.251 1.00 89.19 797 GLU A CA 1
ATOM 6406 C C . GLU A 1 797 ? 38.028 -4.235 2.875 1.00 89.19 797 GLU A C 1
ATOM 6408 O O . GLU A 1 797 ? 38.890 -4.165 3.749 1.00 89.19 797 GLU A O 1
ATOM 6413 N N . GLU A 1 798 ? 37.367 -3.159 2.445 1.00 90.56 798 GLU A N 1
ATOM 6414 C CA . GLU A 1 798 ? 37.575 -1.787 2.924 1.00 90.56 798 GLU A CA 1
ATOM 6415 C C . GLU A 1 798 ? 36.615 -1.417 4.068 1.00 90.56 798 GLU A C 1
ATOM 6417 O O . GLU A 1 798 ? 36.600 -0.275 4.542 1.00 90.56 798 GLU A O 1
ATOM 6422 N N . LEU A 1 799 ? 35.809 -2.385 4.511 1.00 93.31 799 LEU A N 1
ATOM 6423 C CA . LEU A 1 799 ? 34.809 -2.242 5.559 1.00 93.31 799 LEU A CA 1
ATOM 6424 C C . LEU A 1 799 ? 35.196 -3.084 6.773 1.00 93.31 799 LEU A C 1
ATOM 6426 O O . LEU A 1 799 ? 35.699 -4.199 6.655 1.00 93.31 799 LEU A O 1
ATOM 6430 N N . SER A 1 800 ? 34.910 -2.569 7.962 1.00 93.31 800 SER A N 1
ATOM 6431 C CA . SER A 1 800 ? 35.040 -3.322 9.206 1.00 93.31 800 SER A CA 1
ATOM 6432 C C . SER A 1 800 ? 33.729 -3.293 9.982 1.00 93.31 800 SER A C 1
ATOM 6434 O O . SER A 1 800 ? 33.084 -2.257 10.126 1.00 93.31 800 SER A O 1
ATOM 6436 N N . GLN A 1 801 ? 33.299 -4.448 10.485 1.00 93.44 801 GLN A N 1
ATOM 6437 C CA . GLN A 1 801 ? 32.118 -4.544 11.336 1.00 93.44 801 GLN A CA 1
ATOM 6438 C C . GLN A 1 801 ? 32.535 -4.345 12.795 1.00 93.44 801 GLN A C 1
ATOM 6440 O O . GLN A 1 801 ? 33.339 -5.111 13.324 1.00 93.44 801 GLN A O 1
ATOM 6445 N N . THR A 1 802 ? 32.006 -3.310 13.447 1.00 91.81 802 THR A N 1
ATOM 6446 C CA . THR A 1 802 ? 32.326 -2.995 14.850 1.00 91.81 802 THR A CA 1
ATOM 6447 C C . THR A 1 802 ? 31.276 -3.516 15.824 1.00 91.81 802 THR A C 1
ATOM 6449 O O . THR A 1 802 ? 31.598 -3.782 16.982 1.00 91.81 802 THR A O 1
ATOM 6452 N N . SER A 1 803 ? 30.033 -3.688 15.369 1.00 92.69 803 SER A N 1
ATOM 6453 C CA . SER A 1 803 ? 28.940 -4.308 16.123 1.00 92.69 803 SER A CA 1
ATOM 6454 C C . SER A 1 803 ? 27.985 -5.058 15.185 1.00 92.69 803 SER A C 1
ATOM 6456 O O . SER A 1 803 ? 28.115 -4.985 13.964 1.00 92.69 803 SER A O 1
ATOM 6458 N N . GLU A 1 804 ? 26.989 -5.761 15.729 1.00 87.75 804 GLU A N 1
ATOM 6459 C CA . GLU A 1 804 ? 25.941 -6.412 14.923 1.00 87.75 804 GLU A CA 1
ATOM 6460 C C . GLU A 1 804 ? 25.163 -5.425 14.032 1.00 87.75 804 GLU A C 1
ATOM 6462 O O . GLU A 1 804 ? 24.631 -5.821 12.999 1.00 87.75 804 GLU A O 1
ATOM 6467 N N . SER A 1 805 ? 25.108 -4.140 14.397 1.00 92.06 805 SER A N 1
ATOM 6468 C CA . SER A 1 805 ? 24.343 -3.101 13.696 1.00 92.06 805 SER A CA 1
ATOM 6469 C C . SER A 1 805 ? 25.183 -1.897 13.269 1.00 92.06 805 SER A C 1
ATOM 6471 O O . SER A 1 805 ? 24.607 -0.864 12.930 1.00 92.06 805 SER A O 1
ATOM 6473 N N . THR A 1 806 ? 26.514 -2.002 13.279 1.00 94.94 806 THR A N 1
ATOM 6474 C CA . THR A 1 806 ? 27.403 -0.889 12.921 1.00 94.94 806 THR A CA 1
ATOM 6475 C C . THR A 1 806 ? 28.601 -1.371 12.116 1.00 94.94 806 THR A C 1
ATOM 6477 O O . THR A 1 806 ? 29.332 -2.273 12.539 1.00 94.94 806 THR A O 1
ATOM 6480 N N . TRP A 1 807 ? 28.829 -0.727 10.972 1.00 96.19 807 TRP A N 1
ATOM 6481 C CA . TRP A 1 807 ? 30.040 -0.863 10.166 1.00 96.19 807 TRP A CA 1
ATOM 6482 C C . TRP A 1 807 ? 30.860 0.428 10.193 1.00 96.19 807 TRP A C 1
ATOM 6484 O O . TRP A 1 807 ? 30.355 1.510 10.496 1.00 96.19 807 TRP A O 1
ATOM 6494 N N . GLN A 1 808 ? 32.134 0.309 9.844 1.00 95.00 808 GLN A N 1
ATOM 6495 C CA . GLN A 1 808 ? 33.047 1.411 9.602 1.00 95.00 808 GLN A CA 1
ATOM 6496 C C . GLN A 1 808 ? 33.648 1.291 8.205 1.00 95.00 808 GLN A C 1
ATOM 6498 O O . GLN A 1 808 ? 33.997 0.202 7.751 1.00 95.00 808 GLN A O 1
ATOM 6503 N N . ALA A 1 809 ? 33.774 2.434 7.543 1.00 92.75 809 ALA A N 1
ATOM 6504 C CA . ALA A 1 809 ? 34.402 2.583 6.241 1.00 92.75 809 ALA A CA 1
ATOM 6505 C C . ALA A 1 809 ? 35.534 3.612 6.343 1.00 92.75 809 ALA A C 1
ATOM 6507 O O . ALA A 1 809 ? 35.312 4.719 6.838 1.00 92.75 809 ALA A O 1
ATOM 6508 N N . ILE A 1 810 ? 36.735 3.267 5.874 1.00 86.62 810 ILE A N 1
ATOM 6509 C CA . ILE A 1 810 ? 37.890 4.177 5.889 1.00 86.62 810 ILE A CA 1
ATOM 6510 C C . ILE A 1 810 ? 38.018 4.838 4.511 1.00 86.62 810 ILE A C 1
ATOM 6512 O O . ILE A 1 810 ? 38.275 4.177 3.511 1.00 86.62 810 ILE A O 1
ATOM 6516 N N . CYS A 1 811 ? 37.849 6.157 4.456 1.00 84.75 811 CYS A N 1
ATOM 6517 C CA . CYS A 1 811 ? 37.839 6.986 3.250 1.00 84.75 811 CYS A CA 1
ATOM 6518 C C . CYS A 1 811 ? 38.691 8.255 3.416 1.00 84.75 811 CYS A C 1
ATOM 6520 O O . CYS A 1 811 ? 38.157 9.340 3.645 1.00 84.75 811 CYS A O 1
ATOM 6522 N N . PRO A 1 812 ? 40.023 8.174 3.239 1.00 78.12 812 PRO A N 1
ATOM 6523 C CA . PRO A 1 812 ? 40.914 9.320 3.435 1.00 78.12 812 PRO A CA 1
ATOM 6524 C C . PRO A 1 812 ? 40.726 10.447 2.406 1.00 78.12 812 PRO A C 1
ATOM 6526 O O . PRO A 1 812 ? 41.129 11.586 2.639 1.00 78.12 812 PRO A O 1
ATOM 6529 N N . SER A 1 813 ? 40.167 10.120 1.240 1.00 81.06 813 SER A N 1
ATOM 6530 C CA . SER A 1 813 ? 40.003 11.018 0.094 1.00 81.06 813 SER A CA 1
ATOM 6531 C C . SER A 1 813 ? 38.699 11.820 0.111 1.00 81.06 813 SER A C 1
ATOM 6533 O O . SER A 1 813 ? 38.610 12.810 -0.612 1.00 81.06 813 SER A O 1
ATOM 6535 N N . ILE A 1 814 ? 37.709 11.434 0.924 1.00 81.56 814 ILE A N 1
ATOM 6536 C CA . ILE A 1 814 ? 36.366 12.030 0.921 1.00 81.56 814 ILE A CA 1
ATOM 6537 C C . ILE A 1 814 ? 36.158 12.799 2.223 1.00 81.56 814 ILE A C 1
ATOM 6539 O O . ILE A 1 814 ? 35.999 12.203 3.286 1.00 81.56 814 ILE A O 1
ATOM 6543 N N . ARG A 1 815 ? 36.155 14.132 2.134 1.00 79.12 815 ARG A N 1
ATOM 6544 C CA . ARG A 1 815 ? 35.989 15.022 3.299 1.00 79.12 815 ARG A CA 1
ATOM 6545 C C . ARG A 1 815 ? 34.534 15.262 3.685 1.00 79.12 815 ARG A C 1
ATOM 6547 O O . ARG A 1 815 ? 34.276 15.578 4.840 1.00 79.12 815 ARG A O 1
ATOM 6554 N N . ASP A 1 816 ? 33.632 15.163 2.716 1.00 85.19 816 ASP A N 1
ATOM 6555 C CA . ASP A 1 816 ? 32.191 15.253 2.912 1.00 85.19 816 ASP A CA 1
ATOM 6556 C C . ASP A 1 816 ? 31.478 14.416 1.839 1.00 85.19 816 ASP A C 1
ATOM 6558 O O . ASP A 1 816 ? 32.019 14.202 0.747 1.00 85.19 816 ASP A O 1
ATOM 6562 N N . PHE A 1 817 ? 30.273 13.936 2.139 1.00 89.62 817 PHE A N 1
ATOM 6563 C CA . PHE A 1 817 ? 29.443 13.197 1.192 1.00 89.62 817 PHE A CA 1
ATOM 6564 C C . PHE A 1 817 ? 27.995 13.670 1.250 1.00 89.62 817 PHE A C 1
ATOM 6566 O O . PHE A 1 817 ? 27.434 13.950 2.304 1.00 89.62 817 PHE A O 1
ATOM 6573 N N . ILE A 1 818 ? 27.354 13.706 0.087 1.00 90.06 818 ILE A N 1
ATOM 6574 C CA . ILE A 1 818 ? 25.949 14.082 -0.032 1.00 90.06 818 ILE A CA 1
ATOM 6575 C C . ILE A 1 818 ? 25.074 12.860 0.229 1.00 90.06 818 ILE A C 1
ATOM 6577 O O . ILE A 1 818 ? 24.066 12.935 0.923 1.00 90.06 818 ILE A O 1
ATOM 6581 N N . ALA A 1 819 ? 25.444 11.720 -0.348 1.00 93.25 819 ALA A N 1
ATOM 6582 C CA . ALA A 1 819 ? 24.675 10.494 -0.232 1.00 93.25 819 ALA A CA 1
ATOM 6583 C C . ALA A 1 819 ? 25.587 9.299 0.025 1.00 93.25 819 ALA A C 1
ATOM 6585 O O . ALA A 1 819 ? 26.715 9.243 -0.461 1.00 93.25 819 ALA A O 1
ATOM 6586 N N . LEU A 1 820 ? 25.068 8.331 0.770 1.00 95.94 820 LEU A N 1
ATOM 6587 C CA . LEU A 1 820 ? 25.709 7.048 1.011 1.00 95.94 820 LEU A CA 1
ATOM 6588 C C . LEU A 1 820 ? 24.684 5.946 0.783 1.00 95.94 820 LEU A C 1
ATOM 6590 O O . LEU A 1 820 ? 23.547 6.043 1.234 1.00 95.94 820 LEU A O 1
ATOM 6594 N N . ALA A 1 821 ? 25.077 4.891 0.087 1.00 95.62 821 ALA A N 1
ATOM 6595 C CA . ALA A 1 821 ? 24.224 3.750 -0.191 1.00 95.62 821 ALA A CA 1
ATOM 6596 C C . ALA A 1 821 ? 24.971 2.442 0.031 1.00 95.62 821 ALA A C 1
ATOM 6598 O O . ALA A 1 821 ? 26.195 2.383 -0.028 1.00 95.62 821 ALA A O 1
ATOM 6599 N N . ILE A 1 822 ? 24.208 1.385 0.273 1.00 94.81 822 ILE A N 1
ATOM 6600 C CA . ILE A 1 822 ? 24.721 0.049 0.538 1.00 94.81 822 ILE A CA 1
ATOM 6601 C C . ILE A 1 822 ? 24.051 -0.901 -0.433 1.00 94.81 822 ILE A C 1
ATOM 6603 O O . ILE A 1 822 ? 22.826 -0.877 -0.614 1.00 94.81 822 ILE A O 1
ATOM 6607 N N . ALA A 1 823 ? 24.874 -1.730 -1.056 1.00 94.38 823 ALA A N 1
ATOM 6608 C CA . ALA A 1 823 ? 24.459 -2.749 -1.993 1.00 94.38 823 ALA A CA 1
ATOM 6609 C C . ALA A 1 823 ? 24.860 -4.136 -1.494 1.00 94.38 823 ALA A C 1
ATOM 6611 O O . ALA A 1 823 ? 25.899 -4.298 -0.857 1.00 94.38 823 ALA A O 1
ATOM 6612 N N . TYR A 1 824 ? 24.058 -5.134 -1.847 1.00 92.31 824 TYR A N 1
ATOM 6613 C CA . TYR A 1 824 ? 24.441 -6.539 -1.797 1.00 92.31 824 TYR A CA 1
ATOM 6614 C C . TYR A 1 824 ? 24.277 -7.122 -3.196 1.00 92.31 824 TYR A C 1
ATOM 6616 O O . TYR A 1 824 ? 23.179 -7.075 -3.754 1.00 92.31 824 TYR A O 1
ATOM 6624 N N . ASP A 1 825 ? 25.365 -7.626 -3.780 1.00 87.75 825 ASP A N 1
ATOM 6625 C CA . ASP A 1 825 ? 25.371 -8.178 -5.147 1.00 87.75 825 ASP A CA 1
ATOM 6626 C C . ASP A 1 825 ? 24.808 -7.182 -6.191 1.00 87.75 825 ASP A C 1
ATOM 6628 O O . ASP A 1 825 ? 23.984 -7.499 -7.054 1.00 87.75 825 ASP A O 1
ATOM 6632 N N . GLY A 1 826 ? 25.177 -5.907 -6.030 1.00 86.00 826 GLY A N 1
ATOM 6633 C CA . GLY A 1 826 ? 24.726 -4.806 -6.883 1.00 86.00 826 GLY A CA 1
ATOM 6634 C C . GLY A 1 826 ? 23.326 -4.261 -6.594 1.00 86.00 826 GLY A C 1
ATOM 6635 O O . GLY A 1 826 ? 22.970 -3.198 -7.108 1.00 86.00 826 GLY A O 1
ATOM 6636 N N . VAL A 1 827 ? 22.523 -4.936 -5.770 1.00 87.56 827 VAL A N 1
ATOM 6637 C CA . VAL A 1 827 ? 21.160 -4.503 -5.429 1.00 87.56 827 VAL A CA 1
ATOM 6638 C C . VAL A 1 827 ? 21.190 -3.601 -4.199 1.00 87.56 827 VAL A C 1
ATOM 6640 O O . VAL A 1 827 ? 21.730 -3.980 -3.162 1.00 87.56 827 VAL A O 1
ATOM 6643 N N . ARG A 1 828 ? 20.571 -2.417 -4.286 1.00 90.56 828 ARG A N 1
ATOM 6644 C CA . ARG A 1 828 ? 20.453 -1.483 -3.155 1.00 90.56 828 ARG A CA 1
ATOM 6645 C C . ARG A 1 828 ? 19.657 -2.108 -2.001 1.00 90.56 828 ARG A C 1
ATOM 6647 O O . ARG A 1 828 ? 18.482 -2.427 -2.177 1.00 90.56 828 ARG A O 1
ATOM 6654 N N . ILE A 1 829 ? 20.254 -2.162 -0.810 1.00 90.31 829 ILE A N 1
ATOM 6655 C CA . ILE A 1 829 ? 19.596 -2.602 0.435 1.00 90.31 829 ILE A CA 1
ATOM 6656 C C . ILE A 1 829 ? 19.316 -1.450 1.414 1.00 90.31 829 ILE A C 1
ATOM 6658 O O . ILE A 1 829 ? 18.399 -1.544 2.231 1.00 90.31 829 ILE A O 1
ATOM 6662 N N . GLY A 1 830 ? 20.045 -0.336 1.310 1.00 91.81 830 GLY A N 1
ATOM 6663 C CA . GLY A 1 830 ? 19.804 0.872 2.102 1.00 91.81 830 GLY A CA 1
ATOM 6664 C C . GLY A 1 830 ? 20.530 2.087 1.535 1.00 91.81 830 GLY A C 1
ATOM 6665 O O . GLY A 1 830 ? 21.503 1.929 0.800 1.00 91.81 830 GLY A O 1
ATOM 6666 N N . ALA A 1 831 ? 20.037 3.288 1.828 1.00 94.94 831 ALA A N 1
ATOM 6667 C CA . ALA A 1 831 ? 20.663 4.533 1.398 1.00 94.94 831 ALA A CA 1
ATOM 6668 C C . ALA A 1 831 ? 20.204 5.747 2.223 1.00 94.94 831 ALA A C 1
ATOM 6670 O O . ALA A 1 831 ? 19.089 5.790 2.743 1.00 94.94 831 ALA A O 1
ATOM 6671 N N . GLN A 1 832 ? 21.099 6.726 2.321 1.00 94.62 832 GLN A N 1
ATOM 6672 C CA . GLN A 1 832 ? 20.950 8.017 2.977 1.00 94.62 832 GLN A CA 1
ATOM 6673 C C . GLN A 1 832 ? 21.330 9.108 1.979 1.00 94.62 832 GLN A C 1
ATOM 6675 O O . GLN A 1 832 ? 22.261 8.964 1.190 1.00 94.62 832 GLN A O 1
ATOM 6680 N N . TRP A 1 833 ? 20.595 10.207 2.025 1.00 92.12 833 TRP A N 1
ATOM 6681 C CA . TRP A 1 833 ? 20.725 11.363 1.145 1.00 92.12 833 TRP A CA 1
ATOM 6682 C C . TRP A 1 833 ? 20.232 12.604 1.906 1.00 92.12 833 TRP A C 1
ATOM 6684 O O . TRP A 1 833 ? 19.532 12.447 2.915 1.00 92.12 833 TRP A O 1
ATOM 6694 N N . PRO A 1 834 ? 20.556 13.833 1.466 1.00 89.38 834 PRO A N 1
ATOM 6695 C CA . PRO A 1 834 ? 20.121 15.028 2.173 1.00 89.38 834 PRO A CA 1
ATOM 6696 C C . PRO A 1 834 ? 18.621 15.253 1.966 1.00 89.38 834 PRO A C 1
ATOM 6698 O O . PRO A 1 834 ? 18.018 14.771 1.002 1.00 89.38 834 PRO A O 1
ATOM 6701 N N . ASP A 1 835 ? 18.008 16.059 2.829 1.00 83.69 835 ASP A N 1
ATOM 6702 C CA . ASP A 1 835 ? 16.604 16.429 2.651 1.00 83.69 835 ASP A CA 1
ATOM 6703 C C . ASP A 1 835 ? 16.365 17.214 1.345 1.00 83.69 835 ASP A C 1
ATOM 6705 O O . ASP A 1 835 ? 15.327 17.005 0.709 1.00 83.69 835 ASP A O 1
ATOM 6709 N N . SER A 1 836 ? 17.325 18.054 0.930 1.00 86.31 836 SER A N 1
ATOM 6710 C CA . SER A 1 836 ? 17.330 18.791 -0.344 1.00 86.31 836 SER A CA 1
ATOM 6711 C C . SER A 1 836 ? 18.614 18.548 -1.143 1.00 86.31 836 SER A C 1
ATOM 6713 O O . SER A 1 836 ? 19.700 18.479 -0.570 1.00 86.31 836 SER A O 1
ATOM 6715 N N . ILE A 1 837 ? 18.485 18.461 -2.472 1.00 88.06 837 ILE A N 1
ATOM 6716 C CA . ILE A 1 837 ? 19.599 18.323 -3.430 1.00 88.06 837 ILE A CA 1
ATOM 6717 C C . ILE A 1 837 ? 19.795 19.565 -4.313 1.00 88.06 837 ILE A C 1
ATOM 6719 O O . ILE A 1 837 ? 20.461 19.488 -5.344 1.00 88.06 837 ILE A O 1
ATOM 6723 N N . ASP A 1 838 ? 19.214 20.707 -3.938 1.00 86.44 838 ASP A N 1
ATOM 6724 C CA . ASP A 1 838 ? 19.222 21.922 -4.765 1.00 86.44 838 ASP A CA 1
ATOM 6725 C C . ASP A 1 838 ? 20.638 22.403 -5.088 1.00 86.44 838 ASP A C 1
ATOM 6727 O O . ASP A 1 838 ? 20.983 22.623 -6.252 1.00 86.44 838 ASP A O 1
ATOM 6731 N N . SER A 1 839 ? 21.479 22.516 -4.057 1.00 81.31 839 SER A N 1
ATOM 6732 C CA . SER A 1 839 ? 22.885 22.901 -4.196 1.00 81.31 839 SER A CA 1
ATOM 6733 C C . SER A 1 839 ? 23.672 21.874 -5.006 1.00 81.31 839 SER A C 1
ATOM 6735 O O . SER A 1 839 ? 24.472 22.245 -5.864 1.00 81.31 839 SER A O 1
ATOM 6737 N N . PHE A 1 840 ? 23.406 20.585 -4.784 1.00 85.00 840 PHE A N 1
ATOM 6738 C CA . PHE A 1 840 ? 24.084 19.505 -5.485 1.00 85.00 840 PHE A CA 1
ATOM 6739 C C . PHE A 1 840 ? 23.775 19.514 -6.983 1.00 85.00 840 PHE A C 1
ATOM 6741 O O . PHE A 1 840 ? 24.700 19.564 -7.787 1.00 85.00 840 PHE A O 1
ATOM 6748 N N . LEU A 1 841 ? 22.501 19.528 -7.387 1.00 86.31 841 LEU A N 1
ATOM 6749 C CA . LEU A 1 841 ? 22.147 19.535 -8.809 1.00 86.31 841 LEU A CA 1
ATOM 6750 C C . LEU A 1 841 ? 22.639 20.804 -9.513 1.00 86.31 841 LEU A C 1
ATOM 6752 O O . LEU A 1 841 ? 23.056 20.724 -10.668 1.00 86.31 841 LEU A O 1
ATOM 6756 N N . ALA A 1 842 ? 22.654 21.952 -8.830 1.00 80.44 842 ALA A N 1
ATOM 6757 C CA . ALA A 1 842 ? 23.227 23.181 -9.375 1.00 80.44 842 ALA A CA 1
ATOM 6758 C C . ALA A 1 842 ? 24.744 23.060 -9.629 1.00 80.44 842 ALA A C 1
ATOM 6760 O O . ALA A 1 842 ? 25.220 23.476 -10.685 1.00 80.44 842 ALA A O 1
ATOM 6761 N N . ASN A 1 843 ? 25.491 22.450 -8.703 1.00 76.00 843 ASN A N 1
ATOM 6762 C CA . ASN A 1 843 ? 26.951 22.323 -8.781 1.00 76.00 843 ASN A CA 1
ATOM 6763 C C . ASN A 1 843 ? 27.417 21.162 -9.678 1.00 76.00 843 ASN A C 1
ATOM 6765 O O . ASN A 1 843 ? 28.404 21.286 -10.406 1.00 76.00 843 ASN A O 1
ATOM 6769 N N . ALA A 1 844 ? 26.703 20.037 -9.650 1.00 75.12 844 ALA A N 1
ATOM 6770 C CA . ALA A 1 844 ? 27.048 18.822 -10.381 1.00 75.12 844 ALA A CA 1
ATOM 6771 C C . ALA A 1 844 ? 26.807 18.950 -11.891 1.00 75.12 844 ALA A C 1
ATOM 6773 O O . ALA A 1 844 ? 27.522 18.315 -12.669 1.00 75.12 844 ALA A O 1
ATOM 6774 N N . SER A 1 845 ? 25.870 19.817 -12.309 1.00 68.12 845 SER A N 1
ATOM 6775 C CA . SER A 1 845 ? 25.416 20.009 -13.702 1.00 68.12 845 SER A CA 1
ATOM 6776 C C . SER A 1 845 ? 26.479 20.516 -14.701 1.00 68.12 845 SER A C 1
ATOM 6778 O O . SER A 1 845 ? 26.145 20.820 -15.842 1.00 68.12 845 SER A O 1
ATOM 6780 N N . GLY A 1 846 ? 27.759 20.576 -14.326 1.00 73.81 846 GLY A N 1
ATOM 6781 C CA . GLY A 1 846 ? 28.888 20.809 -15.240 1.00 73.81 846 GLY A CA 1
ATOM 6782 C C . GLY A 1 846 ? 30.119 19.930 -14.984 1.00 73.81 846 GLY A C 1
ATOM 6783 O O . GLY A 1 846 ? 31.118 20.078 -15.683 1.00 73.81 846 GLY A O 1
ATOM 6784 N N . ARG A 1 847 ? 30.068 19.036 -13.988 1.00 82.69 847 ARG A N 1
ATOM 6785 C CA . ARG A 1 847 ? 31.197 18.185 -13.562 1.00 82.69 847 ARG A CA 1
ATOM 6786 C C . ARG A 1 847 ? 30.918 16.705 -13.768 1.00 82.69 847 ARG A C 1
ATOM 6788 O O . ARG A 1 847 ? 31.805 15.968 -14.181 1.00 82.69 847 ARG A O 1
ATOM 6795 N N . ILE A 1 848 ? 29.683 16.289 -13.501 1.00 87.88 848 ILE A N 1
ATOM 6796 C CA . ILE A 1 848 ? 29.228 14.914 -13.673 1.00 87.88 848 ILE A CA 1
ATOM 6797 C C . ILE A 1 848 ? 28.239 14.909 -14.830 1.00 87.88 848 ILE A C 1
ATOM 6799 O O . ILE A 1 848 ? 27.377 15.781 -14.945 1.00 87.88 848 ILE A O 1
ATOM 6803 N N . TRP A 1 849 ? 28.362 13.920 -15.704 1.00 90.75 849 TRP A N 1
ATOM 6804 C CA . TRP A 1 849 ? 27.448 13.788 -16.827 1.00 90.75 849 TRP A CA 1
ATOM 6805 C C . TRP A 1 849 ? 26.001 13.517 -16.337 1.00 90.75 849 TRP A C 1
ATOM 6807 O O . TRP A 1 849 ? 25.806 12.619 -15.509 1.00 90.75 849 TRP A O 1
ATOM 6817 N N . PRO A 1 850 ? 24.973 14.242 -16.835 1.00 93.38 850 PRO A N 1
ATOM 6818 C CA . PRO A 1 850 ? 23.599 14.157 -16.325 1.00 93.38 850 PRO A CA 1
ATOM 6819 C C . PRO A 1 850 ? 22.991 12.752 -16.308 1.00 93.38 850 PRO A C 1
ATOM 6821 O O . PRO A 1 850 ? 22.247 12.426 -15.383 1.00 93.38 850 PRO A O 1
ATOM 6824 N N . GLY A 1 851 ? 23.340 11.899 -17.279 1.00 93.06 851 GLY A N 1
ATOM 6825 C CA . GLY A 1 851 ? 22.869 10.511 -17.326 1.00 93.06 851 GLY A CA 1
ATOM 6826 C C . GLY A 1 851 ? 23.291 9.709 -16.092 1.00 93.06 851 GLY A C 1
ATOM 6827 O O . GLY A 1 851 ? 22.469 9.016 -15.498 1.00 93.06 851 GLY A O 1
ATOM 6828 N N . LYS A 1 852 ? 24.540 9.875 -15.632 1.00 92.38 852 LYS A N 1
ATOM 6829 C CA . LYS A 1 852 ? 25.036 9.241 -14.398 1.00 92.38 852 LYS A CA 1
ATOM 6830 C C . LYS A 1 852 ? 24.299 9.759 -13.169 1.00 92.38 852 LYS A C 1
ATOM 6832 O O . LYS A 1 852 ? 23.867 8.959 -12.345 1.00 92.38 852 LYS A O 1
ATOM 6837 N N . ILE A 1 853 ? 24.109 11.079 -13.059 1.00 93.38 853 ILE A N 1
ATOM 6838 C CA . ILE A 1 853 ? 23.361 11.676 -11.939 1.00 93.38 853 ILE A CA 1
ATOM 6839 C C . ILE A 1 853 ? 21.957 11.058 -11.868 1.00 93.38 853 ILE A C 1
ATOM 6841 O O . ILE A 1 853 ? 21.531 10.585 -10.816 1.00 93.38 853 ILE A O 1
ATOM 6845 N N . ALA A 1 854 ? 21.259 11.000 -13.005 1.00 94.50 854 ALA A N 1
ATOM 6846 C CA . ALA A 1 854 ? 19.931 10.412 -13.106 1.00 94.50 854 ALA A CA 1
ATOM 6847 C C . ALA A 1 854 ? 19.914 8.923 -12.718 1.00 94.50 854 ALA A C 1
ATOM 6849 O O . ALA A 1 854 ? 19.032 8.504 -11.961 1.00 94.50 854 ALA A O 1
ATOM 6850 N N . ALA A 1 855 ? 20.895 8.142 -13.184 1.00 93.56 855 ALA A N 1
ATOM 6851 C CA . ALA A 1 855 ? 21.016 6.720 -12.877 1.00 93.56 855 ALA A CA 1
ATOM 6852 C C . ALA A 1 855 ? 21.202 6.464 -11.375 1.00 93.56 855 ALA A C 1
ATOM 6854 O O . ALA A 1 855 ? 20.535 5.581 -10.830 1.00 93.56 855 ALA A O 1
ATOM 6855 N N . TYR A 1 856 ? 22.034 7.258 -10.692 1.00 92.75 856 TYR A N 1
ATOM 6856 C CA . TYR A 1 856 ? 22.257 7.126 -9.250 1.00 92.75 856 TYR A CA 1
ATOM 6857 C C . TYR A 1 856 ? 21.086 7.633 -8.409 1.00 92.75 856 TYR A C 1
ATOM 6859 O O . TYR A 1 856 ? 20.727 6.961 -7.447 1.00 92.75 856 TYR A O 1
ATOM 6867 N N . LEU A 1 857 ? 20.429 8.742 -8.779 1.00 93.12 857 LEU A N 1
ATOM 6868 C CA . LEU A 1 857 ? 19.206 9.188 -8.090 1.00 93.12 857 LEU A CA 1
ATOM 6869 C C . LEU A 1 857 ? 18.144 8.082 -8.079 1.00 93.12 857 LEU A C 1
ATOM 6871 O O . LEU A 1 857 ? 17.515 7.816 -7.054 1.00 93.12 857 LEU A O 1
ATOM 6875 N N . ARG A 1 858 ? 17.990 7.401 -9.219 1.00 92.69 858 ARG A N 1
ATOM 6876 C CA . ARG A 1 858 ? 17.108 6.244 -9.356 1.00 92.69 858 ARG A CA 1
ATOM 6877 C C . ARG A 1 858 ? 17.584 5.057 -8.527 1.00 92.69 858 ARG A C 1
ATOM 6879 O O . ARG A 1 858 ? 16.799 4.495 -7.769 1.00 92.69 858 ARG A O 1
ATOM 6886 N N . TRP A 1 859 ? 18.847 4.659 -8.688 1.00 92.38 859 TRP A N 1
ATOM 6887 C CA . TRP A 1 859 ? 19.388 3.459 -8.052 1.00 92.38 859 TRP A CA 1
ATOM 6888 C C . TRP A 1 859 ? 19.395 3.578 -6.527 1.00 92.38 859 TRP A C 1
ATOM 6890 O O . TRP A 1 859 ? 18.993 2.637 -5.853 1.00 92.38 859 TRP A O 1
ATOM 6900 N N . MET A 1 860 ? 19.751 4.749 -5.987 1.00 91.81 860 MET A N 1
ATOM 6901 C CA . MET A 1 860 ? 19.713 5.038 -4.551 1.00 91.81 860 MET A CA 1
ATOM 6902 C C . MET A 1 860 ? 18.288 5.165 -4.003 1.00 91.81 860 MET A C 1
ATOM 6904 O O . MET A 1 860 ? 18.109 5.095 -2.792 1.00 91.81 860 MET A O 1
ATOM 6908 N N . GLY A 1 861 ? 17.266 5.303 -4.854 1.00 90.50 861 GLY A N 1
ATOM 6909 C CA . GLY A 1 861 ? 15.873 5.471 -4.434 1.00 90.50 861 GLY A CA 1
ATOM 6910 C C . GLY A 1 861 ? 15.578 6.853 -3.849 1.00 90.50 861 GLY A C 1
ATOM 6911 O O . GLY A 1 861 ? 14.811 6.966 -2.895 1.00 90.50 861 GLY A O 1
ATOM 6912 N N . PHE A 1 862 ? 16.198 7.899 -4.404 1.00 92.50 862 PHE A N 1
ATOM 6913 C CA . PHE A 1 862 ? 16.022 9.270 -3.934 1.00 92.50 862 PHE A CA 1
ATOM 6914 C C . PHE A 1 862 ? 14.547 9.723 -4.055 1.00 92.50 862 PHE A C 1
ATOM 6916 O O . PHE A 1 862 ? 13.897 9.426 -5.065 1.00 92.50 862 PHE A O 1
ATOM 6923 N N . PRO A 1 863 ? 13.996 10.471 -3.075 1.00 93.44 863 PRO A N 1
ATOM 6924 C CA . PRO A 1 863 ? 12.599 10.884 -3.046 1.00 93.44 863 PRO A CA 1
ATOM 6925 C C . PRO A 1 863 ? 12.335 12.061 -3.998 1.00 93.44 863 PRO A C 1
ATOM 6927 O O . PRO A 1 863 ? 12.102 13.198 -3.580 1.00 93.44 863 PRO A O 1
ATOM 6930 N N . ILE A 1 864 ? 12.372 11.775 -5.299 1.00 94.06 864 ILE A N 1
ATOM 6931 C CA . ILE A 1 864 ? 12.208 12.739 -6.396 1.00 94.06 864 ILE A CA 1
ATOM 6932 C C . ILE A 1 864 ? 10.837 13.437 -6.423 1.00 94.06 864 ILE A C 1
ATOM 6934 O O . ILE A 1 864 ? 10.702 14.482 -7.056 1.00 94.06 864 ILE A O 1
ATOM 6938 N N . LEU A 1 865 ? 9.828 12.889 -5.739 1.00 93.88 865 LEU A N 1
ATOM 6939 C CA . LEU A 1 865 ? 8.484 13.465 -5.632 1.00 93.88 865 LEU A CA 1
ATOM 6940 C C . LEU A 1 865 ? 8.249 14.264 -4.346 1.00 93.88 865 LEU A C 1
ATOM 6942 O O . LEU A 1 865 ? 7.171 14.836 -4.190 1.00 93.88 865 LEU A O 1
ATOM 6946 N N . ALA A 1 866 ? 9.222 14.314 -3.430 1.00 92.69 866 ALA A N 1
ATOM 6947 C CA . ALA A 1 866 ? 9.082 15.107 -2.214 1.00 92.69 866 ALA A CA 1
ATOM 6948 C C . ALA A 1 866 ? 8.894 16.583 -2.572 1.00 92.69 866 ALA A C 1
ATOM 6950 O O . ALA A 1 866 ? 9.627 17.108 -3.410 1.00 92.69 866 ALA A O 1
ATOM 6951 N N . ALA A 1 867 ? 7.955 17.266 -1.909 1.00 90.31 867 ALA A N 1
ATOM 6952 C CA . ALA A 1 867 ? 7.576 18.646 -2.236 1.00 90.31 867 ALA A CA 1
ATOM 6953 C C . ALA A 1 867 ? 8.779 19.605 -2.341 1.00 90.31 867 ALA A C 1
ATOM 6955 O O . ALA A 1 867 ? 8.834 20.436 -3.240 1.00 90.31 867 ALA A O 1
ATOM 6956 N N . ARG A 1 868 ? 9.779 19.430 -1.468 1.00 90.38 868 ARG A N 1
ATOM 6957 C CA . ARG A 1 868 ? 11.030 20.207 -1.455 1.00 90.38 868 ARG A CA 1
ATOM 6958 C C . ARG A 1 868 ? 11.983 19.928 -2.625 1.00 90.38 868 ARG A C 1
ATOM 6960 O O . ARG A 1 868 ? 12.760 20.800 -2.973 1.00 90.38 868 ARG A O 1
ATOM 6967 N N . ASN A 1 869 ? 11.919 18.741 -3.229 1.00 91.94 869 ASN A N 1
ATOM 6968 C CA . ASN A 1 869 ? 12.824 18.307 -4.302 1.00 91.94 869 ASN A CA 1
ATOM 6969 C C . ASN A 1 869 ? 12.175 18.353 -5.688 1.00 91.94 869 ASN A C 1
ATOM 6971 O O . ASN A 1 869 ? 12.880 18.435 -6.694 1.00 91.94 869 ASN A O 1
ATOM 6975 N N . PHE A 1 870 ? 10.843 18.279 -5.749 1.00 92.62 870 PHE A N 1
ATOM 6976 C CA . PHE A 1 870 ? 10.091 18.056 -6.982 1.00 92.62 870 PHE A CA 1
ATOM 6977 C C . PHE A 1 870 ? 10.429 19.075 -8.074 1.00 92.62 870 PHE A C 1
ATOM 6979 O O . PHE A 1 870 ? 10.741 18.696 -9.202 1.00 92.62 870 PHE A O 1
ATOM 6986 N N . ASP A 1 871 ? 10.426 20.368 -7.745 1.00 93.12 871 ASP A N 1
ATOM 6987 C CA . ASP A 1 871 ? 10.695 21.419 -8.728 1.00 93.12 871 ASP A CA 1
ATOM 6988 C C . ASP A 1 871 ? 12.133 21.399 -9.245 1.00 93.12 871 ASP A C 1
ATOM 6990 O O . ASP A 1 871 ? 12.359 21.598 -10.441 1.00 93.12 871 ASP A O 1
ATOM 6994 N N . THR A 1 872 ? 13.103 21.139 -8.375 1.00 94.12 872 THR A N 1
ATOM 6995 C CA . THR A 1 872 ? 14.523 21.084 -8.738 1.00 94.12 872 THR A CA 1
ATOM 6996 C C . THR A 1 872 ? 14.821 19.864 -9.598 1.00 94.12 872 THR A C 1
ATOM 6998 O O . THR A 1 872 ? 15.414 20.001 -10.671 1.00 94.12 872 THR A O 1
ATOM 7001 N N . VAL A 1 873 ? 14.339 18.684 -9.196 1.00 94.94 873 VAL A N 1
ATOM 7002 C CA . VAL A 1 873 ? 14.481 17.453 -9.986 1.00 94.94 873 VAL A CA 1
ATOM 7003 C C . VAL A 1 873 ? 13.793 17.604 -11.338 1.00 94.94 873 VAL A C 1
ATOM 7005 O O . VAL A 1 873 ? 14.367 17.232 -12.358 1.00 94.94 873 VAL A O 1
ATOM 7008 N N . ARG A 1 874 ? 12.600 18.207 -11.381 1.00 94.88 874 ARG A N 1
ATOM 7009 C CA . ARG A 1 874 ? 11.883 18.465 -12.635 1.00 94.88 874 ARG A CA 1
ATOM 7010 C C . ARG A 1 874 ? 12.662 19.401 -13.557 1.00 94.88 874 ARG A C 1
ATOM 7012 O O . ARG A 1 874 ? 12.796 19.106 -14.741 1.00 94.88 874 ARG A O 1
ATOM 7019 N N . LYS A 1 875 ? 13.217 20.500 -13.037 1.00 93.69 875 LYS A N 1
ATOM 7020 C CA . LYS A 1 875 ? 14.066 21.417 -13.821 1.00 93.69 875 LYS A CA 1
ATOM 7021 C C . LYS A 1 875 ? 15.291 20.702 -14.393 1.00 93.69 875 LYS A C 1
ATOM 7023 O O . LYS A 1 875 ? 15.594 20.883 -15.571 1.00 93.69 875 LYS A O 1
ATOM 7028 N N . PHE A 1 876 ? 15.956 19.864 -13.597 1.00 95.25 876 PHE A N 1
ATOM 7029 C CA . PHE A 1 876 ? 17.080 19.043 -14.051 1.00 95.25 876 PHE A CA 1
ATOM 7030 C C . PHE A 1 876 ? 16.657 18.059 -15.155 1.00 95.25 876 PHE A C 1
ATOM 7032 O O . PHE A 1 876 ? 17.236 18.061 -16.241 1.00 95.25 876 PHE A O 1
ATOM 7039 N N . ALA A 1 877 ? 15.583 17.302 -14.921 1.00 95.38 877 ALA A N 1
ATOM 7040 C CA . ALA A 1 877 ? 15.018 16.340 -15.863 1.00 95.38 877 ALA A CA 1
ATOM 7041 C C . ALA A 1 877 ? 14.622 16.980 -17.205 1.00 95.38 877 ALA A C 1
ATOM 7043 O O . ALA A 1 877 ? 14.797 16.382 -18.265 1.00 95.38 877 ALA A O 1
ATOM 7044 N N . TYR A 1 878 ? 14.113 18.213 -17.177 1.00 94.56 878 TYR A N 1
ATOM 7045 C CA . TYR A 1 878 ? 13.709 18.947 -18.378 1.00 94.56 878 TYR A CA 1
ATOM 7046 C C . TYR A 1 878 ? 14.884 19.598 -19.109 1.00 94.56 878 TYR A C 1
ATOM 7048 O O . TYR A 1 878 ? 14.781 19.847 -20.309 1.00 94.56 878 TYR A O 1
ATOM 7056 N N . SER A 1 879 ? 15.982 19.874 -18.403 1.00 93.88 879 SER A N 1
ATOM 7057 C CA . SER A 1 879 ? 17.203 20.430 -18.995 1.00 93.88 879 SER A CA 1
ATOM 7058 C C . SER A 1 879 ? 18.006 19.365 -19.746 1.00 93.88 879 SER A C 1
ATOM 7060 O O . SER A 1 879 ? 18.635 19.677 -20.754 1.00 93.88 879 SER A O 1
ATOM 7062 N N . TYR A 1 880 ? 17.935 18.107 -19.294 1.00 95.12 880 TYR A N 1
ATOM 7063 C CA . TYR A 1 880 ? 18.657 16.968 -19.877 1.00 95.12 880 TYR A CA 1
ATOM 7064 C C . TYR A 1 880 ? 17.736 15.764 -20.164 1.00 95.12 880 TYR A C 1
ATOM 7066 O O . TYR A 1 880 ? 17.992 14.655 -19.690 1.00 95.12 880 TYR A O 1
ATOM 7074 N N . PRO A 1 881 ? 16.636 15.946 -20.915 1.00 95.38 881 PRO A N 1
ATOM 7075 C CA . PRO A 1 881 ? 15.572 14.948 -21.016 1.00 95.38 881 PRO A CA 1
ATOM 7076 C C . PRO A 1 881 ? 16.015 13.650 -21.693 1.00 95.38 881 PRO A C 1
ATOM 7078 O O . PRO A 1 881 ? 15.533 12.584 -21.328 1.00 95.38 881 PRO A O 1
ATOM 7081 N N . ASP A 1 882 ? 16.938 13.710 -22.651 1.00 94.38 882 ASP A N 1
ATOM 7082 C CA . ASP A 1 882 ? 17.456 12.541 -23.359 1.00 94.38 882 ASP A CA 1
ATOM 7083 C C . ASP A 1 882 ? 18.364 11.671 -22.485 1.00 94.38 882 ASP A C 1
ATOM 7085 O O . ASP A 1 882 ? 18.232 10.450 -22.506 1.00 94.38 882 ASP A O 1
ATOM 7089 N N . ASP A 1 883 ? 19.240 12.279 -21.684 1.00 94.69 883 ASP A N 1
ATOM 7090 C CA . ASP A 1 883 ? 20.070 11.563 -20.708 1.00 94.69 883 ASP A CA 1
ATOM 7091 C C . ASP A 1 883 ? 19.241 10.980 -19.559 1.00 94.69 883 ASP A C 1
ATOM 7093 O O . ASP A 1 883 ? 19.423 9.825 -19.169 1.00 94.69 883 ASP A O 1
ATOM 7097 N N . VAL A 1 884 ? 18.311 11.777 -19.030 1.00 95.81 884 VAL A N 1
ATOM 7098 C CA . VAL A 1 884 ? 17.521 11.421 -17.849 1.00 95.81 884 VAL A CA 1
ATOM 7099 C C . VAL A 1 884 ? 16.499 10.336 -18.178 1.00 95.81 884 VAL A C 1
ATOM 7101 O O . VAL A 1 884 ? 16.432 9.338 -17.463 1.00 95.81 884 VAL A O 1
ATOM 7104 N N . LEU A 1 885 ? 15.746 10.461 -19.279 1.00 94.56 885 LEU A N 1
ATOM 7105 C CA . LEU A 1 885 ? 14.802 9.416 -19.692 1.00 94.56 885 LEU A CA 1
ATOM 7106 C C . LEU A 1 885 ? 15.521 8.116 -20.054 1.00 94.56 885 LEU A C 1
ATOM 7108 O O . LEU A 1 885 ? 15.018 7.048 -19.715 1.00 94.56 885 LEU A O 1
ATOM 7112 N N . ALA A 1 886 ? 16.698 8.183 -20.684 1.00 92.25 886 ALA A N 1
ATOM 7113 C CA . ALA A 1 886 ? 17.493 6.989 -20.948 1.00 92.25 886 ALA A CA 1
ATOM 7114 C C . ALA A 1 886 ? 17.879 6.280 -19.640 1.00 92.25 886 ALA A C 1
ATOM 7116 O O . ALA A 1 886 ? 17.579 5.099 -19.483 1.00 92.25 886 ALA A O 1
ATOM 7117 N N . ALA A 1 887 ? 18.440 6.998 -18.664 1.00 92.50 887 ALA A N 1
ATOM 7118 C CA . ALA A 1 887 ? 18.815 6.430 -17.364 1.00 92.50 887 ALA A CA 1
ATOM 7119 C C . ALA A 1 887 ? 17.611 5.937 -16.531 1.00 92.50 887 ALA A C 1
ATOM 7121 O O . ALA A 1 887 ? 17.714 5.011 -15.724 1.00 92.50 887 ALA A O 1
ATOM 7122 N N . TRP A 1 888 ? 16.441 6.558 -16.691 1.00 92.69 888 TRP A N 1
ATOM 7123 C CA . TRP A 1 888 ? 15.252 6.224 -15.903 1.00 92.69 888 TRP A CA 1
ATOM 7124 C C . TRP A 1 888 ? 14.366 5.139 -16.509 1.00 92.69 888 TRP A C 1
ATOM 7126 O O . TRP A 1 888 ? 13.608 4.521 -15.763 1.00 92.69 888 TRP A O 1
ATOM 7136 N N . LEU A 1 889 ? 14.463 4.903 -17.820 1.00 89.56 889 LEU A N 1
ATOM 7137 C CA . LEU A 1 889 ? 13.680 3.902 -18.553 1.00 89.56 889 LEU A CA 1
ATOM 7138 C C . LEU A 1 889 ? 14.526 2.727 -19.073 1.00 89.56 889 LEU A C 1
ATOM 7140 O O . LEU A 1 889 ? 13.991 1.845 -19.741 1.00 89.56 889 LEU A O 1
ATOM 7144 N N . SER A 1 890 ? 15.830 2.701 -18.791 1.00 84.75 890 SER A N 1
ATOM 7145 C CA . SER A 1 890 ? 16.743 1.603 -19.144 1.00 84.75 890 SER A CA 1
ATOM 7146 C C . SER A 1 890 ? 17.898 1.499 -18.140 1.00 84.75 890 SER A C 1
ATOM 7148 O O . SER A 1 890 ? 17.899 2.220 -17.141 1.00 84.75 890 SER A O 1
ATOM 7150 N N . ASP A 1 891 ? 18.878 0.633 -18.405 1.00 81.56 891 ASP A N 1
ATOM 7151 C CA . ASP A 1 891 ? 20.092 0.481 -17.584 1.00 81.56 891 ASP A CA 1
ATOM 7152 C C . ASP A 1 891 ? 21.224 1.447 -17.980 1.00 81.56 891 ASP A C 1
ATOM 7154 O O . ASP A 1 891 ? 22.387 1.287 -17.607 1.00 81.56 891 ASP A O 1
ATOM 7158 N N . TYR A 1 892 ? 20.882 2.480 -18.750 1.00 84.75 892 TYR A N 1
ATOM 7159 C CA . TYR A 1 892 ? 21.813 3.489 -19.226 1.00 84.75 892 TYR A CA 1
ATOM 7160 C C . TYR A 1 892 ? 22.511 4.227 -18.077 1.00 84.75 892 TYR A C 1
ATOM 7162 O O . TYR A 1 892 ? 21.876 4.645 -17.110 1.00 84.75 892 TYR A O 1
ATOM 7170 N N . ALA A 1 893 ? 23.820 4.449 -18.234 1.00 85.62 893 ALA A N 1
ATOM 7171 C CA . ALA A 1 893 ? 24.675 5.222 -17.328 1.00 85.62 893 ALA A CA 1
ATOM 7172 C C . ALA A 1 893 ? 24.912 4.644 -15.919 1.00 85.62 893 ALA A C 1
ATOM 7174 O O . ALA A 1 893 ? 25.683 5.241 -15.161 1.00 85.62 893 ALA A O 1
ATOM 7175 N N . LEU A 1 894 ? 24.302 3.509 -15.563 1.00 88.44 894 LEU A N 1
ATOM 7176 C CA . LEU A 1 894 ? 24.540 2.862 -14.276 1.00 88.44 894 LEU A CA 1
ATOM 7177 C C . LEU A 1 894 ? 25.925 2.191 -14.252 1.00 88.44 894 LEU A C 1
ATOM 7179 O O . LEU A 1 894 ? 26.390 1.645 -15.254 1.00 88.44 894 LEU A O 1
ATOM 7183 N N . HIS A 1 895 ? 26.608 2.251 -13.107 1.00 88.50 895 HIS A N 1
ATOM 7184 C CA . HIS A 1 895 ? 27.915 1.618 -12.944 1.00 88.50 895 HIS A CA 1
ATOM 7185 C C . HIS A 1 895 ? 27.828 0.094 -13.106 1.00 88.50 895 HIS A C 1
ATOM 7187 O O . HIS A 1 895 ? 26.869 -0.538 -12.661 1.00 88.50 895 HIS A O 1
ATOM 7193 N N . THR A 1 896 ? 28.848 -0.505 -13.724 1.00 84.56 896 THR A N 1
ATOM 7194 C CA . THR A 1 896 ? 28.909 -1.958 -13.927 1.00 84.56 896 THR A CA 1
ATOM 7195 C C . THR A 1 896 ? 28.948 -2.677 -12.581 1.00 84.56 896 THR A C 1
ATOM 7197 O O . THR A 1 896 ? 29.770 -2.356 -11.733 1.00 84.56 896 THR A O 1
ATOM 7200 N N . GLY A 1 897 ? 28.060 -3.651 -12.382 1.00 82.50 897 GLY A N 1
ATOM 7201 C CA . GLY A 1 897 ? 27.933 -4.371 -11.113 1.00 82.50 897 GLY A CA 1
ATOM 7202 C C . GLY A 1 897 ? 26.871 -3.809 -10.169 1.00 82.50 897 GLY A C 1
ATOM 7203 O O . GLY A 1 897 ? 26.597 -4.443 -9.159 1.00 82.50 897 GLY A O 1
ATOM 7204 N N . LEU A 1 898 ? 26.226 -2.682 -10.496 1.00 88.62 898 LEU A N 1
ATOM 7205 C CA . LEU A 1 898 ? 24.990 -2.250 -9.842 1.00 88.62 898 LEU A CA 1
ATOM 7206 C C . LEU A 1 898 ? 23.767 -2.707 -10.641 1.00 88.62 898 LEU A C 1
ATOM 7208 O O . LEU A 1 898 ? 23.771 -2.686 -11.868 1.00 88.62 898 LEU A O 1
ATOM 7212 N N . ASN A 1 899 ? 22.701 -3.066 -9.930 1.00 83.00 899 ASN A N 1
ATOM 7213 C CA . ASN A 1 899 ? 21.443 -3.544 -10.492 1.00 83.00 899 ASN A CA 1
ATOM 7214 C C . ASN A 1 899 ? 20.271 -2.753 -9.900 1.00 83.00 899 ASN A C 1
ATOM 7216 O O . ASN A 1 899 ? 20.214 -2.517 -8.688 1.00 83.00 899 ASN A O 1
ATOM 7220 N N . TYR A 1 900 ? 19.306 -2.362 -10.734 1.00 79.75 900 TYR A N 1
ATOM 7221 C CA . TYR A 1 900 ? 18.058 -1.786 -10.235 1.00 79.75 900 TYR A CA 1
ATOM 7222 C C . TYR A 1 900 ? 17.215 -2.844 -9.518 1.00 79.75 900 TYR A C 1
ATOM 7224 O O . TYR A 1 900 ? 17.138 -3.999 -9.928 1.00 79.75 900 TYR A O 1
ATOM 7232 N N . HIS A 1 901 ? 16.541 -2.432 -8.446 1.00 64.69 901 HIS A N 1
ATOM 7233 C CA . HIS A 1 901 ? 15.604 -3.296 -7.736 1.00 64.69 901 HIS A CA 1
ATOM 7234 C C . HIS A 1 901 ? 14.311 -3.513 -8.555 1.00 64.69 901 HIS A C 1
ATOM 7236 O O . HIS A 1 901 ? 13.819 -2.598 -9.215 1.00 64.69 901 HIS A O 1
ATOM 7242 N N . ASN A 1 902 ? 13.710 -4.705 -8.450 1.00 51.41 902 ASN A N 1
ATOM 7243 C CA . ASN A 1 902 ? 12.589 -5.222 -9.262 1.00 51.41 902 ASN A CA 1
ATOM 7244 C C . ASN A 1 902 ? 11.221 -4.493 -9.139 1.00 51.41 902 ASN A C 1
ATOM 7246 O O . ASN A 1 902 ? 10.214 -5.013 -9.622 1.00 51.41 902 ASN A O 1
ATOM 7250 N N . ASN A 1 903 ? 11.143 -3.297 -8.541 1.00 60.47 903 ASN A N 1
ATOM 7251 C CA . ASN A 1 903 ? 9.900 -2.503 -8.456 1.00 60.47 903 ASN A CA 1
ATOM 7252 C C . ASN A 1 903 ? 9.819 -1.459 -9.580 1.00 60.47 903 ASN A C 1
ATOM 7254 O O . ASN A 1 903 ? 9.593 -0.269 -9.363 1.00 60.47 903 ASN A O 1
ATOM 7258 N N . TRP A 1 904 ? 10.005 -1.926 -10.814 1.00 69.50 904 TRP A N 1
ATOM 7259 C CA . TRP A 1 904 ? 10.007 -1.087 -12.013 1.00 69.50 904 TRP A CA 1
ATOM 7260 C C . TRP A 1 904 ? 8.728 -0.239 -12.154 1.00 69.50 904 TRP A C 1
ATOM 7262 O O . TRP A 1 904 ? 8.797 0.929 -12.524 1.00 69.50 904 TRP A O 1
ATOM 7272 N N . SER A 1 905 ? 7.560 -0.786 -11.796 1.00 69.06 905 SER A N 1
ATOM 7273 C CA . SER A 1 905 ? 6.261 -0.092 -11.878 1.00 69.06 905 SER A CA 1
ATOM 7274 C C . SER A 1 905 ? 6.175 1.174 -11.026 1.00 69.06 905 SER A C 1
ATOM 7276 O O . SER A 1 905 ? 5.569 2.169 -11.435 1.00 69.06 905 SER A O 1
ATOM 7278 N N . ASP A 1 906 ? 6.773 1.131 -9.842 1.00 78.75 906 ASP A N 1
ATOM 7279 C CA . ASP A 1 906 ? 6.629 2.177 -8.837 1.00 78.75 906 ASP A CA 1
ATOM 7280 C C . ASP A 1 906 ? 7.492 3.377 -9.228 1.00 78.75 906 ASP A C 1
ATOM 7282 O O . ASP A 1 906 ? 7.027 4.520 -9.245 1.00 78.75 906 ASP A O 1
ATOM 7286 N N . TRP A 1 907 ? 8.718 3.091 -9.675 1.00 86.88 907 TRP A N 1
ATOM 7287 C CA . TRP A 1 907 ? 9.621 4.084 -10.243 1.00 86.88 907 TRP A CA 1
ATOM 7288 C C . TRP A 1 907 ? 9.005 4.790 -11.454 1.00 86.88 907 TRP A C 1
ATOM 7290 O O . TRP A 1 907 ? 8.990 6.019 -11.522 1.00 86.88 907 TRP A O 1
ATOM 7300 N N . LEU A 1 908 ? 8.426 4.031 -12.390 1.00 87.00 908 LEU A N 1
ATOM 7301 C CA . LEU A 1 908 ? 7.771 4.604 -13.566 1.00 87.00 908 LEU A CA 1
ATOM 7302 C C . LEU A 1 908 ? 6.616 5.542 -13.208 1.00 87.00 908 LEU A C 1
ATOM 7304 O O . LEU A 1 908 ? 6.364 6.501 -13.933 1.00 87.00 908 LEU A O 1
ATOM 7308 N N . THR A 1 909 ? 5.929 5.309 -12.089 1.00 84.12 909 THR A N 1
ATOM 7309 C CA . THR A 1 909 ? 4.871 6.219 -11.631 1.00 84.12 909 THR A CA 1
ATOM 7310 C C . THR A 1 909 ? 5.447 7.557 -11.165 1.00 84.12 909 THR A C 1
ATOM 7312 O O . THR A 1 909 ? 4.871 8.610 -11.451 1.00 84.12 909 THR A O 1
ATOM 7315 N N . ALA A 1 910 ? 6.628 7.550 -10.542 1.00 90.12 910 ALA A N 1
ATOM 7316 C CA . ALA A 1 910 ? 7.339 8.778 -10.206 1.00 90.12 910 ALA A CA 1
ATOM 7317 C C . ALA A 1 910 ? 7.844 9.525 -11.449 1.00 90.12 910 ALA A C 1
ATOM 7319 O O . ALA A 1 910 ? 7.638 10.737 -11.569 1.00 90.12 910 ALA A O 1
ATOM 7320 N N . VAL A 1 911 ? 8.407 8.803 -12.422 1.00 91.88 911 VAL A N 1
ATOM 7321 C CA . VAL A 1 911 ? 8.817 9.383 -13.712 1.00 91.88 911 VAL A CA 1
ATOM 7322 C C . VAL A 1 911 ? 7.617 9.989 -14.444 1.00 91.88 911 VAL A C 1
ATOM 7324 O O . VAL A 1 911 ? 7.699 11.126 -14.914 1.00 91.88 911 VAL A O 1
ATOM 7327 N N . ARG A 1 912 ? 6.477 9.286 -14.479 1.00 89.31 912 ARG A N 1
ATOM 7328 C CA . ARG A 1 912 ? 5.221 9.785 -15.058 1.00 89.31 912 ARG A CA 1
ATOM 7329 C C . ARG A 1 912 ? 4.822 11.115 -14.438 1.00 89.31 912 ARG A C 1
ATOM 7331 O O . ARG A 1 912 ? 4.501 12.047 -15.167 1.00 89.31 912 ARG A O 1
ATOM 7338 N N . LYS A 1 913 ? 4.855 11.226 -13.106 1.00 89.00 913 LYS A N 1
ATOM 7339 C CA . LYS A 1 913 ? 4.476 12.462 -12.409 1.00 89.00 913 LYS A CA 1
ATOM 7340 C C . LYS A 1 913 ? 5.388 13.635 -12.771 1.00 89.00 913 LYS A C 1
ATOM 7342 O O . LYS A 1 913 ? 4.887 14.745 -12.941 1.00 89.00 913 LYS A O 1
ATOM 7347 N N . LEU A 1 914 ? 6.690 13.390 -12.928 1.00 91.81 914 LEU A N 1
ATOM 7348 C CA . LEU A 1 914 ? 7.659 14.412 -13.334 1.00 91.81 914 LEU A CA 1
ATOM 7349 C C . LEU A 1 914 ? 7.471 14.866 -14.786 1.00 91.81 914 LEU A C 1
ATOM 7351 O O . LEU A 1 914 ? 7.509 16.065 -15.037 1.00 91.81 914 LEU A O 1
ATOM 7355 N N . TYR A 1 915 ? 7.243 13.941 -15.724 1.00 92.12 915 TYR A N 1
ATOM 7356 C CA . TYR A 1 915 ? 7.166 14.223 -17.169 1.00 92.12 915 TYR A CA 1
ATOM 7357 C C . TYR A 1 915 ? 5.751 14.481 -17.702 1.00 92.12 915 TYR A C 1
ATOM 7359 O O . TYR A 1 915 ? 5.555 14.676 -18.900 1.00 92.12 915 TYR A O 1
ATOM 7367 N N . ARG A 1 916 ? 4.753 14.514 -16.823 1.00 82.19 916 ARG A N 1
ATOM 7368 C CA . ARG A 1 916 ? 3.328 14.498 -17.170 1.00 82.19 916 ARG A CA 1
ATOM 7369 C C . ARG A 1 916 ? 2.855 15.581 -18.142 1.00 82.19 916 ARG A C 1
ATOM 7371 O O . ARG A 1 916 ? 1.952 15.343 -18.933 1.00 82.19 916 ARG A O 1
ATOM 7378 N N . ASN A 1 917 ? 3.463 16.760 -18.054 1.00 83.62 917 ASN A N 1
ATOM 7379 C CA . ASN A 1 917 ? 3.183 17.925 -18.900 1.00 83.62 917 ASN A CA 1
ATOM 7380 C C . ASN A 1 917 ? 4.425 18.350 -19.693 1.00 83.62 917 ASN A C 1
ATOM 7382 O O . ASN A 1 917 ? 4.563 19.510 -20.075 1.00 83.62 917 ASN A O 1
ATOM 7386 N N . TRP A 1 918 ? 5.379 17.438 -19.861 1.00 92.00 918 TRP A N 1
ATOM 7387 C CA . TRP A 1 918 ? 6.584 17.709 -20.618 1.00 92.00 918 TRP A CA 1
ATOM 7388 C C . TRP A 1 918 ? 6.370 17.381 -22.094 1.00 92.00 918 TRP A C 1
ATOM 7390 O O . TRP A 1 918 ? 5.798 16.348 -22.450 1.00 92.00 918 TRP A O 1
ATOM 7400 N N . TYR A 1 919 ? 6.876 18.257 -22.952 1.00 91.19 919 TYR A N 1
ATOM 7401 C CA . TYR A 1 919 ? 6.869 18.084 -24.394 1.00 91.19 919 TYR A CA 1
ATOM 7402 C C . TYR A 1 919 ? 8.271 18.414 -24.930 1.00 91.19 919 TYR A C 1
ATOM 7404 O O . TYR A 1 919 ? 8.861 19.400 -24.474 1.00 91.19 919 TYR A O 1
ATOM 7412 N N . PRO A 1 920 ? 8.836 17.625 -25.865 1.00 93.31 920 PRO A N 1
ATOM 7413 C CA . PRO A 1 920 ? 10.148 17.932 -26.421 1.00 93.31 920 PRO A CA 1
ATOM 7414 C C . PRO A 1 920 ? 10.138 19.294 -27.118 1.00 93.31 920 PRO A C 1
ATOM 7416 O O . PRO A 1 920 ? 9.341 19.536 -28.020 1.00 93.31 920 PRO A O 1
ATOM 7419 N N . SER A 1 921 ? 11.057 20.182 -26.739 1.00 91.88 921 SER A N 1
ATOM 7420 C CA . SER A 1 921 ? 11.128 21.534 -27.313 1.00 91.88 921 SER A CA 1
ATOM 7421 C C . SER A 1 921 ? 11.499 21.549 -28.800 1.00 91.88 921 SER A C 1
ATOM 7423 O O . SER A 1 921 ? 11.308 22.566 -29.465 1.00 91.88 921 SER A O 1
ATOM 7425 N N . SER A 1 922 ? 12.070 20.456 -29.321 1.00 92.81 922 SER A N 1
ATOM 7426 C CA . SER A 1 922 ? 12.407 20.322 -30.735 1.00 92.81 922 SER A CA 1
ATOM 7427 C C . SER A 1 922 ? 12.487 18.857 -31.199 1.00 92.81 922 SER A C 1
ATOM 7429 O O . SER A 1 922 ? 12.739 17.962 -30.379 1.00 92.81 922 SER A O 1
ATOM 7431 N N . PRO A 1 923 ? 12.378 18.597 -32.519 1.00 92.88 923 PRO A N 1
ATOM 7432 C CA . PRO A 1 923 ? 12.556 17.261 -33.097 1.00 92.88 923 PRO A CA 1
ATOM 7433 C C . PRO A 1 923 ? 13.931 16.643 -32.818 1.00 92.88 923 PRO A C 1
ATOM 7435 O O . PRO A 1 923 ? 14.049 15.430 -32.650 1.00 92.88 923 PRO A O 1
ATOM 7438 N N . GLN A 1 924 ? 14.980 17.462 -32.678 1.00 93.44 924 GLN A N 1
ATOM 7439 C CA . GLN A 1 924 ? 16.328 16.972 -32.373 1.00 93.44 924 GLN A CA 1
ATOM 7440 C C . GLN A 1 924 ? 16.409 16.335 -30.980 1.00 93.44 924 GLN A C 1
ATOM 7442 O O . GLN A 1 924 ? 17.121 15.348 -30.803 1.00 93.44 924 GLN A O 1
ATOM 7447 N N . ILE A 1 925 ? 15.677 16.867 -29.995 1.00 93.56 925 ILE A N 1
ATOM 7448 C CA . ILE A 1 925 ? 15.609 16.272 -28.653 1.00 93.56 925 ILE A CA 1
ATOM 7449 C C . ILE A 1 925 ? 14.889 14.921 -28.719 1.00 93.56 925 ILE A C 1
ATOM 7451 O O . ILE A 1 925 ? 15.387 13.937 -28.176 1.00 93.56 925 ILE A O 1
ATOM 7455 N N . ALA A 1 926 ? 13.763 14.850 -29.435 1.00 93.50 926 ALA A N 1
ATOM 7456 C CA . ALA A 1 926 ? 13.032 13.599 -29.633 1.00 93.50 926 ALA A CA 1
ATOM 7457 C C . ALA A 1 926 ? 13.895 12.529 -30.332 1.00 93.50 926 ALA A C 1
ATOM 7459 O O . ALA A 1 926 ? 13.938 11.383 -29.888 1.00 93.50 926 ALA A O 1
ATOM 7460 N N . ASN A 1 927 ? 14.659 12.919 -31.359 1.00 91.94 927 ASN A N 1
ATOM 7461 C CA . ASN A 1 927 ? 15.629 12.051 -32.031 1.00 91.94 927 ASN A CA 1
ATOM 7462 C C . ASN A 1 927 ? 16.697 11.505 -31.071 1.00 91.94 927 ASN A C 1
ATOM 7464 O O . ASN A 1 927 ? 16.969 10.306 -31.087 1.00 91.94 927 ASN A O 1
ATOM 7468 N N . LYS A 1 928 ? 17.276 12.348 -30.206 1.00 92.56 928 LYS A N 1
ATOM 7469 C CA . LYS A 1 928 ? 18.261 11.905 -29.203 1.00 92.56 928 LYS A CA 1
ATOM 7470 C C . LYS A 1 928 ? 17.668 10.916 -28.199 1.00 92.56 928 LYS A C 1
ATOM 7472 O O . LYS A 1 928 ? 18.320 9.925 -27.880 1.00 92.56 928 LYS A O 1
ATOM 7477 N N . ILE A 1 929 ? 16.436 11.156 -27.738 1.00 93.00 929 ILE A N 1
ATOM 7478 C CA . ILE A 1 929 ? 15.712 10.233 -26.847 1.00 93.00 929 ILE A CA 1
ATOM 7479 C C . ILE A 1 929 ? 15.545 8.869 -27.523 1.00 93.00 929 ILE A C 1
ATOM 7481 O O . ILE A 1 929 ? 15.876 7.846 -26.929 1.00 93.00 929 ILE A O 1
ATOM 7485 N N . ILE A 1 930 ? 15.078 8.850 -28.776 1.00 91.38 930 ILE A N 1
ATOM 7486 C CA . ILE A 1 930 ? 14.877 7.611 -29.540 1.00 91.38 930 ILE A CA 1
ATOM 7487 C C . ILE A 1 930 ? 16.196 6.863 -29.736 1.00 91.38 930 ILE A C 1
ATOM 7489 O O . ILE A 1 930 ? 16.253 5.661 -29.495 1.00 91.38 930 ILE A O 1
ATOM 7493 N N . GLN A 1 931 ? 17.268 7.567 -30.103 1.00 89.56 931 GLN A N 1
ATOM 7494 C CA . GLN A 1 931 ? 18.592 6.964 -30.264 1.00 89.56 931 GLN A CA 1
ATOM 7495 C C . GLN A 1 931 ? 19.079 6.314 -28.966 1.00 89.56 931 GLN A C 1
ATOM 7497 O O . GLN A 1 931 ? 19.451 5.142 -28.979 1.00 89.56 931 GLN A O 1
ATOM 7502 N N . LYS A 1 932 ? 19.021 7.031 -27.837 1.00 90.00 932 LYS A N 1
ATOM 7503 C CA . LYS A 1 932 ? 19.500 6.516 -26.546 1.00 90.00 932 LYS A CA 1
ATOM 7504 C C . LYS A 1 932 ? 18.664 5.356 -26.017 1.00 90.00 932 LYS A C 1
ATOM 7506 O O . LYS A 1 932 ? 19.231 4.409 -25.496 1.00 90.00 932 LYS A O 1
ATOM 7511 N N . LEU A 1 933 ? 17.340 5.400 -26.173 1.00 88.19 933 LEU A N 1
ATOM 7512 C CA . LEU A 1 933 ? 16.454 4.331 -25.699 1.00 88.19 933 LEU A CA 1
ATOM 7513 C C . LEU A 1 933 ? 16.465 3.081 -26.582 1.00 88.19 933 LEU A C 1
ATOM 7515 O O . LEU A 1 933 ? 15.984 2.034 -26.148 1.00 88.19 933 LEU A O 1
ATOM 7519 N N . SER A 1 934 ? 16.969 3.179 -27.810 1.00 84.06 934 SER A N 1
ATOM 7520 C CA . SER A 1 934 ? 17.002 2.048 -28.734 1.00 84.06 934 SER A CA 1
ATOM 7521 C C . SER A 1 934 ? 18.127 1.043 -28.469 1.00 84.06 934 SER A C 1
ATOM 7523 O O . SER A 1 934 ? 18.094 -0.031 -29.058 1.00 84.06 934 SER A O 1
ATOM 7525 N N . ASP A 1 935 ? 19.097 1.366 -27.600 1.00 68.81 935 ASP A N 1
ATOM 7526 C CA . ASP A 1 935 ? 20.280 0.564 -27.211 1.00 68.81 935 ASP A CA 1
ATOM 7527 C C . ASP A 1 935 ? 21.181 0.065 -28.374 1.00 68.81 935 ASP A C 1
ATOM 7529 O O . ASP A 1 935 ? 22.290 -0.418 -28.151 1.00 68.81 935 ASP A O 1
ATOM 7533 N N . SER A 1 936 ? 20.757 0.221 -29.631 1.00 53.50 936 SER A N 1
ATOM 7534 C CA . SER A 1 936 ? 21.455 -0.183 -30.847 1.00 53.50 936 SER A CA 1
ATOM 7535 C C . SER A 1 936 ? 21.903 1.055 -31.618 1.00 53.50 936 SER A C 1
ATOM 7537 O O . SER A 1 936 ? 21.068 1.849 -32.030 1.00 53.50 936 SER A O 1
ATOM 7539 N N . GLY A 1 937 ? 23.199 1.216 -31.889 1.00 49.19 937 GLY A N 1
ATOM 7540 C CA . GLY A 1 937 ? 23.750 2.353 -32.648 1.00 49.19 937 GLY A CA 1
ATOM 7541 C C . GLY A 1 937 ? 23.304 2.495 -34.121 1.00 49.19 937 GLY A C 1
ATOM 7542 O O . GLY A 1 937 ? 23.900 3.285 -34.845 1.00 49.19 937 GLY A O 1
ATOM 7543 N N . ASN A 1 938 ? 22.284 1.758 -34.575 1.00 50.62 938 ASN A N 1
ATOM 7544 C CA . ASN A 1 938 ? 21.611 1.934 -35.870 1.00 50.62 938 ASN A CA 1
ATOM 7545 C C . ASN A 1 938 ? 20.266 2.650 -35.667 1.00 50.62 938 ASN A C 1
ATOM 7547 O O . ASN A 1 938 ? 19.825 2.764 -34.531 1.00 50.62 938 ASN A O 1
ATOM 7551 N N . GLN A 1 939 ? 19.615 3.136 -36.738 1.00 56.53 939 GLN A N 1
ATOM 7552 C CA . GLN A 1 939 ? 18.264 3.728 -36.666 1.00 56.53 939 GLN A CA 1
ATOM 7553 C C . GLN A 1 939 ? 17.360 2.859 -35.779 1.00 56.53 939 GLN A C 1
ATOM 7555 O O . GLN A 1 939 ? 16.996 1.748 -36.158 1.00 56.53 939 GLN A O 1
ATOM 7560 N N . GLY A 1 940 ? 17.124 3.353 -34.563 1.00 61.22 940 GLY A N 1
ATOM 7561 C CA . GLY A 1 940 ? 16.622 2.566 -33.452 1.00 61.22 940 GLY A CA 1
ATOM 7562 C C . GLY A 1 940 ? 15.253 1.978 -33.737 1.00 61.22 940 GLY A C 1
ATOM 7563 O O . GLY A 1 940 ? 14.435 2.618 -34.397 1.00 61.22 940 GLY A O 1
ATOM 7564 N N . ASP A 1 941 ? 14.996 0.778 -33.219 1.00 81.38 941 ASP A N 1
ATOM 7565 C CA . ASP A 1 941 ? 13.667 0.175 -33.254 1.00 81.38 941 ASP A CA 1
ATOM 7566 C C . ASP A 1 941 ? 12.677 1.084 -32.505 1.00 81.38 941 ASP A C 1
ATOM 7568 O O . ASP A 1 941 ? 12.575 1.067 -31.274 1.00 81.38 941 ASP A O 1
ATOM 7572 N N . LEU A 1 942 ? 11.962 1.924 -33.261 1.00 85.94 942 LEU A N 1
ATOM 7573 C CA . LEU A 1 942 ? 11.007 2.887 -32.719 1.00 85.94 942 LEU A CA 1
ATOM 7574 C C . LEU A 1 942 ? 9.914 2.181 -31.913 1.00 85.94 942 LEU A C 1
ATOM 7576 O O . LEU A 1 942 ? 9.392 2.761 -30.963 1.00 85.94 942 LEU A O 1
ATOM 7580 N N . SER A 1 943 ? 9.610 0.923 -32.237 1.00 83.62 943 SER A N 1
ATOM 7581 C CA . SER A 1 943 ? 8.628 0.120 -31.516 1.00 83.62 943 SER A CA 1
ATOM 7582 C C . SER A 1 943 ? 9.100 -0.218 -30.105 1.00 83.62 943 SER A C 1
ATOM 7584 O O . SER A 1 943 ? 8.318 -0.127 -29.156 1.00 83.62 943 SER A O 1
ATOM 7586 N N . LEU A 1 944 ? 10.388 -0.541 -29.940 1.00 81.75 944 LEU A N 1
ATOM 7587 C CA . LEU A 1 944 ? 10.998 -0.752 -28.626 1.00 81.75 944 LEU A CA 1
ATOM 7588 C C . LEU A 1 944 ? 10.972 0.537 -27.797 1.00 81.75 944 LEU A C 1
ATOM 7590 O O . LEU A 1 944 ? 10.604 0.513 -26.622 1.00 81.75 944 LEU A O 1
ATOM 7594 N N . VAL A 1 945 ? 11.312 1.671 -28.414 1.00 87.62 945 VAL A N 1
ATOM 7595 C CA . VAL A 1 945 ? 11.267 2.979 -27.744 1.00 87.62 945 VAL A CA 1
ATOM 7596 C C . VAL A 1 945 ? 9.836 3.345 -27.347 1.00 87.62 945 VAL A C 1
ATOM 7598 O O . VAL A 1 945 ? 9.603 3.772 -26.216 1.00 87.62 945 VAL A O 1
ATOM 7601 N N . ALA A 1 946 ? 8.868 3.134 -28.241 1.00 87.31 946 ALA A N 1
ATOM 7602 C CA . ALA A 1 946 ? 7.455 3.356 -27.969 1.00 87.31 946 ALA A CA 1
ATOM 7603 C C . ALA A 1 946 ? 6.979 2.507 -26.787 1.00 87.31 946 ALA A C 1
ATOM 7605 O O . ALA A 1 946 ? 6.310 3.032 -25.904 1.00 87.31 946 ALA A O 1
ATOM 7606 N N . ALA A 1 947 ? 7.382 1.234 -26.716 1.00 81.56 947 ALA A N 1
ATOM 7607 C CA . ALA A 1 947 ? 7.065 0.354 -25.596 1.00 81.56 947 ALA A CA 1
ATOM 7608 C C . ALA A 1 947 ? 7.694 0.834 -24.273 1.00 81.56 947 ALA A C 1
ATOM 7610 O O . ALA A 1 947 ? 6.997 0.898 -23.256 1.00 81.56 947 ALA A O 1
ATOM 7611 N N . LYS A 1 948 ? 8.974 1.242 -24.279 1.00 85.44 948 LYS A N 1
ATOM 7612 C CA . LYS A 1 948 ? 9.649 1.807 -23.093 1.00 85.44 948 LYS A CA 1
ATOM 7613 C C . LYS A 1 948 ? 8.938 3.074 -22.601 1.00 85.44 948 LYS A C 1
ATOM 7615 O O . LYS A 1 948 ? 8.632 3.180 -21.415 1.00 85.44 948 LYS A O 1
ATOM 7620 N N . LEU A 1 949 ? 8.597 3.999 -23.499 1.00 90.38 949 LEU A N 1
ATOM 7621 C CA . LEU A 1 949 ? 7.864 5.223 -23.153 1.00 90.38 949 LEU A CA 1
ATOM 7622 C C . LEU A 1 949 ? 6.435 4.927 -22.683 1.00 90.38 949 LEU A C 1
ATOM 7624 O O . LEU A 1 949 ? 5.996 5.504 -21.692 1.00 90.38 949 LEU A O 1
ATOM 7628 N N . LEU A 1 950 ? 5.736 3.994 -23.336 1.00 87.31 950 LEU A N 1
ATOM 7629 C CA . LEU A 1 950 ? 4.391 3.559 -22.961 1.00 87.31 950 LEU A CA 1
ATOM 7630 C C . LEU A 1 950 ? 4.354 2.941 -21.563 1.00 87.31 950 LEU A C 1
ATOM 7632 O O . LEU A 1 950 ? 3.389 3.151 -20.830 1.00 87.31 950 LEU A O 1
ATOM 7636 N N . SER A 1 951 ? 5.397 2.194 -21.184 1.00 81.94 951 SER A N 1
ATOM 7637 C CA . SER A 1 951 ? 5.498 1.620 -19.840 1.00 81.94 951 SER A CA 1
ATOM 7638 C C . SER A 1 951 ? 5.415 2.712 -18.764 1.00 81.94 951 SER A C 1
ATOM 7640 O O . SER A 1 951 ? 4.742 2.524 -17.748 1.00 81.94 951 SER A O 1
ATOM 7642 N N . CYS A 1 952 ? 6.002 3.883 -19.040 1.00 86.31 952 CYS A N 1
ATOM 7643 C CA . CYS A 1 952 ? 5.896 5.079 -18.217 1.00 86.31 952 CYS A CA 1
ATOM 7644 C C . CYS A 1 952 ? 4.535 5.763 -18.393 1.00 86.31 952 CYS A C 1
ATOM 7646 O O . CYS A 1 952 ? 3.719 5.762 -17.467 1.00 86.31 952 CYS A O 1
ATOM 7648 N N . ASP A 1 953 ? 4.278 6.342 -19.568 1.00 88.25 953 ASP A N 1
ATOM 7649 C CA . ASP A 1 953 ? 3.086 7.138 -19.837 1.00 88.25 953 ASP A CA 1
ATOM 7650 C C . ASP A 1 953 ? 2.763 7.229 -21.350 1.00 88.25 953 ASP A C 1
ATOM 7652 O O . ASP A 1 953 ? 3.630 7.579 -22.157 1.00 88.25 953 ASP A O 1
ATOM 7656 N N . PRO A 1 954 ? 1.511 6.955 -21.770 1.00 91.19 954 PRO A N 1
ATOM 7657 C CA . PRO A 1 954 ? 1.090 7.032 -23.169 1.00 91.19 954 PRO A CA 1
ATOM 7658 C C . PRO A 1 954 ? 1.117 8.459 -23.742 1.00 91.19 954 PRO A C 1
ATOM 7660 O O . PRO A 1 954 ? 1.310 8.617 -24.947 1.00 91.19 954 PRO A O 1
ATOM 7663 N N . CYS A 1 955 ? 0.950 9.498 -22.918 1.00 91.94 955 CYS A N 1
ATOM 7664 C CA . CYS A 1 955 ? 1.057 10.890 -23.353 1.00 91.94 955 CYS A CA 1
ATOM 7665 C C . CYS A 1 955 ? 2.524 11.275 -23.560 1.00 91.94 955 CYS A C 1
ATOM 7667 O O . CYS A 1 955 ? 2.834 11.906 -24.564 1.00 91.94 955 CYS A O 1
ATOM 7669 N N . LEU A 1 956 ? 3.440 10.831 -22.689 1.00 92.56 956 LEU A N 1
ATOM 7670 C CA . LEU A 1 956 ? 4.884 11.002 -22.906 1.00 92.56 956 LEU A CA 1
ATOM 7671 C C . LEU A 1 956 ? 5.342 10.305 -24.197 1.00 92.56 956 LEU A C 1
ATOM 7673 O O . LEU A 1 956 ? 6.060 10.901 -25.001 1.00 92.56 956 LEU A O 1
ATOM 7677 N N . MET A 1 957 ? 4.882 9.068 -24.423 1.00 94.25 957 MET A N 1
ATOM 7678 C CA . MET A 1 957 ? 5.111 8.337 -25.672 1.00 94.25 957 MET A CA 1
ATOM 7679 C C . MET A 1 957 ? 4.636 9.149 -26.883 1.00 94.25 957 MET A C 1
ATOM 7681 O O . MET A 1 957 ? 5.399 9.344 -27.829 1.00 94.25 957 MET A O 1
ATOM 7685 N N . TYR A 1 958 ? 3.397 9.650 -26.843 1.00 94.12 958 TYR A N 1
ATOM 7686 C CA . TYR A 1 958 ? 2.853 10.491 -27.905 1.00 94.12 958 TYR A CA 1
ATOM 7687 C C . TYR A 1 958 ? 3.694 11.750 -28.125 1.00 94.12 958 TYR A C 1
ATOM 7689 O O . TYR A 1 958 ? 4.068 12.012 -29.261 1.00 94.12 958 TYR A O 1
ATOM 7697 N N . SER A 1 959 ? 4.042 12.495 -27.073 1.00 93.00 959 SER A N 1
ATOM 7698 C CA . SER A 1 959 ? 4.808 13.742 -27.179 1.00 93.00 959 SER A CA 1
ATOM 7699 C C . SER A 1 959 ? 6.165 13.540 -27.856 1.00 93.00 959 SER A C 1
ATOM 7701 O O . SER A 1 959 ? 6.533 14.310 -28.742 1.00 93.00 959 SER A O 1
ATOM 7703 N N . VAL A 1 960 ? 6.897 12.481 -27.492 1.00 94.19 960 VAL A N 1
ATOM 7704 C CA . VAL A 1 960 ? 8.200 12.164 -28.101 1.00 94.19 960 VAL A CA 1
ATOM 7705 C C . VAL A 1 960 ? 8.038 11.713 -29.553 1.00 94.19 960 VAL A C 1
ATOM 7707 O O . VAL A 1 960 ? 8.717 12.233 -30.437 1.00 94.19 960 VAL A O 1
ATOM 7710 N N . ILE A 1 961 ? 7.128 10.774 -29.823 1.00 93.88 961 ILE A N 1
ATOM 7711 C CA . ILE A 1 961 ? 6.962 10.195 -31.164 1.00 93.88 961 ILE A CA 1
ATOM 7712 C C . ILE A 1 961 ? 6.351 11.202 -32.143 1.00 93.88 961 ILE A C 1
ATOM 7714 O O . ILE A 1 961 ? 6.758 11.253 -33.302 1.00 93.88 961 ILE A O 1
ATOM 7718 N N . HIS A 1 962 ? 5.401 12.022 -31.696 1.00 93.38 962 HIS A N 1
ATOM 7719 C CA . HIS A 1 962 ? 4.804 13.076 -32.510 1.00 93.38 962 HIS A CA 1
ATOM 7720 C C . HIS A 1 962 ? 5.856 14.111 -32.917 1.00 93.38 962 HIS A C 1
ATOM 7722 O O . HIS A 1 962 ? 5.955 14.435 -34.101 1.00 93.38 962 HIS A O 1
ATOM 7728 N N . GLU A 1 963 ? 6.689 14.580 -31.981 1.00 93.38 963 GLU A N 1
ATOM 7729 C CA . GLU A 1 963 ? 7.726 15.564 -32.304 1.00 93.38 963 GLU A CA 1
ATOM 7730 C C . GLU A 1 963 ? 8.831 14.978 -33.196 1.00 93.38 963 GLU A C 1
ATOM 7732 O O . GLU A 1 963 ? 9.298 15.652 -34.112 1.00 93.38 963 GLU A O 1
ATOM 7737 N N . TRP A 1 964 ? 9.183 13.702 -33.014 1.00 93.94 964 TRP A N 1
ATOM 7738 C CA . TRP A 1 964 ? 10.055 12.971 -33.938 1.00 93.94 964 TRP A CA 1
ATOM 7739 C C . TRP A 1 964 ? 9.464 12.868 -35.354 1.00 93.94 964 TRP A C 1
ATOM 7741 O O . TRP A 1 964 ? 10.141 13.143 -36.350 1.00 93.94 964 TRP A O 1
ATOM 7751 N N . TYR A 1 965 ? 8.180 12.512 -35.453 1.00 92.25 965 TYR A N 1
ATOM 7752 C CA . TYR A 1 965 ? 7.489 12.313 -36.727 1.00 92.25 965 TYR A CA 1
ATOM 7753 C C . TYR A 1 965 ? 7.415 13.592 -37.568 1.00 92.25 965 TYR A C 1
ATOM 7755 O O . TYR A 1 965 ? 7.451 13.521 -38.798 1.00 92.25 965 TYR A O 1
ATOM 7763 N N . ARG A 1 966 ? 7.357 14.771 -36.934 1.00 89.31 966 ARG A N 1
ATOM 7764 C CA . ARG A 1 966 ? 7.358 16.062 -37.646 1.00 89.31 966 ARG A CA 1
ATOM 7765 C C . ARG A 1 966 ? 8.571 16.237 -38.561 1.00 89.31 966 ARG A C 1
ATOM 7767 O O . ARG A 1 966 ? 8.444 16.895 -39.595 1.00 89.31 966 ARG A O 1
ATOM 7774 N N . GLU A 1 967 ? 9.713 15.656 -38.196 1.00 88.56 967 GLU A N 1
ATOM 7775 C CA . GLU A 1 967 ? 10.937 15.679 -39.000 1.00 88.56 967 GLU A CA 1
ATOM 7776 C C . GLU A 1 967 ? 11.050 14.446 -39.907 1.00 88.56 967 GLU A C 1
ATOM 7778 O O . GLU A 1 967 ? 11.283 14.600 -41.105 1.00 88.56 967 GLU A O 1
ATOM 7783 N N . SER A 1 968 ? 10.840 13.235 -39.373 1.00 87.31 968 SER A N 1
ATOM 7784 C CA . SER A 1 968 ? 11.059 11.991 -40.130 1.00 87.31 968 SER A CA 1
ATOM 7785 C C . SER A 1 968 ? 10.003 11.729 -41.208 1.00 87.31 968 SER A C 1
ATOM 7787 O O . SER A 1 968 ? 10.321 11.185 -42.265 1.00 87.31 968 SER A O 1
ATOM 7789 N N . LYS A 1 969 ? 8.740 12.093 -40.937 1.00 88.12 969 LYS A N 1
ATOM 7790 C CA . LYS A 1 969 ? 7.546 11.771 -41.739 1.00 88.12 969 LYS A CA 1
ATOM 7791 C C . LYS A 1 969 ? 7.381 10.277 -42.061 1.00 88.12 969 LYS A C 1
ATOM 7793 O O . LYS A 1 969 ? 6.648 9.920 -42.986 1.00 88.12 969 LYS A O 1
ATOM 7798 N N . ASP A 1 970 ? 8.009 9.392 -41.290 1.00 87.31 970 ASP A N 1
ATOM 7799 C CA . ASP A 1 970 ? 7.980 7.951 -41.533 1.00 87.31 970 ASP A CA 1
ATOM 7800 C C . ASP A 1 970 ? 6.717 7.304 -40.944 1.00 87.31 970 ASP A C 1
ATOM 7802 O O . ASP A 1 970 ? 6.670 6.862 -39.795 1.00 87.31 970 ASP A O 1
ATOM 7806 N N . ALA A 1 971 ? 5.663 7.248 -41.759 1.00 87.00 971 ALA A N 1
ATOM 7807 C CA . ALA A 1 971 ? 4.390 6.646 -41.369 1.00 87.00 971 ALA A CA 1
ATOM 7808 C C . ALA A 1 971 ? 4.491 5.128 -41.132 1.00 87.00 971 ALA A C 1
ATOM 7810 O O . ALA A 1 971 ? 3.688 4.580 -40.376 1.00 87.00 971 ALA A O 1
ATOM 7811 N N . ARG A 1 972 ? 5.470 4.443 -41.742 1.00 86.56 972 ARG A N 1
ATOM 7812 C CA . ARG A 1 972 ? 5.641 2.992 -41.589 1.00 86.56 972 ARG A CA 1
ATOM 7813 C C . ARG A 1 972 ? 6.135 2.656 -40.186 1.00 86.56 972 ARG A C 1
ATOM 7815 O O . ARG A 1 972 ? 5.581 1.753 -39.565 1.00 86.56 972 ARG A O 1
ATOM 7822 N N . SER A 1 973 ? 7.093 3.420 -39.670 1.00 86.31 973 SER A N 1
ATOM 7823 C CA . SER A 1 973 ? 7.573 3.261 -38.293 1.00 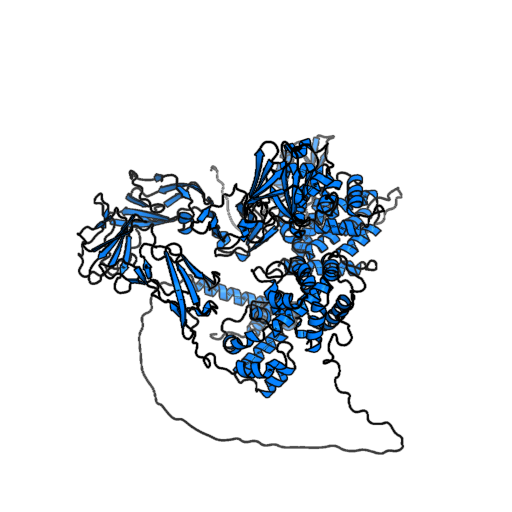86.31 973 SER A CA 1
ATOM 7824 C C . SER A 1 973 ? 6.472 3.539 -37.262 1.00 86.31 973 SER A C 1
ATOM 7826 O O . SER A 1 973 ? 6.324 2.789 -36.303 1.00 86.31 973 SER A O 1
ATOM 7828 N N . ILE A 1 974 ? 5.612 4.543 -37.488 1.00 86.19 974 ILE A N 1
ATOM 7829 C CA . ILE A 1 974 ? 4.436 4.776 -36.623 1.00 86.19 974 ILE A CA 1
ATOM 7830 C C . ILE A 1 974 ? 3.477 3.582 -36.657 1.00 86.19 974 ILE A C 1
ATOM 7832 O O . ILE A 1 974 ? 2.943 3.179 -35.622 1.00 86.19 974 ILE A O 1
ATOM 7836 N N . GLN A 1 975 ? 3.281 2.984 -37.833 1.00 84.06 975 GLN A N 1
ATOM 7837 C CA . GLN A 1 975 ? 2.423 1.816 -37.981 1.00 84.06 975 GLN A CA 1
ATOM 7838 C C . GLN A 1 975 ? 2.968 0.587 -37.238 1.00 84.06 975 GLN A C 1
ATOM 7840 O O . GLN A 1 975 ? 2.187 -0.148 -36.629 1.00 84.06 975 GLN A O 1
ATOM 7845 N N . GLN A 1 976 ? 4.289 0.395 -37.233 1.00 82.81 976 GLN A N 1
ATOM 7846 C CA . GLN A 1 976 ? 4.964 -0.644 -36.447 1.00 82.81 976 GLN A CA 1
ATOM 7847 C C . GLN A 1 976 ? 4.821 -0.406 -34.938 1.00 82.81 976 GLN A C 1
ATOM 7849 O O . GLN A 1 976 ? 4.512 -1.342 -34.197 1.00 82.81 976 GLN A O 1
ATOM 7854 N N . CYS A 1 977 ? 4.916 0.849 -34.484 1.00 83.12 977 CYS A N 1
ATOM 7855 C CA . CYS A 1 977 ? 4.629 1.201 -33.092 1.00 83.12 977 CYS A CA 1
ATOM 7856 C C . CYS A 1 977 ? 3.186 0.861 -32.708 1.00 83.12 977 CYS A C 1
ATOM 7858 O O . CYS A 1 977 ? 2.966 0.251 -31.667 1.00 83.12 977 CYS A O 1
ATOM 7860 N N . ILE A 1 978 ? 2.202 1.207 -33.549 1.00 81.75 978 ILE A N 1
ATOM 7861 C CA . ILE A 1 978 ? 0.787 0.869 -33.309 1.00 81.75 978 ILE A CA 1
ATOM 7862 C C . ILE A 1 978 ? 0.612 -0.644 -33.187 1.00 81.75 978 ILE A C 1
ATOM 7864 O O . ILE A 1 978 ? -0.054 -1.104 -32.259 1.00 81.75 978 ILE A O 1
ATOM 7868 N N . ASN A 1 979 ? 1.225 -1.414 -34.089 1.00 76.81 979 ASN A N 1
ATOM 7869 C CA . ASN A 1 979 ? 1.150 -2.869 -34.039 1.00 76.81 979 ASN A CA 1
ATOM 7870 C C . ASN A 1 979 ? 1.779 -3.409 -32.749 1.00 76.81 979 ASN A C 1
ATOM 7872 O O . ASN A 1 979 ? 1.171 -4.232 -32.076 1.00 76.81 979 ASN A O 1
ATOM 7876 N N . THR A 1 980 ? 2.929 -2.880 -32.338 1.00 76.31 980 THR A N 1
ATOM 7877 C CA . THR A 1 980 ? 3.608 -3.293 -31.101 1.00 76.31 980 THR A CA 1
ATOM 7878 C C . THR A 1 980 ? 2.784 -2.979 -29.851 1.00 76.31 980 THR A C 1
ATOM 7880 O O . THR A 1 980 ? 2.619 -3.848 -28.994 1.00 76.31 980 THR A O 1
ATOM 7883 N N . VAL A 1 981 ? 2.209 -1.773 -29.770 1.00 74.12 981 VAL A N 1
ATOM 7884 C CA . VAL A 1 981 ? 1.333 -1.338 -28.667 1.00 74.12 981 VAL A CA 1
ATOM 7885 C C . VAL A 1 981 ? 0.064 -2.187 -28.585 1.00 74.12 981 VAL A C 1
ATOM 7887 O O . VAL A 1 981 ? -0.364 -2.548 -27.495 1.00 74.12 981 VAL A O 1
ATOM 7890 N N . LEU A 1 982 ? -0.533 -2.529 -29.730 1.00 69.56 982 LEU A N 1
ATOM 7891 C CA . LEU A 1 982 ? -1.727 -3.376 -29.799 1.00 69.56 982 LEU A CA 1
ATOM 7892 C C . LEU A 1 982 ? -1.414 -4.874 -29.797 1.00 69.56 982 LEU A C 1
ATOM 7894 O O . LEU A 1 982 ? -2.334 -5.680 -29.938 1.00 69.56 982 LEU A O 1
ATOM 7898 N N . HIS A 1 983 ? -0.145 -5.256 -29.635 1.00 67.00 983 HIS A N 1
ATOM 7899 C CA . HIS A 1 983 ? 0.289 -6.650 -29.638 1.00 67.00 983 HIS A CA 1
ATOM 7900 C C . HIS A 1 983 ? -0.071 -7.420 -30.923 1.00 67.00 983 HIS A C 1
ATOM 7902 O O . HIS A 1 983 ? -0.346 -8.621 -30.900 1.00 67.00 983 HIS A O 1
ATOM 7908 N N . LEU A 1 984 ? -0.071 -6.713 -32.047 1.00 62.47 984 LEU A N 1
ATOM 7909 C CA . LEU A 1 984 ? -0.367 -7.209 -33.382 1.00 62.47 984 LEU A CA 1
ATOM 7910 C C . LEU A 1 984 ? 0.903 -7.645 -34.112 1.00 62.47 984 LEU A C 1
ATOM 7912 O O . LEU A 1 984 ? 1.989 -7.123 -33.871 1.00 62.47 984 LEU A O 1
ATOM 7916 N N . THR A 1 985 ? 0.757 -8.580 -35.051 1.00 62.56 985 THR A N 1
ATOM 7917 C CA . THR A 1 985 ? 1.836 -8.936 -35.980 1.00 62.56 985 THR A CA 1
ATOM 7918 C C . THR A 1 985 ? 2.087 -7.802 -36.976 1.00 62.56 985 THR A C 1
ATOM 7920 O O . THR A 1 985 ? 1.181 -7.035 -37.302 1.00 62.56 985 THR A O 1
ATOM 7923 N N . ASP A 1 986 ? 3.293 -7.737 -37.546 1.00 60.25 986 ASP A N 1
ATOM 7924 C CA . ASP A 1 986 ? 3.632 -6.757 -38.596 1.00 60.25 986 ASP A CA 1
ATOM 7925 C C . ASP A 1 986 ? 2.758 -6.876 -39.858 1.00 60.25 986 ASP A C 1
ATOM 7927 O O . ASP A 1 986 ? 2.693 -5.956 -40.671 1.00 60.25 986 ASP A O 1
ATOM 7931 N N . THR A 1 987 ? 2.066 -8.004 -40.014 1.00 57.47 987 THR A N 1
ATOM 7932 C CA . THR A 1 987 ? 1.128 -8.304 -41.102 1.00 57.47 987 THR A CA 1
ATOM 7933 C C . THR A 1 987 ? -0.326 -7.932 -40.797 1.00 57.47 987 THR A C 1
ATOM 7935 O O . THR A 1 987 ? -1.192 -8.167 -41.640 1.00 57.47 987 THR A O 1
ATOM 7938 N N . ALA A 1 988 ? -0.619 -7.392 -39.611 1.00 65.38 988 ALA A N 1
ATOM 7939 C CA . ALA A 1 988 ? -1.981 -7.083 -39.192 1.00 65.38 988 ALA A CA 1
ATOM 7940 C C . ALA A 1 988 ? -2.626 -5.990 -40.057 1.00 65.38 988 ALA A C 1
ATOM 7942 O O . ALA A 1 988 ? -1.996 -5.005 -40.449 1.00 65.38 988 ALA A O 1
ATOM 7943 N N . THR A 1 989 ? -3.913 -6.166 -40.346 1.00 72.81 989 THR A N 1
ATOM 7944 C CA . THR A 1 989 ? -4.708 -5.244 -41.160 1.00 72.81 989 THR A CA 1
ATOM 7945 C C . THR A 1 989 ? -5.308 -4.118 -40.314 1.00 72.81 989 THR A C 1
ATOM 7947 O O . THR A 1 989 ? -5.401 -4.204 -39.088 1.00 72.81 989 THR A O 1
ATOM 7950 N N . GLY A 1 990 ? -5.816 -3.066 -40.968 1.00 73.06 990 GLY A N 1
ATOM 7951 C CA . GLY A 1 990 ? -6.557 -2.003 -40.275 1.00 73.06 990 GLY A CA 1
ATOM 7952 C C . GLY A 1 990 ? -7.808 -2.505 -39.534 1.00 73.06 990 GLY A C 1
ATOM 7953 O O . GLY A 1 990 ? -8.191 -1.930 -38.517 1.00 73.06 990 GLY A O 1
ATOM 7954 N N . ASN A 1 991 ? -8.415 -3.610 -39.983 1.00 74.06 991 ASN A N 1
ATOM 7955 C CA . ASN A 1 991 ? -9.558 -4.220 -39.297 1.00 74.06 991 ASN A CA 1
ATOM 7956 C C . ASN A 1 991 ? -9.147 -4.879 -37.973 1.00 74.06 991 ASN A C 1
ATOM 7958 O O . ASN A 1 991 ? -9.886 -4.780 -36.992 1.00 74.06 991 ASN A O 1
ATOM 7962 N N . ASP A 1 992 ? -7.961 -5.493 -37.927 1.00 71.56 992 ASP A N 1
ATOM 7963 C CA . ASP A 1 992 ? -7.423 -6.102 -36.707 1.00 71.56 992 ASP A CA 1
ATOM 7964 C C . ASP A 1 992 ? -7.180 -5.027 -35.641 1.00 71.56 992 ASP A C 1
ATOM 7966 O O . ASP A 1 992 ? -7.562 -5.191 -34.484 1.00 71.56 992 ASP A O 1
ATOM 7970 N N . GLN A 1 993 ? -6.650 -3.869 -36.038 1.00 78.25 993 GLN A N 1
ATOM 7971 C CA . GLN A 1 993 ? -6.431 -2.738 -35.131 1.00 78.25 993 GLN A CA 1
ATOM 7972 C C . GLN A 1 993 ? -7.727 -2.229 -34.504 1.00 78.25 993 GLN A C 1
ATOM 7974 O O . GLN A 1 993 ? -7.807 -2.096 -33.284 1.00 78.25 993 GLN A O 1
ATOM 7979 N N . VAL A 1 994 ? -8.761 -1.992 -35.317 1.00 83.06 994 VAL A N 1
ATOM 7980 C CA . VAL A 1 994 ? -10.071 -1.532 -34.825 1.00 83.06 994 VAL A CA 1
ATOM 7981 C C . VAL A 1 994 ? -10.685 -2.557 -33.869 1.00 83.06 994 VAL A C 1
ATOM 7983 O O . VAL A 1 994 ? -11.236 -2.186 -32.829 1.00 83.06 994 VAL A O 1
ATOM 7986 N N . TYR A 1 995 ? -10.566 -3.849 -34.188 1.00 79.69 995 TYR A N 1
ATOM 7987 C CA . TYR A 1 995 ? -11.043 -4.924 -33.324 1.00 79.69 995 TYR A CA 1
ATOM 7988 C C . TYR A 1 995 ? -10.339 -4.918 -31.959 1.00 79.69 995 TYR A C 1
ATOM 7990 O O . TYR A 1 995 ? -11.008 -4.942 -30.922 1.00 79.69 995 TYR A O 1
ATOM 7998 N N . TRP A 1 996 ? -9.008 -4.827 -31.937 1.00 76.06 996 TRP A N 1
ATOM 7999 C CA . TRP A 1 996 ? -8.237 -4.842 -30.693 1.00 76.06 996 TRP A CA 1
ATOM 8000 C C . TRP A 1 996 ? -8.406 -3.571 -29.864 1.00 76.06 996 TRP A C 1
ATOM 8002 O O . TRP A 1 996 ? -8.575 -3.674 -28.652 1.00 76.06 996 TRP A O 1
ATOM 8012 N N . GLN A 1 997 ? -8.490 -2.390 -30.486 1.00 84.38 997 GLN A N 1
ATOM 8013 C CA . GLN A 1 997 ? -8.830 -1.153 -29.774 1.00 84.38 997 GLN A CA 1
ATOM 8014 C C . GLN A 1 997 ? -10.171 -1.269 -29.051 1.00 84.38 997 GLN A C 1
ATOM 8016 O O . GLN A 1 997 ? -10.278 -0.906 -27.878 1.00 84.38 997 GLN A O 1
ATOM 8021 N N . LYS A 1 998 ? -11.180 -1.841 -29.719 1.00 84.81 998 LYS A N 1
ATOM 8022 C CA . LYS A 1 998 ? -12.484 -2.099 -29.107 1.00 84.81 998 LYS A CA 1
ATOM 8023 C C . LYS A 1 998 ? -12.378 -3.082 -27.937 1.00 84.81 998 LYS A C 1
ATOM 8025 O O . LYS A 1 998 ? -12.956 -2.827 -26.885 1.00 84.81 998 LYS A O 1
ATOM 8030 N N . GLN A 1 999 ? -11.615 -4.169 -28.080 1.00 78.38 999 GLN A N 1
ATOM 8031 C CA . GLN A 1 999 ? -11.394 -5.136 -26.995 1.00 78.38 999 GLN A CA 1
ATOM 8032 C C . GLN A 1 999 ? -10.670 -4.519 -25.788 1.00 78.38 999 GLN A C 1
ATOM 8034 O O . GLN A 1 999 ? -11.065 -4.770 -24.647 1.00 78.38 999 GLN A O 1
ATOM 8039 N N . CYS A 1 1000 ? -9.644 -3.697 -26.017 1.00 76.38 1000 CYS A N 1
ATOM 8040 C CA . CYS A 1 1000 ? -8.935 -2.968 -24.966 1.00 76.38 1000 CYS A CA 1
ATOM 8041 C C . CYS A 1 1000 ? -9.883 -2.026 -24.213 1.00 76.38 1000 CYS A C 1
ATOM 8043 O O . CYS A 1 1000 ? -9.917 -2.034 -22.983 1.00 76.38 1000 CYS A O 1
ATOM 8045 N N . LEU A 1 1001 ? -10.717 -1.282 -24.941 1.00 83.75 1001 LEU A N 1
ATOM 8046 C CA . LEU A 1 1001 ? -11.694 -0.363 -24.365 1.00 83.75 1001 LEU A CA 1
ATOM 8047 C C . LEU A 1 1001 ? -12.785 -1.092 -23.555 1.00 83.75 1001 LEU A C 1
ATOM 8049 O O . LEU A 1 1001 ? -13.089 -0.692 -22.433 1.00 83.75 1001 LEU A O 1
ATOM 8053 N N . GLU A 1 1002 ? -13.335 -2.194 -24.077 1.00 80.19 1002 GLU A N 1
ATOM 8054 C CA . GLU A 1 1002 ? -14.307 -3.049 -23.370 1.00 80.19 1002 GLU A CA 1
ATOM 8055 C C . GLU A 1 1002 ? -13.710 -3.667 -22.101 1.00 80.19 1002 GLU A C 1
ATOM 8057 O O . GLU A 1 1002 ? -14.350 -3.684 -21.044 1.00 80.19 1002 GLU A O 1
ATOM 8062 N N . THR A 1 1003 ? -12.462 -4.131 -22.181 1.00 73.12 1003 THR A N 1
ATOM 8063 C CA . THR A 1 1003 ? -11.733 -4.684 -21.035 1.00 73.12 1003 THR A CA 1
ATOM 8064 C C . THR A 1 1003 ? -11.479 -3.606 -19.986 1.00 73.12 1003 THR A C 1
ATOM 8066 O O . THR A 1 1003 ? -11.757 -3.825 -18.809 1.00 73.12 1003 THR A O 1
ATOM 8069 N N . ALA A 1 1004 ? -11.029 -2.421 -20.401 1.00 71.06 1004 ALA A N 1
ATOM 8070 C CA . ALA A 1 1004 ? -10.823 -1.277 -19.523 1.00 71.06 1004 ALA A CA 1
ATOM 8071 C C . ALA A 1 1004 ? -12.113 -0.857 -18.808 1.00 71.06 1004 ALA A C 1
ATOM 8073 O O . ALA A 1 1004 ? -12.119 -0.737 -17.583 1.00 71.06 1004 ALA A O 1
ATOM 8074 N N . ALA A 1 1005 ? -13.217 -0.701 -19.546 1.00 74.00 1005 ALA A N 1
ATOM 8075 C CA . ALA A 1 1005 ? -14.522 -0.340 -18.994 1.00 74.00 1005 ALA A CA 1
ATOM 8076 C C . ALA A 1 1005 ? -14.982 -1.347 -17.930 1.00 74.00 1005 ALA A C 1
ATOM 8078 O O . ALA A 1 1005 ? -15.439 -0.961 -16.852 1.00 74.00 1005 ALA A O 1
ATOM 8079 N N . LYS A 1 1006 ? -14.782 -2.647 -18.186 1.00 70.12 1006 LYS A N 1
ATOM 8080 C CA . LYS A 1 1006 ? -15.098 -3.717 -17.234 1.00 70.12 1006 LYS A CA 1
ATOM 8081 C C . LYS A 1 1006 ? -14.204 -3.683 -15.990 1.00 70.12 1006 LYS A C 1
ATOM 8083 O O . LYS A 1 1006 ? -14.725 -3.788 -14.880 1.00 70.12 1006 LYS A O 1
ATOM 8088 N N . THR A 1 1007 ? -12.890 -3.537 -16.163 1.00 65.44 1007 THR A N 1
ATOM 8089 C CA . THR A 1 1007 ? -11.908 -3.506 -15.063 1.00 65.44 1007 THR A CA 1
ATOM 8090 C C . THR A 1 1007 ? -12.134 -2.307 -14.148 1.00 65.44 1007 THR A C 1
ATOM 8092 O O . THR A 1 1007 ? -12.176 -2.452 -12.928 1.00 65.44 1007 THR A O 1
ATOM 8095 N N . LEU A 1 1008 ? -12.345 -1.132 -14.738 1.00 62.62 1008 LEU A N 1
ATOM 8096 C CA . LEU A 1 1008 ? -12.530 0.130 -14.023 1.00 62.62 1008 LEU A CA 1
ATOM 8097 C C . LEU A 1 1008 ? -13.978 0.342 -13.554 1.00 62.62 1008 LEU A C 1
ATOM 8099 O O . LEU A 1 1008 ? -14.233 1.233 -12.750 1.00 62.62 1008 LEU A O 1
ATOM 8103 N N . ARG A 1 1009 ? -14.922 -0.487 -14.023 1.00 70.75 1009 ARG A N 1
ATOM 8104 C CA . ARG A 1 1009 ? -16.370 -0.371 -13.768 1.00 70.75 1009 ARG A CA 1
ATOM 8105 C C . ARG A 1 1009 ? -16.939 0.989 -14.193 1.00 70.75 1009 ARG A C 1
ATOM 8107 O O . ARG A 1 1009 ? -17.747 1.581 -13.480 1.00 70.75 1009 ARG A O 1
ATOM 8114 N N . VAL A 1 1010 ? -16.524 1.464 -15.364 1.00 75.75 1010 VAL A N 1
ATOM 8115 C CA . VAL A 1 1010 ? -16.971 2.732 -15.963 1.00 75.75 1010 VAL A CA 1
ATOM 8116 C C . VAL A 1 1010 ? -17.621 2.498 -17.327 1.00 75.75 1010 VAL A C 1
ATOM 8118 O O . VAL A 1 1010 ? -17.467 1.436 -17.926 1.00 75.75 1010 VAL A O 1
ATOM 8121 N N . ASP A 1 1011 ? -18.362 3.489 -17.823 1.00 82.06 1011 ASP A N 1
ATOM 8122 C CA . ASP A 1 1011 ? -18.974 3.445 -19.155 1.00 82.06 1011 ASP A CA 1
ATOM 8123 C C . ASP A 1 1011 ? -17.900 3.542 -20.260 1.00 82.06 1011 ASP A C 1
ATOM 8125 O O . ASP A 1 1011 ? -16.965 4.340 -20.164 1.00 82.06 1011 ASP A O 1
ATOM 8129 N N . LEU A 1 1012 ? -18.059 2.768 -21.336 1.00 88.56 1012 LEU A N 1
ATOM 8130 C CA . LEU A 1 1012 ? -17.224 2.840 -22.543 1.00 88.56 1012 LEU A CA 1
ATOM 8131 C C . LEU A 1 1012 ? -17.112 4.274 -23.088 1.00 88.56 1012 LEU A C 1
ATOM 8133 O O . LEU A 1 1012 ? -16.014 4.745 -23.374 1.00 88.56 1012 LEU A O 1
ATOM 8137 N N . ARG A 1 1013 ? -18.232 5.006 -23.153 1.00 88.12 1013 ARG A N 1
ATOM 8138 C CA . ARG A 1 1013 ? -18.285 6.388 -23.653 1.00 88.12 1013 ARG A CA 1
ATOM 8139 C C . ARG A 1 1013 ? -17.479 7.343 -22.788 1.00 88.12 1013 ARG A C 1
ATOM 8141 O O . ARG A 1 1013 ? -16.946 8.327 -23.292 1.00 88.12 1013 ARG A O 1
ATOM 8148 N N . PHE A 1 1014 ? -17.395 7.086 -21.482 1.00 86.56 1014 PHE A N 1
ATOM 8149 C CA . PHE A 1 1014 ? -16.569 7.893 -20.589 1.00 86.56 1014 PHE A CA 1
ATOM 8150 C C . PHE A 1 1014 ? -15.086 7.759 -20.955 1.00 86.56 1014 PHE A C 1
ATOM 8152 O O . PHE A 1 1014 ? -14.392 8.772 -21.058 1.00 86.56 1014 PHE A O 1
ATOM 8159 N N . LEU A 1 1015 ? -14.619 6.538 -21.232 1.00 87.62 1015 LEU A N 1
ATOM 8160 C CA . LEU A 1 1015 ? -13.244 6.282 -21.667 1.00 87.62 1015 LEU A CA 1
ATOM 8161 C C . LEU A 1 1015 ? -12.941 6.923 -23.032 1.00 87.62 1015 LEU A C 1
ATOM 8163 O O . LEU A 1 1015 ? -11.908 7.574 -23.184 1.00 87.62 1015 LEU A O 1
ATOM 8167 N N . GLU A 1 1016 ? -13.854 6.810 -24.002 1.00 91.06 1016 GLU A N 1
ATOM 8168 C CA . GLU A 1 1016 ? -13.708 7.424 -25.335 1.00 91.06 1016 GLU A CA 1
ATOM 8169 C C . GLU A 1 1016 ? -13.670 8.954 -25.278 1.00 91.06 1016 GLU A C 1
ATOM 8171 O O . GLU A 1 1016 ? -12.811 9.591 -25.897 1.00 91.06 1016 GLU A O 1
ATOM 8176 N N . ASN A 1 1017 ? -14.584 9.555 -24.510 1.00 89.19 1017 ASN A N 1
ATOM 8177 C CA . ASN A 1 1017 ? -14.628 11.000 -24.308 1.00 89.19 1017 ASN A CA 1
ATOM 8178 C C . ASN A 1 1017 ? -13.366 11.496 -23.600 1.00 89.19 1017 ASN A C 1
ATOM 8180 O O . ASN A 1 1017 ? -12.843 12.553 -23.952 1.00 89.19 1017 ASN A O 1
ATOM 8184 N N . THR A 1 1018 ? -12.856 10.730 -22.633 1.00 87.69 1018 THR A N 1
ATOM 8185 C CA . THR A 1 1018 ? -11.611 11.061 -21.932 1.00 87.69 1018 THR A CA 1
ATOM 8186 C C . THR A 1 1018 ? -10.425 11.028 -22.894 1.00 87.69 1018 THR A C 1
ATOM 8188 O O . THR A 1 1018 ? -9.711 12.021 -22.998 1.00 87.69 1018 THR A O 1
ATOM 8191 N N . ALA A 1 1019 ? -10.268 9.960 -23.684 1.00 90.19 1019 ALA A N 1
ATOM 8192 C CA . ALA A 1 1019 ? -9.212 9.865 -24.697 1.00 90.19 1019 ALA A CA 1
ATOM 8193 C C . ALA A 1 1019 ? -9.289 10.992 -25.745 1.00 90.19 1019 ALA A C 1
ATOM 8195 O O . ALA A 1 1019 ? -8.273 11.573 -26.124 1.00 90.19 1019 ALA A O 1
ATOM 8196 N N . SER A 1 1020 ? -10.501 11.358 -26.169 1.00 90.38 1020 SER A N 1
ATOM 8197 C CA . SER A 1 1020 ? -10.722 12.464 -27.108 1.00 90.38 1020 SER A CA 1
ATOM 8198 C C . SER A 1 1020 ? -10.369 13.828 -26.508 1.00 90.38 1020 SER A C 1
ATOM 8200 O O . SER A 1 1020 ? -9.813 14.677 -27.203 1.00 90.38 1020 SER A O 1
ATOM 8202 N N . THR A 1 1021 ? -10.689 14.054 -25.230 1.00 89.12 1021 THR A N 1
ATOM 8203 C CA . THR A 1 1021 ? -10.316 15.276 -24.500 1.00 89.12 1021 THR A CA 1
ATOM 8204 C C . THR A 1 1021 ? -8.799 15.383 -24.368 1.00 89.12 1021 THR A C 1
ATOM 8206 O O . THR A 1 1021 ? -8.247 16.427 -24.700 1.00 89.12 1021 THR A O 1
ATOM 8209 N N . ILE A 1 1022 ? -8.124 14.286 -24.008 1.00 88.44 1022 ILE A N 1
ATOM 8210 C CA . ILE A 1 1022 ? -6.656 14.207 -23.929 1.00 88.44 1022 ILE A CA 1
ATOM 8211 C C . ILE A 1 1022 ? -6.018 14.609 -25.252 1.00 88.44 1022 ILE A C 1
ATOM 8213 O O . ILE A 1 1022 ? -5.165 15.489 -25.284 1.00 88.44 1022 ILE A O 1
ATOM 8217 N N . LEU A 1 1023 ? -6.459 14.000 -26.357 1.00 89.75 1023 LEU A N 1
ATOM 8218 C CA . LEU A 1 1023 ? -5.912 14.307 -27.674 1.00 89.75 1023 LEU A CA 1
ATOM 8219 C C . LEU A 1 1023 ? -6.095 15.789 -28.032 1.00 89.75 1023 LEU A C 1
ATOM 8221 O O . LEU A 1 1023 ? -5.155 16.423 -28.504 1.00 89.75 1023 LEU A O 1
ATOM 8225 N N . LYS A 1 1024 ? -7.282 16.355 -27.779 1.00 88.56 1024 LYS A N 1
ATOM 8226 C CA . LYS A 1 1024 ? -7.556 17.776 -28.037 1.00 88.56 1024 LYS A CA 1
ATOM 8227 C C . LYS A 1 1024 ? -6.665 18.695 -27.205 1.00 88.56 1024 LYS A C 1
ATOM 8229 O O . LYS A 1 1024 ? -6.155 19.675 -27.741 1.00 88.56 1024 LYS A O 1
ATOM 8234 N N . GLU A 1 1025 ? -6.479 18.406 -25.922 1.00 86.88 1025 GLU A N 1
ATOM 8235 C CA . GLU A 1 1025 ? -5.625 19.197 -25.027 1.00 86.88 1025 GLU A CA 1
ATOM 8236 C C . GLU A 1 1025 ? -4.148 19.116 -25.447 1.00 86.88 1025 GLU A C 1
ATOM 8238 O O . GLU A 1 1025 ? -3.509 20.155 -25.634 1.00 86.88 1025 GLU A O 1
ATOM 8243 N N . LEU A 1 1026 ? -3.639 17.911 -25.735 1.00 85.75 1026 LEU A N 1
ATOM 8244 C CA . LEU A 1 1026 ? -2.273 17.711 -26.236 1.00 85.75 1026 LEU A CA 1
ATOM 8245 C C . LEU A 1 1026 ? -2.031 18.431 -27.572 1.00 85.75 1026 LEU A C 1
ATOM 8247 O O . LEU A 1 1026 ? -0.974 19.028 -27.756 1.00 85.75 1026 LEU A O 1
ATOM 8251 N N . GLN A 1 1027 ? -3.003 18.420 -28.490 1.00 84.81 1027 GLN A N 1
ATOM 8252 C CA . GLN A 1 1027 ? -2.887 19.100 -29.787 1.00 84.81 1027 GLN A CA 1
ATOM 8253 C C . GLN A 1 1027 ? -3.017 20.627 -29.702 1.00 84.81 1027 GLN A C 1
ATOM 8255 O O . GLN A 1 1027 ? -2.455 21.326 -30.542 1.00 84.81 1027 GLN A O 1
ATOM 8260 N N . SER A 1 1028 ? -3.782 21.155 -28.741 1.00 80.38 1028 SER A N 1
ATOM 8261 C CA . SER A 1 1028 ? -4.095 22.590 -28.676 1.00 80.38 1028 SER A CA 1
ATOM 8262 C C . SER A 1 1028 ? -3.174 23.385 -27.759 1.00 80.38 1028 SER A C 1
ATOM 8264 O O . SER A 1 1028 ? -2.815 24.509 -28.107 1.00 80.38 1028 SER A O 1
ATOM 8266 N N . VAL A 1 1029 ? -2.804 22.833 -26.600 1.00 70.62 1029 VAL A N 1
ATOM 8267 C CA . VAL A 1 1029 ? -2.074 23.568 -25.552 1.00 70.62 1029 VAL A CA 1
ATOM 8268 C C . VAL A 1 1029 ? -0.734 22.919 -25.192 1.00 70.62 1029 VAL A C 1
ATOM 8270 O O . VAL A 1 1029 ? 0.077 23.527 -24.493 1.00 70.62 1029 VAL A O 1
ATOM 8273 N N . GLY A 1 1030 ? -0.485 21.688 -25.654 1.00 71.81 1030 GLY A N 1
ATOM 8274 C CA . GLY A 1 1030 ? 0.730 20.930 -25.335 1.00 71.81 1030 GLY A CA 1
ATOM 8275 C C . GLY A 1 1030 ? 0.819 20.468 -23.874 1.00 71.81 1030 GLY A C 1
ATOM 8276 O O . GLY A 1 1030 ? 1.849 19.939 -23.470 1.00 71.81 1030 GLY A O 1
ATOM 8277 N N . HIS A 1 1031 ? -0.239 20.663 -23.081 1.00 78.25 1031 HIS A N 1
ATOM 8278 C CA . HIS A 1 1031 ? -0.357 20.197 -21.700 1.00 78.25 1031 HIS A CA 1
ATOM 8279 C C . HIS A 1 1031 ? -1.815 19.864 -21.367 1.00 78.25 1031 HIS A C 1
ATOM 8281 O O . HIS A 1 1031 ? -2.736 20.348 -22.026 1.00 78.25 1031 HIS A O 1
ATOM 8287 N N . LEU A 1 1032 ? -2.009 19.029 -20.347 1.00 81.00 1032 LEU A N 1
ATOM 8288 C CA . LEU A 1 1032 ? -3.324 18.565 -19.910 1.00 81.00 1032 LEU A CA 1
ATOM 8289 C C . LEU A 1 1032 ? -3.846 19.422 -18.749 1.00 81.00 1032 LEU A C 1
ATOM 8291 O O . LEU A 1 1032 ? -3.074 19.854 -17.893 1.00 81.00 1032 LEU A O 1
ATOM 8295 N N . ALA A 1 1033 ? -5.159 19.647 -18.698 1.00 79.50 1033 ALA A N 1
ATOM 8296 C CA . ALA A 1 1033 ? -5.805 20.364 -17.599 1.00 79.50 1033 ALA A CA 1
ATOM 8297 C C . ALA A 1 1033 ? -5.861 19.507 -16.318 1.00 79.50 1033 ALA A C 1
ATOM 8299 O O . ALA A 1 1033 ? -6.075 18.298 -16.393 1.00 79.50 1033 ALA A O 1
ATOM 8300 N N . ASP A 1 1034 ? -5.772 20.121 -15.131 1.00 71.56 1034 ASP A N 1
ATOM 8301 C CA . ASP A 1 1034 ? -5.713 19.409 -13.835 1.00 71.56 1034 ASP A CA 1
ATOM 8302 C C . ASP A 1 1034 ? -6.866 18.412 -13.608 1.00 71.56 1034 ASP A C 1
ATOM 8304 O O . ASP A 1 1034 ? -6.669 17.315 -13.084 1.00 71.56 1034 ASP A O 1
ATOM 8308 N N . ASN A 1 1035 ? -8.073 18.744 -14.072 1.00 68.56 1035 ASN A N 1
ATOM 8309 C CA . ASN A 1 1035 ? -9.231 17.848 -13.981 1.00 68.56 1035 ASN A CA 1
ATOM 8310 C C . ASN A 1 1035 ? -9.116 16.633 -14.917 1.00 68.56 1035 ASN A C 1
ATOM 8312 O O . ASN A 1 1035 ? -9.548 15.531 -14.576 1.00 68.56 1035 ASN A O 1
ATOM 8316 N N . THR A 1 1036 ? -8.549 16.833 -16.107 1.00 75.44 1036 THR A N 1
ATOM 8317 C CA . THR A 1 1036 ? -8.273 15.767 -17.078 1.00 75.44 1036 THR A CA 1
ATOM 8318 C C . THR A 1 1036 ? -7.176 14.857 -16.523 1.00 75.44 1036 THR A C 1
ATOM 8320 O O . THR A 1 1036 ? -7.327 13.635 -16.524 1.00 75.44 1036 THR A O 1
ATOM 8323 N N . LEU A 1 1037 ? -6.144 15.450 -15.917 1.00 71.44 1037 LEU A N 1
ATOM 8324 C CA . LEU A 1 1037 ? -5.072 14.757 -15.214 1.00 71.44 1037 LEU A CA 1
ATOM 8325 C C . LEU A 1 1037 ? -5.610 13.846 -14.093 1.00 71.44 1037 LEU A C 1
ATOM 8327 O O . LEU A 1 1037 ? -5.372 12.639 -14.127 1.00 71.44 1037 LEU A O 1
ATOM 8331 N N . ALA A 1 1038 ? -6.396 14.360 -13.148 1.00 67.19 1038 ALA A N 1
ATOM 8332 C CA . ALA A 1 1038 ? -6.889 13.555 -12.024 1.00 67.19 1038 ALA A CA 1
ATOM 8333 C C . ALA A 1 1038 ? -7.635 12.274 -12.458 1.00 67.19 1038 ALA A C 1
ATOM 8335 O O . ALA A 1 1038 ? -7.512 11.229 -11.819 1.00 67.19 1038 ALA A O 1
ATOM 8336 N N . ASN A 1 1039 ? -8.373 12.329 -13.571 1.00 70.88 1039 ASN A N 1
ATOM 8337 C CA . ASN A 1 1039 ? -9.046 11.153 -14.124 1.00 70.88 1039 ASN A CA 1
ATOM 8338 C C . ASN A 1 1039 ? -8.062 10.179 -14.783 1.00 70.88 1039 ASN A C 1
ATOM 8340 O O . ASN A 1 1039 ? -8.199 8.968 -14.633 1.00 70.88 1039 ASN A O 1
ATOM 8344 N N . ILE A 1 1040 ? -7.060 10.692 -15.493 1.00 79.00 1040 ILE A N 1
ATOM 8345 C CA . ILE A 1 1040 ? -6.075 9.888 -16.220 1.00 79.00 1040 ILE A CA 1
ATOM 8346 C C . ILE A 1 1040 ? -5.277 8.961 -15.305 1.00 79.00 1040 ILE A C 1
ATOM 8348 O O . ILE A 1 1040 ? -5.052 7.815 -15.684 1.00 79.00 1040 ILE A O 1
ATOM 8352 N N . ASP A 1 1041 ? -4.882 9.412 -14.113 1.00 72.00 1041 ASP A N 1
ATOM 8353 C CA . ASP A 1 1041 ? -4.038 8.609 -13.212 1.00 72.00 1041 ASP A CA 1
ATOM 8354 C C . ASP A 1 1041 ? -4.699 7.295 -12.819 1.00 72.00 1041 ASP A C 1
ATOM 8356 O O . ASP A 1 1041 ? -4.107 6.219 -12.942 1.00 72.00 1041 ASP A O 1
ATOM 8360 N N . SER A 1 1042 ? -5.965 7.376 -12.412 1.00 68.62 1042 SER A N 1
ATOM 8361 C CA . SER A 1 1042 ? -6.750 6.196 -12.075 1.00 68.62 1042 SER A CA 1
ATOM 8362 C C . SER A 1 1042 ? -6.983 5.314 -13.303 1.00 68.62 1042 SER A C 1
ATOM 8364 O O . SER A 1 1042 ? -6.986 4.091 -13.182 1.00 68.62 1042 SER A O 1
ATOM 8366 N N . LEU A 1 1043 ? -7.156 5.901 -14.492 1.00 76.75 1043 LEU A N 1
ATOM 8367 C CA . LEU A 1 1043 ? -7.473 5.158 -15.712 1.00 76.75 1043 LEU A CA 1
ATOM 8368 C C . LEU A 1 1043 ? -6.264 4.432 -16.318 1.00 76.75 1043 LEU A C 1
ATOM 8370 O O . LEU A 1 1043 ? -6.393 3.276 -16.712 1.00 76.75 1043 LEU A O 1
ATOM 8374 N N . ILE A 1 1044 ? -5.091 5.069 -16.372 1.00 77.75 1044 ILE A N 1
ATOM 8375 C CA . ILE A 1 1044 ? -3.862 4.490 -16.952 1.00 77.75 1044 ILE A CA 1
ATOM 8376 C C . ILE A 1 1044 ? -3.306 3.349 -16.090 1.00 77.75 1044 ILE A C 1
ATOM 8378 O O . ILE A 1 1044 ? -2.573 2.497 -16.596 1.00 77.75 1044 ILE A O 1
ATOM 8382 N N . SER A 1 1045 ? -3.709 3.265 -14.817 1.00 67.81 1045 SER A N 1
ATOM 8383 C CA . SER A 1 1045 ? -3.443 2.084 -13.987 1.00 67.81 1045 SER A CA 1
ATOM 8384 C C . SER A 1 1045 ? -4.017 0.790 -14.595 1.00 67.81 1045 SER A C 1
ATOM 8386 O O . SER A 1 1045 ? -3.451 -0.286 -14.400 1.00 67.81 1045 SER A O 1
ATOM 8388 N N . ALA A 1 1046 ? -5.089 0.880 -15.397 1.00 69.75 1046 ALA A N 1
ATOM 8389 C CA . ALA A 1 1046 ? -5.592 -0.240 -16.181 1.00 69.75 1046 ALA A CA 1
ATOM 8390 C C . ALA A 1 1046 ? -4.802 -0.376 -17.490 1.00 69.75 1046 ALA A C 1
ATOM 8392 O O . ALA A 1 1046 ? -4.974 0.418 -18.417 1.00 69.75 1046 ALA A O 1
ATOM 8393 N N . ALA A 1 1047 ? -4.000 -1.441 -17.598 1.00 72.94 1047 ALA A N 1
ATOM 8394 C CA . ALA A 1 1047 ? -3.179 -1.731 -18.779 1.00 72.94 1047 ALA A CA 1
ATOM 8395 C C . ALA A 1 1047 ? -3.975 -1.649 -20.095 1.00 72.94 1047 ALA A C 1
ATOM 8397 O O . ALA A 1 1047 ? -3.570 -0.954 -21.018 1.00 72.94 1047 ALA A O 1
ATOM 8398 N N . ALA A 1 1048 ? -5.177 -2.234 -20.133 1.00 72.94 1048 ALA A N 1
ATOM 8399 C CA . ALA A 1 1048 ? -6.031 -2.200 -21.319 1.00 72.94 1048 ALA A CA 1
ATOM 8400 C C . ALA A 1 1048 ? -6.417 -0.771 -21.757 1.00 72.94 1048 ALA A C 1
ATOM 8402 O O . ALA A 1 1048 ? -6.490 -0.494 -22.952 1.00 72.94 1048 ALA A O 1
ATOM 8403 N N . PHE A 1 1049 ? -6.643 0.156 -20.816 1.00 84.88 1049 PHE A N 1
ATOM 8404 C CA . PHE A 1 1049 ? -6.922 1.551 -21.173 1.00 84.88 1049 PHE A CA 1
ATOM 8405 C C . PHE A 1 1049 ? -5.663 2.262 -21.660 1.00 84.88 1049 PHE A C 1
ATOM 8407 O O . PHE A 1 1049 ? -5.734 3.042 -22.606 1.00 84.88 1049 PHE A O 1
ATOM 8414 N N . ARG A 1 1050 ? -4.513 1.983 -21.040 1.00 85.12 1050 ARG A N 1
ATOM 8415 C CA . ARG A 1 1050 ? -3.219 2.528 -21.454 1.00 85.12 1050 ARG A CA 1
ATOM 8416 C C . ARG A 1 1050 ? -2.883 2.138 -22.897 1.00 85.12 1050 ARG A C 1
ATOM 8418 O O . ARG A 1 1050 ? -2.532 3.017 -23.679 1.00 85.12 1050 ARG A O 1
ATOM 8425 N N . ASP A 1 1051 ? -3.074 0.874 -23.268 1.00 83.12 1051 ASP A N 1
ATOM 8426 C CA . ASP A 1 1051 ? -2.805 0.374 -24.625 1.00 83.12 1051 ASP A CA 1
ATOM 8427 C C . ASP A 1 1051 ? -3.805 0.952 -25.646 1.00 83.12 1051 ASP A C 1
ATOM 8429 O O . ASP A 1 1051 ? -3.432 1.382 -26.746 1.00 83.12 1051 ASP A O 1
ATOM 8433 N N . TYR A 1 1052 ? -5.085 1.057 -25.260 1.00 90.00 1052 TYR A N 1
ATOM 8434 C CA . TYR A 1 1052 ? -6.098 1.759 -26.053 1.00 90.00 1052 TYR A CA 1
ATOM 8435 C C . TYR A 1 1052 ? -5.709 3.225 -26.292 1.00 90.00 1052 TYR A C 1
ATOM 8437 O O . TYR A 1 1052 ? -5.673 3.673 -27.437 1.00 90.00 1052 TYR A O 1
ATOM 8445 N N . LEU A 1 1053 ? -5.384 3.967 -25.231 1.00 91.00 1053 LEU A N 1
ATOM 8446 C CA . LEU A 1 1053 ? -5.041 5.383 -25.313 1.00 91.00 1053 LEU A CA 1
ATOM 8447 C C . LEU A 1 1053 ? -3.786 5.595 -26.166 1.00 91.00 1053 LEU A C 1
ATOM 8449 O O . LEU A 1 1053 ? -3.779 6.459 -27.036 1.00 91.00 1053 LEU A O 1
ATOM 8453 N N . ALA A 1 1054 ? -2.755 4.776 -25.976 1.00 89.88 1054 ALA A N 1
ATOM 8454 C CA . ALA A 1 1054 ? -1.525 4.830 -26.754 1.00 89.88 1054 ALA A CA 1
ATOM 8455 C C . ALA A 1 1054 ? -1.767 4.617 -28.252 1.00 89.88 1054 ALA A C 1
ATOM 8457 O O . ALA A 1 1054 ? -1.338 5.429 -29.071 1.00 89.88 1054 ALA A O 1
ATOM 8458 N N . SER A 1 1055 ? -2.507 3.569 -28.620 1.00 91.12 1055 SER A N 1
ATOM 8459 C CA . SER A 1 1055 ? -2.845 3.313 -30.025 1.00 91.12 1055 SER A CA 1
ATOM 8460 C C . SER A 1 1055 ? -3.722 4.420 -30.627 1.00 91.12 1055 SER A C 1
ATOM 8462 O O . SER A 1 1055 ? -3.501 4.829 -31.767 1.00 91.12 1055 SER A O 1
ATOM 8464 N N . PHE A 1 1056 ? -4.678 4.955 -29.860 1.00 92.88 1056 PHE A N 1
ATOM 8465 C CA . PHE A 1 1056 ? -5.523 6.079 -30.266 1.00 92.88 1056 PHE A CA 1
ATOM 8466 C C . PHE A 1 1056 ? -4.696 7.343 -30.544 1.00 92.88 1056 PHE A C 1
ATOM 8468 O O . PHE A 1 1056 ? -4.877 7.993 -31.578 1.00 92.88 1056 PHE A O 1
ATOM 8475 N N . LEU A 1 1057 ? -3.748 7.659 -29.659 1.00 92.69 1057 LEU A N 1
ATOM 8476 C CA . LEU A 1 1057 ? -2.837 8.790 -29.808 1.00 92.69 1057 LEU A CA 1
ATOM 8477 C C . LEU A 1 1057 ? -1.907 8.613 -31.019 1.00 92.69 1057 LEU A C 1
ATOM 8479 O O . LEU A 1 1057 ? -1.795 9.531 -31.827 1.00 92.69 1057 LEU A O 1
ATOM 8483 N N . LEU A 1 1058 ? -1.306 7.437 -31.220 1.00 91.19 1058 LEU A N 1
ATOM 8484 C CA . LEU A 1 1058 ? -0.435 7.173 -32.376 1.00 91.19 1058 LEU A CA 1
ATOM 8485 C C . LEU A 1 1058 ? -1.178 7.257 -33.717 1.00 91.19 1058 LEU A C 1
ATOM 8487 O O . LEU A 1 1058 ? -0.669 7.852 -34.667 1.00 91.19 1058 LEU A O 1
ATOM 8491 N N . LEU A 1 1059 ? -2.407 6.736 -33.799 1.00 90.31 1059 LEU A N 1
ATOM 8492 C CA . LEU A 1 1059 ? -3.229 6.864 -35.009 1.00 90.31 1059 LEU A CA 1
ATOM 8493 C C . LEU A 1 1059 ? -3.499 8.328 -35.365 1.00 90.31 1059 LEU A C 1
ATOM 8495 O O . LEU A 1 1059 ? -3.548 8.675 -36.547 1.00 90.31 1059 LEU A O 1
ATOM 8499 N N . SER A 1 1060 ? -3.652 9.199 -34.366 1.00 92.19 1060 SER A N 1
ATOM 8500 C CA . SER A 1 1060 ? -3.891 10.622 -34.611 1.00 92.19 1060 SER A CA 1
ATOM 8501 C C . SER A 1 1060 ? -2.728 11.304 -35.347 1.00 92.19 1060 SER A C 1
ATOM 8503 O O . SER A 1 1060 ? -2.989 12.146 -36.205 1.00 92.19 1060 SER A O 1
ATOM 8505 N N . ILE A 1 1061 ? -1.480 10.870 -35.107 1.00 90.88 1061 ILE A N 1
ATOM 8506 C CA . ILE A 1 1061 ? -0.265 11.382 -35.769 1.00 90.88 1061 ILE A CA 1
ATOM 8507 C C . ILE A 1 1061 ? -0.330 11.128 -37.282 1.00 90.88 1061 ILE A C 1
ATOM 8509 O O . ILE A 1 1061 ? -0.013 11.999 -38.090 1.00 90.88 1061 ILE A O 1
ATOM 8513 N N . THR A 1 1062 ? -0.791 9.941 -37.684 1.00 83.50 1062 THR A N 1
ATOM 8514 C CA . THR A 1 1062 ? -0.897 9.582 -39.110 1.00 83.50 1062 THR A CA 1
ATOM 8515 C C . THR A 1 1062 ? -2.014 10.343 -39.835 1.00 83.50 1062 THR A C 1
ATOM 8517 O O . THR A 1 1062 ? -1.883 10.646 -41.019 1.00 83.50 1062 THR A O 1
ATOM 8520 N N . ARG A 1 1063 ? -3.097 10.703 -39.129 1.00 83.19 1063 ARG A N 1
ATOM 8521 C CA . ARG A 1 1063 ? -4.280 11.370 -39.706 1.00 83.19 1063 ARG A CA 1
ATOM 8522 C C . ARG A 1 1063 ? -4.090 12.871 -39.920 1.00 83.19 1063 ARG A C 1
ATOM 8524 O O . ARG A 1 1063 ? -4.637 13.424 -40.873 1.00 83.19 1063 ARG A O 1
ATOM 8531 N N . THR A 1 1064 ? -3.327 13.541 -39.060 1.00 68.94 1064 THR A N 1
ATOM 8532 C CA . THR A 1 1064 ? -3.043 14.981 -39.194 1.00 68.94 1064 THR A CA 1
ATOM 8533 C C . THR A 1 1064 ? -2.124 15.291 -40.379 1.00 68.94 1064 THR A C 1
ATOM 8535 O O . THR A 1 1064 ? -2.242 16.358 -40.973 1.00 68.94 1064 THR A O 1
ATOM 8538 N N . SER A 1 1065 ? -1.274 14.345 -40.792 1.00 56.03 1065 SER A N 1
ATOM 8539 C CA . SER A 1 1065 ? -0.344 14.496 -41.925 1.00 56.03 1065 SER A CA 1
ATOM 8540 C C . SER A 1 1065 ? -1.035 14.482 -43.302 1.00 56.03 1065 SER A C 1
ATOM 8542 O O . SER A 1 1065 ? -0.538 15.061 -44.265 1.00 56.03 1065 SER A O 1
ATOM 8544 N N . THR A 1 1066 ? -2.221 13.870 -43.413 1.00 50.34 1066 THR A N 1
ATOM 8545 C CA . THR A 1 1066 ? -2.950 13.747 -44.691 1.00 50.34 1066 THR A CA 1
ATOM 8546 C C . THR A 1 1066 ? -3.727 14.998 -45.127 1.00 50.34 1066 THR A C 1
ATOM 8548 O O . THR A 1 1066 ? -4.298 15.001 -46.215 1.00 50.34 1066 THR A O 1
ATOM 8551 N N . VAL A 1 1067 ? -3.754 16.075 -44.328 1.00 46.22 1067 VAL A N 1
ATOM 8552 C CA . VAL A 1 1067 ? -4.590 17.263 -44.591 1.00 46.22 1067 VAL A CA 1
ATOM 8553 C C . VAL A 1 1067 ? -3.770 18.570 -44.514 1.00 46.22 1067 VAL A C 1
ATOM 8555 O O . VAL A 1 1067 ? -3.798 19.231 -43.483 1.00 46.22 1067 VAL A O 1
ATOM 8558 N N . ALA A 1 1068 ? -3.050 18.930 -45.601 1.00 35.53 1068 ALA A N 1
ATOM 8559 C CA . ALA A 1 1068 ? -2.820 20.297 -46.168 1.00 35.53 1068 ALA A CA 1
ATOM 8560 C C . ALA A 1 1068 ? -1.416 20.518 -46.814 1.00 35.53 1068 ALA A C 1
ATOM 8562 O O . ALA A 1 1068 ? -0.432 20.003 -46.288 1.00 35.53 1068 ALA A O 1
ATOM 8563 N N . PRO A 1 1069 ? -1.246 21.410 -47.829 1.00 43.88 1069 PRO A N 1
ATOM 8564 C CA . PRO A 1 1069 ? -2.172 21.811 -48.893 1.00 43.88 1069 PRO A CA 1
ATOM 8565 C C . PRO A 1 1069 ? -1.544 21.691 -50.306 1.00 43.88 1069 PRO A C 1
ATOM 8567 O O . PRO A 1 1069 ? -0.527 22.312 -50.609 1.00 43.88 1069 PRO A O 1
ATOM 8570 N N . ASN A 1 1070 ? -2.223 20.996 -51.222 1.00 34.62 1070 ASN A N 1
ATOM 8571 C CA . ASN A 1 1070 ? -2.061 21.218 -52.661 1.00 34.62 1070 ASN A CA 1
ATOM 8572 C C . ASN A 1 1070 ? -3.195 22.146 -53.112 1.00 34.62 1070 ASN A C 1
ATOM 8574 O O . ASN A 1 1070 ? -4.294 21.698 -53.421 1.00 34.62 1070 ASN A O 1
ATOM 8578 N N . THR A 1 1071 ? -2.933 23.451 -53.113 1.00 34.00 1071 THR A N 1
ATOM 8579 C CA . THR A 1 1071 ? -3.801 24.436 -53.776 1.00 34.00 1071 THR A CA 1
ATOM 8580 C C . THR A 1 1071 ? -2.929 25.511 -54.411 1.00 34.00 1071 THR A C 1
ATOM 8582 O O . THR A 1 1071 ? -2.824 26.633 -53.924 1.00 34.00 1071 THR A O 1
ATOM 8585 N N . GLN A 1 1072 ? -2.292 25.153 -55.526 1.00 32.69 1072 GLN A N 1
ATOM 8586 C CA . GLN A 1 1072 ? -2.109 26.105 -56.613 1.00 32.69 1072 GLN A CA 1
ATOM 8587 C C . GLN A 1 1072 ? -3.318 25.986 -57.544 1.00 32.69 1072 GLN A C 1
ATOM 8589 O O . GLN A 1 1072 ? -3.676 24.903 -57.993 1.00 32.69 1072 GLN A O 1
ATOM 8594 N N . GLN A 1 1073 ? -3.966 27.135 -57.721 1.00 33.31 1073 GLN A N 1
ATOM 8595 C CA . GLN A 1 1073 ? -4.916 27.532 -58.757 1.00 33.31 1073 GLN A CA 1
ATOM 8596 C C . GLN A 1 1073 ? -5.282 26.481 -59.819 1.00 33.31 1073 GLN A C 1
ATOM 8598 O O . GLN A 1 1073 ? -4.482 26.141 -60.679 1.00 33.31 1073 GLN A O 1
ATOM 8603 N N . THR A 1 1074 ? -6.565 26.132 -59.881 1.00 28.89 1074 THR A N 1
ATOM 8604 C CA . THR A 1 1074 ? -7.368 26.344 -61.095 1.00 28.89 1074 THR A CA 1
ATOM 8605 C C . THR A 1 1074 ? -8.845 26.388 -60.719 1.00 28.89 1074 THR A C 1
ATOM 8607 O O . THR A 1 1074 ? -9.373 25.553 -59.992 1.00 28.89 1074 THR A O 1
ATOM 8610 N N . SER A 1 1075 ? -9.492 27.447 -61.180 1.00 32.47 1075 SER A N 1
ATOM 8611 C CA . SER A 1 1075 ? -10.925 27.684 -61.134 1.00 32.47 1075 SER A CA 1
ATOM 8612 C C . SER A 1 1075 ? -11.702 26.581 -61.851 1.00 32.47 1075 SER A C 1
ATOM 8614 O O . SER A 1 1075 ? -11.445 26.336 -63.026 1.00 32.47 1075 SER A O 1
ATOM 8616 N N . ASN A 1 1076 ? -12.699 25.994 -61.188 1.00 28.00 1076 ASN A N 1
ATOM 8617 C CA . ASN A 1 1076 ? -14.077 25.967 -61.684 1.00 28.00 1076 ASN A CA 1
ATOM 8618 C C . ASN A 1 1076 ? -15.025 25.366 -60.642 1.00 28.00 1076 ASN A C 1
ATOM 8620 O O . ASN A 1 1076 ? -14.741 24.361 -59.999 1.00 28.00 1076 ASN A O 1
ATOM 8624 N N . ALA A 1 1077 ? -16.158 26.041 -60.476 1.00 32.25 1077 ALA A N 1
ATOM 8625 C CA . ALA A 1 1077 ? -17.225 25.680 -59.564 1.00 32.25 1077 ALA A CA 1
ATOM 8626 C C . ALA A 1 1077 ? -18.018 24.468 -60.073 1.00 32.25 1077 ALA A C 1
ATOM 8628 O O . ALA A 1 1077 ? -18.419 24.431 -61.232 1.00 32.25 1077 ALA A O 1
ATOM 8629 N N . SER A 1 1078 ? -18.347 23.540 -59.177 1.00 27.86 1078 SER A N 1
ATOM 8630 C CA . SER A 1 1078 ? -19.708 23.010 -59.054 1.00 27.86 1078 SER A CA 1
ATOM 8631 C C . SER A 1 1078 ? -19.880 22.285 -57.716 1.00 27.86 1078 SER A C 1
ATOM 8633 O O . SER A 1 1078 ? -18.966 21.692 -57.155 1.00 27.86 1078 SER A O 1
ATOM 8635 N N . SER A 1 1079 ? -21.076 22.469 -57.178 1.00 30.39 1079 SER A N 1
ATOM 8636 C CA . SER A 1 1079 ? -21.621 22.065 -55.887 1.00 30.39 1079 SER A CA 1
ATOM 8637 C C . SER A 1 1079 ? -21.673 20.556 -55.645 1.00 30.39 1079 SER A C 1
ATOM 8639 O O . SER A 1 1079 ? -22.140 19.841 -56.523 1.00 30.39 1079 SER A O 1
ATOM 8641 N N . SER A 1 1080 ? -21.386 20.121 -54.411 1.00 26.52 1080 SER A N 1
ATOM 8642 C CA . SER A 1 1080 ? -22.336 19.432 -53.506 1.00 26.52 1080 SER A CA 1
ATOM 8643 C C . SER A 1 1080 ? -21.598 18.609 -52.442 1.00 26.52 1080 SER A C 1
ATOM 8645 O O . SER A 1 1080 ? -20.841 17.718 -52.802 1.00 26.52 1080 SER A O 1
ATOM 8647 N N . SER A 1 1081 ? -21.868 18.862 -51.158 1.00 28.33 1081 SER A N 1
ATOM 8648 C CA . SER A 1 1081 ? -22.223 17.861 -50.127 1.00 28.33 1081 SER A CA 1
ATOM 8649 C C . SER A 1 1081 ? -21.998 18.444 -48.729 1.00 28.33 1081 SER A C 1
ATOM 8651 O O . SER A 1 1081 ? -21.040 19.179 -48.509 1.00 28.33 1081 SER A O 1
ATOM 8653 N N . GLY A 1 1082 ? -22.932 18.160 -47.822 1.00 29.23 1082 GLY A N 1
ATOM 8654 C CA . GLY A 1 1082 ? -23.163 18.899 -46.586 1.00 29.23 1082 GLY A CA 1
ATOM 8655 C C . GLY A 1 1082 ? -22.082 18.781 -45.512 1.00 29.23 1082 GLY A C 1
ATOM 8656 O O . GLY A 1 1082 ? -21.491 17.726 -45.299 1.00 29.23 1082 GLY A O 1
ATOM 8657 N N . MET A 1 1083 ? -21.898 19.891 -44.797 1.00 24.52 1083 MET A N 1
ATOM 8658 C CA . MET A 1 1083 ? -21.244 19.937 -43.492 1.00 24.52 1083 MET A CA 1
ATOM 8659 C C . MET A 1 1083 ? -22.282 19.668 -42.398 1.00 24.52 1083 MET A C 1
ATOM 8661 O O . MET A 1 1083 ? -23.398 20.181 -42.453 1.00 24.52 1083 MET A O 1
ATOM 8665 N N . SER A 1 1084 ? -21.906 18.847 -41.420 1.00 30.72 1084 SER A N 1
ATOM 8666 C CA . SER A 1 1084 ? -22.704 18.510 -40.240 1.00 30.72 1084 SER A CA 1
ATOM 8667 C C . SER A 1 1084 ? -22.870 19.700 -39.287 1.00 30.72 1084 SER A C 1
ATOM 8669 O O . SER A 1 1084 ? -21.917 20.451 -39.082 1.00 30.72 1084 SER A O 1
ATOM 8671 N N . ASP A 1 1085 ? -24.025 19.776 -38.621 1.00 29.80 1085 ASP A N 1
ATOM 8672 C CA . ASP A 1 1085 ? -24.506 20.805 -37.674 1.00 29.80 1085 ASP A CA 1
ATOM 8673 C C . ASP A 1 1085 ? -23.644 21.079 -36.410 1.00 29.80 1085 ASP A C 1
ATOM 8675 O O . ASP A 1 1085 ? -24.111 21.688 -35.448 1.00 29.80 1085 ASP A O 1
ATOM 8679 N N . ALA A 1 1086 ? -22.372 20.677 -36.372 1.00 30.31 1086 ALA A N 1
ATOM 8680 C CA . ALA A 1 1086 ? -21.480 20.875 -35.225 1.00 30.31 1086 ALA A CA 1
ATOM 8681 C C . ALA A 1 1086 ? -20.538 22.098 -35.337 1.00 30.31 1086 ALA A C 1
ATOM 8683 O O . ALA A 1 1086 ? -19.810 22.386 -34.388 1.00 30.31 1086 ALA A O 1
ATOM 8684 N N . GLU A 1 1087 ? -20.566 22.861 -36.439 1.00 34.47 1087 GLU A N 1
ATOM 8685 C CA . GLU A 1 1087 ? -19.684 24.025 -36.672 1.00 34.47 1087 GLU A CA 1
ATOM 8686 C C . GLU A 1 1087 ? -20.413 25.387 -36.744 1.00 34.47 1087 GLU A C 1
ATOM 8688 O O . GLU A 1 1087 ? -20.122 26.236 -37.585 1.00 34.47 1087 GLU A O 1
ATOM 8693 N N . LEU A 1 1088 ? -21.338 25.670 -35.821 1.00 30.45 1088 LEU A N 1
ATOM 8694 C CA . LEU A 1 1088 ? -21.893 27.025 -35.642 1.00 30.45 1088 LEU A CA 1
ATOM 8695 C C . LEU A 1 1088 ? -21.210 27.754 -34.469 1.00 30.45 1088 LEU A C 1
ATOM 8697 O O . LEU A 1 1088 ? -21.708 27.823 -33.346 1.00 30.45 1088 LEU A O 1
ATOM 8701 N N . LEU A 1 1089 ? -20.021 28.299 -34.746 1.00 34.78 1089 LEU A N 1
ATOM 8702 C CA . LEU A 1 1089 ? -19.169 29.039 -33.805 1.00 34.78 1089 LEU A CA 1
ATOM 8703 C C . LEU A 1 1089 ? -19.667 30.472 -33.524 1.00 34.78 1089 LEU A C 1
ATOM 8705 O O . LEU A 1 1089 ? -19.848 31.280 -34.436 1.00 34.78 1089 LEU A O 1
ATOM 8709 N N . LYS A 1 1090 ? -19.730 30.850 -32.237 1.00 43.78 1090 LYS A N 1
ATOM 8710 C CA . LYS A 1 1090 ? -19.639 32.256 -31.796 1.00 43.78 1090 LYS A CA 1
ATOM 8711 C C . LYS A 1 1090 ? -18.194 32.727 -31.990 1.00 43.78 1090 LYS A C 1
ATOM 8713 O O . LYS A 1 1090 ? -17.336 32.416 -31.169 1.00 43.78 1090 LYS A O 1
ATOM 8718 N N . LYS A 1 1091 ? -17.910 33.469 -33.062 1.00 42.81 1091 LYS A N 1
ATOM 8719 C CA . LYS A 1 1091 ? -16.596 34.100 -33.278 1.00 42.81 1091 LYS A CA 1
ATOM 8720 C C . LYS A 1 1091 ? -16.597 35.545 -32.778 1.00 42.81 1091 LYS A C 1
ATOM 8722 O O . LYS A 1 1091 ? -17.401 36.361 -33.228 1.00 42.81 1091 LYS A O 1
ATOM 8727 N N . PHE A 1 1092 ? -15.658 35.860 -31.888 1.00 41.94 1092 PHE A N 1
ATOM 8728 C CA . PHE A 1 1092 ? -15.235 37.230 -31.600 1.00 41.94 1092 PHE A CA 1
ATOM 8729 C C . PHE A 1 1092 ? -14.008 37.527 -32.451 1.00 41.94 1092 PHE A C 1
ATOM 8731 O O . PHE A 1 1092 ? -13.061 36.745 -32.451 1.00 41.94 1092 PHE A O 1
ATOM 8738 N N . VAL A 1 1093 ? -14.026 38.635 -33.187 1.00 45.50 1093 VAL A N 1
ATOM 8739 C CA . VAL A 1 1093 ? -12.859 39.084 -33.951 1.00 45.50 1093 VAL A CA 1
ATOM 8740 C C . VAL A 1 1093 ? -12.554 40.511 -33.530 1.00 45.50 1093 VAL A C 1
ATOM 8742 O O . VAL A 1 1093 ? -13.379 41.410 -33.712 1.00 45.50 1093 VAL A O 1
ATOM 8745 N N . PHE A 1 1094 ? -11.378 40.706 -32.941 1.00 39.19 1094 PHE A N 1
ATOM 8746 C CA . PHE A 1 1094 ? -10.846 42.029 -32.655 1.00 39.19 1094 PHE A CA 1
ATOM 8747 C C . PHE A 1 1094 ? -10.036 42.486 -33.868 1.00 39.19 1094 PHE A C 1
ATOM 8749 O O . PHE A 1 1094 ? -9.077 41.823 -34.259 1.00 39.19 1094 PHE A O 1
ATOM 8756 N N . LYS A 1 1095 ? -10.453 43.578 -34.515 1.00 49.25 1095 LYS A N 1
ATOM 8757 C CA . LYS A 1 1095 ? -9.706 44.149 -35.643 1.00 49.25 1095 LYS A CA 1
ATOM 8758 C C . LYS A 1 1095 ? -8.784 45.245 -35.128 1.00 49.25 1095 LYS A C 1
ATOM 8760 O O . LYS A 1 1095 ? -9.214 46.391 -34.971 1.00 49.25 1095 LYS A O 1
ATOM 8765 N N . GLU A 1 1096 ? -7.515 44.898 -34.925 1.00 37.97 1096 GLU A N 1
ATOM 8766 C CA . GLU A 1 1096 ? -6.479 45.816 -34.426 1.00 37.97 1096 GLU A CA 1
ATOM 8767 C C . GLU A 1 1096 ? -6.373 47.104 -35.252 1.00 37.97 1096 GLU A C 1
ATOM 8769 O O . GLU A 1 1096 ? -6.208 48.180 -34.689 1.00 37.97 1096 GLU A O 1
ATOM 8774 N N . SER A 1 1097 ? -6.607 47.045 -36.566 1.00 38.84 1097 SER A N 1
ATOM 8775 C CA . SER A 1 1097 ? -6.520 48.219 -37.444 1.00 38.84 1097 SER A CA 1
ATOM 8776 C C . SER A 1 1097 ? -7.631 49.265 -37.251 1.00 38.84 1097 SER A C 1
ATOM 8778 O O . SER A 1 1097 ? -7.572 50.327 -37.860 1.00 38.84 1097 SER A O 1
ATOM 8780 N N . THR A 1 1098 ? -8.676 48.977 -36.464 1.00 56.84 1098 THR A N 1
ATOM 8781 C CA . THR A 1 1098 ? -9.822 49.896 -36.261 1.00 56.84 1098 THR A CA 1
ATOM 8782 C C . THR A 1 1098 ? -10.240 50.070 -34.799 1.00 56.84 1098 THR A C 1
ATOM 8784 O O . THR A 1 1098 ? -11.113 50.887 -34.515 1.00 56.84 1098 THR A O 1
ATOM 8787 N N . GLY A 1 1099 ? -9.660 49.300 -33.870 1.00 46.50 1099 GLY A N 1
ATOM 8788 C CA . GLY A 1 1099 ? -10.015 49.323 -32.444 1.00 46.50 1099 GLY A CA 1
ATOM 8789 C C . GLY A 1 1099 ? -11.444 48.854 -32.122 1.00 46.50 1099 GLY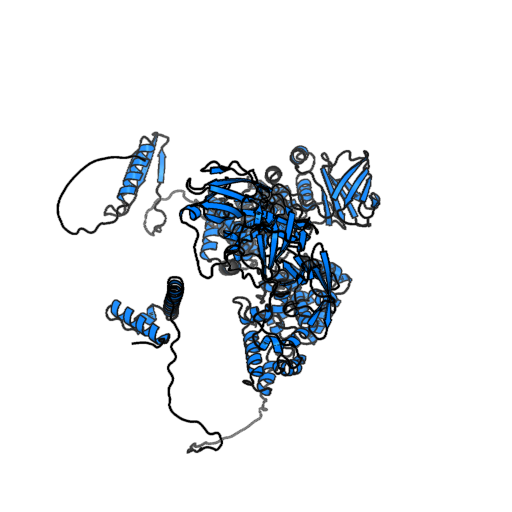 A C 1
ATOM 8790 O O . GLY A 1 1099 ? -11.919 49.063 -31.009 1.00 46.50 1099 GLY A O 1
ATOM 8791 N N . LEU A 1 1100 ? -12.148 48.245 -33.084 1.00 48.72 1100 LEU A N 1
ATOM 8792 C CA . LEU A 1 1100 ? -13.537 47.797 -32.952 1.00 48.72 1100 LEU A CA 1
ATOM 8793 C C . LEU A 1 1100 ? -13.610 46.292 -32.660 1.00 48.72 1100 LEU A C 1
ATOM 8795 O O . LEU A 1 1100 ? -12.982 45.473 -33.338 1.00 48.72 1100 LEU A O 1
ATOM 8799 N N . LEU A 1 1101 ? -14.447 45.925 -31.688 1.00 47.84 1101 LEU A N 1
ATOM 8800 C CA . LEU A 1 1101 ? -14.818 44.540 -31.407 1.00 47.84 1101 LEU A CA 1
ATOM 8801 C C . LEU A 1 1101 ? -16.069 44.186 -32.219 1.00 47.84 1101 LEU A C 1
ATOM 8803 O O . LEU A 1 1101 ? -17.132 44.782 -32.022 1.00 47.84 1101 LEU A O 1
ATOM 8807 N N . VAL A 1 1102 ? -15.961 43.213 -33.123 1.00 57.53 1102 VAL A N 1
ATOM 8808 C CA . VAL A 1 1102 ? -17.080 42.788 -33.977 1.00 57.53 1102 VAL A CA 1
ATOM 8809 C C . VAL A 1 1102 ? -17.628 41.452 -33.488 1.00 57.53 1102 VAL A C 1
ATOM 8811 O O . VAL A 1 1102 ? -16.890 40.473 -33.367 1.00 57.53 1102 VAL A O 1
ATOM 8814 N N . VAL A 1 1103 ? -18.935 41.412 -33.219 1.00 58.56 1103 VAL A N 1
ATOM 8815 C CA . VAL A 1 1103 ? -19.650 40.213 -32.763 1.00 58.56 1103 VAL A CA 1
ATOM 8816 C C . VAL A 1 1103 ? -20.581 39.731 -33.873 1.00 58.56 1103 VAL A C 1
ATOM 8818 O O . VAL A 1 1103 ? -21.407 40.499 -34.375 1.00 58.56 1103 VAL A O 1
ATOM 8821 N N . TYR A 1 1104 ? -20.457 38.452 -34.230 1.00 58.44 1104 TYR A N 1
ATOM 8822 C CA . TYR A 1 1104 ? -21.348 37.766 -35.166 1.00 58.44 1104 TYR A CA 1
ATOM 8823 C C . TYR A 1 1104 ? -22.283 36.833 -34.397 1.00 58.44 1104 TYR A C 1
ATOM 8825 O O . TYR A 1 1104 ? -21.831 36.034 -33.575 1.00 58.44 1104 TYR A O 1
ATOM 8833 N N . TYR A 1 1105 ? -23.585 36.934 -34.658 1.00 48.38 1105 TYR A N 1
ATOM 8834 C CA . TYR A 1 1105 ? -24.597 36.090 -34.025 1.00 48.38 1105 TYR A CA 1
ATOM 8835 C C . TYR A 1 1105 ? -25.500 35.447 -35.080 1.00 48.38 1105 TYR A C 1
ATOM 8837 O O . TYR A 1 1105 ? -26.081 36.149 -35.907 1.00 48.38 1105 TYR A O 1
ATOM 8845 N N . ALA A 1 1106 ? -25.635 34.124 -35.028 1.00 51.44 1106 ALA A N 1
ATOM 8846 C CA . ALA A 1 1106 ? -26.609 33.356 -35.796 1.00 51.44 1106 ALA A CA 1
ATOM 8847 C C . ALA A 1 1106 ? -27.543 32.652 -34.802 1.00 51.44 1106 ALA A C 1
ATOM 8849 O O . ALA A 1 1106 ? -27.072 32.056 -33.833 1.00 51.44 1106 ALA A O 1
ATOM 8850 N N . GLY A 1 1107 ? -28.857 32.767 -34.993 1.00 46.50 1107 GLY A N 1
ATOM 8851 C CA . GLY A 1 1107 ? -29.835 32.108 -34.131 1.00 46.50 1107 GLY A CA 1
ATOM 8852 C C . GLY A 1 1107 ? -31.162 31.875 -34.845 1.00 46.50 1107 GLY A C 1
ATOM 8853 O O . GLY A 1 1107 ? -31.693 32.785 -35.478 1.00 46.50 1107 GLY A O 1
ATOM 8854 N N . ASP A 1 1108 ? -31.718 30.674 -34.683 1.00 45.41 1108 ASP A N 1
ATOM 8855 C CA . ASP A 1 1108 ? -32.877 30.155 -35.433 1.00 45.41 1108 ASP A CA 1
ATOM 8856 C C . ASP A 1 1108 ? -34.236 30.796 -35.097 1.00 45.41 1108 ASP A C 1
ATOM 8858 O O . ASP A 1 1108 ? -35.269 30.406 -35.634 1.00 45.41 1108 ASP A O 1
ATOM 8862 N N . LYS A 1 1109 ? -34.282 31.814 -34.229 1.00 44.88 1109 LYS A N 1
ATOM 8863 C CA . LYS A 1 1109 ? -35.543 32.449 -33.797 1.00 44.88 1109 LYS A CA 1
ATOM 8864 C C . LYS A 1 1109 ? -36.004 33.639 -34.652 1.00 44.88 1109 LYS A C 1
ATOM 8866 O O . LYS A 1 1109 ? -36.980 34.290 -34.294 1.00 44.88 1109 LYS A O 1
ATOM 8871 N N . PHE A 1 1110 ? -35.369 33.900 -35.796 1.00 41.19 1110 PHE A N 1
ATOM 8872 C CA . PHE A 1 1110 ? -35.771 34.962 -36.730 1.00 41.19 1110 PHE A CA 1
ATOM 8873 C C . PHE A 1 1110 ? -36.200 34.417 -38.101 1.00 41.19 1110 PHE A C 1
ATOM 8875 O O . PHE A 1 1110 ? -35.687 34.849 -39.124 1.00 41.19 1110 PHE A O 1
ATOM 8882 N N . GLY A 1 1111 ? -37.136 33.463 -38.132 1.00 37.47 1111 GLY A N 1
ATOM 8883 C CA . GLY A 1 1111 ? -38.036 33.203 -39.273 1.00 37.47 1111 GLY A CA 1
ATOM 8884 C C . GLY A 1 1111 ? -37.442 32.890 -40.659 1.00 37.47 1111 GLY A C 1
ATOM 8885 O O . GLY A 1 1111 ? -38.204 32.806 -41.618 1.00 37.47 1111 GLY A O 1
ATOM 8886 N N . SER A 1 1112 ? -36.127 32.733 -40.823 1.00 35.66 1112 SER A N 1
ATOM 8887 C CA . SER A 1 1112 ? -35.474 32.306 -42.070 1.00 35.66 1112 SER A CA 1
ATOM 8888 C C . SER A 1 1112 ? -34.063 31.772 -41.764 1.00 35.66 1112 SER A C 1
ATOM 8890 O O . SER A 1 1112 ? -33.289 32.500 -41.134 1.00 35.66 1112 SER A O 1
ATOM 8892 N N . PRO A 1 1113 ? -33.678 30.558 -42.205 1.00 38.09 1113 PRO A N 1
ATOM 8893 C CA . PRO A 1 1113 ? -32.322 30.048 -42.004 1.00 38.09 1113 PRO A CA 1
ATOM 8894 C C . PRO A 1 1113 ? -31.316 30.887 -42.809 1.00 38.09 1113 PRO A C 1
ATOM 8896 O O . PRO A 1 1113 ? -31.535 31.141 -43.992 1.00 38.09 1113 PRO A O 1
ATOM 8899 N N . GLY A 1 1114 ? -30.216 31.323 -42.181 1.00 48.53 1114 GLY A N 1
ATOM 8900 C CA . GLY A 1 1114 ? -29.056 31.894 -42.889 1.00 48.53 1114 GLY A CA 1
ATOM 8901 C C . GLY A 1 1114 ? -28.773 33.397 -42.735 1.00 48.53 1114 GLY A C 1
ATOM 8902 O O . GLY A 1 1114 ? -27.903 33.909 -43.436 1.00 48.53 1114 GLY A O 1
ATOM 8903 N N . LYS A 1 1115 ? -29.436 34.137 -41.832 1.00 44.91 1115 LYS A N 1
ATOM 8904 C CA . LYS A 1 1115 ? -29.071 35.545 -41.557 1.00 44.91 1115 LYS A CA 1
ATOM 8905 C C . LYS A 1 1115 ? -28.167 35.682 -40.329 1.00 44.91 1115 LYS A C 1
ATOM 8907 O O . LYS A 1 1115 ? -28.617 35.555 -39.193 1.00 44.91 1115 LYS A O 1
ATOM 8912 N N . THR A 1 1116 ? -26.900 36.015 -40.565 1.00 51.47 1116 THR A N 1
ATOM 8913 C CA . THR A 1 1116 ? -25.920 36.354 -39.524 1.00 51.47 1116 THR A CA 1
ATOM 8914 C C . THR A 1 1116 ? -26.008 37.840 -39.187 1.00 51.47 1116 THR A C 1
ATOM 8916 O O . THR A 1 1116 ? -25.861 38.696 -40.059 1.00 51.47 1116 THR A O 1
ATOM 8919 N N . LEU A 1 1117 ? -26.224 38.168 -37.916 1.00 51.75 1117 LEU A N 1
ATOM 8920 C CA . LEU A 1 1117 ? -26.270 39.547 -37.440 1.00 51.75 1117 LEU A CA 1
ATOM 8921 C C . LEU A 1 1117 ? -24.853 39.986 -37.045 1.00 51.75 1117 LEU A C 1
ATOM 8923 O O . LEU A 1 1117 ? -24.263 39.428 -36.119 1.00 51.75 1117 LEU A O 1
ATOM 8927 N N . ARG A 1 1118 ? -24.300 40.972 -37.764 1.00 69.56 1118 ARG A N 1
ATOM 8928 C CA . ARG A 1 1118 ? -23.005 41.609 -37.470 1.00 69.56 1118 ARG A CA 1
ATOM 8929 C C . ARG A 1 1118 ? -23.250 42.899 -36.701 1.00 69.56 1118 ARG A C 1
ATOM 8931 O O . ARG A 1 1118 ? -23.979 43.767 -37.182 1.00 69.56 1118 ARG A O 1
ATOM 8938 N N . LYS A 1 1119 ? -22.623 43.052 -35.535 1.00 65.06 1119 LYS A N 1
ATOM 8939 C CA . LYS A 1 1119 ? -22.652 44.315 -34.791 1.00 65.06 1119 LYS A CA 1
ATOM 8940 C C . LYS A 1 1119 ? -21.272 44.661 -34.253 1.00 65.06 1119 LYS A C 1
ATOM 8942 O O . LYS A 1 1119 ? -20.568 43.797 -33.736 1.00 65.06 1119 LYS A O 1
ATOM 8947 N N . GLU A 1 1120 ? -20.891 45.920 -34.423 1.00 75.44 1120 GLU A N 1
ATOM 8948 C CA . GLU A 1 1120 ? -19.572 46.431 -34.056 1.00 75.44 1120 GLU A CA 1
ATOM 8949 C C . GLU A 1 1120 ? -19.681 47.309 -32.816 1.00 75.44 1120 GLU A C 1
ATOM 8951 O O . GLU A 1 1120 ? -20.618 48.099 -32.682 1.00 75.44 1120 GLU A O 1
ATOM 8956 N N . PHE A 1 1121 ? -18.718 47.162 -31.913 1.00 77.19 1121 PHE A N 1
ATOM 8957 C CA . PHE A 1 1121 ? -18.679 47.869 -30.643 1.00 77.19 1121 PHE A CA 1
ATOM 8958 C C . PHE A 1 1121 ? -17.333 48.566 -30.489 1.00 77.19 1121 PHE A C 1
ATOM 8960 O O . PHE A 1 1121 ? -16.283 47.954 -30.678 1.00 77.19 1121 PHE A O 1
ATOM 8967 N N . ARG A 1 1122 ? -17.372 49.853 -30.127 1.00 62.12 1122 ARG A N 1
ATOM 8968 C CA . ARG A 1 1122 ? -16.170 50.649 -29.830 1.00 62.12 1122 ARG A CA 1
ATOM 8969 C C . ARG A 1 1122 ? -15.583 50.342 -28.461 1.00 62.12 1122 ARG A C 1
ATOM 8971 O O . ARG A 1 1122 ? -14.391 50.539 -28.276 1.00 62.12 1122 ARG A O 1
ATOM 8978 N N . GLN A 1 1123 ? -16.393 49.858 -27.518 1.00 63.31 1123 GLN A N 1
ATOM 8979 C CA . GLN A 1 1123 ? -15.918 49.446 -26.202 1.00 63.31 1123 GLN A CA 1
ATOM 8980 C C . GLN A 1 1123 ? -16.395 48.028 -25.842 1.00 63.31 1123 GLN A C 1
ATOM 8982 O O . GLN A 1 1123 ? -17.558 47.695 -26.088 1.00 63.31 1123 GLN A O 1
ATOM 8987 N N . PRO A 1 1124 ? -15.540 47.187 -25.223 1.00 56.41 1124 PRO A N 1
ATOM 8988 C CA . PRO A 1 1124 ? -15.885 45.804 -24.872 1.00 56.41 1124 PRO A CA 1
ATOM 8989 C C . PRO A 1 1124 ? -17.118 45.670 -23.961 1.00 56.41 1124 PRO A C 1
ATOM 8991 O O . PRO A 1 1124 ? -17.918 44.748 -24.127 1.00 56.41 1124 PRO A O 1
ATOM 8994 N N . GLN A 1 1125 ? -17.323 46.616 -23.040 1.00 61.75 1125 GLN A N 1
ATOM 8995 C CA . GLN A 1 1125 ? -18.469 46.634 -22.118 1.00 61.75 1125 GLN A CA 1
ATOM 8996 C C . GLN A 1 1125 ? -19.835 46.744 -22.822 1.00 61.75 1125 GLN A C 1
ATOM 8998 O O . GLN A 1 1125 ? -20.820 46.154 -22.358 1.00 61.75 1125 GLN A O 1
ATOM 9003 N N . ASP A 1 1126 ? -19.904 47.412 -23.975 1.00 61.78 1126 ASP A N 1
ATOM 9004 C CA . ASP A 1 1126 ? -21.142 47.530 -24.755 1.00 61.78 1126 ASP A CA 1
ATOM 9005 C C . ASP A 1 1126 ? -21.491 46.221 -25.468 1.00 61.78 1126 ASP A C 1
ATOM 9007 O O . ASP A 1 1126 ? -22.663 45.838 -25.532 1.00 61.78 1126 ASP A O 1
ATOM 9011 N N . ALA A 1 1127 ? -20.475 45.488 -25.936 1.00 60.00 1127 ALA A N 1
ATOM 9012 C CA . ALA A 1 1127 ? -20.648 44.163 -26.524 1.00 60.00 1127 ALA A CA 1
ATOM 9013 C C . ALA A 1 1127 ? -21.169 43.160 -25.483 1.00 60.00 1127 ALA A C 1
ATOM 9015 O O . ALA A 1 1127 ? -22.118 42.419 -25.747 1.00 60.00 1127 ALA A O 1
ATOM 9016 N N . VAL A 1 1128 ? -20.616 43.187 -24.264 1.00 56.75 1128 VAL A N 1
ATOM 9017 C CA . VAL A 1 1128 ? -21.075 42.349 -23.142 1.00 56.75 1128 VAL A CA 1
ATOM 9018 C C . VAL A 1 1128 ? -22.519 42.688 -22.757 1.00 56.75 1128 VAL A C 1
ATOM 9020 O O . VAL A 1 1128 ? -23.346 41.792 -22.564 1.00 56.75 1128 VAL A O 1
ATOM 9023 N N . SER A 1 1129 ? -22.859 43.977 -22.714 1.00 60.88 1129 SER A N 1
ATOM 9024 C CA . SER A 1 1129 ? -24.217 44.453 -22.422 1.00 60.88 1129 SER A CA 1
ATOM 9025 C C . SER A 1 1129 ? -25.229 44.074 -23.512 1.00 60.88 1129 SER A C 1
ATOM 9027 O O . SER A 1 1129 ? -26.384 43.763 -23.206 1.00 60.88 1129 SER A O 1
ATOM 9029 N N . PHE A 1 1130 ? -24.813 44.069 -24.783 1.00 66.19 1130 PHE A N 1
ATOM 9030 C CA . PHE A 1 1130 ? -25.621 43.599 -25.910 1.00 66.19 1130 PHE A CA 1
ATOM 9031 C C . PHE A 1 1130 ? -25.854 42.084 -25.847 1.00 66.19 1130 PHE A C 1
ATOM 9033 O O . PHE A 1 1130 ? -26.993 41.639 -25.979 1.00 66.19 1130 PHE A O 1
ATOM 9040 N N . ILE A 1 1131 ? -24.817 41.294 -25.553 1.00 56.19 1131 ILE A N 1
ATOM 9041 C CA . ILE A 1 1131 ? -24.922 39.832 -25.421 1.00 56.19 1131 ILE A CA 1
ATOM 9042 C C . ILE A 1 1131 ? -25.816 39.443 -24.242 1.00 56.19 1131 ILE A C 1
ATOM 9044 O O . ILE A 1 1131 ? -26.636 38.538 -24.383 1.00 56.19 1131 ILE A O 1
ATOM 9048 N N . ARG A 1 1132 ? -25.731 40.144 -23.101 1.00 56.59 1132 ARG A N 1
ATOM 9049 C CA . ARG A 1 1132 ? -26.648 39.918 -21.970 1.00 56.59 1132 ARG A CA 1
ATOM 9050 C C . ARG A 1 1132 ? -28.100 40.213 -22.339 1.00 56.59 1132 ARG A C 1
ATOM 9052 O O . ARG A 1 1132 ? -28.972 39.438 -21.963 1.00 56.59 1132 ARG A O 1
ATOM 9059 N N . ARG A 1 1133 ? -28.365 41.270 -23.117 1.00 57.19 1133 ARG A N 1
ATOM 9060 C CA . ARG A 1 1133 ? -29.720 41.585 -23.606 1.00 57.19 1133 ARG A CA 1
ATOM 9061 C C . ARG A 1 1133 ? -30.253 40.541 -24.591 1.00 57.19 1133 ARG A C 1
ATOM 9063 O O . ARG A 1 1133 ? -31.392 40.112 -24.443 1.00 57.19 1133 ARG A O 1
ATOM 9070 N N . VAL A 1 1134 ? -29.435 40.084 -25.543 1.00 57.84 1134 VAL A N 1
ATOM 9071 C CA . VAL A 1 1134 ? -29.821 39.020 -26.492 1.00 57.84 1134 VAL A CA 1
ATOM 9072 C C . VAL A 1 1134 ? -30.009 37.678 -25.769 1.00 57.84 1134 VAL A C 1
ATOM 9074 O O . VAL A 1 1134 ? -30.967 36.964 -26.040 1.00 57.84 1134 VAL A O 1
ATOM 9077 N N . GLY A 1 1135 ? -29.153 37.356 -24.796 1.00 43.78 1135 GLY A N 1
ATOM 9078 C CA . GLY A 1 1135 ? -29.268 36.149 -23.972 1.00 43.78 1135 GLY A CA 1
ATOM 9079 C C . GLY A 1 1135 ? -30.483 36.151 -23.037 1.00 43.78 1135 GLY A C 1
ATOM 9080 O O . GLY A 1 1135 ? -31.093 35.102 -22.846 1.00 43.78 1135 GLY A O 1
ATOM 9081 N N . ALA A 1 1136 ? -30.868 37.315 -22.500 1.00 42.69 1136 ALA A N 1
ATOM 9082 C CA . ALA A 1 1136 ? -32.074 37.474 -21.685 1.00 42.69 1136 ALA A CA 1
ATOM 9083 C C . ALA A 1 1136 ? -33.360 37.324 -22.518 1.00 42.69 1136 ALA A C 1
ATOM 9085 O O . ALA A 1 1136 ? -34.279 36.643 -22.082 1.00 42.69 1136 ALA A O 1
ATOM 9086 N N . ALA A 1 1137 ? -33.391 37.835 -23.756 1.00 41.59 1137 ALA A N 1
ATOM 9087 C CA . ALA A 1 1137 ? -34.528 37.661 -24.672 1.00 41.59 1137 ALA A CA 1
ATOM 9088 C C . ALA A 1 1137 ? -34.734 36.203 -25.149 1.00 41.59 1137 ALA A C 1
ATOM 9090 O O . ALA A 1 1137 ? -35.803 35.849 -25.638 1.00 41.59 1137 ALA A O 1
ATOM 9091 N N . VAL A 1 1138 ? -33.720 35.338 -25.011 1.00 41.75 1138 VAL A N 1
ATOM 9092 C CA . VAL A 1 1138 ? -33.800 33.903 -25.349 1.00 41.75 1138 VAL A CA 1
ATOM 9093 C C . VAL A 1 1138 ? -34.245 33.051 -24.147 1.00 41.75 1138 VAL A C 1
ATOM 9095 O O . VAL A 1 1138 ? -34.681 31.914 -24.339 1.00 41.75 1138 VAL A O 1
ATOM 9098 N N . ARG A 1 1139 ? -34.204 33.602 -22.925 1.00 31.53 1139 ARG A N 1
ATOM 9099 C CA . ARG A 1 1139 ? -34.623 32.955 -21.673 1.00 31.53 1139 ARG A CA 1
ATOM 9100 C C . ARG A 1 1139 ? -35.876 33.619 -21.085 1.00 31.53 1139 ARG A C 1
ATOM 9102 O O . ARG A 1 1139 ? -35.842 34.121 -19.971 1.00 31.53 1139 ARG A O 1
ATOM 9109 N N . GLU A 1 1140 ? -36.994 33.548 -21.796 1.00 25.78 1140 GLU A N 1
ATOM 9110 C CA . GLU A 1 1140 ? -38.319 33.588 -21.163 1.00 25.78 1140 GLU A CA 1
ATOM 9111 C C . GLU A 1 1140 ? -39.149 32.391 -21.658 1.00 25.78 1140 GLU A C 1
ATOM 9113 O O . GLU A 1 1140 ? -39.192 32.137 -22.866 1.00 25.78 1140 GLU A O 1
ATOM 9118 N N . PRO A 1 1141 ? -39.768 31.606 -20.756 1.00 30.64 1141 PRO A N 1
ATOM 9119 C CA . PRO A 1 1141 ? -40.683 30.544 -21.135 1.00 30.64 1141 PRO A CA 1
ATOM 9120 C C . PRO A 1 1141 ? -42.055 31.126 -21.489 1.00 30.64 1141 PRO A C 1
ATOM 9122 O O . PRO A 1 1141 ? -42.591 31.990 -20.799 1.00 30.64 1141 PRO A O 1
ATOM 9125 N N . THR A 1 1142 ? -42.632 30.606 -22.567 1.00 25.92 1142 THR A N 1
ATOM 9126 C CA . THR A 1 1142 ? -43.975 30.903 -23.060 1.00 25.92 1142 THR A CA 1
ATOM 9127 C C . THR A 1 1142 ? -45.020 30.678 -21.960 1.00 25.92 1142 THR A C 1
ATOM 9129 O O . THR A 1 1142 ? -45.377 29.541 -21.654 1.00 25.92 1142 THR A O 1
ATOM 9132 N N . ILE A 1 1143 ? -45.528 31.759 -21.365 1.00 25.66 1143 ILE A N 1
ATOM 9133 C CA . ILE A 1 1143 ? -46.724 31.727 -20.520 1.00 25.66 1143 ILE A CA 1
ATOM 9134 C C . ILE A 1 1143 ? -47.944 31.641 -21.442 1.00 25.66 1143 ILE A C 1
ATOM 9136 O O . ILE A 1 1143 ? -48.121 32.461 -22.343 1.00 25.66 1143 ILE A O 1
ATOM 9140 N N . ARG A 1 1144 ? -48.779 30.620 -21.217 1.00 26.78 1144 ARG A N 1
ATOM 9141 C CA . ARG A 1 1144 ? -50.098 30.474 -21.842 1.00 26.78 1144 ARG A CA 1
ATOM 9142 C C . ARG A 1 1144 ? -50.952 31.698 -21.510 1.00 26.78 1144 ARG A C 1
ATOM 9144 O O . ARG A 1 1144 ? -51.196 31.978 -20.340 1.00 26.78 1144 ARG A O 1
ATOM 9151 N N . MET A 1 1145 ? -51.441 32.374 -22.546 1.00 24.44 1145 MET A N 1
ATOM 9152 C CA . MET A 1 1145 ? -52.572 33.285 -22.425 1.00 24.44 1145 MET A CA 1
ATOM 9153 C C . MET A 1 1145 ? -53.797 32.483 -21.978 1.00 24.44 1145 MET A C 1
ATOM 9155 O O . MET A 1 1145 ? -54.240 31.587 -22.691 1.00 24.44 1145 MET A O 1
ATOM 9159 N N . ASN A 1 1146 ? -54.335 32.831 -20.814 1.00 25.89 1146 ASN A N 1
ATOM 9160 C CA . ASN A 1 1146 ? -55.766 32.795 -20.572 1.00 25.89 1146 ASN A CA 1
ATOM 9161 C C . ASN A 1 1146 ? -56.181 34.171 -20.041 1.00 25.89 1146 ASN A C 1
ATOM 9163 O O . ASN A 1 1146 ? -55.461 34.825 -19.289 1.00 25.89 1146 ASN A O 1
ATOM 9167 N N . THR A 1 1147 ? -57.317 34.598 -20.560 1.00 31.94 1147 THR A N 1
ATOM 9168 C CA . THR A 1 1147 ? -58.027 35.869 -20.438 1.00 31.94 1147 THR A CA 1
ATOM 9169 C C . THR A 1 1147 ? -58.320 36.282 -18.995 1.00 31.94 1147 THR A C 1
ATOM 9171 O O . THR A 1 1147 ? -58.947 35.517 -18.273 1.00 31.94 1147 THR A O 1
ATOM 9174 N N . ASP A 1 1148 ? -57.879 37.475 -18.581 1.00 26.50 1148 ASP A N 1
ATOM 9175 C CA . ASP A 1 1148 ? -58.739 38.610 -18.180 1.00 26.50 1148 ASP A CA 1
ATOM 9176 C C . ASP A 1 1148 ? -58.009 39.647 -17.303 1.00 26.50 1148 ASP A C 1
ATOM 9178 O O . ASP A 1 1148 ? -57.292 39.326 -16.362 1.00 26.50 1148 ASP A O 1
ATOM 9182 N N . GLY A 1 1149 ? -58.271 40.926 -17.596 1.00 27.56 1149 GLY A N 1
ATOM 9183 C CA . GLY A 1 1149 ? -58.600 41.914 -16.563 1.00 27.56 1149 GLY A CA 1
ATOM 9184 C C . GLY A 1 1149 ? -57.504 42.545 -15.689 1.00 27.56 1149 GLY A C 1
ATOM 9185 O O . GLY A 1 1149 ? -57.246 42.124 -14.572 1.00 27.56 1149 GLY A O 1
ATOM 9186 N N . THR A 1 1150 ? -57.098 43.755 -16.091 1.00 27.12 1150 THR A N 1
ATOM 9187 C CA . THR A 1 1150 ? -56.881 44.947 -15.226 1.00 27.12 1150 THR A CA 1
ATOM 9188 C C . THR A 1 1150 ? -55.611 45.117 -14.359 1.00 27.12 1150 THR A C 1
ATOM 9190 O O . THR A 1 1150 ? -55.496 44.658 -13.234 1.00 27.12 1150 THR A O 1
ATOM 9193 N N . LYS A 1 1151 ? -54.718 45.981 -14.879 1.00 28.53 1151 LYS A N 1
ATOM 9194 C CA . LYS A 1 1151 ? -54.054 47.162 -14.261 1.00 28.53 1151 LYS A CA 1
ATOM 9195 C C . LYS A 1 1151 ? -53.894 47.219 -12.719 1.00 28.53 1151 LYS A C 1
ATOM 9197 O O . LYS A 1 1151 ? -54.873 47.493 -12.035 1.00 28.53 1151 LYS A O 1
ATOM 9202 N N . LYS A 1 1152 ? -52.646 47.376 -12.233 1.00 27.22 1152 LYS A N 1
ATOM 9203 C CA . LYS A 1 1152 ? -52.095 48.655 -11.693 1.00 27.22 1152 LYS A CA 1
ATOM 9204 C C . LYS A 1 1152 ? -50.646 48.543 -11.171 1.00 27.22 1152 LYS A C 1
ATOM 9206 O O . LYS A 1 1152 ? -50.231 47.545 -10.603 1.00 27.22 1152 LYS A O 1
ATOM 9211 N N . ARG A 1 1153 ? -49.913 49.644 -11.385 1.00 26.50 1153 ARG A N 1
ATOM 9212 C CA . ARG A 1 1153 ? -48.574 50.029 -10.890 1.00 26.50 1153 ARG A CA 1
ATOM 9213 C C . ARG A 1 1153 ? -48.494 50.079 -9.351 1.00 26.50 1153 ARG A C 1
ATOM 9215 O O . ARG A 1 1153 ? -49.446 50.580 -8.766 1.00 26.50 1153 ARG A O 1
ATOM 9222 N N . ALA A 1 1154 ? -47.320 49.799 -8.758 1.00 26.42 1154 ALA A N 1
ATOM 9223 C CA . ALA A 1 1154 ? -46.493 50.798 -8.038 1.00 26.42 1154 ALA A CA 1
ATOM 9224 C C . ALA A 1 1154 ? -45.274 50.209 -7.270 1.00 26.42 1154 ALA A C 1
ATOM 9226 O O . ALA A 1 1154 ? -45.425 49.365 -6.404 1.00 26.42 1154 ALA A O 1
ATOM 9227 N N . TYR A 1 1155 ? -44.097 50.777 -7.582 1.00 24.75 1155 TYR A N 1
ATOM 9228 C CA . TYR A 1 1155 ? -42.996 51.240 -6.706 1.00 24.75 1155 TYR A CA 1
ATOM 9229 C C . TYR A 1 1155 ? -42.194 50.321 -5.745 1.00 24.75 1155 TYR A C 1
ATOM 9231 O O . TYR A 1 1155 ? -42.720 49.827 -4.764 1.00 24.75 1155 TYR A O 1
ATOM 9239 N N . ARG A 1 1156 ? -40.858 50.323 -5.991 1.00 27.33 1156 ARG A N 1
ATOM 9240 C CA . ARG A 1 1156 ? -39.682 50.515 -5.082 1.00 27.33 1156 ARG A CA 1
ATOM 9241 C C . ARG A 1 1156 ? -39.703 49.791 -3.715 1.00 27.33 1156 ARG A C 1
ATOM 9243 O O . ARG A 1 1156 ? -40.595 50.027 -2.924 1.00 27.33 1156 ARG A O 1
ATOM 9250 N N . LYS A 1 1157 ? -38.653 49.084 -3.272 1.00 27.72 1157 LYS A N 1
ATOM 9251 C CA . LYS A 1 1157 ? -37.262 49.551 -3.070 1.00 27.72 1157 LYS A CA 1
ATOM 9252 C C . LYS A 1 1157 ? -36.401 48.364 -2.570 1.00 27.72 1157 LYS A C 1
ATOM 9254 O O . LYS A 1 1157 ? -36.863 47.592 -1.742 1.00 27.72 1157 LYS A O 1
ATOM 9259 N N . ASN A 1 1158 ? -35.155 48.293 -3.038 1.00 25.09 1158 ASN A N 1
ATOM 9260 C CA . ASN A 1 1158 ? -34.000 47.644 -2.383 1.00 25.09 1158 ASN A CA 1
ATOM 9261 C C . ASN A 1 1158 ? -33.631 48.404 -1.072 1.00 25.09 1158 ASN A C 1
ATOM 9263 O O . ASN A 1 1158 ? -34.135 49.529 -0.936 1.00 25.09 1158 ASN A O 1
ATOM 9267 N N . PRO A 1 1159 ? -32.702 47.947 -0.190 1.00 46.97 1159 PRO A N 1
ATOM 9268 C CA . PRO A 1 1159 ? -31.745 46.829 -0.348 1.00 46.97 1159 PRO A CA 1
ATOM 9269 C C . PRO A 1 1159 ? -31.492 45.926 0.896 1.00 46.97 1159 PRO A C 1
ATOM 9271 O O . PRO A 1 1159 ? -31.579 46.389 2.030 1.00 46.97 1159 PRO A O 1
ATOM 9274 N N . SER A 1 1160 ? -31.039 44.688 0.653 1.00 30.39 1160 SER A N 1
ATOM 9275 C CA . SER A 1 1160 ? -29.850 44.039 1.258 1.00 30.39 1160 SER A CA 1
ATOM 9276 C C . SER A 1 1160 ? -29.610 42.702 0.569 1.00 30.39 1160 SER A C 1
ATOM 9278 O O . SER A 1 1160 ? -30.546 41.870 0.636 1.00 30.39 1160 SER A O 1
#